Protein AF-0000000075275272 (afdb_homodimer)

Nearest PDB structures (foldseek):
  2ayl-assembly1_A  TM=9.936E-01  e=4.104E-91  Ovis aries
  6y3c-assembly1_A-2  TM=9.938E-01  e=7.888E-90  Homo sapiens
  3n8w-assembly1_B  TM=9.930E-01  e=7.343E-89  Ovis aries
  7jxt-assembly1_A  TM=9.938E-01  e=1.085E-88  Ovis aries
  1u67-assembly1_A-2  TM=9.928E-01  e=3.157E-85  Ovis aries

Sequence (1126 aa):
SLPAVNPCCYFPCQHQGVCMRVGLGGYECDCTRTGYFGANCTSPEFWMRLHDLLKPSPAFFHFILTHFRWFWDIINSTFIRDTLMRLVLTVRANLIPSPPTFNSDYGYISWEAYANVSYYTRVLPPVPDNCPTPMGTKGKQQLPDPQLLAERFLLRQKFEADPQGTNLMFAFFAQHFTHQFFKTSGKMGRGFTKALAHGVDLGHLYGDNLQRQHQLRLFRDGKLKFQVVDGEVYPPTVTDAPVHMVYPSAVPKEKQLAMGQEVFGLLPGLCMYATLWLREHNRVCDILKREHPTWSDEQLFQTARLILIGETIKIVIEDYVQHLSGYFLSLKFDPELLFGTQFQYRNRIAVEFNQLYHWHGLMPDSFVIQGEEYNYEQFLYNTSMLMDYGVEALVESFSKQAAGRIGGGHTINANVLKVAIGVIQESRQLRLQPFNEYRKRFGMKPYKSFQELTGEEEKAAELEELYGDIDALEFYLGLLLEKPQPNGIFGESMVEIGAPFSLKGLLGNPICSPEYWKPSTFGGATGFEIVKTASLKKLVCLNVKKCPYVAFHVPDAAENGSPSLPAVNPCCYFPCQHQGVCMRVGLGGYECDCTRTGYFGANCTSPEFWMRLHDLLKPSPAFFHFILTHFRWFWDIINSTFIRDTLMRLVLTVRANLIPSPPTFNSDYGYISWEAYANVSYYTRVLPPVPDNCPTPMGTKGKQQLPDPQLLAERFLLRQKFEADPQGTNLMFAFFAQHFTHQFFKTSGKMGRGFTKALAHGVDLGHLYGDNLQRQHQLRLFRDGKLKFQVVDGEVYPPTVTDAPVHMVYPSAVPKEKQLAMGQEVFGLLPGLCMYATLWLREHNRVCDILKREHPTWSDEQLFQTARLILIGETIKIVIEDYVQHLSGYFLSLKFDPELLFGTQFQYRNRIAVEFNQLYHWHGLMPDSFVIQGEEYNYEQFLYNTSMLMDYGVEALVESFSKQAAGRIGGGHTINANVLKVAIGVIQESRQLRLQPFNEYRKRFGMKPYKSFQELTGEEEKAAELEELYGDIDALEFYLGLLLEKPQPNGIFGESMVEIGAPFSLKGLLGNPICSPEYWKPSTFGGATGFEIVKTASLKKLVCLNVKKCPYVAFHVPDAAENGSP

pLDDT: mean 93.6, std 7.87, range [33.91, 98.94]

Structure (mmCIF, N/CA/C/O backbone):
data_AF-0000000075275272-model_v1
#
loop_
_entity.id
_entity.type
_entity.pdbx_description
1 polymer 'Prostaglandin G/H synthase 1'
#
loop_
_atom_site.group_PDB
_atom_site.id
_atom_site.type_symbol
_atom_site.label_atom_id
_atom_site.label_alt_id
_atom_site.label_comp_id
_atom_site.label_asym_id
_atom_site.label_entity_id
_atom_site.label_seq_id
_atom_site.pdbx_PDB_ins_code
_atom_site.Cartn_x
_atom_site.Cartn_y
_atom_site.Cartn_z
_atom_site.occupancy
_atom_site.B_iso_or_equiv
_atom_site.auth_seq_id
_atom_site.auth_comp_id
_atom_site.auth_asym_id
_atom_site.auth_atom_id
_atom_site.pdbx_PDB_model_num
ATOM 1 N N . SER A 1 1 ? -44.219 -13.094 12.461 1 35.78 1 SER A N 1
ATOM 2 C CA . SER A 1 1 ? -43.969 -12.922 11.031 1 35.78 1 SER A CA 1
ATOM 3 C C . SER A 1 1 ? -42.531 -13.281 10.672 1 35.78 1 SER A C 1
ATOM 5 O O . SER A 1 1 ? -41.594 -12.875 11.359 1 35.78 1 SER A O 1
ATOM 7 N N . LEU A 1 2 ? -42.25 -14.266 10.008 1 45.78 2 LEU A N 1
ATOM 8 C CA . LEU A 1 2 ? -40.906 -14.711 9.688 1 45.78 2 LEU A CA 1
ATOM 9 C C . LEU A 1 2 ? -40.031 -13.547 9.219 1 45.78 2 LEU A C 1
ATOM 11 O O . LEU A 1 2 ? -40.469 -12.758 8.367 1 45.78 2 LEU A O 1
ATOM 15 N N . PRO A 1 3 ? -39.125 -13.156 9.984 1 61.78 3 PRO A N 1
ATOM 16 C CA . PRO A 1 3 ? -38.344 -12 9.586 1 61.78 3 PRO A CA 1
ATOM 17 C C . PRO A 1 3 ? -38 -12 8.094 1 61.78 3 PRO A C 1
ATOM 19 O O . PRO A 1 3 ? -37.719 -13.062 7.523 1 61.78 3 PRO A O 1
ATOM 22 N N . ALA A 1 4 ? -38.5 -11.023 7.352 1 78.38 4 ALA A N 1
ATOM 23 C CA . ALA A 1 4 ? -38.281 -10.852 5.914 1 78.38 4 ALA A CA 1
ATOM 24 C C . ALA A 1 4 ? -36.844 -11.164 5.535 1 78.38 4 ALA A C 1
ATOM 26 O O . ALA A 1 4 ? -35.906 -10.789 6.246 1 78.38 4 ALA A O 1
ATOM 27 N N . VAL A 1 5 ? -36.656 -12.172 4.668 1 89.12 5 VAL A N 1
ATOM 28 C CA . VAL A 1 5 ? -35.344 -12.594 4.137 1 89.12 5 VAL A CA 1
ATOM 29 C C . VAL A 1 5 ? -34.562 -11.367 3.699 1 89.12 5 VAL A C 1
ATOM 31 O O . VAL A 1 5 ? -35.125 -10.43 3.115 1 89.12 5 VAL A O 1
ATOM 34 N N . ASN A 1 6 ? -33.312 -11.305 4.191 1 92.88 6 ASN A N 1
ATOM 35 C CA . ASN A 1 6 ? -32.375 -10.32 3.68 1 92.88 6 ASN A CA 1
ATOM 36 C C . ASN A 1 6 ? -32.344 -10.297 2.154 1 92.88 6 ASN A C 1
ATOM 38 O O . ASN A 1 6 ? -31.953 -11.273 1.52 1 92.88 6 ASN A O 1
ATOM 42 N N . PRO A 1 7 ? -32.875 -9.273 1.631 1 95.44 7 PRO A N 1
ATOM 43 C CA . PRO A 1 7 ? -32.969 -9.227 0.171 1 95.44 7 PRO A CA 1
ATOM 44 C C . PRO A 1 7 ? -31.625 -9.445 -0.525 1 95.44 7 PRO A C 1
ATOM 46 O O . PRO A 1 7 ? -31.594 -9.906 -1.668 1 95.44 7 PRO A O 1
ATOM 49 N N . CYS A 1 8 ? -30.562 -9.141 0.05 1 96.31 8 CYS A N 1
ATOM 50 C CA . CYS A 1 8 ? -29.234 -9.289 -0.559 1 96.31 8 CYS A CA 1
ATOM 51 C C . CYS A 1 8 ? -28.875 -10.766 -0.701 1 96.31 8 CYS A C 1
ATOM 53 O O . CYS A 1 8 ? -27.953 -11.109 -1.438 1 96.31 8 CYS A O 1
ATOM 55 N N . CYS A 1 9 ? -29.562 -11.648 -0.057 1 96.94 9 CYS A N 1
ATOM 56 C CA . CYS A 1 9 ? -29.344 -13.086 -0.182 1 96.94 9 CYS A CA 1
ATOM 57 C C . CYS A 1 9 ? -29.703 -13.57 -1.579 1 96.94 9 CYS A C 1
ATOM 59 O O . CYS A 1 9 ? -29.297 -14.656 -1.987 1 96.94 9 CYS A O 1
ATOM 61 N N . TYR A 1 10 ? -30.5 -12.781 -2.297 1 96.81 10 TYR A N 1
ATOM 62 C CA . TYR A 1 10 ? -30.906 -13.133 -3.648 1 96.81 10 TYR A CA 1
ATOM 63 C C . TYR A 1 10 ? -29.891 -12.672 -4.676 1 96.81 10 TYR A C 1
ATOM 65 O O . TYR A 1 10 ? -30.047 -12.914 -5.875 1 96.81 10 TYR A O 1
ATOM 73 N N . PHE A 1 11 ? -28.812 -11.984 -4.266 1 97.44 11 PHE A N 1
ATOM 74 C CA . PHE A 1 11 ? -27.812 -11.406 -5.152 1 97.44 11 PHE A CA 1
ATOM 75 C C . PHE A 1 11 ? -28.469 -10.586 -6.258 1 97.44 11 PHE A C 1
ATOM 77 O O . PHE A 1 11 ? -28.188 -10.797 -7.438 1 97.44 11 PHE A O 1
ATOM 84 N N . PRO A 1 12 ? -29.234 -9.625 -5.836 1 97.44 12 PRO A N 1
ATOM 85 C CA . PRO A 1 12 ? -30.078 -8.93 -6.812 1 97.44 12 PRO A CA 1
ATOM 86 C C . PRO A 1 12 ? -29.297 -7.953 -7.68 1 97.44 12 PRO A C 1
ATOM 88 O O . PRO A 1 12 ? -29.703 -7.637 -8.797 1 97.44 12 PRO A O 1
ATOM 91 N N . CYS A 1 13 ? -28.188 -7.371 -7.164 1 97.94 13 CYS A N 1
ATOM 92 C CA . CYS A 1 13 ? -27.422 -6.332 -7.852 1 97.94 13 CYS A CA 1
ATOM 93 C C . CYS A 1 13 ? -26.484 -6.941 -8.883 1 97.94 13 CYS A C 1
ATOM 95 O O . CYS A 1 13 ? -25.609 -7.734 -8.539 1 97.94 13 CYS A O 1
ATOM 97 N N . GLN A 1 14 ? -26.609 -6.496 -10.125 1 97.12 14 GLN A N 1
ATOM 98 C CA . GLN A 1 14 ? -25.844 -7.074 -11.227 1 97.12 14 GLN A CA 1
ATOM 99 C C . GLN A 1 14 ? -24.719 -6.145 -11.664 1 97.12 14 GLN A C 1
ATOM 101 O O . GLN A 1 14 ? -24.609 -5.016 -11.18 1 97.12 14 GLN A O 1
ATOM 106 N N . HIS A 1 15 ? -23.812 -6.652 -12.523 1 95.56 15 HIS A N 1
ATOM 107 C CA . HIS A 1 15 ? -22.75 -5.891 -13.164 1 95.56 15 HIS A CA 1
ATOM 108 C C . HIS A 1 15 ? -21.906 -5.16 -12.133 1 95.56 15 HIS A C 1
ATOM 110 O O . HIS A 1 15 ? -21.656 -3.959 -12.266 1 95.56 15 HIS A O 1
ATOM 116 N N . GLN A 1 16 ? -21.562 -5.82 -11.055 1 94.38 16 GLN A N 1
ATOM 117 C CA . GLN A 1 16 ? -20.656 -5.355 -10.023 1 94.38 16 GLN A CA 1
ATOM 118 C C . GLN A 1 16 ? -21.312 -4.309 -9.133 1 94.38 16 GLN A C 1
ATOM 120 O O . GLN A 1 16 ? -20.625 -3.568 -8.422 1 94.38 16 GLN A O 1
ATOM 125 N N . GLY A 1 17 ? -22.625 -4.223 -9.219 1 96.94 17 GLY A N 1
ATOM 126 C CA . GLY A 1 17 ? -23.344 -3.4 -8.266 1 96.94 17 GLY A CA 1
ATOM 127 C C . GLY A 1 17 ? -23.234 -3.902 -6.84 1 96.94 17 GLY A C 1
ATOM 128 O O . GLY A 1 17 ? -23.109 -5.105 -6.609 1 96.94 17 GLY A O 1
ATOM 129 N N . VAL A 1 18 ? -23.328 -3.002 -5.887 1 97 18 VAL A N 1
ATOM 130 C CA . VAL A 1 18 ? -23.188 -3.355 -4.477 1 97 18 VAL A CA 1
ATOM 131 C C . VAL A 1 18 ? -24.562 -3.342 -3.809 1 97 18 VAL A C 1
ATOM 133 O O . VAL A 1 18 ? -25.281 -2.338 -3.859 1 97 18 VAL A O 1
ATOM 136 N N . CYS A 1 19 ? -24.938 -4.438 -3.191 1 97.06 19 CYS A N 1
ATOM 137 C CA . CYS A 1 19 ? -26.203 -4.559 -2.5 1 97.06 19 CYS A CA 1
ATOM 138 C C . CYS A 1 19 ? -26.125 -4 -1.085 1 97.06 19 CYS A C 1
ATOM 140 O O . CYS A 1 19 ? -25.266 -4.422 -0.299 1 97.06 19 CYS A O 1
ATOM 142 N N . MET A 1 20 ? -26.938 -3.035 -0.774 1 96 20 MET A N 1
ATOM 143 C CA . MET A 1 20 ? -27 -2.453 0.563 1 96 20 MET A CA 1
ATOM 144 C C . MET A 1 20 ? -28.391 -2.602 1.153 1 96 20 MET A C 1
ATOM 146 O O . MET A 1 20 ? -29.391 -2.23 0.518 1 96 20 MET A O 1
ATOM 150 N N . ARG A 1 21 ? -28.422 -3.133 2.312 1 94.88 21 ARG A N 1
ATOM 151 C CA . ARG A 1 21 ? -29.688 -3.174 3.016 1 94.88 21 ARG A CA 1
ATOM 152 C C . ARG A 1 21 ? -30.125 -1.78 3.463 1 94.88 21 ARG A C 1
ATOM 154 O O . ARG A 1 21 ? -29.297 -1.01 3.971 1 94.88 21 ARG A O 1
ATOM 161 N N . VAL A 1 22 ? -31.359 -1.488 3.191 1 95.5 22 VAL A N 1
ATOM 162 C CA . VAL A 1 22 ? -31.906 -0.192 3.566 1 95.5 22 VAL A CA 1
ATOM 163 C C . VAL A 1 22 ? -33.25 -0.386 4.246 1 95.5 22 VAL A C 1
ATOM 165 O O . VAL A 1 22 ? -34.062 -1.234 3.834 1 95.5 22 VAL A O 1
ATOM 168 N N . GLY A 1 23 ? -33.531 0.42 5.281 1 93.56 23 GLY A N 1
ATOM 169 C CA . GLY A 1 23 ? -34.781 0.231 6.012 1 93.56 23 GLY A CA 1
ATOM 170 C C . GLY A 1 23 ? -34.875 -1.139 6.656 1 93.56 23 GLY A C 1
ATOM 171 O O . GLY A 1 23 ? -33.875 -1.808 6.883 1 93.56 23 GLY A O 1
ATOM 172 N N . LEU A 1 24 ? -36.031 -1.566 6.988 1 91.38 24 LEU A N 1
ATOM 173 C CA . LEU A 1 24 ? -36.219 -2.822 7.699 1 91.38 24 LEU A CA 1
ATOM 174 C C . LEU A 1 24 ? -36.25 -4 6.73 1 91.38 24 LEU A C 1
ATOM 176 O O . LEU A 1 24 ? -35.844 -5.109 7.086 1 91.38 24 LEU A O 1
ATOM 180 N N . GLY A 1 25 ? -36.688 -3.723 5.504 1 90.94 25 GLY A N 1
ATOM 181 C CA . GLY A 1 25 ? -36.812 -4.867 4.613 1 90.94 25 GLY A CA 1
ATOM 182 C C . GLY A 1 25 ? -36.375 -4.578 3.197 1 90.94 25 GLY A C 1
ATOM 183 O O . GLY A 1 25 ? -36.469 -5.434 2.316 1 90.94 25 GLY A O 1
ATOM 184 N N . GLY A 1 26 ? -35.812 -3.465 3.027 1 94 26 GLY A N 1
ATOM 185 C CA . GLY A 1 26 ? -35.469 -3.064 1.67 1 94 26 GLY A CA 1
ATOM 186 C C . GLY A 1 26 ? -34 -3.158 1.369 1 94 26 GLY A C 1
ATOM 187 O O . GLY A 1 26 ? -33.188 -3.602 2.211 1 94 26 GLY A O 1
ATOM 188 N N . TYR A 1 27 ? -33.688 -2.932 0.082 1 96.06 27 TYR A N 1
ATOM 189 C CA . TYR A 1 27 ? -32.281 -2.871 -0.353 1 96.06 27 TYR A CA 1
ATOM 190 C C . TYR A 1 27 ? -32.094 -1.859 -1.479 1 96.06 27 TYR A C 1
ATOM 192 O O . TYR A 1 27 ? -33.094 -1.41 -2.076 1 96.06 27 TYR A O 1
ATOM 200 N N . GLU A 1 28 ? -30.953 -1.396 -1.663 1 97.31 28 GLU A N 1
ATOM 201 C CA . GLU A 1 28 ? -30.516 -0.57 -2.791 1 97.31 28 GLU A CA 1
ATOM 202 C C . GLU A 1 28 ? -29.25 -1.119 -3.43 1 97.31 28 GLU A C 1
ATOM 204 O O . GLU A 1 28 ? -28.422 -1.73 -2.752 1 97.31 28 GLU A O 1
ATOM 209 N N . CYS A 1 29 ? -29.188 -1.025 -4.758 1 98.19 29 CYS A N 1
ATOM 210 C CA . CYS A 1 29 ? -27.969 -1.374 -5.48 1 98.19 29 CYS A CA 1
ATOM 211 C C . CYS A 1 29 ? -27.172 -0.125 -5.84 1 98.19 29 CYS A C 1
ATOM 213 O O . CYS A 1 29 ? -27.703 0.802 -6.449 1 98.19 29 CYS A O 1
ATOM 215 N N . ASP A 1 30 ? -26 -0.066 -5.363 1 98.19 30 ASP A N 1
ATOM 216 C CA . ASP A 1 30 ? -25.078 0.977 -5.816 1 98.19 30 ASP A CA 1
ATOM 217 C C . ASP A 1 30 ? -24.484 0.631 -7.184 1 98.19 30 ASP A C 1
ATOM 219 O O . ASP A 1 30 ? -23.672 -0.28 -7.297 1 98.19 30 ASP A O 1
ATOM 223 N N . CYS A 1 31 ? -24.844 1.374 -8.219 1 98.12 31 CYS A N 1
ATOM 224 C CA . CYS A 1 31 ? -24.438 1.086 -9.594 1 98.12 31 CYS A CA 1
ATOM 225 C C . CYS A 1 31 ? -23.328 2.033 -10.039 1 98.12 31 CYS A C 1
ATOM 227 O O . CYS A 1 31 ? -23.094 2.191 -11.242 1 98.12 31 CYS A O 1
ATOM 229 N N . THR A 1 32 ? -22.625 2.682 -9.078 1 97.12 32 THR A N 1
ATOM 230 C CA . THR A 1 32 ? -21.625 3.697 -9.391 1 97.12 32 THR A CA 1
ATOM 231 C C . THR A 1 32 ? -20.5 3.107 -10.234 1 97.12 32 THR A C 1
ATOM 233 O O . THR A 1 32 ? -19.891 2.1 -9.859 1 97.12 32 THR A O 1
ATOM 236 N N . ARG A 1 33 ? -20.281 3.695 -11.43 1 94.75 33 ARG A N 1
ATOM 237 C CA . ARG A 1 33 ? -19.188 3.402 -12.344 1 94.75 33 ARG A CA 1
ATOM 238 C C . ARG A 1 33 ? -19.234 1.955 -12.82 1 94.75 33 ARG A C 1
ATOM 240 O O . ARG A 1 33 ? -18.203 1.309 -12.984 1 94.75 33 ARG A O 1
ATOM 247 N N . THR A 1 34 ? -20.469 1.367 -12.914 1 95.38 34 THR A N 1
ATOM 248 C CA . THR A 1 34 ? -20.656 0.036 -13.484 1 95.38 34 THR A CA 1
ATOM 249 C C . THR A 1 34 ? -20.969 0.123 -14.969 1 95.38 34 THR A C 1
ATOM 251 O O . THR A 1 34 ? -20.891 -0.875 -15.688 1 95.38 34 THR A O 1
ATOM 254 N N . GLY A 1 35 ? -21.375 1.324 -15.398 1 96.06 35 GLY A N 1
ATOM 255 C CA . GLY A 1 35 ? -21.891 1.488 -16.75 1 96.06 35 GLY A CA 1
ATOM 256 C C . GLY A 1 35 ? -23.344 1.073 -16.875 1 96.06 35 GLY A C 1
ATOM 257 O O . GLY A 1 35 ? -23.891 1.062 -17.969 1 96.06 35 GLY A O 1
ATOM 258 N N . TYR A 1 36 ? -23.953 0.722 -15.734 1 97.56 36 TYR A N 1
ATOM 259 C CA . TYR A 1 36 ? -25.344 0.29 -15.68 1 97.56 36 TYR A CA 1
ATOM 260 C C . TYR A 1 36 ? -26.125 1.095 -14.641 1 97.56 36 TYR A C 1
ATOM 262 O O . TYR A 1 36 ? -25.531 1.764 -13.797 1 97.56 36 TYR A O 1
ATOM 270 N N . PHE A 1 37 ? -27.438 1.165 -14.836 1 97.56 37 PHE A N 1
ATOM 271 C CA . PHE A 1 37 ? -28.297 1.859 -13.883 1 97.56 37 PHE A CA 1
ATOM 272 C C . PHE A 1 37 ? -29.562 1.07 -13.633 1 97.56 37 PHE A C 1
ATOM 274 O O . PHE A 1 37 ? -29.719 -0.05 -14.125 1 97.56 37 PHE A O 1
ATOM 281 N N . GLY A 1 38 ? -30.422 1.591 -12.766 1 97 38 GLY A N 1
ATOM 282 C CA . GLY A 1 38 ? -31.672 0.928 -12.391 1 97 38 GLY A CA 1
ATOM 283 C C . GLY A 1 38 ? -31.609 0.3 -11.016 1 97 38 GLY A C 1
ATOM 284 O O . GLY A 1 38 ? -30.578 0.35 -10.336 1 97 38 GLY A O 1
ATOM 285 N N . ALA A 1 39 ? -32.688 -0.316 -10.633 1 97 39 ALA A N 1
ATOM 286 C CA . ALA A 1 39 ? -32.844 -0.861 -9.289 1 97 39 ALA A CA 1
ATOM 287 C C . ALA A 1 39 ? -31.812 -1.958 -9.023 1 97 39 ALA A C 1
ATOM 289 O O . ALA A 1 39 ? -31.328 -2.111 -7.895 1 97 39 ALA A O 1
ATOM 290 N N . ASN A 1 40 ? -31.469 -2.713 -10.055 1 98.25 40 ASN A N 1
ATOM 291 C CA . ASN A 1 40 ? -30.562 -3.85 -9.891 1 98.25 40 ASN A CA 1
ATOM 292 C C . ASN A 1 40 ? -29.344 -3.738 -10.789 1 98.25 40 ASN A C 1
ATOM 294 O O . ASN A 1 40 ? -28.656 -4.73 -11.031 1 98.25 40 ASN A O 1
ATOM 298 N N . CYS A 1 41 ? -29.094 -2.531 -11.352 1 98.12 41 CYS A N 1
ATOM 299 C CA . CYS A 1 41 ? -27.953 -2.264 -12.227 1 98.12 41 CYS A CA 1
ATOM 300 C C . CYS A 1 41 ? -27.984 -3.141 -13.469 1 98.12 41 CYS A C 1
ATOM 302 O O . CYS A 1 41 ? -26.984 -3.744 -13.844 1 98.12 41 CYS A O 1
ATOM 304 N N . THR A 1 42 ? -29.156 -3.324 -14.047 1 97.31 42 THR A N 1
ATOM 305 C CA . THR A 1 42 ? -29.312 -4.238 -15.172 1 97.31 42 THR A CA 1
ATOM 306 C C . THR A 1 42 ? -29.438 -3.469 -16.484 1 97.31 42 THR A C 1
ATOM 308 O O . THR A 1 42 ? -29.281 -4.039 -17.562 1 97.31 42 THR A O 1
ATOM 311 N N . SER A 1 43 ? -29.719 -2.152 -16.391 1 97.31 43 SER A N 1
ATOM 312 C CA . SER A 1 43 ? -29.906 -1.345 -17.594 1 97.31 43 SER A CA 1
ATOM 313 C C . SER A 1 43 ? -28.609 -0.673 -18.016 1 97.31 43 SER A C 1
ATOM 315 O O . SER A 1 43 ? -28.062 0.161 -17.281 1 97.31 43 SER A O 1
ATOM 317 N N . PRO A 1 44 ? -28.109 -1.007 -19.188 1 96.75 44 PRO A N 1
ATOM 318 C CA . PRO A 1 44 ? -26.844 -0.432 -19.609 1 96.75 44 PRO A CA 1
ATOM 319 C C . PRO A 1 44 ? -26.969 1.022 -20.062 1 96.75 44 PRO A C 1
ATOM 321 O O . PRO A 1 44 ? -27.969 1.394 -20.688 1 96.75 44 PRO A O 1
ATOM 324 N N . GLU A 1 45 ? -26.016 1.815 -19.703 1 96.88 45 GLU A N 1
ATOM 325 C CA . GLU A 1 45 ? -25.891 3.145 -20.281 1 96.88 45 GLU A CA 1
ATOM 326 C C . GLU A 1 45 ? -25.562 3.057 -21.781 1 96.88 45 GLU A C 1
ATOM 328 O O . GLU A 1 45 ? -25.266 1.978 -22.281 1 96.88 45 GLU A O 1
ATOM 333 N N . PHE A 1 46 ? -25.594 4.117 -22.469 1 95.06 46 PHE A N 1
ATOM 334 C CA . PHE A 1 46 ? -25.484 4.129 -23.922 1 95.06 46 PHE A CA 1
ATOM 335 C C . PHE A 1 46 ? -24.172 3.49 -24.359 1 95.06 46 PHE A C 1
ATOM 337 O O . PHE A 1 46 ? -24.172 2.559 -25.172 1 95.06 46 PHE A O 1
ATOM 344 N N . TRP A 1 47 ? -23.109 3.979 -23.812 1 92.75 47 TRP A N 1
ATOM 345 C CA . TRP A 1 47 ? -21.797 3.469 -24.234 1 92.75 47 TRP A CA 1
ATOM 346 C C . TRP A 1 47 ? -21.625 2.02 -23.797 1 92.75 47 TRP A C 1
ATOM 348 O O . TRP A 1 47 ? -20.938 1.24 -24.469 1 92.75 47 TRP A O 1
ATOM 358 N N . MET A 1 48 ? -22.172 1.67 -22.672 1 92.69 48 MET A N 1
ATOM 359 C CA . MET A 1 48 ? -22.078 0.296 -22.188 1 92.69 48 MET A CA 1
ATOM 360 C C . MET A 1 48 ? -22.891 -0.646 -23.062 1 92.69 48 MET A C 1
ATOM 362 O O . MET A 1 48 ? -22.5 -1.796 -23.281 1 92.69 48 MET A O 1
ATOM 366 N N . ARG A 1 49 ? -23.953 -0.16 -23.625 1 93 49 ARG A N 1
ATOM 367 C CA . ARG A 1 49 ? -24.766 -0.953 -24.547 1 93 49 ARG A CA 1
ATOM 368 C C . ARG A 1 49 ? -23.969 -1.307 -25.797 1 93 49 ARG A C 1
ATOM 370 O O . ARG A 1 49 ? -24.016 -2.447 -26.266 1 93 49 ARG A O 1
ATOM 377 N N . LEU A 1 50 ? -23.281 -0.354 -26.281 1 93.38 50 LEU A N 1
ATOM 378 C CA . LEU A 1 50 ? -22.453 -0.571 -27.469 1 93.38 50 LEU A CA 1
ATOM 379 C C . LEU A 1 50 ? -21.312 -1.531 -27.156 1 93.38 50 LEU A C 1
ATOM 381 O O . LEU A 1 50 ? -21 -2.414 -27.953 1 93.38 50 LEU A O 1
ATOM 385 N N . HIS A 1 51 ? -20.766 -1.3 -26.031 1 90.56 51 HIS A N 1
ATOM 386 C CA . HIS A 1 51 ? -19.688 -2.178 -25.594 1 90.56 51 HIS A CA 1
ATOM 387 C C . HIS A 1 51 ? -20.172 -3.623 -25.484 1 90.56 51 HIS A C 1
ATOM 389 O O . HIS A 1 51 ? -19.5 -4.539 -25.969 1 90.56 51 HIS A O 1
ATOM 395 N N . ASP A 1 52 ? -21.297 -3.787 -24.891 1 88.38 52 ASP A N 1
ATOM 396 C CA . ASP A 1 52 ? -21.828 -5.125 -24.672 1 88.38 52 ASP A CA 1
ATOM 397 C C . ASP A 1 52 ? -22.172 -5.801 -26 1 88.38 52 ASP A C 1
ATOM 399 O O . ASP A 1 52 ? -22.062 -7.02 -26.125 1 88.38 52 ASP A O 1
ATOM 403 N N . LEU A 1 53 ? -22.531 -5.004 -26.906 1 87.62 53 LEU A N 1
ATOM 404 C CA . LEU A 1 53 ? -22.906 -5.523 -28.203 1 87.62 53 LEU A CA 1
ATOM 405 C C . LEU A 1 53 ? -21.672 -5.969 -28.984 1 87.62 53 LEU A C 1
ATOM 407 O O . LEU A 1 53 ? -21.734 -6.953 -29.734 1 87.62 53 LEU A O 1
ATOM 411 N N . LEU A 1 54 ? -20.578 -5.309 -28.688 1 88.06 54 LEU A N 1
ATOM 412 C CA . LEU A 1 54 ? -19.406 -5.504 -29.547 1 88.06 54 LEU A CA 1
ATOM 413 C C . LEU A 1 54 ? -18.359 -6.363 -28.844 1 88.06 54 LEU A C 1
ATOM 415 O O . LEU A 1 54 ? -17.453 -6.898 -29.5 1 88.06 54 LEU A O 1
ATOM 419 N N . LYS A 1 55 ? -18.531 -6.473 -27.609 1 85 55 LYS A N 1
ATOM 420 C CA . LYS A 1 55 ? -17.484 -7.164 -26.859 1 85 55 LYS A CA 1
ATOM 421 C C . LYS A 1 55 ? -17.484 -8.656 -27.172 1 85 55 LYS A C 1
ATOM 423 O O . LYS A 1 55 ? -18.516 -9.336 -27 1 85 55 LYS A O 1
ATOM 428 N N . PRO A 1 56 ? -16.359 -9.156 -27.609 1 82.62 56 PRO A N 1
ATOM 429 C CA . PRO A 1 56 ? -16.266 -10.602 -27.812 1 82.62 56 PRO A CA 1
ATOM 430 C C . PRO A 1 56 ? -16.297 -11.383 -26.5 1 82.62 56 PRO A C 1
ATOM 432 O O . PRO A 1 56 ? -15.914 -10.852 -25.453 1 82.62 56 PRO A O 1
ATOM 435 N N . SER A 1 57 ? -16.75 -12.633 -26.547 1 82.38 57 SER A N 1
ATOM 436 C CA . SER A 1 57 ? -16.766 -13.484 -25.359 1 82.38 57 SER A CA 1
ATOM 437 C C . SER A 1 57 ? -15.359 -13.945 -25 1 82.38 57 SER A C 1
ATOM 439 O O . SER A 1 57 ? -14.477 -13.984 -25.844 1 82.38 57 SER A O 1
ATOM 441 N N . PRO A 1 58 ? -15.227 -14.273 -23.734 1 81.5 58 PRO A N 1
ATOM 442 C CA . PRO A 1 58 ? -13.938 -14.828 -23.344 1 81.5 58 PRO A CA 1
ATOM 443 C C . PRO A 1 58 ? -13.562 -16.078 -24.141 1 81.5 58 PRO A C 1
ATOM 445 O O . PRO A 1 58 ? -12.391 -16.266 -24.484 1 81.5 58 PRO A O 1
ATOM 448 N N . ALA A 1 59 ? -14.516 -16.844 -24.453 1 79.19 59 ALA A N 1
ATOM 449 C CA . ALA A 1 59 ? -14.266 -18.062 -25.219 1 79.19 59 ALA A CA 1
ATOM 450 C C . ALA A 1 59 ? -13.734 -17.719 -26.625 1 79.19 59 ALA A C 1
ATOM 452 O O . ALA A 1 59 ? -12.859 -18.406 -27.141 1 79.19 59 ALA A O 1
ATOM 453 N N . PHE A 1 60 ? -14.266 -16.656 -27.125 1 82.81 60 PHE A N 1
ATOM 454 C CA . PHE A 1 60 ? -13.812 -16.234 -28.453 1 82.81 60 PHE A CA 1
ATOM 455 C C . PHE A 1 60 ? -12.367 -15.766 -28.406 1 82.81 60 PHE A C 1
ATOM 457 O O . PHE A 1 60 ? -11.562 -16.125 -29.266 1 82.81 60 PHE A O 1
ATOM 464 N N . PHE A 1 61 ? -12.086 -14.992 -27.438 1 84.81 61 PHE A N 1
ATOM 465 C CA . PHE A 1 61 ? -10.719 -14.508 -27.281 1 84.81 61 PHE A CA 1
ATOM 466 C C . PHE A 1 61 ? -9.75 -15.672 -27.109 1 84.81 61 PHE A C 1
ATOM 468 O O . PHE A 1 61 ? -8.672 -15.695 -27.703 1 84.81 61 PHE A O 1
ATOM 475 N N . HIS A 1 62 ? -10.164 -16.578 -26.312 1 81.69 62 HIS A N 1
ATOM 476 C CA . HIS A 1 62 ? -9.328 -17.766 -26.094 1 81.69 62 HIS A CA 1
ATOM 477 C C . HIS A 1 62 ? -9.094 -18.516 -27.391 1 81.69 62 HIS A C 1
ATOM 479 O O . HIS A 1 62 ? -7.973 -18.953 -27.672 1 81.69 62 HIS A O 1
ATOM 485 N N . PHE A 1 63 ? -10.102 -18.641 -28.188 1 84.44 63 PHE A N 1
ATOM 486 C CA . PHE A 1 63 ? -10.008 -19.344 -29.453 1 84.44 63 PHE A CA 1
ATOM 487 C C . PHE A 1 63 ? -9.008 -18.641 -30.375 1 84.44 63 PHE A C 1
ATOM 489 O O . PHE A 1 63 ? -8.125 -19.297 -30.938 1 84.44 63 PHE A O 1
ATOM 496 N N . ILE A 1 64 ? -9.148 -17.406 -30.453 1 88.38 64 ILE A N 1
ATOM 497 C CA . ILE A 1 64 ? -8.289 -16.641 -31.359 1 88.38 64 ILE A CA 1
ATOM 498 C C . ILE A 1 64 ? -6.844 -16.719 -30.859 1 88.38 64 ILE A C 1
ATOM 500 O O . ILE A 1 64 ? -5.914 -16.812 -31.672 1 88.38 64 ILE A O 1
ATOM 504 N N . LEU A 1 65 ? -6.672 -16.734 -29.609 1 88.56 65 LEU A N 1
ATOM 505 C CA . LEU A 1 65 ? -5.344 -16.688 -29.016 1 88.56 65 LEU A CA 1
ATOM 506 C C . LEU A 1 65 ? -4.664 -18.047 -29.094 1 88.56 65 LEU A C 1
ATOM 508 O O . LEU A 1 65 ? -3.443 -18.141 -28.938 1 88.56 65 LEU A O 1
ATOM 512 N N . THR A 1 66 ? -5.441 -19.094 -29.312 1 88 66 THR A N 1
ATOM 513 C CA . THR A 1 66 ? -4.871 -20.438 -29.297 1 88 66 THR A CA 1
ATOM 514 C C . THR A 1 66 ? -4.945 -21.062 -30.688 1 88 66 THR A C 1
ATOM 516 O O . THR A 1 66 ? -4.602 -22.234 -30.859 1 88 66 THR A O 1
ATOM 519 N N . HIS A 1 67 ? -5.488 -20.312 -31.547 1 89.5 67 HIS A N 1
ATOM 520 C CA . HIS A 1 67 ? -5.555 -20.766 -32.938 1 89.5 67 HIS A CA 1
ATOM 521 C C . HIS A 1 67 ? -4.879 -19.781 -33.875 1 89.5 67 HIS A C 1
ATOM 523 O O . HIS A 1 67 ? -4.57 -18.656 -33.469 1 89.5 67 HIS A O 1
ATOM 529 N N . PHE A 1 68 ? -4.523 -20.219 -35.094 1 92.31 68 PHE A N 1
ATOM 530 C CA . PHE A 1 68 ? -3.961 -19.391 -36.156 1 92.31 68 PHE A CA 1
ATOM 531 C C . PHE A 1 68 ? -2.52 -19.016 -35.844 1 92.31 68 PHE A C 1
ATOM 533 O O . PHE A 1 68 ? -2.17 -17.828 -35.844 1 92.31 68 PHE A O 1
ATOM 540 N N . ARG A 1 69 ? -1.731 -19.953 -35.656 1 92 69 ARG A N 1
ATOM 541 C CA . ARG A 1 69 ? -0.339 -19.781 -35.25 1 92 69 ARG A CA 1
ATOM 542 C C . ARG A 1 69 ? 0.384 -18.812 -36.188 1 92 69 ARG A C 1
ATOM 544 O O . ARG A 1 69 ? 1.164 -17.969 -35.719 1 92 69 ARG A O 1
ATOM 551 N N . TRP A 1 70 ? 0.12 -18.922 -37.531 1 93 70 TRP A N 1
ATOM 552 C CA . TRP A 1 70 ? 0.793 -18.078 -38.5 1 93 70 TRP A CA 1
ATOM 553 C C . TRP A 1 70 ? 0.472 -16.609 -38.25 1 93 70 TRP A C 1
ATOM 555 O O . TRP A 1 70 ? 1.339 -15.734 -38.375 1 93 70 TRP A O 1
ATOM 565 N N . PHE A 1 71 ? -0.726 -16.312 -37.875 1 94 71 PHE A N 1
ATOM 566 C CA . PHE A 1 71 ? -1.166 -14.961 -37.594 1 94 71 PHE A CA 1
ATOM 567 C C . PHE A 1 71 ? -0.427 -14.398 -36.375 1 94 71 PHE A C 1
ATOM 569 O O . PHE A 1 71 ? 0.057 -13.266 -36.406 1 94 71 PHE A O 1
ATOM 576 N N . TRP A 1 72 ? -0.298 -15.188 -35.375 1 93.94 72 TRP A N 1
ATOM 577 C CA . TRP A 1 72 ? 0.324 -14.734 -34.125 1 93.94 72 TRP A CA 1
ATOM 578 C C . TRP A 1 72 ? 1.837 -14.625 -34.281 1 93.94 72 TRP A C 1
ATOM 580 O O . TRP A 1 72 ? 2.473 -13.766 -33.656 1 93.94 72 TRP A O 1
ATOM 590 N N . ASP A 1 73 ? 2.414 -15.461 -35.156 1 94.69 73 ASP A N 1
ATOM 591 C CA . ASP A 1 73 ? 3.838 -15.32 -35.469 1 94.69 73 ASP A CA 1
ATOM 592 C C . ASP A 1 73 ? 4.148 -13.945 -36.031 1 94.69 73 ASP A C 1
ATOM 594 O O . ASP A 1 73 ? 5.168 -13.344 -35.719 1 94.69 73 ASP A O 1
ATOM 598 N N . ILE A 1 74 ? 3.291 -13.461 -36.844 1 95 74 ILE A N 1
ATOM 599 C CA . ILE A 1 74 ? 3.439 -12.141 -37.438 1 95 74 ILE A CA 1
ATOM 600 C C . ILE A 1 74 ? 3.279 -11.062 -36.375 1 95 74 ILE A C 1
ATOM 602 O O . ILE A 1 74 ? 4.121 -10.172 -36.25 1 95 74 ILE A O 1
ATOM 606 N N . ILE A 1 75 ? 2.262 -11.156 -35.562 1 94.25 75 ILE A N 1
ATOM 607 C CA . ILE A 1 75 ? 1.96 -10.164 -34.531 1 94.25 75 ILE A CA 1
ATOM 608 C C . ILE A 1 75 ? 3.111 -10.086 -33.531 1 94.25 75 ILE A C 1
ATOM 610 O O . ILE A 1 75 ? 3.523 -9 -33.125 1 94.25 75 ILE A O 1
ATOM 614 N N . ASN A 1 76 ? 3.629 -11.227 -33.125 1 95.5 76 ASN A N 1
ATOM 615 C CA . ASN A 1 76 ? 4.68 -11.312 -32.125 1 95.5 76 ASN A CA 1
ATOM 616 C C . ASN A 1 76 ? 5.969 -10.648 -32.594 1 95.5 76 ASN A C 1
ATOM 618 O O . ASN A 1 76 ? 6.844 -10.336 -31.797 1 95.5 76 ASN A O 1
ATOM 622 N N . SER A 1 77 ? 6.039 -10.391 -33.906 1 94.31 77 SER A N 1
ATOM 623 C CA . SER A 1 77 ? 7.25 -9.805 -34.469 1 94.31 77 SER A CA 1
ATOM 624 C C . SER A 1 77 ? 7.062 -8.32 -34.75 1 94.31 77 SER A C 1
ATOM 626 O O . SER A 1 77 ? 7.93 -7.684 -35.344 1 94.31 77 SER A O 1
ATOM 628 N N . THR A 1 78 ? 5.973 -7.805 -34.375 1 93.44 78 THR A N 1
ATOM 629 C CA . THR A 1 78 ? 5.664 -6.41 -34.688 1 93.44 78 THR A CA 1
ATOM 630 C C . THR A 1 78 ? 5.363 -5.637 -33.406 1 93.44 78 THR A C 1
ATOM 632 O O . THR A 1 78 ? 5.301 -6.223 -32.312 1 93.44 78 THR A O 1
ATOM 635 N N . PHE A 1 79 ? 5.246 -4.305 -33.594 1 91.12 79 PHE A N 1
ATOM 636 C CA . PHE A 1 79 ? 4.941 -3.404 -32.5 1 91.12 79 PHE A CA 1
ATOM 637 C C . PHE A 1 79 ? 3.525 -3.635 -31.984 1 91.12 79 PHE A C 1
ATOM 639 O O . PHE A 1 79 ? 3.178 -3.197 -30.891 1 91.12 79 PHE A O 1
ATOM 646 N N . ILE A 1 80 ? 2.773 -4.305 -32.719 1 93.31 80 ILE A N 1
ATOM 647 C CA . ILE A 1 80 ? 1.393 -4.586 -32.344 1 93.31 80 ILE A CA 1
ATOM 648 C C . ILE A 1 80 ? 1.368 -5.465 -31.094 1 93.31 80 ILE A C 1
ATOM 650 O O . ILE A 1 80 ? 0.437 -5.383 -30.297 1 93.31 80 ILE A O 1
ATOM 654 N N . ARG A 1 81 ? 2.412 -6.254 -30.891 1 93.94 81 ARG A N 1
ATOM 655 C CA . ARG A 1 81 ? 2.5 -7.102 -29.703 1 93.94 81 ARG A CA 1
ATOM 656 C C . ARG A 1 81 ? 2.428 -6.27 -28.422 1 93.94 81 ARG A C 1
ATOM 658 O O . ARG A 1 81 ? 1.72 -6.625 -27.484 1 93.94 81 ARG A O 1
ATOM 665 N N . ASP A 1 82 ? 3.115 -5.141 -28.469 1 93.81 82 ASP A N 1
ATOM 666 C CA . ASP A 1 82 ? 3.154 -4.285 -27.281 1 93.81 82 ASP A CA 1
ATOM 667 C C . ASP A 1 82 ? 1.781 -3.686 -27 1 93.81 82 ASP A C 1
ATOM 669 O O . ASP A 1 82 ? 1.38 -3.568 -25.828 1 93.81 82 ASP A O 1
ATOM 673 N N . THR A 1 83 ? 1.148 -3.338 -28.047 1 93.31 83 THR A N 1
ATOM 674 C CA . THR A 1 83 ? -0.191 -2.779 -27.891 1 93.31 83 THR A CA 1
ATOM 675 C C . THR A 1 83 ? -1.147 -3.82 -27.312 1 93.31 83 THR A C 1
ATOM 677 O O . THR A 1 83 ? -1.935 -3.518 -26.422 1 93.31 83 THR A O 1
ATOM 680 N N . LEU A 1 84 ? -1.019 -4.992 -27.812 1 91.81 84 LEU A N 1
ATOM 681 C CA . LEU A 1 84 ? -1.879 -6.07 -27.344 1 91.81 84 LEU A CA 1
ATOM 682 C C . LEU A 1 84 ? -1.538 -6.438 -25.891 1 91.81 84 LEU A C 1
ATOM 684 O O . LEU A 1 84 ? -2.434 -6.707 -25.094 1 91.81 84 LEU A O 1
ATOM 688 N N . MET A 1 85 ? -0.254 -6.434 -25.609 1 92.44 85 MET A N 1
ATOM 689 C CA . MET A 1 85 ? 0.171 -6.73 -24.25 1 92.44 85 MET A CA 1
ATOM 690 C C . MET A 1 85 ? -0.365 -5.691 -23.266 1 92.44 85 MET A C 1
ATOM 692 O O . MET A 1 85 ? -0.831 -6.035 -22.188 1 92.44 85 MET A O 1
ATOM 696 N N . ARG A 1 86 ? -0.273 -4.477 -23.656 1 91.88 86 ARG A N 1
ATOM 697 C CA . ARG A 1 86 ? -0.805 -3.406 -22.812 1 91.88 86 ARG A CA 1
ATOM 698 C C . ARG A 1 86 ? -2.299 -3.592 -22.562 1 91.88 86 ARG A C 1
ATOM 700 O O . ARG A 1 86 ? -2.777 -3.41 -21.453 1 91.88 86 ARG A O 1
ATOM 707 N N . LEU A 1 87 ? -2.943 -3.926 -23.594 1 88.12 87 LEU A N 1
ATOM 708 C CA . LEU A 1 87 ? -4.383 -4.141 -23.484 1 88.12 87 LEU A CA 1
ATOM 709 C C . LEU A 1 87 ? -4.691 -5.309 -22.562 1 88.12 87 LEU A C 1
ATOM 711 O O . LEU A 1 87 ? -5.559 -5.203 -21.688 1 88.12 87 LEU A O 1
ATOM 715 N N . VAL A 1 88 ? -3.996 -6.371 -22.734 1 85.94 88 VAL A N 1
ATOM 716 C CA . VAL A 1 88 ? -4.207 -7.562 -21.922 1 85.94 88 VAL A CA 1
ATOM 717 C C . VAL A 1 88 ? -3.928 -7.238 -20.453 1 85.94 88 VAL A C 1
ATOM 719 O O . VAL A 1 88 ? -4.715 -7.586 -19.562 1 85.94 88 VAL A O 1
ATOM 722 N N . LEU A 1 89 ? -2.881 -6.543 -20.234 1 88.94 89 LEU A N 1
ATOM 723 C CA . LEU A 1 89 ? -2.475 -6.227 -18.875 1 88.94 89 LEU A CA 1
ATOM 724 C C . LEU A 1 89 ? -3.475 -5.285 -18.219 1 88.94 89 LEU A C 1
ATOM 726 O O . LEU A 1 89 ? -3.854 -5.488 -17.062 1 88.94 89 LEU A O 1
ATOM 730 N N . THR A 1 90 ? -3.934 -4.324 -18.875 1 86.38 90 THR A N 1
ATOM 731 C CA . THR A 1 90 ? -4.824 -3.324 -18.297 1 86.38 90 THR A CA 1
ATOM 732 C C . THR A 1 90 ? -6.223 -3.902 -18.094 1 86.38 90 THR A C 1
ATOM 734 O O . THR A 1 90 ? -6.832 -3.699 -17.047 1 86.38 90 THR A O 1
ATOM 737 N N . VAL A 1 91 ? -6.695 -4.629 -19.047 1 83.81 91 VAL A N 1
ATOM 738 C CA . VAL A 1 91 ? -8.055 -5.152 -18.969 1 83.81 91 VAL A CA 1
ATOM 739 C C . VAL A 1 91 ? -8.141 -6.23 -17.891 1 83.81 91 VAL A C 1
ATOM 741 O O . VAL A 1 91 ? -9.109 -6.281 -17.125 1 83.81 91 VAL A O 1
ATOM 744 N N . ARG A 1 92 ? -7.176 -7.004 -17.812 1 86.38 92 ARG A N 1
ATOM 745 C CA . ARG A 1 92 ? -7.23 -8.109 -16.875 1 86.38 92 ARG A CA 1
ATOM 746 C C . ARG A 1 92 ? -6.91 -7.641 -15.453 1 86.38 92 ARG A C 1
ATOM 748 O O . ARG A 1 92 ? -7.598 -8.008 -14.5 1 86.38 92 ARG A O 1
ATOM 755 N N . ALA A 1 93 ? -5.949 -6.84 -15.375 1 85.19 93 ALA A N 1
ATOM 756 C CA . ALA A 1 93 ? -5.527 -6.406 -14.039 1 85.19 93 ALA A CA 1
ATOM 757 C C . ALA A 1 93 ? -6.621 -5.586 -13.359 1 85.19 93 ALA A C 1
ATOM 759 O O . ALA A 1 93 ? -6.754 -5.617 -12.133 1 85.19 93 ALA A O 1
ATOM 760 N N . ASN A 1 94 ? -7.418 -4.949 -14.078 1 85.56 94 ASN A N 1
ATOM 761 C CA . ASN A 1 94 ? -8.414 -4.043 -13.523 1 85.56 94 ASN A CA 1
ATOM 762 C C . ASN A 1 94 ? -9.641 -4.797 -13.008 1 85.56 94 ASN A C 1
ATOM 764 O O . ASN A 1 94 ? -10.523 -4.203 -12.391 1 85.56 94 ASN A O 1
ATOM 768 N N . LEU A 1 95 ? -9.594 -6.09 -13.195 1 91.88 95 LEU A N 1
ATOM 769 C CA . LEU A 1 95 ? -10.719 -6.887 -12.719 1 91.88 95 LEU A CA 1
ATOM 770 C C . LEU A 1 95 ? -10.602 -7.156 -11.227 1 91.88 95 LEU A C 1
ATOM 772 O O . LEU A 1 95 ? -11.578 -7.57 -10.586 1 91.88 95 LEU A O 1
ATOM 776 N N . ILE A 1 96 ? -9.477 -6.961 -10.672 1 93.5 96 ILE A N 1
ATOM 777 C CA . ILE A 1 96 ? -9.258 -7.113 -9.234 1 93.5 96 ILE A CA 1
ATOM 778 C C . ILE A 1 96 ? -9.25 -5.742 -8.57 1 93.5 96 ILE A C 1
ATOM 780 O O . ILE A 1 96 ? -8.43 -4.883 -8.914 1 93.5 96 ILE A O 1
ATOM 784 N N . PRO A 1 97 ? -10.164 -5.609 -7.637 1 93.5 97 PRO A N 1
ATOM 785 C CA . PRO A 1 97 ? -10.18 -4.297 -6.984 1 93.5 97 PRO A CA 1
ATOM 786 C C . PRO A 1 97 ? -8.883 -3.99 -6.238 1 93.5 97 PRO A C 1
ATOM 788 O O . PRO A 1 97 ? -8.383 -4.836 -5.492 1 93.5 97 PRO A O 1
ATOM 791 N N . SER A 1 98 ? -8.336 -2.861 -6.473 1 92.38 98 SER A N 1
ATOM 792 C CA . SER A 1 98 ? -7.164 -2.309 -5.797 1 92.38 98 SER A CA 1
ATOM 793 C C . SER A 1 98 ? -7.312 -0.808 -5.57 1 92.38 98 SER A C 1
ATOM 795 O O . SER A 1 98 ? -7.371 -0.033 -6.527 1 92.38 98 SER A O 1
ATOM 797 N N . PRO A 1 99 ? -7.461 -0.343 -4.344 1 94 99 PRO A N 1
ATOM 798 C CA . PRO A 1 99 ? -7.367 -1.081 -3.082 1 94 99 PRO A CA 1
ATOM 799 C C . PRO A 1 99 ? -8.508 -2.078 -2.895 1 94 99 PRO A C 1
ATOM 801 O O . PRO A 1 99 ? -9.578 -1.911 -3.48 1 94 99 PRO A O 1
ATOM 804 N N . PRO A 1 100 ? -8.195 -3.141 -2.02 1 94.62 100 PRO A N 1
ATOM 805 C CA . PRO A 1 100 ? -9.219 -4.172 -1.846 1 94.62 100 PRO A CA 1
ATOM 806 C C . PRO A 1 100 ? -10.477 -3.645 -1.151 1 94.62 100 PRO A C 1
ATOM 808 O O . PRO A 1 100 ? -10.398 -2.703 -0.359 1 94.62 100 PRO A O 1
ATOM 811 N N . THR A 1 101 ? -11.602 -4.285 -1.364 1 94.81 101 THR A N 1
ATOM 812 C CA . THR A 1 101 ? -12.883 -3.781 -0.88 1 94.81 101 THR A CA 1
ATOM 813 C C . THR A 1 101 ? -13.406 -4.648 0.258 1 94.81 101 THR A C 1
ATOM 815 O O . THR A 1 101 ? -14.133 -4.164 1.131 1 94.81 101 THR A O 1
ATOM 818 N N . PHE A 1 102 ? -13.188 -5.98 0.237 1 96.06 102 PHE A N 1
ATOM 819 C CA . PHE A 1 102 ? -13.68 -6.902 1.253 1 96.06 102 PHE A CA 1
ATOM 820 C C . PHE A 1 102 ? -12.547 -7.773 1.787 1 96.06 102 PHE A C 1
ATOM 822 O O . PHE A 1 102 ? -11.445 -7.781 1.231 1 96.06 102 PHE A O 1
ATOM 829 N N . ASN A 1 103 ? -12.844 -8.336 2.9 1 93.94 103 ASN A N 1
ATOM 830 C CA . ASN A 1 103 ? -11.914 -9.328 3.426 1 93.94 103 ASN A CA 1
ATOM 831 C C . ASN A 1 103 ? -12.648 -10.469 4.129 1 93.94 103 ASN A C 1
ATOM 833 O O . ASN A 1 103 ? -13.859 -10.602 3.998 1 93.94 103 ASN A O 1
ATOM 837 N N . SER A 1 104 ? -11.984 -11.328 4.777 1 90.75 104 SER A N 1
ATOM 838 C CA . SER A 1 104 ? -12.555 -12.57 5.297 1 90.75 104 SER A CA 1
ATOM 839 C C . SER A 1 104 ? -13.43 -12.305 6.52 1 90.75 104 SER A C 1
ATOM 841 O O . SER A 1 104 ? -14.156 -13.195 6.973 1 90.75 104 SER A O 1
ATOM 843 N N . ASP A 1 105 ? -13.477 -11.086 7 1 88 105 ASP A N 1
ATOM 844 C CA . ASP A 1 105 ? -14.258 -10.812 8.203 1 88 105 ASP A CA 1
ATOM 845 C C . ASP A 1 105 ? -15.336 -9.766 7.934 1 88 105 ASP A C 1
ATOM 847 O O . ASP A 1 105 ? -16.297 -9.648 8.695 1 88 105 ASP A O 1
ATOM 851 N N . TYR A 1 106 ? -15.125 -8.992 6.965 1 88.56 106 TYR A N 1
ATOM 852 C CA . TYR A 1 106 ? -16.031 -7.895 6.676 1 88.56 106 TYR A CA 1
ATOM 853 C C . TYR A 1 106 ? -16.656 -8.047 5.289 1 88.56 106 TYR A C 1
ATOM 855 O O . TYR A 1 106 ? -15.938 -8.047 4.285 1 88.56 106 TYR A O 1
ATOM 863 N N . GLY A 1 107 ? -17.938 -8.18 5.27 1 91.5 107 GLY A N 1
ATOM 864 C CA . GLY A 1 107 ? -18.656 -8.289 4.008 1 91.5 107 GLY A CA 1
ATOM 865 C C . GLY A 1 107 ? -19.094 -6.945 3.449 1 91.5 107 GLY A C 1
ATOM 866 O O . GLY A 1 107 ? -19.922 -6.887 2.541 1 91.5 107 GLY A O 1
ATOM 867 N N . TYR A 1 108 ? -18.641 -5.848 4.055 1 93.56 108 TYR A N 1
ATOM 868 C CA . TYR A 1 108 ? -18.875 -4.477 3.609 1 93.56 108 TYR A CA 1
ATOM 869 C C . TYR A 1 108 ? -17.578 -3.684 3.584 1 93.56 108 TYR A C 1
ATOM 871 O O . TYR A 1 108 ? -16.594 -4.07 4.215 1 93.56 108 TYR A O 1
ATOM 879 N N . ILE A 1 109 ? -17.547 -2.666 2.76 1 94.75 109 ILE A N 1
ATOM 880 C CA . ILE A 1 109 ? -16.359 -1.831 2.668 1 94.75 109 ILE A CA 1
ATOM 881 C C . ILE A 1 109 ? -16.078 -1.181 4.02 1 94.75 109 ILE A C 1
ATOM 883 O O . ILE A 1 109 ? -17 -0.712 4.695 1 94.75 109 ILE A O 1
ATOM 887 N N . SER A 1 110 ? -14.906 -1.265 4.5 1 93.5 110 SER A N 1
ATOM 888 C CA . SER A 1 110 ? -14.508 -0.701 5.785 1 93.5 110 SER A CA 1
ATOM 889 C C . SER A 1 110 ? -13.016 -0.389 5.809 1 93.5 110 SER A C 1
ATOM 891 O O . SER A 1 110 ? -12.273 -0.799 4.914 1 93.5 110 SER A O 1
ATOM 893 N N . TRP A 1 111 ? -12.617 0.365 6.77 1 91.12 111 TRP A N 1
ATOM 894 C CA . TRP A 1 111 ? -11.203 0.664 6.98 1 91.12 111 TRP A CA 1
ATOM 895 C C . TRP A 1 111 ? -10.406 -0.615 7.211 1 91.12 111 TRP A C 1
ATOM 897 O O . TRP A 1 111 ? -9.273 -0.74 6.738 1 91.12 111 TRP A O 1
ATOM 907 N N . GLU A 1 112 ? -10.977 -1.588 7.793 1 87.88 112 GLU A N 1
ATOM 908 C CA . GLU A 1 112 ? -10.312 -2.85 8.109 1 87.88 112 GLU A CA 1
ATOM 909 C C . GLU A 1 112 ? -10.055 -3.664 6.844 1 87.88 112 GLU A C 1
ATOM 911 O O . GLU A 1 112 ? -9.031 -4.344 6.734 1 87.88 112 GLU A O 1
ATOM 916 N N . ALA A 1 113 ? -10.977 -3.525 5.945 1 88.12 113 ALA A N 1
ATOM 917 C CA . ALA A 1 113 ? -10.836 -4.297 4.715 1 88.12 113 ALA A CA 1
ATOM 918 C C . ALA A 1 113 ? -9.555 -3.924 3.973 1 88.12 113 ALA A C 1
ATOM 920 O O . ALA A 1 113 ? -8.891 -4.785 3.391 1 88.12 113 ALA A O 1
ATOM 921 N N . TYR A 1 114 ? -9.172 -2.73 4.031 1 85.38 114 TYR A N 1
ATOM 922 C CA . TYR A 1 114 ? -7.961 -2.285 3.344 1 85.38 114 TYR A CA 1
ATOM 923 C C . TYR A 1 114 ? -6.754 -2.328 4.273 1 85.38 114 TYR A C 1
ATOM 925 O O . TYR A 1 114 ? -5.699 -2.844 3.904 1 85.38 114 TYR A O 1
ATOM 933 N N . ALA A 1 115 ? -6.949 -1.879 5.461 1 86.12 115 ALA A N 1
ATOM 934 C CA . ALA A 1 115 ? -5.805 -1.573 6.316 1 86.12 115 ALA A CA 1
ATOM 935 C C . ALA A 1 115 ? -5.316 -2.822 7.047 1 86.12 115 ALA A C 1
ATOM 937 O O . ALA A 1 115 ? -4.141 -2.918 7.406 1 86.12 115 ALA A O 1
ATOM 938 N N . ASN A 1 116 ? -6.199 -3.725 7.348 1 87.88 116 ASN A N 1
ATOM 939 C CA . ASN A 1 116 ? -5.805 -4.922 8.086 1 87.88 116 ASN A CA 1
ATOM 940 C C . ASN A 1 116 ? -5.254 -5.996 7.152 1 87.88 116 ASN A C 1
ATOM 942 O O . ASN A 1 116 ? -6.02 -6.738 6.535 1 87.88 116 ASN A O 1
ATOM 946 N N . VAL A 1 117 ? -3.973 -6.188 7.152 1 88.12 117 VAL A N 1
ATOM 947 C CA . VAL A 1 117 ? -3.322 -7.047 6.172 1 88.12 117 VAL A CA 1
ATOM 948 C C . VAL A 1 117 ? -3.279 -8.484 6.688 1 88.12 117 VAL A C 1
ATOM 950 O O . VAL A 1 117 ? -2.781 -9.383 6.004 1 88.12 117 VAL A O 1
ATOM 953 N N . SER A 1 118 ? -3.855 -8.711 7.855 1 89.88 118 SER A N 1
ATOM 954 C CA . SER A 1 118 ? -3.836 -10.055 8.422 1 89.88 118 SER A CA 1
ATOM 955 C C . SER A 1 118 ? -4.965 -10.914 7.848 1 89.88 118 SER A C 1
ATOM 957 O O . SER A 1 118 ? -4.984 -12.133 8.047 1 89.88 118 SER A O 1
ATOM 959 N N . TYR A 1 119 ? -5.875 -10.258 7.113 1 92.06 119 TYR A N 1
ATOM 960 C CA . TYR A 1 119 ? -6.961 -10.992 6.484 1 92.06 119 TYR A CA 1
ATOM 961 C C . TYR A 1 119 ? -6.688 -11.211 5 1 92.06 119 TYR A C 1
ATOM 963 O O . TYR A 1 119 ? -6.121 -10.344 4.332 1 92.06 119 TYR A O 1
ATOM 971 N N . TYR A 1 120 ? -7.098 -12.398 4.512 1 93.44 120 TYR A N 1
ATOM 972 C CA . TYR A 1 120 ? -7.281 -12.492 3.068 1 93.44 120 TYR A CA 1
ATOM 973 C C . TYR A 1 120 ? -8.32 -11.492 2.586 1 93.44 120 TYR A C 1
ATOM 975 O O . TYR A 1 120 ? -9.336 -11.273 3.25 1 93.44 120 TYR A O 1
ATOM 983 N N . THR A 1 121 ? -8.008 -10.867 1.486 1 94.62 121 THR A N 1
ATOM 984 C CA . THR A 1 121 ? -9.039 -10.047 0.857 1 94.62 121 THR A CA 1
ATOM 985 C C . THR A 1 121 ? -9.984 -10.914 0.033 1 94.62 121 THR A C 1
ATOM 987 O O . THR A 1 121 ? -9.812 -12.133 -0.049 1 94.62 121 THR A O 1
ATOM 990 N N . ARG A 1 122 ? -11.055 -10.328 -0.504 1 95.25 122 ARG A N 1
ATOM 991 C CA . ARG A 1 122 ? -12.008 -11.023 -1.363 1 95.25 122 ARG A CA 1
ATOM 992 C C . ARG A 1 122 ? -12.555 -10.094 -2.436 1 95.25 122 ARG A C 1
ATOM 994 O O . ARG A 1 122 ? -12.562 -8.867 -2.26 1 95.25 122 ARG A O 1
ATOM 1001 N N . VAL A 1 123 ? -13.016 -10.703 -3.506 1 95.5 123 VAL A N 1
ATOM 1002 C CA . VAL A 1 123 ? -13.555 -9.922 -4.609 1 95.5 123 VAL A CA 1
ATOM 1003 C C . VAL A 1 123 ? -15.062 -9.734 -4.422 1 95.5 123 VAL A C 1
ATOM 1005 O O . VAL A 1 123 ? -15.617 -8.711 -4.82 1 95.5 123 VAL A O 1
ATOM 1008 N N . LEU A 1 124 ? -15.711 -10.703 -3.842 1 97.06 124 LEU A N 1
ATOM 1009 C CA . LEU A 1 124 ? -17.125 -10.633 -3.473 1 97.06 124 LEU A CA 1
ATOM 1010 C C . LEU A 1 124 ? -17.297 -10.773 -1.963 1 97.06 124 LEU A C 1
ATOM 1012 O O . LEU A 1 124 ? -16.516 -11.469 -1.306 1 97.06 124 LEU A O 1
ATOM 1016 N N . PRO A 1 125 ? -18.281 -10.07 -1.411 1 95.94 125 PRO A N 1
ATOM 1017 C CA . PRO A 1 125 ? -18.5 -10.258 0.025 1 95.94 125 PRO A CA 1
ATOM 1018 C C . PRO A 1 125 ? -19 -11.664 0.369 1 95.94 125 PRO A C 1
ATOM 1020 O O . PRO A 1 125 ? -19.484 -12.383 -0.507 1 95.94 125 PRO A O 1
ATOM 1023 N N . PRO A 1 126 ? -18.812 -12.125 1.63 1 96.06 126 PRO A N 1
ATOM 1024 C CA . PRO A 1 126 ? -19.344 -13.43 2.031 1 96.06 126 PRO A CA 1
ATOM 1025 C C . PRO A 1 126 ? -20.875 -13.492 1.944 1 96.06 126 PRO A C 1
ATOM 1027 O O . PRO A 1 126 ? -21.531 -12.461 2.006 1 96.06 126 PRO A O 1
ATOM 1030 N N . VAL A 1 127 ? -21.375 -14.711 1.749 1 96.88 127 VAL A N 1
ATOM 1031 C CA . VAL A 1 127 ? -22.812 -14.891 1.897 1 96.88 127 VAL A CA 1
ATOM 1032 C C . VAL A 1 127 ? -23.25 -14.406 3.277 1 96.88 127 VAL A C 1
ATOM 1034 O O . VAL A 1 127 ? -22.688 -14.805 4.293 1 96.88 127 VAL A O 1
ATOM 1037 N N . PRO A 1 128 ? -24.25 -13.508 3.25 1 94.12 128 PRO A N 1
ATOM 1038 C CA . PRO A 1 128 ? -24.688 -13 4.555 1 94.12 128 PRO A CA 1
ATOM 1039 C C . PRO A 1 128 ? -25.094 -14.125 5.516 1 94.12 128 PRO A C 1
ATOM 1041 O O . PRO A 1 128 ? -25.625 -15.148 5.086 1 94.12 128 PRO A O 1
ATOM 1044 N N . ASP A 1 129 ? -24.906 -13.93 6.785 1 90.81 129 ASP A N 1
ATOM 1045 C CA . ASP A 1 129 ? -25.109 -14.945 7.816 1 90.81 129 ASP A CA 1
ATOM 1046 C C . ASP A 1 129 ? -26.594 -15.312 7.93 1 90.81 129 ASP A C 1
ATOM 1048 O O . ASP A 1 129 ? -26.938 -16.422 8.336 1 90.81 129 ASP A O 1
ATOM 1052 N N . ASN A 1 130 ? -27.391 -14.422 7.617 1 91.25 130 ASN A N 1
ATOM 1053 C CA . ASN A 1 130 ? -28.812 -14.656 7.844 1 91.25 130 ASN A CA 1
ATOM 1054 C C . ASN A 1 130 ? -29.516 -15.094 6.559 1 91.25 130 ASN A C 1
ATOM 1056 O O . ASN A 1 130 ? -30.734 -14.891 6.414 1 91.25 130 ASN A O 1
ATOM 1060 N N . CYS A 1 131 ? -28.812 -15.625 5.637 1 95.81 131 CYS A N 1
ATOM 1061 C CA . CYS A 1 131 ? -29.438 -16.156 4.434 1 95.81 131 CYS A CA 1
ATOM 1062 C C . CYS A 1 131 ? -30.094 -17.516 4.711 1 95.81 131 CYS A C 1
ATOM 1064 O O . CYS A 1 131 ? -29.641 -18.25 5.594 1 95.81 131 CYS A O 1
ATOM 1066 N N . PRO A 1 132 ? -31.125 -17.828 3.973 1 96.06 132 PRO A N 1
ATOM 1067 C CA . PRO A 1 132 ? -31.859 -19.062 4.238 1 96.06 132 PRO A CA 1
ATOM 1068 C C . PRO A 1 132 ? -31.031 -20.312 3.928 1 96.06 132 PRO A C 1
ATOM 1070 O O . PRO A 1 132 ? -31.281 -21.375 4.504 1 96.06 132 PRO A O 1
ATOM 1073 N N . THR A 1 133 ? -30.203 -20.234 2.975 1 97 133 THR A N 1
ATOM 1074 C CA . THR A 1 133 ? -29.297 -21.328 2.637 1 97 133 THR A CA 1
ATOM 1075 C C . THR A 1 133 ? -27.844 -20.844 2.656 1 97 133 THR A C 1
ATOM 1077 O O . THR A 1 133 ? -27.578 -19.641 2.607 1 97 133 THR A O 1
ATOM 1080 N N . PRO A 1 134 ? -26.875 -21.75 2.764 1 97 134 PRO A N 1
ATOM 1081 C CA . PRO A 1 134 ? -25.469 -21.328 2.781 1 97 134 PRO A CA 1
ATOM 1082 C C . PRO A 1 134 ? -25.047 -20.656 1.48 1 97 134 PRO A C 1
ATOM 1084 O O . PRO A 1 134 ? -23.984 -20.031 1.433 1 97 134 PRO A O 1
ATOM 1087 N N . MET A 1 135 ? -25.828 -20.781 0.467 1 98 135 MET A N 1
ATOM 1088 C CA . MET A 1 135 ? -25.469 -20.219 -0.834 1 98 135 MET A CA 1
ATOM 1089 C C . MET A 1 135 ? -26.406 -19.094 -1.226 1 98 135 MET A C 1
ATOM 1091 O O . MET A 1 135 ? -26.531 -18.75 -2.406 1 98 135 MET A O 1
ATOM 1095 N N . GLY A 1 136 ? -27.078 -18.5 -0.222 1 96.94 136 GLY A N 1
ATOM 1096 C CA . GLY A 1 136 ? -28.062 -17.438 -0.452 1 96.94 136 GLY A CA 1
ATOM 1097 C C . GLY A 1 136 ? -29.5 -17.922 -0.331 1 96.94 136 GLY A C 1
ATOM 1098 O O . GLY A 1 136 ? -29.984 -18.156 0.775 1 96.94 136 GLY A O 1
ATOM 1099 N N . THR A 1 137 ? -30.141 -18.031 -1.465 1 97.12 137 THR A N 1
ATOM 1100 C CA . THR A 1 137 ? -31.531 -18.469 -1.419 1 97.12 137 THR A CA 1
ATOM 1101 C C . THR A 1 137 ? -31.734 -19.719 -2.277 1 97.12 137 THR A C 1
ATOM 1103 O O . THR A 1 137 ? -32.844 -20.219 -2.381 1 97.12 137 THR A O 1
ATOM 1106 N N . LYS A 1 138 ? -30.719 -20.156 -2.908 1 96.88 138 LYS A N 1
ATOM 1107 C CA . LYS A 1 138 ? -30.828 -21.297 -3.826 1 96.88 138 LYS A CA 1
ATOM 1108 C C . LYS A 1 138 ? -30.188 -22.547 -3.232 1 96.88 138 LYS A C 1
ATOM 1110 O O . LYS A 1 138 ? -29.266 -22.453 -2.426 1 96.88 138 LYS A O 1
ATOM 1115 N N . GLY A 1 139 ? -30.688 -23.688 -3.707 1 97.19 139 GLY A N 1
ATOM 1116 C CA . GLY A 1 139 ? -30.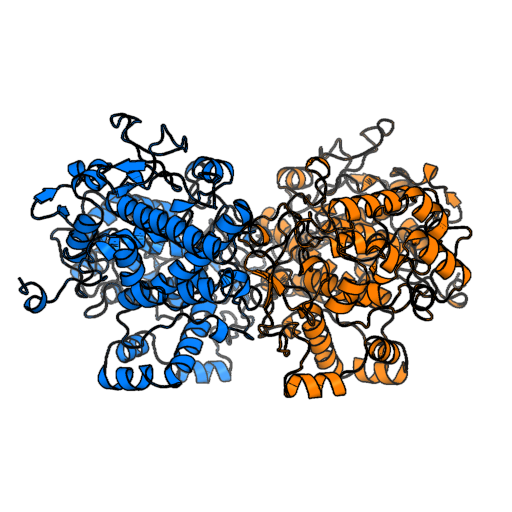109 -24.953 -3.291 1 97.19 139 GLY A CA 1
ATOM 1117 C C . GLY A 1 139 ? -30.641 -25.453 -1.962 1 97.19 139 GLY A C 1
ATOM 1118 O O . GLY A 1 139 ? -31.656 -24.969 -1.477 1 97.19 139 GLY A O 1
ATOM 1119 N N . LYS A 1 140 ? -29.984 -26.422 -1.406 1 96.88 140 LYS A N 1
ATOM 1120 C CA . LYS A 1 140 ? -30.438 -27.109 -0.199 1 96.88 140 LYS A CA 1
ATOM 1121 C C . LYS A 1 140 ? -29.906 -26.422 1.056 1 96.88 140 LYS A C 1
ATOM 1123 O O . LYS A 1 140 ? -28.891 -25.719 1.006 1 96.88 140 LYS A O 1
ATOM 1128 N N . GLN A 1 141 ? -30.547 -26.594 2.141 1 95.5 141 GLN A N 1
ATOM 1129 C CA . GLN A 1 141 ? -30.172 -26.016 3.426 1 95.5 141 GLN A CA 1
ATOM 1130 C C . GLN A 1 141 ? -28.859 -26.625 3.934 1 95.5 141 GLN A C 1
ATOM 1132 O O . GLN A 1 141 ? -28.109 -25.969 4.656 1 95.5 141 GLN A O 1
ATOM 1137 N N . GLN A 1 142 ? -28.719 -27.828 3.57 1 96.5 142 GLN A N 1
ATOM 1138 C CA . GLN A 1 142 ? -27.484 -28.5 3.936 1 96.5 142 GLN A CA 1
ATOM 1139 C C . GLN A 1 142 ? -26.656 -28.828 2.697 1 96.5 142 GLN A C 1
ATOM 1141 O O . GLN A 1 142 ? -27.156 -29.469 1.764 1 96.5 142 GLN A O 1
ATOM 1146 N N . LEU A 1 143 ? -25.438 -28.344 2.711 1 98 143 LEU A N 1
ATOM 1147 C CA . LEU A 1 143 ? -24.547 -28.672 1.611 1 98 143 LEU A CA 1
ATOM 1148 C C . LEU A 1 143 ? -24.047 -30.125 1.717 1 98 143 LEU A C 1
ATOM 1150 O O . LEU A 1 143 ? -24 -30.688 2.812 1 98 143 LEU A O 1
ATOM 1154 N N . PRO A 1 144 ? -23.781 -30.719 0.558 1 98.12 144 PRO A N 1
ATOM 1155 C CA . PRO A 1 144 ? -23.312 -32.094 0.588 1 98.12 144 PRO A CA 1
ATOM 1156 C C . PRO A 1 144 ? -22.016 -32.281 1.368 1 98.12 144 PRO A C 1
ATOM 1158 O O . PRO A 1 144 ? -21.234 -31.328 1.497 1 98.12 144 PRO A O 1
ATOM 1161 N N . ASP A 1 145 ? -21.797 -33.5 1.877 1 98.19 145 ASP A N 1
ATOM 1162 C CA . ASP A 1 145 ? -20.594 -33.844 2.623 1 98.19 145 ASP A CA 1
ATOM 1163 C C . ASP A 1 145 ? -19.344 -33.656 1.758 1 98.19 145 ASP A C 1
ATOM 1165 O O . ASP A 1 145 ? -19.266 -34.188 0.654 1 98.19 145 ASP A O 1
ATOM 1169 N N . PRO A 1 146 ? -18.422 -32.875 2.273 1 98.25 146 PRO A N 1
ATOM 1170 C CA . PRO A 1 146 ? -17.203 -32.625 1.495 1 98.25 146 PRO A CA 1
ATOM 1171 C C . PRO A 1 146 ? -16.469 -33.906 1.113 1 98.25 146 PRO A C 1
ATOM 1173 O O . PRO A 1 146 ? -15.922 -34 0.012 1 98.25 146 PRO A O 1
ATOM 1176 N N . GLN A 1 147 ? -16.422 -34.875 2.002 1 98.31 147 GLN A N 1
ATOM 1177 C CA . GLN A 1 147 ? -15.781 -36.156 1.713 1 98.31 147 GLN A CA 1
ATOM 1178 C C . GLN A 1 147 ? -16.469 -36.875 0.552 1 98.31 147 GLN A C 1
ATOM 1180 O O . GLN A 1 147 ? -15.797 -37.406 -0.34 1 98.31 147 GLN A O 1
ATOM 1185 N N . LEU A 1 148 ? -17.75 -36.875 0.615 1 98.25 148 LEU A N 1
ATOM 1186 C CA . LEU A 1 148 ? -18.516 -37.5 -0.458 1 98.25 148 LEU A CA 1
ATOM 1187 C C . LEU A 1 148 ? -18.234 -36.812 -1.791 1 98.25 148 LEU A C 1
ATOM 1189 O O . LEU A 1 148 ? -18.031 -37.469 -2.807 1 98.25 148 LEU A O 1
ATOM 1193 N N . LEU A 1 149 ? -18.219 -35.469 -1.771 1 98.38 149 LEU A N 1
ATOM 1194 C CA . LEU A 1 149 ? -17.969 -34.719 -2.986 1 98.38 149 LEU A CA 1
ATOM 1195 C C . LEU A 1 149 ? -16.594 -35.031 -3.557 1 98.38 149 LEU A C 1
ATOM 1197 O O . LEU A 1 149 ? -16.453 -35.25 -4.762 1 98.38 149 LEU A O 1
ATOM 1201 N N . ALA A 1 150 ? -15.578 -35.062 -2.707 1 98.06 150 ALA A N 1
ATOM 1202 C CA . ALA A 1 150 ? -14.211 -35.312 -3.139 1 98.06 150 ALA A CA 1
ATOM 1203 C C . ALA A 1 150 ? -14.078 -36.719 -3.711 1 98.06 150 ALA A C 1
ATOM 1205 O O . ALA A 1 150 ? -13.492 -36.906 -4.777 1 98.06 150 ALA A O 1
ATOM 1206 N N . GLU A 1 151 ? -14.633 -37.688 -3.07 1 97.81 151 GLU A N 1
ATOM 1207 C CA . GLU A 1 151 ? -14.516 -39.094 -3.486 1 97.81 151 GLU A CA 1
ATOM 1208 C C . GLU A 1 151 ? -15.289 -39.344 -4.773 1 97.81 151 GLU A C 1
ATOM 1210 O O . GLU A 1 151 ? -14.836 -40.125 -5.637 1 97.81 151 GLU A O 1
ATOM 1215 N N . ARG A 1 152 ? -16.375 -38.688 -4.871 1 97.06 152 ARG A N 1
ATOM 1216 C CA . ARG A 1 152 ? -17.266 -39 -5.988 1 97.06 152 ARG A CA 1
ATOM 1217 C C . ARG A 1 152 ? -16.844 -38.219 -7.234 1 97.06 152 ARG A C 1
ATOM 1219 O O . ARG A 1 152 ? -16.969 -38.719 -8.352 1 97.06 152 ARG A O 1
ATOM 1226 N N . PHE A 1 153 ? -16.359 -37 -7.035 1 97.69 153 PHE A N 1
ATOM 1227 C CA . PHE A 1 153 ? -16.25 -36.125 -8.211 1 97.69 153 PHE A CA 1
ATOM 1228 C C . PHE A 1 153 ? -14.797 -35.719 -8.461 1 97.69 153 PHE A C 1
ATOM 1230 O O . PHE A 1 153 ? -14.453 -35.281 -9.547 1 97.69 153 PHE A O 1
ATOM 1237 N N . LEU A 1 154 ? -13.891 -35.906 -7.5 1 97.75 154 LEU A N 1
ATOM 1238 C CA . LEU A 1 154 ? -12.555 -35.344 -7.668 1 97.75 154 LEU A CA 1
ATOM 1239 C C . LEU A 1 154 ? -11.5 -36.469 -7.668 1 97.75 154 LEU A C 1
ATOM 1241 O O . LEU A 1 154 ? -10.445 -36.312 -8.281 1 97.75 154 LEU A O 1
ATOM 1245 N N . LEU A 1 155 ? -11.742 -37.531 -7.02 1 97.94 155 LEU A N 1
ATOM 1246 C CA . LEU A 1 155 ? -10.781 -38.625 -6.883 1 97.94 155 LEU A CA 1
ATOM 1247 C C . LEU A 1 155 ? -10.469 -39.25 -8.242 1 97.94 155 LEU A C 1
ATOM 1249 O O . LEU A 1 155 ? -11.383 -39.625 -8.977 1 97.94 155 LEU A O 1
ATOM 1253 N N . ARG A 1 156 ? -9.195 -39.281 -8.5 1 96.62 156 ARG A N 1
ATOM 1254 C CA . ARG A 1 156 ? -8.719 -39.812 -9.766 1 96.62 156 ARG A CA 1
ATOM 1255 C C . ARG A 1 156 ? -8.852 -41.344 -9.781 1 96.62 156 ARG A C 1
ATOM 1257 O O . ARG A 1 156 ? -8.531 -42 -8.797 1 96.62 156 ARG A O 1
ATOM 1264 N N . GLN A 1 157 ? -9.32 -41.875 -10.914 1 93.69 157 GLN A N 1
ATOM 1265 C CA . GLN A 1 157 ? -9.344 -43.344 -11.125 1 93.69 157 GLN A CA 1
ATOM 1266 C C . GLN A 1 157 ? -8.156 -43.781 -11.969 1 93.69 157 GLN A C 1
ATOM 1268 O O . GLN A 1 157 ? -7.547 -44.812 -11.688 1 93.69 157 GLN A O 1
ATOM 1273 N N . LYS A 1 158 ? -7.898 -43 -12.93 1 94.38 158 LYS A N 1
ATOM 1274 C CA . LYS A 1 158 ? -6.773 -43.25 -13.828 1 94.38 158 LYS A CA 1
ATOM 1275 C C . LYS A 1 158 ? -6 -41.969 -14.109 1 94.38 158 LYS A C 1
ATOM 1277 O O . LYS A 1 158 ? -6.602 -40.906 -14.305 1 94.38 158 LYS A O 1
ATOM 1282 N N . PHE A 1 159 ? -4.676 -42.156 -14.047 1 95.31 159 PHE A N 1
ATOM 1283 C CA . PHE A 1 159 ? -3.854 -40.969 -14.344 1 95.31 159 PHE A CA 1
ATOM 1284 C C . PHE A 1 159 ? -3.996 -40.562 -15.797 1 95.31 159 PHE A C 1
ATOM 1286 O O . PHE A 1 159 ? -3.82 -41.375 -16.703 1 95.31 159 PHE A O 1
ATOM 1293 N N . GLU A 1 160 ? -4.363 -39.375 -16 1 93.5 160 GLU A N 1
ATOM 1294 C CA . GLU A 1 160 ? -4.395 -38.75 -17.328 1 93.5 160 GLU A CA 1
ATOM 1295 C C . GLU A 1 160 ? -3.424 -37.594 -17.438 1 93.5 160 GLU A C 1
ATOM 1297 O O . GLU A 1 160 ? -3.521 -36.625 -16.672 1 93.5 160 GLU A O 1
ATOM 1302 N N . ALA A 1 161 ? -2.506 -37.719 -18.375 1 93.88 161 ALA A N 1
ATOM 1303 C CA . ALA A 1 161 ? -1.53 -36.656 -18.594 1 93.88 161 ALA A CA 1
ATOM 1304 C C . ALA A 1 161 ? -2.207 -35.375 -19.094 1 93.88 161 ALA A C 1
ATOM 1306 O O . ALA A 1 161 ? -3.199 -35.438 -19.828 1 93.88 161 ALA A O 1
ATOM 1307 N N . ASP A 1 162 ? -1.688 -34.281 -18.672 1 91.94 162 ASP A N 1
ATOM 1308 C CA . ASP A 1 162 ? -2.166 -33 -19.172 1 91.94 162 ASP A CA 1
ATOM 1309 C C . ASP A 1 162 ? -2.076 -32.938 -20.688 1 91.94 162 ASP A C 1
ATOM 1311 O O . ASP A 1 162 ? -1.057 -33.312 -21.281 1 91.94 162 ASP A O 1
ATOM 1315 N N . PRO A 1 163 ? -3.094 -32.469 -21.297 1 88.62 163 PRO A N 1
ATOM 1316 C CA . PRO A 1 163 ? -3.107 -32.5 -22.766 1 88.62 163 PRO A CA 1
ATOM 1317 C C . PRO A 1 163 ? -2.111 -31.516 -23.391 1 88.62 163 PRO A C 1
ATOM 1319 O O . PRO A 1 163 ? -1.703 -31.703 -24.531 1 88.62 163 PRO A O 1
ATOM 1322 N N . GLN A 1 164 ? -1.713 -30.562 -22.688 1 89.88 164 GLN A N 1
ATOM 1323 C CA . GLN A 1 164 ? -0.767 -29.578 -23.188 1 89.88 164 GLN A CA 1
ATOM 1324 C C . GLN A 1 164 ? 0.669 -30.078 -23.078 1 89.88 164 GLN A C 1
ATOM 1326 O O . GLN A 1 164 ? 1.599 -29.438 -23.562 1 89.88 164 GLN A O 1
ATOM 1331 N N . GLY A 1 165 ? 0.897 -31.141 -22.438 1 93.75 165 GLY A N 1
ATOM 1332 C CA . GLY A 1 165 ? 2.23 -31.688 -22.234 1 93.75 165 GLY A CA 1
ATOM 1333 C C . GLY A 1 165 ? 2.963 -31.062 -21.062 1 93.75 165 GLY A C 1
ATOM 1334 O O . GLY A 1 165 ? 4.195 -31.016 -21.047 1 93.75 165 GLY A O 1
ATOM 1335 N N . THR A 1 166 ? 2.236 -30.547 -20.078 1 96.12 166 THR A N 1
ATOM 1336 C CA . THR A 1 166 ? 2.832 -29.969 -18.875 1 96.12 166 THR A CA 1
ATOM 1337 C C . THR A 1 166 ? 3.648 -31.016 -18.125 1 96.12 166 THR A C 1
ATOM 1339 O O . THR A 1 166 ? 3.27 -32.188 -18.078 1 96.12 166 THR A O 1
ATOM 1342 N N . ASN A 1 167 ? 4.789 -30.641 -17.641 1 97.56 167 ASN A N 1
ATOM 1343 C CA . ASN A 1 167 ? 5.645 -31.609 -16.953 1 97.56 167 ASN A CA 1
ATOM 1344 C C . ASN A 1 167 ? 5.781 -31.297 -15.469 1 97.56 167 ASN A C 1
ATOM 1346 O O . ASN A 1 167 ? 5.121 -30.391 -14.961 1 97.56 167 ASN A O 1
ATOM 1350 N N . LEU A 1 168 ? 6.594 -32.031 -14.789 1 97.81 168 LEU A N 1
ATOM 1351 C CA . LEU A 1 168 ? 6.723 -31.906 -13.344 1 97.81 168 LEU A CA 1
ATOM 1352 C C . LEU A 1 168 ? 7.543 -30.688 -12.961 1 97.81 168 LEU A C 1
ATOM 1354 O O . LEU A 1 168 ? 7.418 -30.172 -11.852 1 97.81 168 LEU A O 1
ATOM 1358 N N . MET A 1 169 ? 8.422 -30.172 -13.93 1 97.81 169 MET A N 1
ATOM 1359 C CA . MET A 1 169 ? 9.086 -28.891 -13.68 1 97.81 169 MET A CA 1
ATOM 1360 C C . MET A 1 169 ? 8.078 -27.781 -13.438 1 97.81 169 MET A C 1
ATOM 1362 O O . MET A 1 169 ? 8.266 -26.938 -12.562 1 97.81 169 MET A O 1
ATOM 1366 N N . PHE A 1 170 ? 7.035 -27.859 -14.195 1 97.5 170 PHE A N 1
ATOM 1367 C CA . PHE A 1 170 ? 5.957 -26.891 -14.07 1 97.5 170 PHE A CA 1
ATOM 1368 C C . PHE A 1 170 ? 5.227 -27.062 -12.742 1 97.5 170 PHE A C 1
ATOM 1370 O O . PHE A 1 170 ? 4.973 -26.078 -12.039 1 97.5 170 PHE A O 1
ATOM 1377 N N . ALA A 1 171 ? 4.879 -28.25 -12.422 1 97 171 ALA A N 1
ATOM 1378 C CA . ALA A 1 171 ? 4.105 -28.516 -11.219 1 97 171 ALA A CA 1
ATOM 1379 C C . ALA A 1 171 ? 4.84 -28.047 -9.969 1 97 171 ALA A C 1
ATOM 1381 O O . ALA A 1 171 ? 4.246 -27.406 -9.094 1 97 171 ALA A O 1
ATOM 1382 N N . PHE A 1 172 ? 6.105 -28.312 -9.883 1 97.38 172 PHE A N 1
ATOM 1383 C CA . PHE A 1 172 ? 6.883 -27.906 -8.727 1 97.38 172 PHE A CA 1
ATOM 1384 C C . PHE A 1 172 ? 7.129 -26.391 -8.742 1 97.38 172 PHE A C 1
ATOM 1386 O O . PHE A 1 172 ? 7.207 -25.75 -7.695 1 97.38 172 PHE A O 1
ATOM 1393 N N . PHE A 1 173 ? 7.285 -25.828 -9.945 1 97.5 173 PHE A N 1
ATOM 1394 C CA . PHE A 1 173 ? 7.418 -24.375 -10.047 1 97.5 173 PHE A CA 1
ATOM 1395 C C . PHE A 1 173 ? 6.18 -23.672 -9.484 1 97.5 173 PHE A C 1
ATOM 1397 O O . PHE A 1 173 ? 6.289 -22.672 -8.789 1 97.5 173 PHE A O 1
ATOM 1404 N N . ALA A 1 174 ? 5.043 -24.203 -9.844 1 95.44 174 ALA A N 1
ATOM 1405 C CA . ALA A 1 174 ? 3.789 -23.672 -9.336 1 95.44 174 ALA A CA 1
ATOM 1406 C C . ALA A 1 174 ? 3.777 -23.656 -7.809 1 95.44 174 ALA A C 1
ATOM 1408 O O . ALA A 1 174 ? 3.387 -22.656 -7.191 1 95.44 174 ALA A O 1
ATOM 1409 N N . GLN A 1 175 ? 4.207 -24.703 -7.254 1 93.88 175 GLN A N 1
ATOM 1410 C CA . GLN A 1 175 ? 4.238 -24.797 -5.797 1 93.88 175 GLN A CA 1
ATOM 1411 C C . GLN A 1 175 ? 5.273 -23.844 -5.207 1 93.88 175 GLN A C 1
ATOM 1413 O O . GLN A 1 175 ? 5.02 -23.188 -4.191 1 93.88 175 GLN A O 1
ATOM 1418 N N . HIS A 1 176 ? 6.406 -23.875 -5.863 1 93.62 176 HIS A N 1
ATOM 1419 C CA . HIS A 1 176 ? 7.457 -22.938 -5.48 1 93.62 176 HIS A CA 1
ATOM 1420 C C . HIS A 1 176 ? 6.945 -21.5 -5.492 1 93.62 176 HIS A C 1
ATOM 1422 O O . HIS A 1 176 ? 7.18 -20.75 -4.543 1 93.62 176 HIS A O 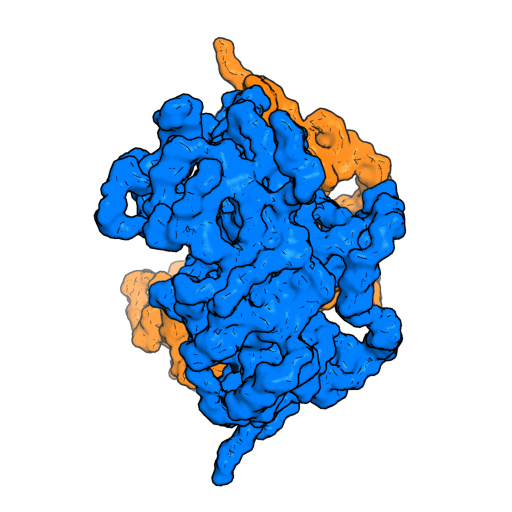1
ATOM 1428 N N . PHE A 1 177 ? 6.219 -21.141 -6.449 1 91.81 177 PHE A N 1
ATOM 1429 C CA . PHE A 1 177 ? 5.73 -19.781 -6.684 1 91.81 177 PHE A CA 1
ATOM 1430 C C . PHE A 1 177 ? 4.605 -19.438 -5.715 1 91.81 177 PHE A C 1
ATOM 1432 O O . PHE A 1 177 ? 4.578 -18.344 -5.148 1 91.81 177 PHE A O 1
ATOM 1439 N N . THR A 1 178 ? 3.75 -20.312 -5.457 1 88.62 178 THR A N 1
ATOM 1440 C CA . THR A 1 178 ? 2.561 -20.016 -4.66 1 88.62 178 THR A CA 1
ATOM 1441 C C . THR A 1 178 ? 2.934 -19.766 -3.205 1 88.62 178 THR A C 1
ATOM 1443 O O . THR A 1 178 ? 2.262 -18.984 -2.516 1 88.62 178 THR A O 1
ATOM 1446 N N . HIS A 1 179 ? 4.004 -20.359 -2.779 1 87.62 179 HIS A N 1
ATOM 1447 C CA . HIS A 1 179 ? 4.418 -20.172 -1.396 1 87.62 179 HIS A CA 1
ATOM 1448 C C . HIS A 1 179 ? 4.988 -18.766 -1.185 1 87.62 179 HIS A C 1
ATOM 1450 O O . HIS A 1 179 ? 5.238 -18.359 -0.048 1 87.62 179 HIS A O 1
ATOM 1456 N N . GLN A 1 180 ? 5.098 -18.094 -2.26 1 85.12 180 GLN A N 1
ATOM 1457 C CA . GLN A 1 180 ? 5.484 -16.688 -2.127 1 85.12 180 GLN A CA 1
ATOM 1458 C C . GLN A 1 180 ? 4.273 -15.812 -1.824 1 85.12 180 GLN A C 1
ATOM 1460 O O . GLN A 1 180 ? 4.406 -14.742 -1.223 1 85.12 180 GLN A O 1
ATOM 1465 N N . PHE A 1 181 ? 3.051 -16.312 -2.184 1 81.81 181 PHE A N 1
ATOM 1466 C CA . PHE A 1 181 ? 1.829 -15.523 -2.064 1 81.81 181 PHE A CA 1
ATOM 1467 C C . PHE A 1 181 ? 1.004 -15.984 -0.868 1 81.81 181 PHE A C 1
ATOM 1469 O O . PHE A 1 181 ? 0.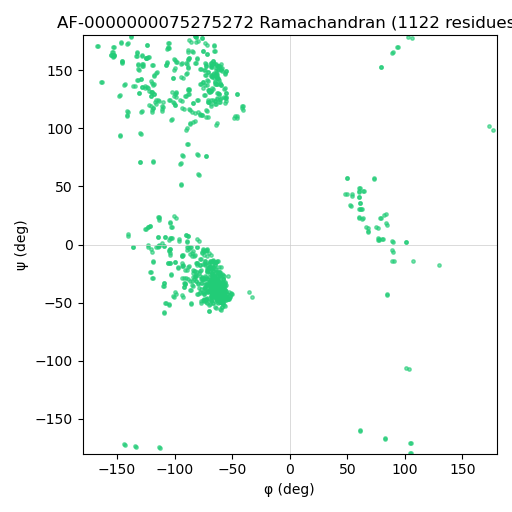545 -15.156 -0.072 1 81.81 181 PHE A O 1
ATOM 1476 N N . PHE A 1 182 ? 0.828 -17.266 -0.899 1 82.81 182 PHE A N 1
ATOM 1477 C CA . PHE A 1 182 ? -0.179 -17.812 0.009 1 82.81 182 PHE A CA 1
ATOM 1478 C C . PHE A 1 182 ? 0.444 -18.172 1.351 1 82.81 182 PHE A C 1
ATOM 1480 O O . PHE A 1 182 ? 1.065 -19.234 1.482 1 82.81 182 PHE A O 1
ATOM 1487 N N . LYS A 1 183 ? 0.268 -17.266 2.275 1 84 183 LYS A N 1
ATOM 1488 C CA . LYS A 1 183 ? 0.787 -17.484 3.623 1 84 183 LYS A CA 1
ATOM 1489 C C . LYS A 1 183 ? -0.342 -17.5 4.648 1 84 183 LYS A C 1
ATOM 1491 O O . LYS A 1 183 ? -0.449 -16.609 5.484 1 84 183 LYS A O 1
ATOM 1496 N N . THR A 1 184 ? -1.082 -18.562 4.594 1 82 184 THR A N 1
ATOM 1497 C CA . THR A 1 184 ? -2.209 -18.703 5.512 1 82 184 THR A CA 1
ATOM 1498 C C . THR A 1 184 ? -1.722 -18.891 6.945 1 82 184 THR A C 1
ATOM 1500 O O . THR A 1 184 ? -0.777 -19.641 7.191 1 82 184 THR A O 1
ATOM 1503 N N . SER A 1 185 ? -2.275 -18.172 7.836 1 84.62 185 SER A N 1
ATOM 1504 C CA . SER A 1 185 ? -2 -18.344 9.258 1 84.62 185 SER A CA 1
ATOM 1505 C C . SER A 1 185 ? -2.939 -19.375 9.875 1 84.62 185 SER A C 1
ATOM 1507 O O . SER A 1 185 ? -3.979 -19.016 10.438 1 84.62 185 SER A O 1
ATOM 1509 N N . GLY A 1 186 ? -2.586 -20.625 9.805 1 78.5 186 GLY A N 1
ATOM 1510 C CA . GLY A 1 186 ? -3.434 -21.703 10.297 1 78.5 186 GLY A CA 1
ATOM 1511 C C . GLY A 1 186 ? -3.795 -21.531 11.766 1 78.5 186 GLY A C 1
ATOM 1512 O O . GLY A 1 186 ? -4.922 -21.844 12.172 1 78.5 186 GLY A O 1
ATOM 1513 N N . LYS A 1 187 ? -2.914 -21.016 12.5 1 79.88 187 LYS A N 1
ATOM 1514 C CA . LYS A 1 187 ? -3.119 -20.844 13.938 1 79.88 187 LYS A CA 1
ATOM 1515 C C . LYS A 1 187 ? -4.223 -19.828 14.219 1 79.88 187 LYS A C 1
ATOM 1517 O O . LYS A 1 187 ? -4.984 -19.969 15.18 1 79.88 187 LYS A O 1
ATOM 1522 N N . MET A 1 188 ? -4.316 -18.828 13.344 1 80.69 188 MET A N 1
ATOM 1523 C CA . MET A 1 188 ? -5.312 -17.781 13.531 1 80.69 188 MET A CA 1
ATOM 1524 C C . MET A 1 188 ? -6.648 -18.172 12.914 1 80.69 188 MET A C 1
ATOM 1526 O O . MET A 1 188 ? -7.676 -17.562 13.203 1 80.69 188 MET A O 1
ATOM 1530 N N . GLY A 1 189 ? -6.699 -19.234 12.203 1 80.31 189 GLY A N 1
ATOM 1531 C CA . GLY A 1 189 ? -7.926 -19.672 11.562 1 80.31 189 GLY A CA 1
ATOM 1532 C C . GLY A 1 189 ? -7.934 -19.438 10.062 1 80.31 189 GLY A C 1
ATOM 1533 O O . GLY A 1 189 ? -6.977 -18.891 9.516 1 80.31 189 GLY A O 1
ATOM 1534 N N . ARG A 1 190 ? -9.172 -19.953 9.555 1 75.81 190 ARG A N 1
ATOM 1535 C CA . ARG A 1 190 ? -9.312 -19.875 8.102 1 75.81 190 ARG A CA 1
ATOM 1536 C C . ARG A 1 190 ? -9.703 -18.469 7.66 1 75.81 190 ARG A C 1
ATOM 1538 O O . ARG A 1 190 ? -10.406 -17.766 8.383 1 75.81 190 ARG A O 1
ATOM 1545 N N . GLY A 1 191 ? -8.758 -17.797 6.91 1 86.75 191 GLY A N 1
ATOM 1546 C CA . GLY A 1 191 ? -9 -16.453 6.406 1 86.75 191 GLY A CA 1
ATOM 1547 C C . GLY A 1 191 ? -7.875 -15.484 6.715 1 86.75 191 GLY A C 1
ATOM 1548 O O . GLY A 1 191 ? -7.84 -14.375 6.18 1 86.75 191 GLY A O 1
ATOM 1549 N N . PHE A 1 192 ? -7.125 -15.938 7.641 1 89.5 192 PHE A N 1
ATOM 1550 C CA . PHE A 1 192 ? -6.02 -15.062 8.039 1 89.5 192 PHE A CA 1
ATOM 1551 C C . PHE A 1 192 ? -4.762 -15.398 7.25 1 89.5 192 PHE A C 1
ATOM 1553 O O . PHE A 1 192 ? -4.535 -16.547 6.883 1 89.5 192 PHE A O 1
ATOM 1560 N N . THR A 1 193 ? -4.051 -14.406 6.945 1 89.62 193 THR A N 1
ATOM 1561 C CA . THR A 1 193 ? -2.701 -14.547 6.41 1 89.62 193 THR A CA 1
ATOM 1562 C C . THR A 1 193 ? -1.659 -14.211 7.473 1 89.62 193 THR A C 1
ATOM 1564 O O . THR A 1 193 ? -1.996 -13.688 8.531 1 89.62 193 THR A O 1
ATOM 1567 N N . LYS A 1 194 ? -0.392 -14.508 7.219 1 85.94 194 LYS A N 1
ATOM 1568 C CA . LYS A 1 194 ? 0.693 -14.141 8.125 1 85.94 194 LYS A CA 1
ATOM 1569 C C . LYS A 1 194 ? 1.026 -12.656 8 1 85.94 194 LYS A C 1
ATOM 1571 O O . LYS A 1 194 ? 1.783 -12.117 8.812 1 85.94 194 LYS A O 1
ATOM 1576 N N . ALA A 1 195 ? 0.473 -11.969 7.098 1 80.75 195 ALA A N 1
ATOM 1577 C CA . ALA A 1 195 ? 0.619 -10.523 6.895 1 80.75 195 ALA A CA 1
ATOM 1578 C C . ALA A 1 195 ? 2.062 -10.164 6.555 1 80.75 195 ALA A C 1
ATOM 1580 O O . ALA A 1 195 ? 2.514 -9.055 6.844 1 80.75 195 ALA A O 1
ATOM 1581 N N . LEU A 1 196 ? 3 -11.008 6.027 1 76.62 196 LEU A N 1
ATOM 1582 C CA . LEU A 1 196 ? 4.426 -10.758 5.848 1 76.62 196 LEU A CA 1
ATOM 1583 C C . LEU A 1 196 ? 4.785 -10.719 4.367 1 76.62 196 LEU A C 1
ATOM 1585 O O . LEU A 1 196 ? 5.883 -10.289 4 1 76.62 196 LEU A O 1
ATOM 1589 N N . ALA A 1 197 ? 3.932 -10.914 3.459 1 78 197 ALA A N 1
ATOM 1590 C CA . ALA A 1 197 ? 4.375 -10.977 2.068 1 78 197 ALA A CA 1
ATOM 1591 C C . ALA A 1 197 ? 3.211 -11.297 1.135 1 78 197 ALA A C 1
ATOM 1593 O O . ALA A 1 197 ? 2.885 -12.461 0.909 1 78 197 ALA A O 1
ATOM 1594 N N . HIS A 1 198 ? 2.688 -10.305 0.549 1 81.62 198 HIS A N 1
ATOM 1595 C CA . HIS A 1 198 ? 1.558 -10.531 -0.347 1 81.62 198 HIS A CA 1
ATOM 1596 C C . HIS A 1 198 ? 1.995 -10.477 -1.808 1 81.62 198 HIS A C 1
ATOM 1598 O O . HIS A 1 198 ? 1.164 -10.594 -2.713 1 81.62 198 HIS A O 1
ATOM 1604 N N . GLY A 1 199 ? 3.271 -10.367 -2.041 1 87.06 199 GLY A N 1
ATOM 1605 C CA . GLY A 1 199 ? 3.787 -10.312 -3.4 1 87.06 199 GLY A CA 1
ATOM 1606 C C . GLY A 1 199 ? 4.992 -11.203 -3.619 1 87.06 199 GLY A C 1
ATOM 1607 O O . GLY A 1 199 ? 5.281 -12.078 -2.801 1 87.06 199 GLY A O 1
ATOM 1608 N N . VAL A 1 200 ? 5.59 -11.078 -4.805 1 92.81 200 VAL A N 1
ATOM 1609 C CA . VAL A 1 200 ? 6.785 -11.836 -5.152 1 92.81 200 VAL A CA 1
ATOM 1610 C C . VAL A 1 200 ? 7.984 -11.289 -4.383 1 92.81 200 VAL A C 1
ATOM 1612 O O . VAL A 1 200 ? 8.422 -10.164 -4.617 1 92.81 200 VAL A O 1
ATOM 1615 N N . ASP A 1 201 ? 8.453 -12.047 -3.455 1 91.44 201 ASP A N 1
ATOM 1616 C CA . ASP A 1 201 ? 9.539 -11.555 -2.615 1 91.44 201 ASP A CA 1
ATOM 1617 C C . ASP A 1 201 ? 10.609 -12.625 -2.412 1 91.44 201 ASP A C 1
ATOM 1619 O O . ASP A 1 201 ? 11.57 -12.422 -1.668 1 91.44 201 ASP A O 1
ATOM 1623 N N . LEU A 1 202 ? 10.375 -13.797 -2.961 1 96 202 LEU A N 1
ATOM 1624 C CA . LEU A 1 202 ? 11.281 -14.93 -2.832 1 96 202 LEU A CA 1
ATOM 1625 C C . LEU A 1 202 ? 11.469 -15.312 -1.367 1 96 202 LEU A C 1
ATOM 1627 O O . LEU A 1 202 ? 12.586 -15.617 -0.939 1 96 202 LEU A O 1
ATOM 1631 N N . GLY A 1 203 ? 10.43 -15.391 -0.648 1 93.56 203 GLY A N 1
ATOM 1632 C CA . GLY A 1 203 ? 10.477 -15.75 0.759 1 93.56 203 GLY A CA 1
ATOM 1633 C C . GLY A 1 203 ? 11.039 -17.141 1 1 93.56 203 GLY A C 1
ATOM 1634 O O . GLY A 1 203 ? 11.578 -17.422 2.072 1 93.56 203 GLY A O 1
ATOM 1635 N N . HIS A 1 204 ? 10.961 -18.016 -0.002 1 94.88 204 HIS A N 1
ATOM 1636 C CA . HIS A 1 204 ? 11.492 -19.359 0.152 1 94.88 204 HIS A CA 1
ATOM 1637 C C . HIS A 1 204 ? 13.016 -19.344 0.24 1 94.88 204 HIS A C 1
ATOM 1639 O O . HIS A 1 204 ? 13.617 -20.328 0.684 1 94.88 204 HIS A O 1
ATOM 1645 N N . LEU A 1 205 ? 13.547 -18.266 -0.226 1 96.56 205 LEU A N 1
ATOM 1646 C CA . LEU A 1 205 ? 14.992 -18.094 -0.175 1 96.56 205 LEU A CA 1
ATOM 1647 C C . LEU A 1 205 ? 15.391 -17.188 0.988 1 96.56 205 LEU A C 1
ATOM 1649 O O . LEU A 1 205 ? 16.281 -17.547 1.772 1 96.56 205 LEU A O 1
ATOM 1653 N N . TYR A 1 206 ? 14.703 -16.109 1.165 1 96.44 206 TYR A N 1
ATOM 1654 C CA . TYR A 1 206 ? 15.172 -15.039 2.027 1 96.44 206 TYR A CA 1
ATOM 1655 C C . TYR A 1 206 ? 14.5 -15.102 3.393 1 96.44 206 TYR A C 1
ATOM 1657 O O . TYR A 1 206 ? 14.945 -14.453 4.344 1 96.44 206 TYR A O 1
ATOM 1665 N N . GLY A 1 207 ? 13.477 -15.836 3.471 1 93.5 207 GLY A N 1
ATOM 1666 C CA . GLY A 1 207 ? 12.711 -15.875 4.711 1 93.5 207 GLY A CA 1
ATOM 1667 C C . GLY A 1 207 ? 11.555 -14.898 4.73 1 93.5 207 GLY A C 1
ATOM 1668 O O . GLY A 1 207 ? 11.414 -14.078 3.822 1 93.5 207 GLY A O 1
ATOM 1669 N N . ASP A 1 208 ? 10.711 -15.07 5.77 1 88.38 208 ASP A N 1
ATOM 1670 C CA . ASP A 1 208 ? 9.523 -14.234 5.867 1 88.38 208 ASP A CA 1
ATOM 1671 C C . ASP A 1 208 ? 9.688 -13.172 6.949 1 88.38 208 ASP A C 1
ATOM 1673 O O . ASP A 1 208 ? 8.797 -12.344 7.152 1 88.38 208 ASP A O 1
ATOM 1677 N N . ASN A 1 209 ? 10.805 -13.281 7.641 1 87.88 209 ASN A N 1
ATOM 1678 C CA . ASN A 1 209 ? 11.117 -12.273 8.641 1 87.88 209 ASN A CA 1
ATOM 1679 C C . ASN A 1 209 ? 12.625 -12.039 8.75 1 87.88 209 ASN A C 1
ATOM 1681 O O . ASN A 1 209 ? 13.414 -12.805 8.188 1 87.88 209 ASN A O 1
ATOM 1685 N N . LEU A 1 210 ? 12.984 -11.078 9.516 1 89.88 210 LEU A N 1
ATOM 1686 C CA . LEU A 1 210 ? 14.375 -10.648 9.562 1 89.88 210 LEU A CA 1
ATOM 1687 C C . LEU A 1 210 ? 15.242 -11.688 10.266 1 89.88 210 LEU A C 1
ATOM 1689 O O . LEU A 1 210 ? 16.391 -11.906 9.883 1 89.88 210 LEU A O 1
ATOM 1693 N N . GLN A 1 211 ? 14.734 -12.242 11.297 1 93.81 211 GLN A N 1
ATOM 1694 C CA . GLN A 1 211 ? 15.5 -13.25 12.039 1 93.81 211 GLN A CA 1
ATOM 1695 C C . GLN A 1 211 ? 15.875 -14.422 11.141 1 93.81 211 GLN A C 1
ATOM 1697 O O . GLN A 1 211 ? 17.031 -14.828 11.094 1 93.81 211 GLN A O 1
ATOM 1702 N N . ARG A 1 212 ? 14.883 -14.922 10.477 1 95.31 212 ARG A N 1
ATOM 1703 C CA . ARG A 1 212 ? 15.148 -16.031 9.555 1 95.31 212 ARG A CA 1
ATOM 1704 C C . ARG A 1 212 ? 16.109 -15.602 8.445 1 95.31 212 ARG A C 1
ATOM 1706 O O . ARG A 1 212 ? 17.016 -16.344 8.094 1 95.31 212 ARG A O 1
ATOM 1713 N N . GLN A 1 213 ? 15.898 -14.484 7.934 1 96.06 213 GLN A N 1
ATOM 1714 C CA . GLN A 1 213 ? 16.766 -13.969 6.887 1 96.06 213 GLN A CA 1
ATOM 1715 C C . GLN A 1 213 ? 18.219 -13.938 7.348 1 96.06 213 GLN A C 1
ATOM 1717 O O . GLN A 1 213 ? 19.125 -14.375 6.625 1 96.06 213 GLN A O 1
ATOM 1722 N N . HIS A 1 214 ? 18.469 -13.43 8.516 1 97.31 214 HIS A N 1
ATOM 1723 C CA . HIS A 1 214 ? 19.828 -13.289 9.047 1 97.31 214 HIS A CA 1
ATOM 1724 C C . HIS A 1 214 ? 20.469 -14.648 9.289 1 97.31 214 HIS A C 1
ATOM 1726 O O . HIS A 1 214 ? 21.672 -14.805 9.094 1 97.31 214 HIS A O 1
ATOM 1732 N N . GLN A 1 215 ? 19.641 -15.555 9.711 1 98.12 215 GLN A N 1
ATOM 1733 C CA . GLN A 1 215 ? 20.156 -16.891 9.961 1 98.12 215 GLN A CA 1
ATOM 1734 C C . GLN A 1 215 ? 20.594 -17.562 8.664 1 98.12 215 GLN A C 1
ATOM 1736 O O . GLN A 1 215 ? 21.453 -18.469 8.68 1 98.12 215 GLN A O 1
ATOM 1741 N N . LEU A 1 216 ? 20.047 -17.109 7.574 1 98.56 216 LEU A N 1
ATOM 1742 C CA . LEU A 1 216 ? 20.344 -17.734 6.285 1 98.56 216 LEU A CA 1
ATOM 1743 C C . LEU A 1 216 ? 21.484 -17.016 5.582 1 98.56 216 LEU A C 1
ATOM 1745 O O . LEU A 1 216 ? 22.031 -17.5 4.59 1 98.56 216 LEU A O 1
ATOM 1749 N N . ARG A 1 217 ? 21.891 -15.914 6.066 1 98.56 217 ARG A N 1
ATOM 1750 C CA . ARG A 1 217 ? 22.906 -15.094 5.406 1 98.56 217 ARG A CA 1
ATOM 1751 C C . ARG A 1 217 ? 24.312 -15.469 5.871 1 98.56 217 ARG A C 1
ATOM 1753 O O . ARG A 1 217 ? 24.516 -15.812 7.035 1 98.56 217 ARG A O 1
ATOM 1760 N N . LEU A 1 218 ? 25.203 -15.328 4.941 1 98.31 218 LEU A N 1
ATOM 1761 C CA . LEU A 1 218 ? 26.625 -15.531 5.238 1 98.31 218 LEU A CA 1
ATOM 1762 C C . LEU A 1 218 ? 27.234 -14.281 5.859 1 98.31 218 LEU A C 1
ATOM 1764 O O . LEU A 1 218 ? 28.234 -14.375 6.578 1 98.31 218 LEU A O 1
ATOM 1768 N N . PHE A 1 219 ? 26.703 -13.094 5.57 1 98.25 219 PHE A N 1
ATOM 1769 C CA . PHE A 1 219 ? 27.188 -11.773 5.953 1 98.25 219 PHE A CA 1
ATOM 1770 C C . PHE A 1 219 ? 28.578 -11.516 5.395 1 98.25 219 PHE A C 1
ATOM 1772 O O . PHE A 1 219 ? 29.438 -10.953 6.078 1 98.25 219 PHE A O 1
ATOM 1779 N N . ARG A 1 220 ? 28.766 -12.016 4.25 1 98.38 220 ARG A N 1
ATOM 1780 C CA . ARG A 1 220 ? 29.969 -11.781 3.455 1 98.38 220 ARG A CA 1
ATOM 1781 C C . ARG A 1 220 ? 29.625 -11.641 1.976 1 98.38 220 ARG A C 1
ATOM 1783 O O . ARG A 1 220 ? 29.156 -12.594 1.345 1 98.38 220 ARG A O 1
ATOM 1790 N N . ASP A 1 221 ? 29.844 -10.484 1.451 1 98.38 221 ASP A N 1
ATOM 1791 C CA . ASP A 1 221 ? 29.672 -10.18 0.035 1 98.38 221 ASP A CA 1
ATOM 1792 C C . ASP A 1 221 ? 28.219 -10.398 -0.392 1 98.38 221 ASP A C 1
ATOM 1794 O O . ASP A 1 221 ? 27.953 -10.852 -1.509 1 98.38 221 ASP A O 1
ATOM 1798 N N . GLY A 1 222 ? 27.344 -10.188 0.538 1 98.69 222 GLY A N 1
ATOM 1799 C CA . GLY A 1 222 ? 25.922 -10.242 0.264 1 98.69 222 GLY A CA 1
ATOM 1800 C C . GLY A 1 222 ? 25.391 -11.656 0.13 1 98.69 222 GLY A C 1
ATOM 1801 O O . GLY A 1 222 ? 24.188 -11.852 -0.107 1 98.69 222 GLY A O 1
ATOM 1802 N N . LYS A 1 223 ? 26.172 -12.695 0.362 1 98.88 223 LYS A N 1
ATOM 1803 C CA . LYS A 1 223 ? 25.859 -14.062 -0.023 1 98.88 223 LYS A CA 1
ATOM 1804 C C . LYS A 1 223 ? 25.047 -14.766 1.066 1 98.88 223 LYS A C 1
ATOM 1806 O O . LYS A 1 223 ? 25.031 -14.328 2.217 1 98.88 223 LYS A O 1
ATOM 1811 N N . LEU A 1 224 ? 24.391 -15.82 0.635 1 98.88 224 LEU A N 1
ATOM 1812 C CA . LEU A 1 224 ? 23.656 -16.703 1.53 1 98.88 224 LEU A CA 1
ATOM 1813 C C . LEU A 1 224 ? 24.531 -17.891 1.952 1 98.88 224 LEU A C 1
ATOM 1815 O O . LEU A 1 224 ? 25.469 -18.25 1.24 1 98.88 224 LEU A O 1
ATOM 1819 N N . LYS A 1 225 ? 24.156 -18.406 3.1 1 98.69 225 LYS A N 1
ATOM 1820 C CA . LYS A 1 225 ? 24.828 -19.609 3.588 1 98.69 225 LYS A CA 1
ATOM 1821 C C . LYS A 1 225 ? 24.594 -20.797 2.66 1 98.69 225 LYS A C 1
ATOM 1823 O O . LYS A 1 225 ? 23.516 -20.906 2.057 1 98.69 225 LYS A O 1
ATOM 1828 N N . PHE A 1 226 ? 25.578 -21.641 2.566 1 98.31 226 PHE A N 1
ATOM 1829 C CA . PHE A 1 226 ? 25.5 -22.844 1.741 1 98.31 226 PHE A CA 1
ATOM 1830 C C . PHE A 1 226 ? 26.422 -23.938 2.262 1 98.31 226 PHE A C 1
ATOM 1832 O O . PHE A 1 226 ? 27.266 -23.672 3.135 1 98.31 226 PHE A O 1
ATOM 1839 N N . GLN A 1 227 ? 26.219 -25.109 1.864 1 97.31 227 GLN A N 1
ATOM 1840 C CA . GLN A 1 227 ? 27.172 -26.203 2.041 1 97.31 227 GLN A CA 1
ATOM 1841 C C . GLN A 1 227 ? 27.609 -26.766 0.694 1 97.31 227 GLN A C 1
ATOM 1843 O O . GLN A 1 227 ? 26.922 -26.609 -0.313 1 97.31 227 GLN A O 1
ATOM 1848 N N . VAL A 1 228 ? 28.797 -27.344 0.703 1 96.56 228 VAL A N 1
ATOM 1849 C CA . VAL A 1 228 ? 29.312 -27.969 -0.51 1 96.56 228 VAL A CA 1
ATOM 1850 C C . VAL A 1 228 ? 29.359 -29.484 -0.334 1 96.56 228 VAL A C 1
ATOM 1852 O O . VAL A 1 228 ? 29.984 -29.984 0.6 1 96.56 228 VAL A O 1
ATOM 1855 N N . VAL A 1 229 ? 28.641 -30.125 -1.146 1 94.19 229 VAL A N 1
ATOM 1856 C CA . VAL A 1 229 ? 28.625 -31.578 -1.179 1 94.19 229 VAL A CA 1
ATOM 1857 C C . VAL A 1 229 ? 29.047 -32.062 -2.561 1 94.19 229 VAL A C 1
ATOM 1859 O O . VAL A 1 229 ? 28.422 -31.734 -3.566 1 94.19 229 VAL A O 1
ATOM 1862 N N . ASP A 1 230 ? 30.172 -32.844 -2.594 1 92.38 230 ASP A N 1
ATOM 1863 C CA . ASP A 1 230 ? 30.703 -33.375 -3.846 1 92.38 230 ASP A CA 1
ATOM 1864 C C . ASP A 1 230 ? 30.922 -32.25 -4.867 1 92.38 230 ASP A C 1
ATOM 1866 O O . ASP A 1 230 ? 30.516 -32.406 -6.027 1 92.38 230 ASP A O 1
ATOM 1870 N N . GLY A 1 231 ? 31.266 -31.125 -4.422 1 93 231 GLY A N 1
ATOM 1871 C CA . GLY A 1 231 ? 31.656 -30.016 -5.285 1 93 231 GLY A CA 1
ATOM 1872 C C . GLY A 1 231 ? 30.484 -29.156 -5.711 1 93 231 GLY A C 1
ATOM 1873 O O . GLY A 1 231 ? 30.656 -28.188 -6.457 1 93 231 GLY A O 1
ATOM 1874 N N . GLU A 1 232 ? 29.344 -29.469 -5.215 1 95.38 232 GLU A N 1
ATOM 1875 C CA . GLU A 1 232 ? 28.156 -28.703 -5.594 1 95.38 232 GLU A CA 1
ATOM 1876 C C . GLU A 1 232 ? 27.562 -27.969 -4.395 1 95.38 232 GLU A C 1
ATOM 1878 O O . GLU A 1 232 ? 27.578 -28.484 -3.275 1 95.38 232 GLU A O 1
ATOM 1883 N N . VAL A 1 233 ? 27 -26.828 -4.664 1 97.31 233 VAL A N 1
ATOM 1884 C CA . VAL A 1 233 ? 26.453 -25.969 -3.619 1 97.31 233 VAL A CA 1
ATOM 1885 C C . VAL A 1 233 ? 25 -26.344 -3.328 1 97.31 233 VAL A C 1
ATOM 1887 O O . VAL A 1 233 ? 24.188 -26.469 -4.246 1 97.31 233 VAL A O 1
ATOM 1890 N N . TYR A 1 234 ? 24.719 -26.531 -2.084 1 97.75 234 TYR A N 1
ATOM 1891 C CA . TYR A 1 234 ? 23.375 -26.828 -1.607 1 97.75 234 TYR A CA 1
ATOM 1892 C C . TYR A 1 234 ? 23.016 -25.953 -0.413 1 97.75 234 TYR A C 1
ATOM 1894 O O . TYR A 1 234 ? 23.875 -25.312 0.183 1 97.75 234 TYR A O 1
ATOM 1902 N N . PRO A 1 235 ? 21.688 -25.844 -0.084 1 97.88 235 PRO A N 1
ATOM 1903 C CA . PRO A 1 235 ? 21.328 -25.156 1.154 1 97.88 235 PRO A CA 1
ATOM 1904 C C . PRO A 1 235 ? 22 -25.75 2.387 1 97.88 235 PRO A C 1
ATOM 1906 O O . PRO A 1 235 ? 22.281 -26.953 2.424 1 97.88 235 PRO A O 1
ATOM 1909 N N . PRO A 1 236 ? 22.297 -24.906 3.332 1 98.06 236 PRO A N 1
ATOM 1910 C CA . PRO A 1 236 ? 22.828 -25.453 4.578 1 98.06 236 PRO A CA 1
ATOM 1911 C C . PRO A 1 236 ? 21.828 -26.328 5.328 1 98.06 236 PRO A C 1
ATOM 1913 O O . PRO A 1 236 ? 20.656 -26.359 4.961 1 98.06 236 PRO A O 1
ATOM 1916 N N . THR A 1 237 ? 22.328 -27.078 6.316 1 96.94 237 THR A N 1
ATOM 1917 C CA . THR A 1 237 ? 21.438 -27.812 7.199 1 96.94 237 THR A CA 1
ATOM 1918 C C . THR A 1 237 ? 20.938 -26.922 8.336 1 96.94 237 THR A C 1
ATOM 1920 O O . THR A 1 237 ? 21.469 -25.828 8.547 1 96.94 237 THR A O 1
ATOM 1923 N N . VAL A 1 238 ? 19.938 -27.375 9 1 97.06 238 VAL A N 1
ATOM 1924 C CA . VAL A 1 238 ? 19.359 -26.594 10.094 1 97.06 238 VAL A CA 1
ATOM 1925 C C . VAL A 1 238 ? 20.375 -26.484 11.227 1 97.06 238 VAL A C 1
ATOM 1927 O O . VAL A 1 238 ? 20.25 -25.609 12.094 1 97.06 238 VAL A O 1
ATOM 1930 N N . THR A 1 239 ? 21.422 -27.266 11.242 1 96.69 239 THR A N 1
ATOM 1931 C CA . THR A 1 239 ? 22.484 -27.188 12.234 1 96.69 239 THR A CA 1
ATOM 1932 C C . THR A 1 239 ? 23.359 -25.969 11.977 1 96.69 239 THR A C 1
ATOM 1934 O O . THR A 1 239 ? 23.812 -25.297 12.914 1 96.69 239 THR A O 1
ATOM 1937 N N . ASP A 1 240 ? 23.578 -25.688 10.734 1 96.56 240 ASP A N 1
ATOM 1938 C CA . ASP A 1 240 ? 24.453 -24.578 10.336 1 96.56 240 ASP A CA 1
ATOM 1939 C C . ASP A 1 240 ? 23.656 -23.281 10.195 1 96.56 240 ASP A C 1
ATOM 1941 O O . ASP A 1 240 ? 24.203 -22.188 10.297 1 96.56 240 ASP A O 1
ATOM 1945 N N . ALA A 1 241 ? 22.453 -23.375 9.875 1 97.81 241 ALA A N 1
ATOM 1946 C CA . ALA A 1 241 ? 21.484 -22.281 9.812 1 97.81 241 ALA A CA 1
ATOM 1947 C C . ALA A 1 241 ? 20.203 -22.641 10.57 1 97.81 241 ALA A C 1
ATOM 1949 O O . ALA A 1 241 ? 19.281 -23.25 10.008 1 97.81 241 ALA A O 1
ATOM 1950 N N . PRO A 1 242 ? 20.156 -22.203 11.789 1 96.75 242 PRO A N 1
ATOM 1951 C CA . PRO A 1 242 ? 19.109 -22.703 12.68 1 96.75 242 PRO A CA 1
ATOM 1952 C C . PRO A 1 242 ? 17.766 -22.016 12.445 1 96.75 242 PRO A C 1
ATOM 1954 O O . PRO A 1 242 ? 17.188 -21.453 13.383 1 96.75 242 PRO A O 1
ATOM 1957 N N . VAL A 1 243 ? 17.219 -22.125 11.281 1 97.56 243 VAL A N 1
ATOM 1958 C CA . VAL A 1 243 ? 15.883 -21.641 10.961 1 97.56 243 VAL A CA 1
ATOM 1959 C C . VAL A 1 243 ? 14.852 -22.734 11.258 1 97.56 243 VAL A C 1
ATOM 1961 O O . VAL A 1 243 ? 15.188 -23.922 11.273 1 97.56 243 VAL A O 1
ATOM 1964 N N . HIS A 1 244 ? 13.656 -22.312 11.555 1 95.31 244 HIS A N 1
ATOM 1965 C CA . HIS A 1 244 ? 12.578 -23.266 11.773 1 95.31 244 HIS A CA 1
ATOM 1966 C C . HIS A 1 244 ? 12.164 -23.938 10.469 1 95.31 244 HIS A C 1
ATOM 1968 O O . HIS A 1 244 ? 11.805 -23.25 9.508 1 95.31 244 HIS A O 1
ATOM 1974 N N . MET A 1 245 ? 12.227 -25.25 10.43 1 96.25 245 MET A N 1
ATOM 1975 C CA . MET A 1 245 ? 11.773 -26.062 9.305 1 96.25 245 MET A CA 1
ATOM 1976 C C . MET A 1 245 ? 10.82 -27.156 9.773 1 96.25 245 MET A C 1
ATOM 1978 O O . MET A 1 245 ? 10.906 -27.609 10.914 1 96.25 245 MET A O 1
ATOM 1982 N N . VAL A 1 246 ? 9.961 -27.562 8.867 1 95 246 VAL A N 1
ATOM 1983 C CA . VAL A 1 246 ? 9.039 -28.641 9.18 1 95 246 VAL A CA 1
ATOM 1984 C C . VAL A 1 246 ? 9.516 -29.938 8.531 1 95 246 VAL A C 1
ATOM 1986 O O . VAL A 1 246 ? 9.453 -30.078 7.312 1 95 246 VAL A O 1
ATOM 1989 N N . TYR A 1 247 ? 10.016 -30.844 9.336 1 95.31 247 TYR A N 1
ATOM 1990 C CA . TYR A 1 247 ? 10.422 -32.188 8.969 1 95.31 247 TYR A CA 1
ATOM 1991 C C . TYR A 1 247 ? 9.836 -33.219 9.938 1 95.31 247 TYR A C 1
ATOM 1993 O O . TYR A 1 247 ? 9.562 -32.906 11.094 1 95.31 247 TYR A O 1
ATOM 2001 N N . PRO A 1 248 ? 9.625 -34.406 9.367 1 93.81 248 PRO A N 1
ATOM 2002 C CA . PRO A 1 248 ? 9.297 -35.469 10.32 1 93.81 248 PRO A CA 1
ATOM 2003 C C . PRO A 1 248 ? 10.391 -35.688 11.359 1 93.81 248 PRO A C 1
ATOM 2005 O O . PRO A 1 248 ? 11.578 -35.5 11.062 1 93.81 248 PRO A O 1
ATOM 2008 N N . SER A 1 249 ? 9.945 -36.156 12.531 1 91.88 249 SER A N 1
ATOM 2009 C CA . SER A 1 249 ? 10.883 -36.344 13.641 1 91.88 249 SER A CA 1
ATOM 2010 C C . SER A 1 249 ? 11.969 -37.344 13.281 1 91.88 249 SER A C 1
ATOM 2012 O O . SER A 1 249 ? 13.078 -37.312 13.82 1 91.88 249 SER A O 1
ATOM 2014 N N . ALA A 1 250 ? 11.703 -38.188 12.406 1 90.56 250 ALA A N 1
ATOM 2015 C CA . ALA A 1 250 ? 12.617 -39.281 12.055 1 90.56 250 ALA A CA 1
ATOM 2016 C C . ALA A 1 250 ? 13.773 -38.75 11.211 1 90.56 250 ALA A C 1
ATOM 2018 O O . ALA A 1 250 ? 14.805 -39.438 11.07 1 90.56 250 ALA A O 1
ATOM 2019 N N . VAL A 1 251 ? 13.648 -37.562 10.633 1 92.12 251 VAL A N 1
ATOM 2020 C CA . VAL A 1 251 ? 14.719 -37 9.828 1 92.12 251 VAL A CA 1
ATOM 2021 C C . VAL A 1 251 ? 15.734 -36.281 10.734 1 92.12 251 VAL A C 1
ATOM 2023 O O . VAL A 1 251 ? 15.414 -35.281 11.367 1 92.12 251 VAL A O 1
ATOM 2026 N N . PRO A 1 252 ? 16.906 -36.781 10.805 1 92.38 252 PRO A N 1
ATOM 2027 C CA . PRO A 1 252 ? 17.906 -36.156 11.672 1 92.38 252 PRO A CA 1
ATOM 2028 C C . PRO A 1 252 ? 18.234 -34.75 11.25 1 92.38 252 PRO A C 1
ATOM 2030 O O . PRO A 1 252 ? 18.172 -34.406 10.062 1 92.38 252 PRO A O 1
ATOM 2033 N N . LYS A 1 253 ? 18.594 -33.906 12.148 1 93.62 253 LYS A N 1
ATOM 2034 C CA . LYS A 1 253 ? 18.875 -32.469 11.93 1 93.62 253 LYS A CA 1
ATOM 2035 C C . LYS A 1 253 ? 19.969 -32.281 10.883 1 93.62 253 LYS A C 1
ATOM 2037 O O . LYS A 1 253 ? 19.922 -31.328 10.109 1 93.62 253 LYS A O 1
ATOM 2042 N N . GLU A 1 254 ? 20.906 -33.188 10.875 1 91.19 254 GLU A N 1
ATOM 2043 C CA . GLU A 1 254 ? 22.031 -33.094 9.953 1 91.19 254 GLU A CA 1
ATOM 2044 C C . GLU A 1 254 ? 21.594 -33.344 8.508 1 91.19 254 GLU A C 1
ATOM 2046 O O . GLU A 1 254 ? 22.328 -33.031 7.57 1 91.19 254 GLU A O 1
ATOM 2051 N N . LYS A 1 255 ? 20.328 -33.75 8.375 1 91.75 255 LYS A N 1
ATOM 2052 C CA . LYS A 1 255 ? 19.812 -34.031 7.035 1 91.75 255 LYS A CA 1
ATOM 2053 C C . LYS A 1 255 ? 18.688 -33.062 6.672 1 91.75 255 LYS A C 1
ATOM 2055 O O . LYS A 1 255 ? 18.141 -33.125 5.566 1 91.75 255 LYS A O 1
ATOM 2060 N N . GLN A 1 256 ? 18.359 -32.25 7.543 1 95.94 256 GLN A N 1
ATOM 2061 C CA . GLN A 1 256 ? 17.328 -31.234 7.289 1 95.94 256 GLN A CA 1
ATOM 2062 C C . GLN A 1 256 ? 17.922 -29.984 6.66 1 95.94 256 GLN A C 1
ATOM 2064 O O . GLN A 1 256 ? 18.75 -29.312 7.273 1 95.94 256 GLN A O 1
ATOM 2069 N N . LEU A 1 257 ? 17.516 -29.734 5.484 1 97.31 257 LEU A N 1
ATOM 2070 C CA . LEU A 1 257 ? 18 -28.547 4.801 1 97.31 257 LEU A CA 1
ATOM 2071 C C . LEU A 1 257 ? 17.297 -27.297 5.324 1 97.31 257 LEU A C 1
ATOM 2073 O O . LEU A 1 257 ? 16.094 -27.328 5.609 1 97.31 257 LEU A O 1
ATOM 2077 N N . ALA A 1 258 ? 18.062 -26.234 5.512 1 98 258 ALA A N 1
ATOM 2078 C CA . ALA A 1 258 ? 17.531 -24.953 5.973 1 98 258 ALA A CA 1
ATOM 2079 C C . ALA A 1 258 ? 17.234 -24.031 4.797 1 98 258 ALA A C 1
ATOM 2081 O O . ALA A 1 258 ? 18.109 -23.766 3.961 1 98 258 ALA A O 1
ATOM 2082 N N . MET A 1 259 ? 16.047 -23.562 4.703 1 97.06 259 MET A N 1
ATOM 2083 C CA . MET A 1 259 ? 15.594 -22.688 3.631 1 97.06 259 MET A CA 1
ATOM 2084 C C . MET A 1 259 ? 14.656 -21.609 4.168 1 97.06 259 MET A C 1
ATOM 2086 O O . MET A 1 259 ? 14.359 -21.578 5.363 1 97.06 259 MET A O 1
ATOM 2090 N N . GLY A 1 260 ? 14.289 -20.656 3.301 1 95.75 260 GLY A N 1
ATOM 2091 C CA . GLY A 1 260 ? 13.508 -19.516 3.73 1 95.75 260 GLY A CA 1
ATOM 2092 C C . GLY A 1 260 ? 12.062 -19.844 4.023 1 95.75 260 GLY A C 1
ATOM 2093 O O . GLY A 1 260 ? 11.359 -19.078 4.688 1 95.75 260 GLY A O 1
ATOM 2094 N N . GLN A 1 261 ? 11.609 -20.953 3.58 1 94.5 261 GLN A N 1
ATOM 2095 C CA . GLN A 1 261 ? 10.234 -21.375 3.801 1 94.5 261 GLN A CA 1
ATOM 2096 C C . GLN A 1 261 ? 10.188 -22.719 4.531 1 94.5 261 GLN A C 1
ATOM 2098 O O . GLN A 1 261 ? 10.773 -23.703 4.074 1 94.5 261 GLN A O 1
ATOM 2103 N N . GLU A 1 262 ? 9.406 -22.812 5.527 1 93.12 262 GLU A N 1
ATOM 2104 C CA . GLU A 1 262 ? 9.484 -23.891 6.512 1 93.12 262 GLU A CA 1
ATOM 2105 C C . GLU A 1 262 ? 9.078 -25.234 5.902 1 93.12 262 GLU A C 1
ATOM 2107 O O . GLU A 1 262 ? 9.508 -26.281 6.371 1 93.12 262 GLU A O 1
ATOM 2112 N N . VAL A 1 263 ? 8.336 -25.266 4.797 1 93.19 263 VAL A N 1
ATOM 2113 C CA . VAL A 1 263 ? 7.816 -26.547 4.316 1 93.19 263 VAL A CA 1
ATOM 2114 C C . VAL A 1 263 ? 8.562 -26.969 3.051 1 93.19 263 VAL A C 1
ATOM 2116 O O . VAL A 1 263 ? 8.188 -27.938 2.396 1 93.19 263 VAL A O 1
ATOM 2119 N N . PHE A 1 264 ? 9.555 -26.281 2.66 1 95.56 264 PHE A N 1
ATOM 2120 C CA . PHE A 1 264 ? 10.211 -26.531 1.383 1 95.56 264 PHE A CA 1
ATOM 2121 C C . PHE A 1 264 ? 10.977 -27.844 1.418 1 95.56 264 PHE A C 1
ATOM 2123 O O . PHE A 1 264 ? 11.367 -28.375 0.373 1 95.56 264 PHE A O 1
ATOM 2130 N N . GLY A 1 265 ? 11.25 -28.422 2.615 1 93.94 265 GLY A N 1
ATOM 2131 C CA . GLY A 1 265 ? 11.828 -29.75 2.711 1 93.94 265 GLY A CA 1
ATOM 2132 C C . GLY A 1 265 ? 10.852 -30.859 2.354 1 93.94 265 GLY A C 1
ATOM 2133 O O . GLY A 1 265 ? 11.25 -32.031 2.193 1 93.94 265 GLY A O 1
ATOM 2134 N N . LEU A 1 266 ? 9.68 -30.531 2.111 1 93.44 266 LEU A N 1
ATOM 2135 C CA . LEU A 1 266 ? 8.594 -31.484 1.888 1 93.44 266 LEU A CA 1
ATOM 2136 C C . LEU A 1 266 ? 8.797 -32.25 0.582 1 93.44 266 LEU A C 1
ATOM 2138 O O . LEU A 1 266 ? 8.539 -33.438 0.512 1 93.44 266 LEU A O 1
ATOM 2142 N N . LEU A 1 267 ? 9.219 -31.531 -0.47 1 95.19 267 LEU A N 1
ATOM 2143 C CA . LEU A 1 267 ? 9.336 -32.125 -1.795 1 95.19 267 LEU A CA 1
ATOM 2144 C C . LEU A 1 267 ? 10.711 -31.859 -2.391 1 95.19 267 LEU A C 1
ATOM 2146 O O . LEU A 1 267 ? 11.195 -30.734 -2.375 1 95.19 267 LEU A O 1
ATOM 2150 N N . PRO A 1 268 ? 11.297 -32.906 -2.979 1 96.5 268 PRO A N 1
ATOM 2151 C CA . PRO A 1 268 ? 12.578 -32.719 -3.656 1 96.5 268 PRO A CA 1
ATOM 2152 C C . PRO A 1 268 ? 12.531 -31.641 -4.723 1 96.5 268 PRO A C 1
ATOM 2154 O O . PRO A 1 268 ? 13.523 -30.938 -4.941 1 96.5 268 PRO A O 1
ATOM 2157 N N . GLY A 1 269 ? 11.352 -31.516 -5.375 1 97.12 269 GLY A N 1
ATOM 2158 C CA . GLY A 1 269 ? 11.188 -30.469 -6.379 1 97.12 269 GLY A CA 1
ATOM 2159 C C . GLY A 1 269 ? 11.32 -29.078 -5.816 1 97.12 269 GLY A C 1
ATOM 2160 O O . GLY A 1 269 ? 11.883 -28.188 -6.465 1 97.12 269 GLY A O 1
ATOM 2161 N N . LEU A 1 270 ? 10.812 -28.828 -4.629 1 97.25 270 LEU A N 1
ATOM 2162 C CA . LEU A 1 270 ? 10.93 -27.547 -3.963 1 97.25 270 LEU A CA 1
ATOM 2163 C C . LEU A 1 270 ? 12.375 -27.281 -3.545 1 97.25 270 LEU A C 1
ATOM 2165 O O . LEU A 1 270 ? 12.875 -26.156 -3.699 1 97.25 270 LEU A O 1
ATOM 2169 N N . CYS A 1 271 ? 13.031 -28.312 -3.061 1 97 271 CYS A N 1
ATOM 2170 C CA . CYS A 1 271 ? 14.438 -28.203 -2.699 1 97 271 CYS A CA 1
ATOM 2171 C C . CYS A 1 271 ? 15.289 -27.859 -3.918 1 97 271 CYS A C 1
ATOM 2173 O O . CYS A 1 271 ? 16.25 -27.094 -3.82 1 97 271 CYS A O 1
ATOM 2175 N N . MET A 1 272 ? 14.922 -28.5 -4.969 1 97.94 272 MET A N 1
ATOM 2176 C CA . MET A 1 272 ? 15.633 -28.25 -6.215 1 97.94 272 MET A CA 1
ATOM 2177 C C . MET A 1 272 ? 15.555 -26.781 -6.609 1 97.94 272 MET A C 1
ATOM 2179 O O . MET A 1 272 ? 16.578 -26.156 -6.883 1 97.94 272 MET A O 1
ATOM 2183 N N . TYR A 1 273 ? 14.352 -26.203 -6.59 1 98.12 273 TYR A N 1
ATOM 2184 C CA . TYR A 1 273 ? 14.18 -24.797 -6.949 1 98.12 273 TYR A CA 1
ATOM 2185 C C . TYR A 1 273 ? 14.867 -23.891 -5.938 1 98.12 273 TYR A C 1
ATOM 2187 O O . TYR A 1 273 ? 15.469 -22.875 -6.309 1 98.12 273 TYR A O 1
ATOM 2195 N N . ALA A 1 274 ? 14.773 -24.203 -4.656 1 97.88 274 ALA A N 1
ATOM 2196 C CA . ALA A 1 274 ? 15.469 -23.438 -3.631 1 97.88 274 ALA A CA 1
ATOM 2197 C C . ALA A 1 274 ? 16.969 -23.406 -3.887 1 97.88 274 ALA A C 1
ATOM 2199 O O . ALA A 1 274 ? 17.609 -22.375 -3.715 1 97.88 274 ALA A O 1
ATOM 2200 N N . THR A 1 275 ? 17.484 -24.531 -4.258 1 98.44 275 THR A N 1
ATOM 2201 C CA . THR A 1 275 ? 18.922 -24.641 -4.527 1 98.44 275 THR A CA 1
ATOM 2202 C C . THR A 1 275 ? 19.297 -23.797 -5.734 1 98.44 275 THR A C 1
ATOM 2204 O O . THR A 1 275 ? 20.312 -23.094 -5.711 1 98.44 275 THR A O 1
ATOM 2207 N N . LEU A 1 276 ? 18.516 -23.859 -6.785 1 98.62 276 LEU A N 1
ATOM 2208 C CA . LEU A 1 276 ? 18.766 -23.062 -7.977 1 98.62 276 LEU A CA 1
ATOM 2209 C C . LEU A 1 276 ? 18.828 -21.578 -7.629 1 98.62 276 LEU A C 1
ATOM 2211 O O . LEU A 1 276 ? 19.75 -20.875 -8.039 1 98.62 276 LEU A O 1
ATOM 2215 N N . TRP A 1 277 ? 17.938 -21.125 -6.859 1 98.75 277 TRP A N 1
ATOM 2216 C CA . TRP A 1 277 ? 17.859 -19.703 -6.527 1 98.75 277 TRP A CA 1
ATOM 2217 C C . TRP A 1 277 ? 18.969 -19.312 -5.555 1 98.75 277 TRP A C 1
ATOM 2219 O O . TRP A 1 277 ? 19.484 -18.188 -5.609 1 98.75 277 TRP A O 1
ATOM 2229 N N . LEU A 1 278 ? 19.281 -20.219 -4.648 1 98.81 278 LEU A N 1
ATOM 2230 C CA . LEU A 1 278 ? 20.422 -19.969 -3.768 1 98.81 278 LEU A CA 1
ATOM 2231 C C . LEU A 1 278 ? 21.688 -19.75 -4.574 1 98.81 278 LEU A C 1
ATOM 2233 O O . LEU A 1 278 ? 22.422 -18.781 -4.348 1 98.81 278 LEU A O 1
ATOM 2237 N N . ARG A 1 279 ? 21.953 -20.656 -5.484 1 98.88 279 ARG A N 1
ATOM 2238 C CA . ARG A 1 279 ? 23.125 -20.547 -6.352 1 98.88 279 ARG A CA 1
ATOM 2239 C C . ARG A 1 279 ? 23.078 -19.25 -7.16 1 98.88 279 ARG A C 1
ATOM 2241 O O . ARG A 1 279 ? 24.094 -18.562 -7.301 1 98.88 279 ARG A O 1
ATOM 2248 N N . GLU A 1 280 ? 21.891 -18.938 -7.676 1 98.94 280 GLU A N 1
ATOM 2249 C CA . GLU A 1 280 ? 21.719 -17.734 -8.484 1 98.94 280 GLU A CA 1
ATOM 2250 C C . GLU A 1 280 ? 21.984 -16.484 -7.656 1 98.94 280 GLU A C 1
ATOM 2252 O O . GLU A 1 280 ? 22.656 -15.555 -8.125 1 98.94 280 GLU A O 1
ATOM 2257 N N . HIS A 1 281 ? 21.469 -16.438 -6.469 1 98.88 281 HIS A N 1
ATOM 2258 C CA . HIS A 1 281 ? 21.719 -15.281 -5.602 1 98.88 281 HIS A CA 1
ATOM 2259 C C . HIS A 1 281 ? 23.203 -15.062 -5.391 1 98.88 281 HIS A C 1
ATOM 2261 O O . HIS A 1 281 ? 23.703 -13.945 -5.527 1 98.88 281 HIS A O 1
ATOM 2267 N N . ASN A 1 282 ? 23.859 -16.109 -4.992 1 98.88 282 ASN A N 1
ATOM 2268 C CA . ASN A 1 282 ? 25.281 -16 -4.723 1 98.88 282 ASN A CA 1
ATOM 2269 C C . ASN A 1 282 ? 26.062 -15.633 -5.98 1 98.88 282 ASN A C 1
ATOM 2271 O O . ASN A 1 282 ? 27.031 -14.867 -5.922 1 98.88 282 ASN A O 1
ATOM 2275 N N . ARG A 1 283 ? 25.641 -16.203 -7.094 1 98.81 283 ARG A N 1
ATOM 2276 C CA . ARG A 1 283 ? 26.25 -15.852 -8.375 1 98.81 283 ARG A CA 1
ATOM 2277 C C . ARG A 1 283 ? 26.078 -14.367 -8.672 1 98.81 283 ARG A C 1
ATOM 2279 O O . ARG A 1 283 ? 27.031 -13.688 -9.062 1 98.81 283 ARG A O 1
ATOM 2286 N N . VAL A 1 284 ? 24.906 -13.852 -8.523 1 98.88 284 VAL A N 1
ATOM 2287 C CA . VAL A 1 284 ? 24.609 -12.453 -8.789 1 98.88 284 VAL A CA 1
ATOM 2288 C C . VAL A 1 284 ? 25.406 -11.555 -7.848 1 98.88 284 VAL A C 1
ATOM 2290 O O . VAL A 1 284 ? 25.891 -10.5 -8.25 1 98.88 284 VAL A O 1
ATOM 2293 N N . CYS A 1 285 ? 25.531 -11.953 -6.602 1 98.88 285 CYS A N 1
ATOM 2294 C CA . CYS A 1 285 ? 26.344 -11.203 -5.652 1 98.88 285 CYS A CA 1
ATOM 2295 C C . CYS A 1 285 ? 27.781 -11.07 -6.152 1 98.88 285 CYS A C 1
ATOM 2297 O O . CYS A 1 285 ? 28.391 -10.008 -6.02 1 98.88 285 CYS A O 1
ATOM 2299 N N . ASP A 1 286 ? 28.312 -12.164 -6.715 1 98.75 286 ASP A N 1
ATOM 2300 C CA . ASP A 1 286 ? 29.672 -12.125 -7.25 1 98.75 286 ASP A CA 1
ATOM 2301 C C . ASP A 1 286 ? 29.766 -11.125 -8.398 1 98.75 286 ASP A C 1
ATOM 2303 O O . ASP A 1 286 ? 30.75 -10.383 -8.5 1 98.75 286 ASP A O 1
ATOM 2307 N N . ILE A 1 287 ? 28.797 -11.125 -9.219 1 98.75 287 ILE A N 1
ATOM 2308 C CA . ILE A 1 287 ? 28.781 -10.211 -10.352 1 98.75 287 ILE A CA 1
ATOM 2309 C C . ILE A 1 287 ? 28.734 -8.766 -9.859 1 98.75 287 ILE A C 1
ATOM 2311 O O . ILE A 1 287 ? 29.5 -7.918 -10.32 1 98.75 287 ILE A O 1
ATOM 2315 N N . LEU A 1 288 ? 27.859 -8.445 -8.914 1 98.62 288 LEU A N 1
ATOM 2316 C CA . LEU A 1 288 ? 27.703 -7.098 -8.367 1 98.62 288 LEU A CA 1
ATOM 2317 C C . LEU A 1 288 ? 28.984 -6.656 -7.652 1 98.62 288 LEU A C 1
ATOM 2319 O O . LEU A 1 288 ? 29.375 -5.492 -7.758 1 98.62 288 LEU A O 1
ATOM 2323 N N . LYS A 1 289 ? 29.562 -7.617 -6.945 1 98.44 289 LYS A N 1
ATOM 2324 C CA . LYS A 1 289 ? 30.781 -7.301 -6.203 1 98.44 289 LYS A CA 1
ATOM 2325 C C . LYS A 1 289 ? 31.906 -6.898 -7.145 1 98.44 289 LYS A C 1
ATOM 2327 O O . LYS A 1 289 ? 32.719 -6.023 -6.82 1 98.44 289 LYS A O 1
ATOM 2332 N N . ARG A 1 290 ? 31.969 -7.535 -8.227 1 97.88 290 ARG A N 1
ATOM 2333 C CA . ARG A 1 290 ? 32.969 -7.195 -9.219 1 97.88 290 ARG A CA 1
ATOM 2334 C C . ARG A 1 290 ? 32.75 -5.789 -9.766 1 97.88 290 ARG A C 1
ATOM 2336 O O . ARG A 1 290 ? 33.719 -5.031 -9.945 1 97.88 290 ARG A O 1
ATOM 2343 N N . GLU A 1 291 ? 31.531 -5.418 -10.008 1 96.56 291 GLU A N 1
ATOM 2344 C CA . GLU A 1 291 ? 31.188 -4.109 -10.555 1 96.56 291 GLU A CA 1
ATOM 2345 C C . GLU A 1 291 ? 31.281 -3.023 -9.484 1 96.56 291 GLU A C 1
ATOM 2347 O O . GLU A 1 291 ? 31.625 -1.877 -9.781 1 96.56 291 GLU A O 1
ATOM 2352 N N . HIS A 1 292 ? 30.969 -3.377 -8.281 1 96.94 292 HIS A N 1
ATOM 2353 C CA . HIS A 1 292 ? 30.875 -2.436 -7.172 1 96.94 292 HIS A CA 1
ATOM 2354 C C . HIS A 1 292 ? 31.656 -2.932 -5.965 1 96.94 292 HIS A C 1
ATOM 2356 O O . HIS A 1 292 ? 31.078 -3.221 -4.914 1 96.94 292 HIS A O 1
ATOM 2362 N N . PRO A 1 293 ? 32.938 -2.906 -6.059 1 96.5 293 PRO A N 1
ATOM 2363 C CA . PRO A 1 293 ? 33.75 -3.484 -5 1 96.5 293 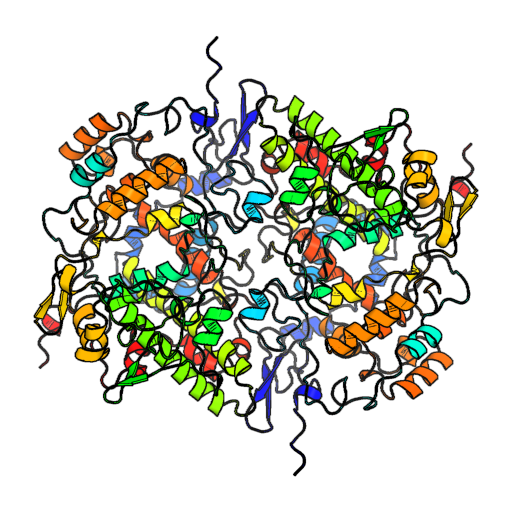PRO A CA 1
ATOM 2364 C C . PRO A 1 293 ? 33.656 -2.729 -3.68 1 96.5 293 PRO A C 1
ATOM 2366 O O . PRO A 1 293 ? 34 -3.266 -2.623 1 96.5 293 PRO A O 1
ATOM 2369 N N . THR A 1 294 ? 33.094 -1.507 -3.695 1 94.31 294 THR A N 1
ATOM 2370 C CA . THR A 1 294 ? 33.031 -0.687 -2.49 1 94.31 294 THR A CA 1
ATOM 2371 C C . THR A 1 294 ? 31.703 -0.898 -1.76 1 94.31 294 THR A C 1
ATOM 2373 O O . THR A 1 294 ? 31.516 -0.399 -0.648 1 94.31 294 THR A O 1
ATOM 2376 N N . TRP A 1 295 ? 30.766 -1.606 -2.402 1 96.31 295 TRP A N 1
ATOM 2377 C CA . TRP A 1 295 ? 29.469 -1.801 -1.775 1 96.31 295 TRP A CA 1
ATOM 2378 C C . TRP A 1 295 ? 29.578 -2.682 -0.536 1 96.31 295 TRP A C 1
ATOM 2380 O O . TRP A 1 295 ? 30.406 -3.604 -0.498 1 96.31 295 TRP A O 1
ATOM 2390 N N . SER A 1 296 ? 28.766 -2.359 0.451 1 95.94 296 SER A N 1
ATOM 2391 C CA . SER A 1 296 ? 28.719 -3.152 1.675 1 95.94 296 SER A CA 1
ATOM 2392 C C . SER A 1 296 ? 28.047 -4.5 1.438 1 95.94 296 SER A C 1
ATOM 2394 O O . SER A 1 296 ? 27.391 -4.699 0.416 1 95.94 296 SER A O 1
ATOM 2396 N N . ASP A 1 297 ? 28.25 -5.422 2.385 1 98.06 297 ASP A N 1
ATOM 2397 C CA . ASP A 1 297 ? 27.578 -6.715 2.387 1 98.06 297 ASP A CA 1
ATOM 2398 C C . ASP A 1 297 ? 26.062 -6.543 2.248 1 98.06 297 ASP A C 1
ATOM 2400 O O . ASP A 1 297 ? 25.422 -7.227 1.441 1 98.06 297 ASP A O 1
ATOM 2404 N N . GLU A 1 298 ? 25.5 -5.598 3 1 97 298 GLU A N 1
ATOM 2405 C CA . GLU A 1 298 ? 24.047 -5.379 3.023 1 97 298 GLU A CA 1
ATOM 2406 C C . GLU A 1 298 ? 23.547 -4.863 1.678 1 97 298 GLU A C 1
ATOM 2408 O O . GLU A 1 298 ? 22.516 -5.301 1.188 1 97 298 GLU A O 1
ATOM 2413 N N . GLN A 1 299 ? 24.297 -3.957 1.141 1 97.06 299 GLN A N 1
ATOM 2414 C CA . GLN A 1 299 ? 23.859 -3.396 -0.134 1 97.06 299 GLN A CA 1
ATOM 2415 C C . GLN A 1 299 ? 23.891 -4.449 -1.239 1 97.06 299 GLN A C 1
ATOM 2417 O O . GLN A 1 299 ? 22.984 -4.516 -2.07 1 97.06 299 GLN A O 1
ATOM 2422 N N . LEU A 1 300 ? 24.969 -5.254 -1.266 1 98.69 300 LEU A N 1
ATOM 2423 C CA . LEU A 1 300 ? 25.047 -6.348 -2.229 1 98.69 300 LEU A CA 1
ATOM 2424 C C . LEU A 1 300 ? 23.875 -7.301 -2.074 1 98.69 300 LEU A C 1
ATOM 2426 O O . LEU A 1 300 ? 23.234 -7.676 -3.064 1 98.69 300 LEU A O 1
ATOM 2430 N N . PHE A 1 301 ? 23.578 -7.652 -0.876 1 98.5 301 PHE A N 1
ATOM 2431 C CA . PHE A 1 301 ? 22.484 -8.57 -0.571 1 98.5 301 PHE A CA 1
ATOM 2432 C C . PHE A 1 301 ? 21.156 -8.016 -1.061 1 98.5 301 PHE A C 1
ATOM 2434 O O . PHE A 1 301 ? 20.391 -8.711 -1.739 1 98.5 301 PHE A O 1
ATOM 2441 N N . GLN A 1 302 ? 20.875 -6.758 -0.722 1 97.5 302 GLN A N 1
ATOM 2442 C CA . GLN A 1 302 ? 19.594 -6.152 -1.039 1 97.5 302 GLN A CA 1
ATOM 2443 C C . GLN A 1 302 ? 19.422 -5.98 -2.545 1 97.5 302 GLN A C 1
ATOM 2445 O O . GLN A 1 302 ? 18.344 -6.227 -3.082 1 97.5 302 GLN A O 1
ATOM 2450 N N . THR A 1 303 ? 20.438 -5.523 -3.207 1 98.56 303 THR A N 1
ATOM 2451 C CA . THR A 1 303 ? 20.359 -5.332 -4.648 1 98.56 303 THR A CA 1
ATOM 2452 C C . THR A 1 303 ? 20.203 -6.668 -5.367 1 98.56 303 THR A C 1
ATOM 2454 O O . THR A 1 303 ? 19.406 -6.781 -6.309 1 98.56 303 THR A O 1
ATOM 2457 N N . ALA A 1 304 ? 20.938 -7.672 -4.914 1 98.88 304 ALA A N 1
ATOM 2458 C CA . ALA A 1 304 ? 20.781 -9.008 -5.484 1 98.88 304 ALA A CA 1
ATOM 2459 C C . ALA A 1 304 ? 19.344 -9.5 -5.328 1 98.88 304 ALA A C 1
ATOM 2461 O O . ALA A 1 304 ? 18.781 -10.102 -6.246 1 98.88 304 ALA A O 1
ATOM 2462 N N . ARG A 1 305 ? 18.797 -9.281 -4.219 1 98.25 305 ARG A N 1
ATOM 2463 C CA . ARG A 1 305 ? 17.422 -9.672 -3.971 1 98.25 305 ARG A CA 1
ATOM 2464 C C . ARG A 1 305 ? 16.484 -9.031 -4.984 1 98.25 305 ARG A C 1
ATOM 2466 O O . ARG A 1 305 ? 15.578 -9.688 -5.516 1 98.25 305 ARG A O 1
ATOM 2473 N N . LEU A 1 306 ? 16.672 -7.723 -5.273 1 98.44 306 LEU A N 1
ATOM 2474 C CA . LEU A 1 306 ? 15.828 -7.035 -6.25 1 98.44 306 LEU A CA 1
ATOM 2475 C C . LEU A 1 306 ? 15.992 -7.648 -7.637 1 98.44 306 LEU A C 1
ATOM 2477 O O . LEU A 1 306 ? 15.016 -7.805 -8.375 1 98.44 306 LEU A O 1
ATOM 2481 N N . ILE A 1 307 ? 17.219 -7.98 -7.965 1 98.88 307 ILE A N 1
ATOM 2482 C CA . ILE A 1 307 ? 17.5 -8.602 -9.258 1 98.88 307 ILE A CA 1
ATOM 2483 C C . ILE A 1 307 ? 16.766 -9.93 -9.359 1 98.88 307 ILE A C 1
ATOM 2485 O O . ILE A 1 307 ? 16.109 -10.211 -10.359 1 98.88 307 ILE A O 1
ATOM 2489 N N . LEU A 1 308 ? 16.828 -10.719 -8.32 1 98.75 308 LEU A N 1
ATOM 2490 C CA . LEU A 1 308 ? 16.188 -12.031 -8.352 1 98.75 308 LEU A CA 1
ATOM 2491 C C . LEU A 1 308 ? 14.672 -11.891 -8.391 1 98.75 308 LEU A C 1
ATOM 2493 O O . LEU A 1 308 ? 13.992 -12.711 -9.008 1 98.75 308 LEU A O 1
ATOM 2497 N N . ILE A 1 309 ? 14.133 -10.922 -7.723 1 97.75 309 ILE A N 1
ATOM 2498 C CA . ILE A 1 309 ? 12.703 -10.672 -7.828 1 97.75 309 ILE A CA 1
ATOM 2499 C C . ILE A 1 309 ? 12.336 -10.367 -9.281 1 97.75 309 ILE A C 1
ATOM 2501 O O . ILE A 1 309 ? 11.367 -10.914 -9.805 1 97.75 309 ILE A O 1
ATOM 2505 N N . GLY A 1 310 ? 13.133 -9.523 -9.891 1 98.5 310 GLY A N 1
ATOM 2506 C CA . GLY A 1 310 ? 12.914 -9.227 -11.297 1 98.5 310 GLY A CA 1
ATOM 2507 C C . GLY A 1 310 ? 13.016 -10.453 -12.195 1 98.5 310 GLY A C 1
ATOM 2508 O O . GLY A 1 310 ? 12.172 -10.656 -13.07 1 98.5 310 GLY A O 1
ATOM 2509 N N . GLU A 1 311 ? 14.039 -11.281 -11.953 1 98.69 311 GLU A N 1
ATOM 2510 C CA . GLU A 1 311 ? 14.188 -12.523 -12.703 1 98.69 311 GLU A CA 1
ATOM 2511 C C . GLU A 1 311 ? 12.953 -13.414 -12.547 1 98.69 311 GLU A C 1
ATOM 2513 O O . GLU A 1 311 ? 12.453 -13.961 -13.531 1 98.69 311 GLU A O 1
ATOM 2518 N N . THR A 1 312 ? 12.547 -13.5 -11.344 1 98.25 312 THR A N 1
ATOM 2519 C CA . THR A 1 312 ? 11.414 -14.367 -11.047 1 98.25 312 THR A CA 1
ATOM 2520 C C . THR A 1 312 ? 10.164 -13.898 -11.781 1 98.25 312 THR A C 1
ATOM 2522 O O . THR A 1 312 ? 9.461 -14.695 -12.406 1 98.25 312 THR A O 1
ATOM 2525 N N . ILE A 1 313 ? 9.867 -12.625 -11.727 1 97.88 313 ILE A N 1
ATOM 2526 C CA . ILE A 1 313 ? 8.664 -12.094 -12.367 1 97.88 313 ILE A CA 1
ATOM 2527 C C . ILE A 1 313 ? 8.75 -12.312 -13.875 1 97.88 313 ILE A C 1
ATOM 2529 O O . ILE A 1 313 ? 7.766 -12.719 -14.508 1 97.88 313 ILE A O 1
ATOM 2533 N N . LYS A 1 314 ? 9.883 -12.102 -14.438 1 98.5 314 LYS A N 1
ATOM 2534 C CA . LYS A 1 314 ? 10.047 -12.305 -15.875 1 98.5 314 LYS A CA 1
ATOM 2535 C C . LYS A 1 314 ? 9.82 -13.766 -16.25 1 98.5 314 LYS A C 1
ATOM 2537 O O . LYS A 1 314 ? 9.078 -14.055 -17.188 1 98.5 314 LYS A O 1
ATOM 2542 N N . ILE A 1 315 ? 10.422 -14.656 -15.523 1 98.31 315 ILE A N 1
ATOM 2543 C CA . ILE A 1 315 ? 10.289 -16.078 -15.781 1 98.31 315 ILE A CA 1
ATOM 2544 C C . ILE A 1 315 ? 8.828 -16.5 -15.641 1 98.31 315 ILE A C 1
ATOM 2546 O O . ILE A 1 315 ? 8.305 -17.266 -16.453 1 98.31 315 ILE A O 1
ATOM 2550 N N . VAL A 1 316 ? 8.164 -16.016 -14.648 1 97.38 316 VAL A N 1
ATOM 2551 C CA . VAL A 1 316 ? 6.773 -16.375 -14.406 1 97.38 316 VAL A CA 1
ATOM 2552 C C . VAL A 1 316 ? 5.91 -15.898 -15.578 1 97.38 316 VAL A C 1
ATOM 2554 O O . VAL A 1 316 ? 5.082 -16.656 -16.094 1 97.38 316 VAL A O 1
ATOM 2557 N N . ILE A 1 317 ? 6.145 -14.688 -16.031 1 96.31 317 ILE A N 1
ATOM 2558 C CA . ILE A 1 317 ? 5.297 -14.133 -17.078 1 96.31 317 ILE A CA 1
ATOM 2559 C C . ILE A 1 317 ? 5.633 -14.789 -18.406 1 96.31 317 ILE A C 1
ATOM 2561 O O . ILE A 1 317 ? 4.75 -15.32 -19.094 1 96.31 317 ILE A O 1
ATOM 2565 N N . GLU A 1 318 ? 6.875 -14.883 -18.766 1 97.12 318 GLU A N 1
ATOM 2566 C CA . GLU A 1 318 ? 7.254 -15.227 -20.125 1 97.12 318 GLU A CA 1
ATOM 2567 C C . GLU A 1 318 ? 7.387 -16.734 -20.297 1 97.12 318 GLU A C 1
ATOM 2569 O O . GLU A 1 318 ? 7.355 -17.25 -21.422 1 97.12 318 GLU A O 1
ATOM 2574 N N . ASP A 1 319 ? 7.594 -17.469 -19.203 1 97.44 319 ASP A N 1
ATOM 2575 C CA . ASP A 1 319 ? 7.707 -18.922 -19.297 1 97.44 319 ASP A CA 1
ATOM 2576 C C . ASP A 1 319 ? 6.488 -19.609 -18.688 1 97.44 319 ASP A C 1
ATOM 2578 O O . ASP A 1 319 ? 5.762 -20.328 -19.375 1 97.44 319 ASP A O 1
ATOM 2582 N N . TYR A 1 320 ? 6.238 -19.359 -17.453 1 95.94 320 TYR A N 1
ATOM 2583 C CA . TYR A 1 320 ? 5.238 -20.078 -16.672 1 95.94 320 TYR A CA 1
ATOM 2584 C C . TYR A 1 320 ? 3.83 -19.734 -17.141 1 95.94 320 TYR A C 1
ATOM 2586 O O . TYR A 1 320 ? 3.068 -20.625 -17.531 1 95.94 320 TYR A O 1
ATOM 2594 N N . VAL A 1 321 ? 3.488 -18.406 -17.109 1 93.69 321 VAL A N 1
ATOM 2595 C CA . VAL A 1 321 ? 2.156 -17.984 -17.531 1 93.69 321 VAL A CA 1
ATOM 2596 C C . VAL A 1 321 ? 1.976 -18.25 -19.016 1 93.69 321 VAL A C 1
ATOM 2598 O O . VAL A 1 321 ? 0.882 -18.609 -19.469 1 93.69 321 VAL A O 1
ATOM 2601 N N . GLN A 1 322 ? 3.008 -18.031 -19.781 1 92.94 322 GLN A N 1
ATOM 2602 C CA . GLN A 1 322 ? 2.965 -18.359 -21.203 1 92.94 322 GLN A CA 1
ATOM 2603 C C . GLN A 1 322 ? 2.549 -19.812 -21.422 1 92.94 322 GLN A C 1
ATOM 2605 O O . GLN A 1 322 ? 1.674 -20.094 -22.25 1 92.94 322 GLN A O 1
ATOM 2610 N N . HIS A 1 323 ? 3.15 -20.703 -20.688 1 93.25 323 HIS A N 1
ATOM 2611 C CA . HIS A 1 323 ? 2.814 -22.125 -20.812 1 93.25 323 HIS A CA 1
ATOM 2612 C C . HIS A 1 323 ? 1.377 -22.391 -20.375 1 93.25 323 HIS A C 1
ATOM 2614 O O . HIS A 1 323 ? 0.625 -23.062 -21.062 1 93.25 323 HIS A O 1
ATOM 2620 N N . LEU A 1 324 ? 1.037 -21.828 -19.297 1 90.06 324 LEU A N 1
ATOM 2621 C CA . LEU A 1 324 ? -0.271 -22.047 -18.688 1 90.06 324 LEU A CA 1
ATOM 2622 C C . LEU A 1 324 ? -1.388 -21.594 -19.625 1 90.06 324 LEU A C 1
ATOM 2624 O O . LEU A 1 324 ? -2.441 -22.234 -19.688 1 90.06 324 LEU A O 1
ATOM 2628 N N . SER A 1 325 ? -1.214 -20.531 -20.281 1 87.19 325 SER A N 1
ATOM 2629 C CA . SER A 1 325 ? -2.266 -19.938 -21.094 1 87.19 325 SER A CA 1
ATOM 2630 C C . SER A 1 325 ? -2.436 -20.688 -22.406 1 87.19 325 SER A C 1
ATOM 2632 O O . SER A 1 325 ? -3.525 -20.703 -22.984 1 87.19 325 SER A O 1
ATOM 2634 N N . GLY A 1 326 ? -1.359 -21.266 -22.875 1 86.81 326 GLY A N 1
ATOM 2635 C CA . GLY A 1 326 ? -1.386 -21.906 -24.188 1 86.81 326 GLY A CA 1
ATOM 2636 C C . GLY A 1 326 ? -1.54 -20.922 -25.328 1 86.81 326 GLY A C 1
ATOM 2637 O O . GLY A 1 326 ? -1.869 -21.297 -26.453 1 86.81 326 GLY A O 1
ATOM 2638 N N . TYR A 1 327 ? -1.386 -19.641 -25.016 1 88.81 327 TYR A N 1
ATOM 2639 C CA . TYR A 1 327 ? -1.582 -18.594 -26.016 1 88.81 327 TYR A CA 1
ATOM 2640 C C . TYR A 1 327 ? -0.453 -18.609 -27.031 1 88.81 327 TYR A C 1
ATOM 2642 O O . TYR A 1 327 ? 0.696 -18.906 -26.703 1 88.81 327 TYR A O 1
ATOM 2650 N N . PHE A 1 328 ? -0.843 -18.219 -28.25 1 92.88 328 PHE A N 1
ATOM 2651 C CA . PHE A 1 328 ? 0.164 -18.047 -29.281 1 92.88 328 PHE A CA 1
ATOM 2652 C C . PHE A 1 328 ? 0.737 -16.641 -29.25 1 92.88 328 PHE A C 1
ATOM 2654 O O . PHE A 1 328 ? 1.784 -16.375 -29.859 1 92.88 328 PHE A O 1
ATOM 2661 N N . LEU A 1 329 ? -0.014 -15.773 -28.609 1 92.69 329 LEU A N 1
ATOM 2662 C CA . LEU A 1 329 ? 0.575 -14.477 -28.312 1 92.69 329 LEU A CA 1
ATOM 2663 C C . LEU A 1 329 ? 1.741 -14.617 -27.344 1 92.69 329 LEU A C 1
ATOM 2665 O O . LEU A 1 329 ? 1.585 -15.188 -26.266 1 92.69 329 LEU A O 1
ATOM 2669 N N . SER A 1 330 ? 2.902 -14.148 -27.719 1 93.81 330 SER A N 1
ATOM 2670 C CA . SER A 1 330 ? 4.062 -14.211 -26.844 1 93.81 330 SER A CA 1
ATOM 2671 C C . SER A 1 330 ? 3.98 -13.148 -25.75 1 93.81 330 SER A C 1
ATOM 2673 O O . SER A 1 330 ? 4.125 -11.953 -26.016 1 93.81 330 SER A O 1
ATOM 2675 N N . LEU A 1 331 ? 3.793 -13.602 -24.547 1 93.69 331 LEU A N 1
ATOM 2676 C CA . LEU A 1 331 ? 3.73 -12.664 -23.422 1 93.69 331 LEU A CA 1
ATOM 2677 C C . LEU A 1 331 ? 5.094 -12.023 -23.188 1 93.69 331 LEU A C 1
ATOM 2679 O O . LEU A 1 331 ? 6.129 -12.656 -23.391 1 93.69 331 LEU A O 1
ATOM 2683 N N . LYS A 1 332 ? 5.062 -10.805 -22.797 1 94.06 332 LYS A N 1
ATOM 2684 C CA . LYS A 1 332 ? 6.273 -10.008 -22.578 1 94.06 332 LYS A CA 1
ATOM 2685 C C . LYS A 1 332 ? 6.234 -9.312 -21.219 1 94.06 332 LYS A C 1
ATOM 2687 O O . LYS A 1 332 ? 5.215 -8.727 -20.844 1 94.06 332 LYS A O 1
ATOM 2692 N N . PHE A 1 333 ? 7.371 -9.508 -20.531 1 96.44 333 PHE A N 1
ATOM 2693 C CA . PHE A 1 333 ? 7.535 -8.727 -19.312 1 96.44 333 PHE A CA 1
ATOM 2694 C C . PHE A 1 333 ? 8.156 -7.367 -19.609 1 96.44 333 PHE A C 1
ATOM 2696 O O . PHE A 1 333 ? 9.359 -7.27 -19.859 1 96.44 333 PHE A O 1
ATOM 2703 N N . ASP A 1 334 ? 7.34 -6.355 -19.578 1 96.44 334 ASP A N 1
ATOM 2704 C CA . ASP A 1 334 ? 7.746 -4.969 -19.797 1 96.44 334 ASP A CA 1
ATOM 2705 C C . ASP A 1 334 ? 6.887 -4.016 -18.969 1 96.44 334 ASP A C 1
ATOM 2707 O O . ASP A 1 334 ? 5.855 -3.533 -19.438 1 96.44 334 ASP A O 1
ATOM 2711 N N . PRO A 1 335 ? 7.387 -3.66 -17.734 1 96.62 335 PRO A N 1
ATOM 2712 C CA . PRO A 1 335 ? 6.609 -2.795 -16.844 1 96.62 335 PRO A CA 1
ATOM 2713 C C . PRO A 1 335 ? 6.27 -1.448 -17.484 1 96.62 335 PRO A C 1
ATOM 2715 O O . PRO A 1 335 ? 5.266 -0.829 -17.125 1 96.62 335 PRO A O 1
ATOM 2718 N N . GLU A 1 336 ? 7.039 -0.965 -18.422 1 96.69 336 GLU A N 1
ATOM 2719 C CA . GLU A 1 336 ? 6.871 0.362 -19.016 1 96.69 336 GLU A CA 1
ATOM 2720 C C . GLU A 1 336 ? 5.535 0.479 -19.734 1 96.69 336 GLU A C 1
ATOM 2722 O O . GLU A 1 336 ? 5.016 1.582 -19.922 1 96.69 336 GLU A O 1
ATOM 2727 N N . LEU A 1 337 ? 5.023 -0.657 -20.109 1 95.56 337 LEU A N 1
ATOM 2728 C CA . LEU A 1 337 ? 3.756 -0.682 -20.844 1 95.56 337 LEU A CA 1
ATOM 2729 C C . LEU A 1 337 ? 2.621 -0.162 -19.969 1 95.56 337 LEU A C 1
ATOM 2731 O O . LEU A 1 337 ? 1.578 0.255 -20.469 1 95.56 337 LEU A O 1
ATOM 2735 N N . LEU A 1 338 ? 2.775 -0.169 -18.672 1 94.69 338 LEU A N 1
ATOM 2736 C CA . LEU A 1 338 ? 1.713 0.24 -17.75 1 94.69 338 LEU A CA 1
ATOM 2737 C C . LEU A 1 338 ? 1.99 1.627 -17.188 1 94.69 338 LEU A C 1
ATOM 2739 O O . LEU A 1 338 ? 1.181 2.164 -16.422 1 94.69 338 LEU A O 1
ATOM 2743 N N . PHE A 1 339 ? 3.156 2.217 -17.547 1 95.19 339 PHE A N 1
ATOM 2744 C CA . PHE A 1 339 ? 3.479 3.539 -17.016 1 95.19 339 PHE A CA 1
ATOM 2745 C C . PHE A 1 339 ? 2.492 4.578 -17.531 1 95.19 339 PHE A C 1
ATOM 2747 O O . PHE A 1 339 ? 2.082 4.535 -18.703 1 95.19 339 PHE A O 1
ATOM 2754 N N . GLY A 1 340 ? 2.061 5.48 -16.672 1 91.88 340 GLY A N 1
ATOM 2755 C CA . GLY A 1 340 ? 1.15 6.551 -17.047 1 91.88 340 GLY A CA 1
ATOM 2756 C C . GLY A 1 340 ? -0.311 6.168 -16.891 1 91.88 340 GLY A C 1
ATOM 2757 O O . GLY A 1 340 ? -1.197 7.012 -17.047 1 91.88 340 GLY A O 1
ATOM 2758 N N . THR A 1 341 ? -0.522 4.883 -16.562 1 91.56 341 THR A N 1
ATOM 2759 C CA . THR A 1 341 ? -1.896 4.434 -16.359 1 91.56 341 THR A CA 1
ATOM 2760 C C . THR A 1 341 ? -2.195 4.223 -14.883 1 91.56 341 THR A C 1
ATOM 2762 O O . THR A 1 341 ? -1.277 4.105 -14.07 1 91.56 341 THR A O 1
ATOM 2765 N N . GLN A 1 342 ? -3.477 4.309 -14.633 1 91.31 342 GLN A N 1
ATOM 2766 C CA . GLN A 1 342 ? -3.896 4.023 -13.266 1 91.31 342 GLN A CA 1
ATOM 2767 C C . GLN A 1 342 ? -3.588 2.576 -12.891 1 91.31 342 GLN A C 1
ATOM 2769 O O . GLN A 1 342 ? -4.195 1.646 -13.422 1 91.31 342 GLN A O 1
ATOM 2774 N N . PHE A 1 343 ? -2.607 2.381 -12.141 1 93.81 343 PHE A N 1
ATOM 2775 C CA . PHE A 1 343 ? -2.168 1.061 -11.703 1 93.81 343 PHE A CA 1
ATOM 2776 C C . PHE A 1 343 ? -1.56 1.128 -10.312 1 93.81 343 PHE A C 1
ATOM 2778 O O . PHE A 1 343 ? -0.698 1.97 -10.039 1 93.81 343 PHE A O 1
ATOM 2785 N N . GLN A 1 344 ? -2.029 0.304 -9.422 1 94.44 344 GLN A N 1
ATOM 2786 C CA . GLN A 1 344 ? -1.537 0.289 -8.047 1 94.44 344 GLN A CA 1
ATOM 2787 C C . GLN A 1 344 ? -0.36 -0.67 -7.898 1 94.44 344 GLN A C 1
ATOM 2789 O O . GLN A 1 344 ? -0.434 -1.824 -8.328 1 94.44 344 GLN A O 1
ATOM 2794 N N . TYR A 1 345 ? 0.742 -0.208 -7.352 1 93.88 345 TYR A N 1
ATOM 2795 C CA . TYR A 1 345 ? 1.906 -1.051 -7.102 1 93.88 345 TYR A CA 1
ATOM 2796 C C . TYR A 1 345 ? 1.897 -1.586 -5.676 1 93.88 345 TYR A C 1
ATOM 2798 O O . TYR A 1 345 ? 2.75 -1.221 -4.863 1 93.88 345 TYR A O 1
ATOM 2806 N N . ARG A 1 346 ? 1.006 -2.438 -5.426 1 90.44 346 ARG A N 1
ATOM 2807 C CA . ARG A 1 346 ? 0.772 -3.162 -4.18 1 90.44 346 ARG A CA 1
ATOM 2808 C C . ARG A 1 346 ? -0.111 -4.383 -4.418 1 90.44 346 ARG A C 1
ATOM 2810 O O . ARG A 1 346 ? -1.06 -4.328 -5.203 1 90.44 346 ARG A O 1
ATOM 2817 N N . ASN A 1 347 ? 0.251 -5.445 -3.752 1 91.31 347 ASN A N 1
ATOM 2818 C CA . ASN A 1 347 ? -0.552 -6.652 -3.91 1 91.31 347 ASN A CA 1
ATOM 2819 C C . ASN A 1 347 ? -1.179 -7.086 -2.588 1 91.31 347 ASN A C 1
ATOM 2821 O O . ASN A 1 347 ? -0.565 -6.941 -1.528 1 91.31 347 ASN A O 1
ATOM 2825 N N . ARG A 1 348 ? -2.395 -7.48 -2.629 1 92 348 ARG A N 1
ATOM 2826 C CA . ARG A 1 348 ? -3.107 -8.164 -1.557 1 92 348 ARG A CA 1
ATOM 2827 C C . ARG A 1 348 ? -3.668 -9.5 -2.037 1 92 348 ARG A C 1
ATOM 2829 O O . ARG A 1 348 ? -4.156 -9.602 -3.166 1 92 348 ARG A O 1
ATOM 2836 N N . ILE A 1 349 ? -3.514 -10.539 -1.238 1 92.88 349 ILE A N 1
ATOM 2837 C CA . ILE A 1 349 ? -3.906 -11.875 -1.673 1 92.88 349 ILE A CA 1
ATOM 2838 C C . ILE A 1 349 ? -5.379 -12.109 -1.348 1 92.88 349 ILE A C 1
ATOM 2840 O O . ILE A 1 349 ? -5.82 -11.867 -0.223 1 92.88 349 ILE A O 1
ATOM 2844 N N . ALA A 1 350 ? -6.055 -12.594 -2.289 1 94.44 350 ALA A N 1
ATOM 2845 C CA . ALA A 1 350 ? -7.488 -12.836 -2.141 1 94.44 350 ALA A CA 1
ATOM 2846 C C . ALA A 1 350 ? -7.762 -14.312 -1.845 1 94.44 350 ALA A C 1
ATOM 2848 O O . ALA A 1 350 ? -7.023 -15.188 -2.295 1 94.44 350 ALA A O 1
ATOM 2849 N N . VAL A 1 351 ? -8.797 -14.578 -1.145 1 94.88 351 VAL A N 1
ATOM 2850 C CA . VAL A 1 351 ? -9.18 -15.938 -0.781 1 94.88 351 VAL A CA 1
ATOM 2851 C C . VAL A 1 351 ? -9.516 -16.734 -2.039 1 94.88 351 VAL A C 1
ATOM 2853 O O . VAL A 1 351 ? -9.227 -17.938 -2.119 1 94.88 351 VAL A O 1
ATOM 2856 N N . GLU A 1 352 ? -10.117 -16.078 -3.041 1 96.69 352 GLU A N 1
ATOM 2857 C CA . GLU A 1 352 ? -10.469 -16.75 -4.289 1 96.69 352 GLU A CA 1
ATOM 2858 C C . GLU A 1 352 ? -9.227 -17.266 -5.004 1 96.69 352 GLU A C 1
ATOM 2860 O O . GLU A 1 352 ? -9.227 -18.375 -5.539 1 96.69 352 GLU A O 1
ATOM 2865 N N . PHE A 1 353 ? -8.219 -16.438 -4.949 1 95.25 353 PHE A N 1
ATOM 2866 C CA . PHE A 1 353 ? -6.965 -16.859 -5.574 1 95.25 353 PHE A CA 1
ATOM 2867 C C . PHE A 1 353 ? -6.348 -18.031 -4.82 1 95.25 353 PHE A C 1
ATOM 2869 O O . PHE A 1 353 ? -5.836 -18.969 -5.434 1 95.25 353 PHE A O 1
ATOM 2876 N N . ASN A 1 354 ? -6.359 -17.906 -3.535 1 93.5 354 ASN A N 1
ATOM 2877 C CA . ASN A 1 354 ? -5.84 -18.984 -2.691 1 93.5 354 ASN A CA 1
ATOM 2878 C C . ASN A 1 354 ? -6.531 -20.312 -2.98 1 93.5 354 ASN A C 1
ATOM 2880 O O . ASN A 1 354 ? -5.879 -21.359 -3.043 1 93.5 354 ASN A O 1
ATOM 2884 N N . GLN A 1 355 ? -7.805 -20.281 -3.193 1 94.06 355 GLN A N 1
ATOM 2885 C CA . GLN A 1 355 ? -8.57 -21.516 -3.418 1 94.06 355 GLN A CA 1
ATOM 2886 C C . GLN A 1 355 ? -8.383 -22.016 -4.844 1 94.06 355 GLN A C 1
ATOM 2888 O O . GLN A 1 355 ? -8.281 -23.234 -5.066 1 94.06 355 GLN A O 1
ATOM 2893 N N . LEU A 1 356 ? -8.32 -21.109 -5.684 1 94.81 356 LEU A N 1
ATOM 2894 C CA . LEU A 1 356 ? -8.227 -21.453 -7.098 1 94.81 356 LEU A CA 1
ATOM 2895 C C . LEU A 1 356 ? -6.891 -22.125 -7.406 1 94.81 356 LEU A C 1
ATOM 2897 O O . LEU A 1 356 ? -6.801 -22.938 -8.32 1 94.81 356 LEU A O 1
ATOM 2901 N N . TYR A 1 357 ? -5.895 -21.906 -6.652 1 91.56 357 TYR A N 1
ATOM 2902 C CA . TYR A 1 357 ? -4.539 -22.312 -7.004 1 91.56 357 TYR A CA 1
ATOM 2903 C C . TYR A 1 357 ? -4.258 -23.734 -6.523 1 91.56 357 TYR A C 1
ATOM 2905 O O . TYR A 1 357 ? -3.145 -24.25 -6.688 1 91.56 357 TYR A O 1
ATOM 2913 N N . HIS A 1 358 ? -5.184 -24.484 -6.023 1 93.25 358 HIS A N 1
ATOM 2914 C CA . HIS A 1 358 ? -4.984 -25.859 -5.586 1 93.25 358 HIS A CA 1
ATOM 2915 C C . HIS A 1 358 ? -5 -26.828 -6.766 1 93.25 358 HIS A C 1
ATOM 2917 O O . HIS A 1 358 ? -5.945 -27.609 -6.93 1 93.25 358 HIS A O 1
ATOM 2923 N N . TRP A 1 359 ? -3.865 -26.828 -7.461 1 94.94 359 TRP A N 1
ATOM 2924 C CA . TRP A 1 359 ? -3.725 -27.625 -8.68 1 94.94 359 TRP A CA 1
ATOM 2925 C C . TRP A 1 359 ? -3.094 -28.969 -8.383 1 94.94 359 TRP A C 1
ATOM 2927 O O . TRP A 1 359 ? -2.164 -29.391 -9.078 1 94.94 359 TRP A O 1
ATOM 2937 N N . HIS A 1 360 ? -3.619 -29.672 -7.449 1 93.06 360 HIS A N 1
ATOM 2938 C CA . HIS A 1 360 ? -3.023 -30.922 -6.992 1 93.06 360 HIS A CA 1
ATOM 2939 C C . HIS A 1 360 ? -3.236 -32.031 -8.008 1 93.06 360 HIS A C 1
ATOM 2941 O O . HIS A 1 360 ? -2.574 -33.094 -7.945 1 93.06 360 HIS A O 1
ATOM 2947 N N . GLY A 1 361 ? -4.109 -31.812 -8.93 1 94.12 361 GLY A N 1
ATOM 2948 C CA . GLY A 1 361 ? -4.27 -32.75 -10.023 1 94.12 361 GLY A CA 1
ATOM 2949 C C . GLY A 1 361 ? -3.01 -32.938 -10.852 1 94.12 361 GLY A C 1
ATOM 2950 O O . GLY A 1 361 ? -2.828 -33.969 -11.508 1 94.12 361 GLY A O 1
ATOM 2951 N N . LEU A 1 362 ? -2.094 -32.031 -10.781 1 95.69 362 LEU A N 1
ATOM 2952 C CA . LEU A 1 362 ? -0.853 -32.062 -11.547 1 95.69 362 LEU A CA 1
ATOM 2953 C C . LEU A 1 362 ? 0.057 -33.188 -11.062 1 95.69 362 LEU A C 1
ATOM 2955 O O . LEU A 1 362 ? 0.911 -33.656 -11.812 1 95.69 362 LEU A O 1
ATOM 2959 N N . MET A 1 363 ? -0.087 -33.594 -9.828 1 95.19 363 MET A N 1
ATOM 2960 C CA . MET A 1 363 ? 0.818 -34.594 -9.25 1 95.19 363 MET A CA 1
ATOM 2961 C C . MET A 1 363 ? 0.603 -35.969 -9.883 1 95.19 363 MET A C 1
ATOM 2963 O O . MET A 1 363 ? -0.533 -36.406 -10 1 95.19 363 MET A O 1
ATOM 2967 N N . PRO A 1 364 ? 1.645 -36.594 -10.281 1 96.38 364 PRO A N 1
ATOM 2968 C CA . PRO A 1 364 ? 1.538 -37.906 -10.891 1 96.38 364 PRO A CA 1
ATOM 2969 C C . PRO A 1 364 ? 1.293 -39 -9.867 1 96.38 364 PRO A C 1
ATOM 2971 O O . PRO A 1 364 ? 1.161 -38.75 -8.672 1 96.38 364 PRO A O 1
ATOM 2974 N N . ASP A 1 365 ? 1.138 -40.25 -10.391 1 96.25 365 ASP A N 1
ATOM 2975 C CA . ASP A 1 365 ? 0.918 -41.375 -9.5 1 96.25 365 ASP A CA 1
ATOM 2976 C C . ASP A 1 365 ? 2.225 -41.812 -8.852 1 96.25 365 ASP A C 1
ATOM 2978 O O . ASP A 1 365 ? 2.211 -42.438 -7.781 1 96.25 365 ASP A O 1
ATOM 2982 N N . SER A 1 366 ? 3.307 -41.562 -9.516 1 96.69 366 SER A N 1
ATOM 2983 C CA . SER A 1 366 ? 4.652 -41.812 -9.016 1 96.69 366 SER A CA 1
ATOM 2984 C C . SER A 1 366 ? 5.676 -40.906 -9.648 1 96.69 366 SER A C 1
ATOM 2986 O O . SER A 1 366 ? 5.355 -40.156 -10.586 1 96.69 366 SER A O 1
ATOM 2988 N N . PHE A 1 367 ? 6.871 -40.906 -9.141 1 97.62 367 PHE A N 1
ATOM 2989 C CA . PHE A 1 367 ? 7.938 -40.031 -9.602 1 97.62 367 PHE A CA 1
ATOM 2990 C C . PHE A 1 367 ? 9.102 -40.844 -10.164 1 97.62 367 PHE A C 1
ATOM 2992 O O . PHE A 1 367 ? 9.602 -41.75 -9.5 1 97.62 367 PHE A O 1
ATOM 2999 N N . VAL A 1 368 ? 9.492 -40.469 -11.336 1 97.44 368 VAL A N 1
ATOM 3000 C CA . VAL A 1 368 ? 10.547 -41.219 -12 1 97.44 368 VAL A CA 1
ATOM 3001 C C . VAL A 1 368 ? 11.82 -40.375 -12.078 1 97.44 368 VAL A C 1
ATOM 3003 O O . VAL A 1 368 ? 11.836 -39.344 -12.727 1 97.44 368 VAL A O 1
ATOM 3006 N N . ILE A 1 369 ? 12.859 -40.812 -11.445 1 97.06 369 ILE A N 1
ATOM 3007 C CA . ILE A 1 369 ? 14.148 -40.156 -11.477 1 97.06 369 ILE A CA 1
ATOM 3008 C C . ILE A 1 369 ? 15.203 -41.094 -12.062 1 97.06 369 ILE A C 1
ATOM 3010 O O . ILE A 1 369 ? 15.539 -42.125 -11.453 1 97.06 369 ILE A O 1
ATOM 3014 N N . GLN A 1 370 ? 15.703 -40.719 -13.188 1 95.19 370 GLN A N 1
ATOM 3015 C CA . GLN A 1 370 ? 16.703 -41.531 -13.891 1 95.19 370 GLN A CA 1
ATOM 3016 C C . GLN A 1 370 ? 16.25 -42.969 -14 1 95.19 370 GLN A C 1
ATOM 3018 O O . GLN A 1 370 ? 17.016 -43.906 -13.664 1 95.19 370 GLN A O 1
ATOM 3023 N N . GLY A 1 371 ? 15.062 -43.125 -14.312 1 92.88 371 GLY A N 1
ATOM 3024 C CA . GLY A 1 371 ? 14.523 -44.438 -14.594 1 92.88 371 GLY A CA 1
ATOM 3025 C C . GLY A 1 371 ? 13.992 -45.125 -13.359 1 92.88 371 GLY A C 1
ATOM 3026 O O . GLY A 1 371 ? 13.273 -46.125 -13.469 1 92.88 371 GLY A O 1
ATOM 3027 N N . GLU A 1 372 ? 14.305 -44.656 -12.18 1 96.38 372 GLU A N 1
ATOM 3028 C CA . GLU A 1 372 ? 13.805 -45.25 -10.938 1 96.38 372 GLU A CA 1
ATOM 3029 C C . GLU A 1 372 ? 12.469 -44.625 -10.539 1 96.38 372 GLU A C 1
ATOM 3031 O O . GLU A 1 372 ? 12.32 -43.406 -10.555 1 96.38 372 GLU A O 1
ATOM 3036 N N . GLU A 1 373 ? 11.516 -45.5 -10.172 1 97.19 373 GLU A N 1
ATOM 3037 C CA . GLU A 1 373 ? 10.18 -45.031 -9.805 1 97.19 373 GLU A CA 1
ATOM 3038 C C . GLU A 1 373 ? 10.031 -44.938 -8.289 1 97.19 373 GLU A C 1
ATOM 3040 O O . GLU A 1 373 ? 10.375 -45.875 -7.57 1 97.19 373 GLU A O 1
ATOM 3045 N N . TYR A 1 374 ? 9.555 -43.844 -7.789 1 97.38 374 TYR A N 1
ATOM 3046 C CA . TYR A 1 374 ? 9.336 -43.594 -6.371 1 97.38 374 TYR A CA 1
ATOM 3047 C C . TYR A 1 374 ? 7.867 -43.312 -6.086 1 97.38 374 TYR A C 1
ATOM 3049 O O . TYR A 1 374 ? 7.23 -42.531 -6.797 1 97.38 374 TYR A O 1
ATOM 3057 N N . ASN A 1 375 ? 7.332 -44 -5.082 1 96.12 375 ASN A N 1
ATOM 3058 C CA . ASN A 1 375 ? 5.98 -43.656 -4.641 1 96.12 375 ASN A CA 1
ATOM 3059 C C . ASN A 1 375 ? 5.98 -42.469 -3.711 1 96.12 375 ASN A C 1
ATOM 3061 O O . ASN A 1 375 ? 7.031 -41.844 -3.461 1 96.12 375 ASN A O 1
ATOM 3065 N N . TYR A 1 376 ? 4.863 -42.062 -3.291 1 95.38 376 TYR A N 1
ATOM 3066 C CA . TYR A 1 376 ? 4.715 -40.844 -2.49 1 95.38 376 TYR A CA 1
ATOM 3067 C C . TYR A 1 376 ? 5.461 -40.969 -1.167 1 95.38 376 TYR A C 1
ATOM 3069 O O . TYR A 1 376 ? 6.141 -40.031 -0.737 1 95.38 376 TYR A O 1
ATOM 3077 N N . GLU A 1 377 ? 5.379 -42.062 -0.517 1 93.88 377 GLU A N 1
ATOM 3078 C CA . GLU A 1 377 ? 6.043 -42.312 0.764 1 93.88 377 GLU A CA 1
ATOM 3079 C C . GLU A 1 377 ? 7.559 -42.156 0.634 1 93.88 377 GLU A C 1
ATOM 3081 O O . GLU A 1 377 ? 8.219 -41.625 1.542 1 93.88 377 GLU A O 1
ATOM 3086 N N . GLN A 1 378 ? 8.031 -42.594 -0.517 1 95.06 378 GLN A N 1
ATOM 3087 C CA . GLN A 1 378 ? 9.469 -42.531 -0.769 1 95.06 378 GLN A CA 1
ATOM 3088 C C . GLN A 1 378 ? 9.906 -41.156 -1.19 1 95.06 378 GLN A C 1
ATOM 3090 O O . GLN A 1 378 ? 11.086 -40.781 -1.076 1 95.06 378 GLN A O 1
ATOM 3095 N N . PHE A 1 379 ? 9.008 -40.438 -1.703 1 95.75 379 PHE A N 1
ATOM 3096 C CA . PHE A 1 379 ? 9.32 -39.156 -2.328 1 95.75 379 PHE A CA 1
ATOM 3097 C C . PHE A 1 379 ? 9.211 -38 -1.319 1 95.75 379 PHE A C 1
ATOM 3099 O O . PHE A 1 379 ? 10.047 -37.094 -1.302 1 95.75 379 PHE A O 1
ATOM 3106 N N . LEU A 1 380 ? 8.281 -38.062 -0.428 1 94 380 LEU A N 1
ATOM 3107 C CA . LEU A 1 380 ? 8.008 -37 0.529 1 94 380 LEU A CA 1
ATOM 3108 C C . LEU A 1 380 ? 9.117 -36.906 1.573 1 94 380 LEU A C 1
ATOM 3110 O O . LEU A 1 380 ? 9.539 -37.906 2.125 1 94 380 LEU A O 1
ATOM 3114 N N . TYR A 1 381 ? 9.602 -35.688 1.857 1 93.12 381 TYR A N 1
ATOM 3115 C CA . TYR A 1 381 ? 10.617 -35.375 2.852 1 93.12 381 TYR A CA 1
ATOM 3116 C C . TYR A 1 381 ? 11.93 -36.094 2.553 1 93.12 381 TYR A C 1
ATOM 3118 O O . TYR A 1 381 ? 12.734 -36.312 3.459 1 93.12 381 TYR A O 1
ATOM 3126 N N . ASN A 1 382 ? 12.078 -36.438 1.285 1 92.69 382 ASN A N 1
ATOM 3127 C CA . ASN A 1 382 ? 13.312 -37.125 0.891 1 92.69 382 ASN A CA 1
ATOM 3128 C C . ASN A 1 382 ? 14.352 -36.125 0.38 1 92.69 382 ASN A C 1
ATOM 3130 O O . ASN A 1 382 ? 14.688 -36.125 -0.806 1 92.69 382 ASN A O 1
ATOM 3134 N N . THR A 1 383 ? 14.977 -35.438 1.188 1 90.12 383 THR A N 1
ATOM 3135 C CA . THR A 1 383 ? 15.938 -34.406 0.827 1 90.12 383 THR A CA 1
ATOM 3136 C C . THR A 1 383 ? 17.219 -35.031 0.275 1 90.12 383 THR A C 1
ATOM 3138 O O . THR A 1 383 ? 17.984 -34.375 -0.436 1 90.12 383 THR A O 1
ATOM 3141 N N . SER A 1 384 ? 17.422 -36.281 0.648 1 89.81 384 SER A N 1
ATOM 3142 C CA . SER A 1 384 ? 18.625 -36.969 0.169 1 89.81 384 SER A CA 1
ATOM 3143 C C . SER A 1 384 ? 18.609 -37.094 -1.35 1 89.81 384 SER A C 1
ATOM 3145 O O . SER A 1 384 ? 19.656 -37.219 -1.979 1 89.81 384 SER A O 1
ATOM 3147 N N . MET A 1 385 ? 17.406 -37.125 -1.89 1 93.38 385 MET A N 1
ATOM 3148 C CA . MET A 1 385 ? 17.281 -37.219 -3.34 1 93.38 385 MET A CA 1
ATOM 3149 C C . MET A 1 385 ? 18.016 -36.094 -4.043 1 93.38 385 MET A C 1
ATOM 3151 O O . MET A 1 385 ? 18.609 -36.312 -5.098 1 93.38 385 MET A O 1
ATOM 3155 N N . LEU A 1 386 ? 17.938 -34.938 -3.484 1 94.75 386 LEU A N 1
ATOM 3156 C CA . LEU A 1 386 ? 18.594 -33.781 -4.055 1 94.75 386 LEU A CA 1
ATOM 3157 C C . LEU A 1 386 ? 20.109 -33.969 -4.09 1 94.75 386 LEU A C 1
ATOM 3159 O O . LEU A 1 386 ? 20.75 -33.688 -5.105 1 94.75 386 LEU A O 1
ATOM 3163 N N . MET A 1 387 ? 20.656 -34.438 -3.023 1 90.88 387 MET A N 1
ATOM 3164 C CA . MET A 1 387 ? 22.109 -34.562 -2.916 1 90.88 387 MET A CA 1
ATOM 3165 C C . MET A 1 387 ? 22.594 -35.812 -3.65 1 90.88 387 MET A C 1
ATOM 3167 O O . MET A 1 387 ? 23.703 -35.844 -4.18 1 90.88 387 MET A O 1
ATOM 3171 N N . ASP A 1 388 ? 21.734 -36.844 -3.619 1 92.88 388 ASP A N 1
ATOM 3172 C CA . ASP A 1 388 ? 22.125 -38.094 -4.25 1 92.88 388 ASP A CA 1
ATOM 3173 C C . ASP A 1 388 ? 22.125 -37.969 -5.77 1 92.88 388 ASP A C 1
ATOM 3175 O O . ASP A 1 388 ? 23.078 -38.406 -6.438 1 92.88 388 ASP A O 1
ATOM 3179 N N . TYR A 1 389 ? 21.078 -37.406 -6.316 1 95.12 389 TYR A N 1
ATOM 3180 C CA . TYR A 1 389 ? 20.938 -37.344 -7.77 1 95.12 389 TYR A CA 1
ATOM 3181 C C . TYR A 1 389 ? 21.547 -36.031 -8.305 1 95.12 389 TYR A C 1
ATOM 3183 O O . TYR A 1 389 ? 22.109 -36 -9.398 1 95.12 389 TYR A O 1
ATOM 3191 N N . GLY A 1 390 ? 21.438 -34.969 -7.5 1 95.5 390 GLY A N 1
ATOM 3192 C CA . GLY A 1 390 ? 21.891 -33.656 -7.949 1 95.5 390 GLY A CA 1
ATOM 3193 C C . GLY A 1 390 ? 20.812 -32.875 -8.656 1 95.5 390 GLY A C 1
ATOM 3194 O O . GLY A 1 390 ? 19.812 -33.438 -9.109 1 95.5 390 GLY A O 1
ATOM 3195 N N . VAL A 1 391 ? 21.031 -31.594 -8.828 1 97.38 391 VAL A N 1
ATOM 3196 C CA . VAL A 1 391 ? 20.062 -30.656 -9.391 1 97.38 391 VAL A CA 1
ATOM 3197 C C . VAL A 1 391 ? 19.859 -30.969 -10.867 1 97.38 391 VAL A C 1
ATOM 3199 O O . VAL A 1 391 ? 18.719 -30.984 -11.344 1 97.38 391 VAL A O 1
ATOM 3202 N N . GLU A 1 392 ? 20.906 -31.297 -11.586 1 96.88 392 GLU A N 1
ATOM 3203 C CA . GLU A 1 392 ? 20.844 -31.578 -13.016 1 96.88 392 GLU A CA 1
ATOM 3204 C C . GLU A 1 392 ? 19.922 -32.75 -13.305 1 96.88 392 GLU A C 1
ATOM 3206 O O . GLU A 1 392 ? 19.047 -32.656 -14.172 1 96.88 392 GLU A O 1
ATOM 3211 N N . ALA A 1 393 ? 20.125 -33.781 -12.594 1 96.62 393 ALA A N 1
ATOM 3212 C CA . ALA A 1 393 ? 19.344 -35 -12.805 1 96.62 393 ALA A CA 1
ATOM 3213 C C . ALA A 1 393 ? 17.875 -34.781 -12.461 1 96.62 393 ALA A C 1
ATOM 3215 O O . ALA A 1 393 ? 16.984 -35.312 -13.133 1 96.62 393 ALA A O 1
ATOM 3216 N N . LEU A 1 394 ? 17.625 -34.094 -11.391 1 98 394 LEU A N 1
ATOM 3217 C CA . LEU A 1 394 ? 16.25 -33.812 -11 1 98 394 LEU A CA 1
ATOM 3218 C C . LEU A 1 394 ? 15.562 -32.969 -12.047 1 98 394 LEU A C 1
ATOM 3220 O O . LEU A 1 394 ? 14.43 -33.25 -12.453 1 98 394 LEU A O 1
ATOM 3224 N N . VAL A 1 395 ? 16.266 -31.859 -12.516 1 98.19 395 VAL A N 1
ATOM 3225 C CA . VAL A 1 395 ? 15.695 -30.984 -13.539 1 98.19 395 VAL A CA 1
ATOM 3226 C C . VAL A 1 395 ? 15.359 -31.797 -14.789 1 98.19 395 VAL A C 1
ATOM 3228 O O . VAL A 1 395 ? 14.258 -31.688 -15.328 1 98.19 395 VAL A O 1
ATOM 3231 N N . GLU A 1 396 ? 16.281 -32.625 -15.195 1 97.19 396 GLU A N 1
ATOM 3232 C CA . GLU A 1 396 ? 16.078 -33.438 -16.391 1 97.19 396 GLU A CA 1
ATOM 3233 C C . GLU A 1 396 ? 14.891 -34.375 -16.219 1 97.19 396 GLU A C 1
ATOM 3235 O O . GLU A 1 396 ? 14.047 -34.5 -17.094 1 97.19 396 GLU A O 1
ATOM 3240 N N . SER A 1 397 ? 14.844 -35.062 -15.086 1 97.62 397 SER A N 1
ATOM 3241 C CA . SER A 1 397 ? 13.789 -36.031 -14.82 1 97.62 397 SER A CA 1
ATOM 3242 C C . SER A 1 397 ? 12.422 -35.375 -14.734 1 97.62 397 SER A C 1
ATOM 3244 O O . SER A 1 397 ? 11.445 -35.875 -15.297 1 97.62 397 SER A O 1
ATOM 3246 N N . PHE A 1 398 ? 12.359 -34.25 -14.031 1 98.12 398 PHE A N 1
ATOM 3247 C CA . PHE A 1 398 ? 11.094 -33.562 -13.844 1 98.12 398 PHE A CA 1
ATOM 3248 C C . PHE A 1 398 ? 10.633 -32.906 -15.148 1 98.12 398 PHE A C 1
ATOM 3250 O O . PHE A 1 398 ? 9.438 -32.75 -15.383 1 98.12 398 PHE A O 1
ATOM 3257 N N . SER A 1 399 ? 11.57 -32.5 -16.031 1 97.56 399 SER A N 1
ATOM 3258 C CA . SER A 1 399 ? 11.234 -31.922 -17.328 1 97.56 399 SER A CA 1
ATOM 3259 C C . SER A 1 399 ? 10.672 -32.969 -18.281 1 97.56 399 SER A C 1
ATOM 3261 O O . SER A 1 399 ? 9.922 -32.625 -19.203 1 97.56 399 SER A O 1
ATOM 3263 N N . LYS A 1 400 ? 10.977 -34.219 -18.031 1 97.19 400 LYS A N 1
ATOM 3264 C CA . LYS A 1 400 ? 10.625 -35.281 -18.984 1 97.19 400 LYS A CA 1
ATOM 3265 C C . LYS A 1 400 ? 9.414 -36.094 -18.5 1 97.19 400 LYS A C 1
ATOM 3267 O O . LYS A 1 400 ? 8.891 -36.906 -19.25 1 97.19 400 LYS A O 1
ATOM 3272 N N . GLN A 1 401 ? 9.016 -35.812 -17.312 1 97.62 401 GLN A N 1
ATOM 3273 C CA . GLN A 1 401 ? 7.852 -36.562 -16.812 1 97.62 401 GLN A CA 1
ATOM 3274 C C . GLN A 1 401 ? 6.59 -35.688 -16.891 1 97.62 401 GLN A C 1
ATOM 3276 O O . GLN A 1 401 ? 6.57 -34.562 -16.406 1 97.62 401 GLN A O 1
ATOM 3281 N N . ALA A 1 402 ? 5.539 -36.281 -17.453 1 96.75 402 ALA A N 1
ATOM 3282 C CA . ALA A 1 402 ? 4.281 -35.562 -17.641 1 96.75 402 ALA A CA 1
ATOM 3283 C C . ALA A 1 402 ? 3.572 -35.344 -16.312 1 96.75 402 ALA A C 1
ATOM 3285 O O . ALA A 1 402 ? 3.574 -36.219 -15.438 1 96.75 402 ALA A O 1
ATOM 3286 N N . ALA A 1 403 ? 2.969 -34.188 -16.172 1 97 403 ALA A N 1
ATOM 3287 C CA . ALA A 1 403 ? 2.057 -33.875 -15.062 1 97 403 ALA A CA 1
ATOM 3288 C C . ALA A 1 403 ? 0.625 -34.281 -15.414 1 97 403 ALA A C 1
ATOM 3290 O O . ALA A 1 403 ? 0.333 -34.625 -16.562 1 97 403 ALA A O 1
ATOM 3291 N N . GLY A 1 404 ? -0.185 -34.312 -14.414 1 95.44 404 GLY A N 1
ATOM 3292 C CA . GLY A 1 404 ? -1.569 -34.688 -14.617 1 95.44 404 GLY A CA 1
ATOM 3293 C C . GLY A 1 404 ? -2.461 -33.531 -15.031 1 95.44 404 GLY A C 1
ATOM 3294 O O . GLY A 1 404 ? -2.006 -32.406 -15.109 1 95.44 404 GLY A O 1
ATOM 3295 N N . ARG A 1 405 ? -3.674 -33.938 -15.312 1 93.38 405 ARG A N 1
ATOM 3296 C CA . ARG A 1 405 ? -4.688 -32.938 -15.656 1 93.38 405 ARG A CA 1
ATOM 3297 C C . ARG A 1 405 ? -5.285 -32.312 -14.406 1 93.38 405 ARG A C 1
ATOM 3299 O O . ARG A 1 405 ? -5.254 -32.906 -13.328 1 93.38 405 ARG A O 1
ATOM 3306 N N . ILE A 1 406 ? -5.848 -31.078 -14.531 1 92.88 406 ILE A N 1
ATOM 3307 C CA . ILE A 1 406 ? -6.441 -30.391 -13.383 1 92.88 406 ILE A CA 1
ATOM 3308 C C . ILE A 1 406 ? -7.961 -30.375 -13.523 1 92.88 406 ILE A C 1
ATOM 3310 O O . ILE A 1 406 ? -8.68 -30.797 -12.602 1 92.88 406 ILE A O 1
ATOM 3314 N N . GLY A 1 407 ? -8.5 -29.969 -14.648 1 88 407 GLY A N 1
ATOM 3315 C CA . GLY A 1 407 ? -9.922 -29.734 -14.82 1 88 407 GLY A CA 1
ATOM 3316 C C . GLY A 1 407 ? -10.688 -30.984 -15.25 1 88 407 GLY A C 1
ATOM 3317 O O . GLY A 1 407 ? -10.078 -31.953 -15.695 1 88 407 GLY A O 1
ATOM 3318 N N . GLY A 1 408 ? -11.992 -30.984 -15.008 1 90.94 408 GLY A N 1
ATOM 3319 C CA . GLY A 1 408 ? -12.883 -31.984 -15.547 1 90.94 408 GLY A CA 1
ATOM 3320 C C . GLY A 1 408 ? -13.258 -33.062 -14.531 1 90.94 408 GLY A C 1
ATOM 3321 O O . GLY A 1 408 ? -13.977 -34 -14.859 1 90.94 408 GLY A O 1
ATOM 3322 N N . GLY A 1 409 ? -12.781 -32.906 -13.352 1 93.62 409 GLY A N 1
ATOM 3323 C CA . GLY A 1 409 ? -13.125 -33.875 -12.32 1 93.62 409 GLY A CA 1
ATOM 3324 C C . GLY A 1 409 ? -12.32 -35.156 -12.406 1 93.62 409 GLY A C 1
ATOM 3325 O O . GLY A 1 409 ? -11.789 -35.5 -13.469 1 93.62 409 GLY A O 1
ATOM 3326 N N . HIS A 1 410 ? -12.164 -35.781 -11.312 1 95.81 410 HIS A N 1
ATOM 3327 C CA . HIS A 1 410 ? -11.484 -37.062 -11.188 1 95.81 410 HIS A CA 1
ATOM 3328 C C . HIS A 1 410 ? -10.016 -36.969 -11.57 1 95.81 410 HIS A C 1
ATOM 3330 O O . HIS A 1 410 ? -9.508 -37.781 -12.352 1 95.81 410 HIS A O 1
ATOM 3336 N N . THR A 1 411 ? -9.43 -35.969 -11.062 1 95.88 411 THR A N 1
ATOM 3337 C CA . THR A 1 411 ? -8.055 -35.719 -11.461 1 95.88 411 THR A CA 1
ATOM 3338 C C . THR A 1 411 ? -7.121 -35.75 -10.258 1 95.88 411 THR A C 1
ATOM 3340 O O . THR A 1 411 ? -5.898 -35.781 -10.414 1 95.88 411 THR A O 1
ATOM 3343 N N . ILE A 1 412 ? -7.641 -35.906 -9.07 1 97 412 ILE A N 1
ATOM 3344 C CA . ILE A 1 412 ? -6.828 -35.719 -7.867 1 97 412 ILE A CA 1
ATOM 3345 C C . ILE A 1 412 ? -6.414 -37.094 -7.336 1 97 412 ILE A C 1
ATOM 3347 O O . ILE A 1 412 ? -7.258 -37.969 -7.133 1 97 412 ILE A O 1
ATOM 3351 N N . ASN A 1 413 ? -5.113 -37.219 -7.137 1 96 413 ASN A N 1
ATOM 3352 C CA . ASN A 1 413 ? -4.586 -38.469 -6.559 1 96 413 ASN A CA 1
ATOM 3353 C C . ASN A 1 413 ? -5.098 -38.688 -5.137 1 96 413 ASN A C 1
ATOM 3355 O O . ASN A 1 413 ? -5.242 -37.719 -4.375 1 96 413 ASN A O 1
ATOM 3359 N N . ALA A 1 414 ? -5.324 -39.938 -4.758 1 95.69 414 ALA A N 1
ATOM 3360 C CA . ALA A 1 414 ? -5.863 -40.312 -3.447 1 95.69 414 ALA A CA 1
ATOM 3361 C C . ALA A 1 414 ? -4.984 -39.75 -2.324 1 95.69 414 ALA A C 1
ATOM 3363 O O . ALA A 1 414 ? -5.488 -39.375 -1.261 1 95.69 414 ALA A O 1
ATOM 3364 N N . ASN A 1 415 ? -3.734 -39.656 -2.557 1 93.88 415 ASN A N 1
ATOM 3365 C CA . ASN A 1 415 ? -2.775 -39.25 -1.534 1 93.88 415 ASN A CA 1
ATOM 3366 C C . ASN A 1 415 ? -2.943 -37.781 -1.157 1 93.88 415 ASN A C 1
ATOM 3368 O O . ASN A 1 415 ? -2.477 -37.344 -0.102 1 93.88 415 ASN A O 1
ATOM 3372 N N . VAL A 1 416 ? -3.578 -37 -1.999 1 93.62 416 VAL A N 1
ATOM 3373 C CA . VAL A 1 416 ? -3.684 -35.594 -1.715 1 93.62 416 VAL A CA 1
ATOM 3374 C C . VAL A 1 416 ? -5.152 -35.156 -1.732 1 93.62 416 VAL A C 1
ATOM 3376 O O . VAL A 1 416 ? -5.461 -33.969 -1.778 1 93.62 416 VAL A O 1
ATOM 3379 N N . LEU A 1 417 ? -6.047 -36.094 -1.713 1 96.44 417 LEU A N 1
ATOM 3380 C CA . LEU A 1 417 ? -7.477 -35.844 -1.768 1 96.44 417 LEU A CA 1
ATOM 3381 C C . LEU A 1 417 ? -7.926 -35.031 -0.554 1 96.44 417 LEU A C 1
ATOM 3383 O O . LEU A 1 417 ? -8.844 -34.219 -0.649 1 96.44 417 LEU A O 1
ATOM 3387 N N . LYS A 1 418 ? -7.23 -35.188 0.579 1 95.94 418 LYS A N 1
ATOM 3388 C CA . LYS A 1 418 ? -7.582 -34.531 1.825 1 95.94 418 LYS A CA 1
ATOM 3389 C C . LYS A 1 418 ? -7.461 -33 1.682 1 95.94 418 LYS A C 1
ATOM 3391 O O . LYS A 1 418 ? -8.18 -32.25 2.346 1 95.94 418 LYS A O 1
ATOM 3396 N N . VAL A 1 419 ? -6.539 -32.562 0.872 1 94.5 419 VAL A N 1
ATOM 3397 C CA . VAL A 1 419 ? -6.359 -31.141 0.649 1 94.5 419 VAL A CA 1
ATOM 3398 C C . VAL A 1 419 ? -7.621 -30.547 0.02 1 94.5 419 VAL A C 1
ATOM 3400 O O . VAL A 1 419 ? -8.094 -29.484 0.436 1 94.5 419 VAL A O 1
ATOM 3403 N N . ALA A 1 420 ? -8.156 -31.234 -0.931 1 96.75 420 ALA A N 1
ATOM 3404 C CA . ALA A 1 420 ? -9.383 -30.766 -1.582 1 96.75 420 ALA A CA 1
ATOM 3405 C C . ALA A 1 420 ? -10.539 -30.703 -0.589 1 96.75 420 ALA A C 1
ATOM 3407 O O . ALA A 1 420 ? -11.328 -29.75 -0.612 1 96.75 420 ALA A O 1
ATOM 3408 N N . ILE A 1 421 ? -10.641 -31.75 0.202 1 97.94 421 ILE A N 1
ATOM 3409 C CA . ILE A 1 421 ? -11.672 -31.781 1.233 1 97.94 421 ILE A CA 1
ATOM 3410 C C . ILE A 1 421 ? -11.523 -30.547 2.139 1 97.94 421 ILE A C 1
ATOM 3412 O O . ILE A 1 421 ? -12.508 -29.875 2.432 1 97.94 421 ILE A O 1
ATOM 3416 N N . GLY A 1 422 ? -10.273 -30.266 2.535 1 95.44 422 GLY A N 1
ATOM 3417 C CA . GLY A 1 422 ? -10 -29.109 3.371 1 95.44 422 GLY A CA 1
ATOM 3418 C C . GLY A 1 422 ? -10.375 -27.797 2.713 1 95.44 422 GLY A C 1
ATOM 3419 O O . GLY A 1 422 ? -10.891 -26.891 3.373 1 95.44 422 GLY A O 1
ATOM 3420 N N . VAL A 1 423 ? -10.148 -27.656 1.426 1 95.81 423 VAL A N 1
ATOM 3421 C CA . VAL A 1 423 ? -10.453 -26.422 0.702 1 95.81 423 VAL A CA 1
ATOM 3422 C C . VAL A 1 423 ? -11.961 -26.203 0.665 1 95.81 423 VAL A C 1
ATOM 3424 O O . VAL A 1 423 ? -12.438 -25.078 0.828 1 95.81 423 VAL A O 1
ATOM 3427 N N . ILE A 1 424 ? -12.727 -27.281 0.407 1 97.5 424 ILE A N 1
ATOM 3428 C CA . ILE A 1 424 ? -14.18 -27.188 0.411 1 97.5 424 ILE A CA 1
ATOM 3429 C C . ILE A 1 424 ? -14.664 -26.719 1.778 1 97.5 424 ILE A C 1
ATOM 3431 O O . ILE A 1 424 ? -15.492 -25.797 1.867 1 97.5 424 ILE A O 1
ATOM 3435 N N . GLN A 1 425 ? -14.117 -27.297 2.811 1 96.62 425 GLN A N 1
ATOM 3436 C CA . GLN A 1 425 ? -14.492 -26.922 4.172 1 96.62 425 GLN A CA 1
ATOM 3437 C C . GLN A 1 425 ? -14.148 -25.453 4.457 1 96.62 425 GLN A C 1
ATOM 3439 O O . GLN A 1 425 ? -14.945 -24.734 5.059 1 96.62 425 GLN A O 1
ATOM 3444 N N . GLU A 1 426 ? -12.992 -25.094 4.031 1 94.38 426 GLU A N 1
ATOM 3445 C CA . GLU A 1 426 ? -12.57 -23.719 4.23 1 94.38 426 GLU A CA 1
ATOM 3446 C C . GLU A 1 426 ? -13.469 -22.75 3.477 1 94.38 426 GLU A C 1
ATOM 3448 O O . GLU A 1 426 ? -13.82 -21.688 4 1 94.38 426 GLU A O 1
ATOM 3453 N N . SER A 1 427 ? -13.773 -23.094 2.291 1 96.12 427 SER A N 1
ATOM 3454 C CA . SER A 1 427 ? -14.664 -22.25 1.488 1 96.12 427 SER A CA 1
ATOM 3455 C C . SER A 1 427 ? -15.992 -22.031 2.197 1 96.12 427 SER A C 1
ATOM 3457 O O . SER A 1 427 ? -16.547 -20.922 2.162 1 96.12 427 SER A O 1
ATOM 3459 N N . ARG A 1 428 ? -16.516 -23.094 2.809 1 96.75 428 ARG A N 1
ATOM 3460 C CA . ARG A 1 428 ? -17.781 -23.031 3.523 1 96.75 428 ARG A CA 1
ATOM 3461 C C . ARG A 1 428 ? -17.672 -22.172 4.773 1 96.75 428 ARG A C 1
ATOM 3463 O O . ARG A 1 428 ? -18.547 -21.344 5.059 1 96.75 428 ARG A O 1
ATOM 3470 N N . GLN A 1 429 ? -16.562 -22.359 5.43 1 94.06 429 GLN A N 1
ATOM 3471 C CA . GLN A 1 429 ? -16.312 -21.562 6.637 1 94.06 429 GLN A CA 1
ATOM 3472 C C . GLN A 1 429 ? -16.234 -20.078 6.312 1 94.06 429 GLN A C 1
ATOM 3474 O O . GLN A 1 429 ? -16.719 -19.234 7.082 1 94.06 429 GLN A O 1
ATOM 3479 N N . LEU A 1 430 ? -15.672 -19.734 5.219 1 95.5 430 LEU A N 1
ATOM 3480 C CA . LEU A 1 430 ? -15.469 -18.359 4.82 1 95.5 430 LEU A CA 1
ATOM 3481 C C . LEU A 1 430 ? -16.672 -17.828 4.039 1 95.5 430 LEU A C 1
ATOM 3483 O O . LEU A 1 430 ? -16.688 -16.672 3.617 1 95.5 430 LEU A O 1
ATOM 3487 N N . ARG A 1 431 ? -17.609 -18.656 3.777 1 96.5 431 ARG A N 1
ATOM 3488 C CA . ARG A 1 431 ? -18.891 -18.297 3.176 1 96.5 431 ARG A CA 1
ATOM 3489 C C . ARG A 1 431 ? -18.688 -17.688 1.796 1 96.5 431 ARG A C 1
ATOM 3491 O O . ARG A 1 431 ? -19.219 -16.609 1.513 1 96.5 431 ARG A O 1
ATOM 3498 N N . LEU A 1 432 ? -17.906 -18.297 0.955 1 97.69 432 LEU A N 1
ATOM 3499 C CA . LEU A 1 432 ? -17.766 -17.859 -0.432 1 97.69 432 LEU A CA 1
ATOM 3500 C C . LEU A 1 432 ? -19.109 -17.906 -1.152 1 97.69 432 LEU A C 1
ATOM 3502 O O . LEU A 1 432 ? -19.953 -18.734 -0.828 1 97.69 432 LEU A O 1
ATOM 3506 N N . GLN A 1 433 ? -19.281 -17.047 -2.094 1 97.94 433 GLN A N 1
ATOM 3507 C CA . GLN A 1 433 ? -20.516 -17.031 -2.877 1 97.94 433 GLN A CA 1
ATOM 3508 C C . GLN A 1 433 ? -20.531 -18.188 -3.887 1 97.94 433 GLN A C 1
ATOM 3510 O O . GLN A 1 433 ? -19.516 -18.844 -4.094 1 97.94 433 GLN A O 1
ATOM 3515 N N . PRO A 1 434 ? -21.734 -18.469 -4.488 1 98.56 434 PRO A N 1
ATOM 3516 C CA . PRO A 1 434 ? -21.828 -19.547 -5.484 1 98.56 434 PRO A CA 1
ATOM 3517 C C . PRO A 1 434 ? -20.953 -19.281 -6.711 1 98.56 434 PRO A C 1
ATOM 3519 O O . PRO A 1 434 ? -20.734 -18.125 -7.078 1 98.56 434 PRO A O 1
ATOM 3522 N N . PHE A 1 435 ? -20.594 -20.391 -7.305 1 98.62 435 PHE A N 1
ATOM 3523 C CA . PHE A 1 435 ? -19.719 -20.406 -8.461 1 98.62 435 PHE A CA 1
ATOM 3524 C C . PHE A 1 435 ? -20.203 -19.438 -9.531 1 98.62 435 PHE A C 1
ATOM 3526 O O . PHE A 1 435 ? -19.422 -18.656 -10.078 1 98.62 435 PHE A O 1
ATOM 3533 N N . ASN A 1 436 ? -21.438 -19.359 -9.812 1 98.69 436 ASN A N 1
ATOM 3534 C CA . ASN A 1 436 ? -22 -18.531 -10.859 1 98.69 436 ASN A CA 1
ATOM 3535 C C . ASN A 1 436 ? -21.859 -17.047 -10.531 1 98.69 436 ASN A C 1
ATOM 3537 O O . ASN A 1 436 ? -21.75 -16.203 -11.43 1 98.69 436 ASN A O 1
ATOM 3541 N N . GLU A 1 437 ? -21.875 -16.656 -9.25 1 98.38 437 GLU A N 1
ATOM 3542 C CA . GLU A 1 437 ? -21.672 -15.266 -8.883 1 98.38 437 GLU A CA 1
ATOM 3543 C C . GLU A 1 437 ? -20.281 -14.789 -9.258 1 98.38 437 GLU A C 1
ATOM 3545 O O . GLU A 1 437 ? -20.094 -13.641 -9.648 1 98.38 437 GLU A O 1
ATOM 3550 N N . TYR A 1 438 ? -19.359 -15.68 -9.117 1 98.25 438 TYR A N 1
ATOM 3551 C CA . TYR A 1 438 ? -18 -15.344 -9.516 1 98.25 438 TYR A CA 1
ATOM 3552 C C . TYR A 1 438 ? -17.875 -15.258 -11.031 1 98.25 438 TYR A C 1
ATOM 3554 O O . TYR A 1 438 ? -17.156 -14.406 -11.555 1 98.25 438 TYR A O 1
ATOM 3562 N N . ARG A 1 439 ? -18.516 -16.188 -11.734 1 97.5 439 ARG A N 1
ATOM 3563 C CA . ARG A 1 439 ? -18.516 -16.078 -13.188 1 97.5 439 ARG A CA 1
ATOM 3564 C C . ARG A 1 439 ? -19.062 -14.719 -13.625 1 97.5 439 ARG A C 1
ATOM 3566 O O . ARG A 1 439 ? -18.438 -14.031 -14.445 1 97.5 439 ARG A O 1
ATOM 3573 N N . LYS A 1 440 ? -20.141 -14.305 -13.023 1 96.5 440 LYS A N 1
ATOM 3574 C CA . LYS A 1 440 ? -20.719 -12.992 -13.328 1 96.5 440 LYS A CA 1
ATOM 3575 C C . LYS A 1 440 ? -19.734 -11.875 -13.023 1 96.5 440 LYS A C 1
ATOM 3577 O O . LYS A 1 440 ? -19.531 -10.969 -13.836 1 96.5 440 LYS A O 1
ATOM 3582 N N . ARG A 1 441 ? -19.141 -11.93 -11.883 1 96.44 441 ARG A N 1
ATOM 3583 C CA . ARG A 1 441 ? -18.219 -10.891 -11.422 1 96.44 441 ARG A CA 1
ATOM 3584 C C . ARG A 1 441 ? -17.062 -10.703 -12.406 1 96.44 441 ARG A C 1
ATOM 3586 O O . ARG A 1 441 ? -16.578 -9.586 -12.602 1 96.44 441 ARG A O 1
ATOM 3593 N N . PHE A 1 442 ? -16.656 -11.781 -13.055 1 94.62 442 PHE A N 1
ATOM 3594 C CA . PHE A 1 442 ? -15.5 -11.727 -13.938 1 94.62 442 PHE A CA 1
ATOM 3595 C C . PHE A 1 442 ? -15.93 -11.703 -15.398 1 94.62 442 PHE A C 1
ATOM 3597 O O . PHE A 1 442 ? -15.148 -12.039 -16.297 1 94.62 442 PHE A O 1
ATOM 3604 N N . GLY A 1 443 ? -17.172 -11.422 -15.602 1 89.81 443 GLY A N 1
ATOM 3605 C CA . GLY A 1 443 ? -17.672 -11.086 -16.922 1 89.81 443 GLY A CA 1
ATOM 3606 C C . GLY A 1 443 ? -18 -12.305 -17.766 1 89.81 443 GLY A C 1
ATOM 3607 O O . GLY A 1 443 ? -18.094 -12.219 -18.984 1 89.81 443 GLY A O 1
ATOM 3608 N N . MET A 1 444 ? -18.172 -13.492 -17.156 1 93.94 444 MET A N 1
ATOM 3609 C CA . MET A 1 444 ? -18.578 -14.703 -17.859 1 93.94 444 MET A CA 1
ATOM 3610 C C . MET A 1 444 ? -20.078 -14.953 -17.719 1 93.94 444 MET A C 1
ATOM 3612 O O . MET A 1 444 ? -20.719 -14.414 -16.812 1 93.94 444 MET A O 1
ATOM 3616 N N . LYS A 1 445 ? -20.562 -15.711 -18.672 1 93.88 445 LYS A N 1
ATOM 3617 C CA . LYS A 1 445 ? -21.969 -16.109 -18.578 1 93.88 445 LYS A CA 1
ATOM 3618 C C . LYS A 1 445 ? -22.156 -17.188 -17.5 1 93.88 445 LYS A C 1
ATOM 3620 O O . LYS A 1 445 ? -21.406 -18.172 -17.469 1 93.88 445 LYS A O 1
ATOM 3625 N N . PRO A 1 446 ? -23.109 -16.953 -16.594 1 97.06 446 PRO A N 1
ATOM 3626 C CA . PRO A 1 446 ? -23.391 -18.031 -15.641 1 97.06 446 PRO A CA 1
ATOM 3627 C C . PRO A 1 446 ? -23.938 -19.281 -16.312 1 97.06 446 PRO A C 1
ATOM 3629 O O . PRO A 1 446 ? -24.625 -19.203 -17.328 1 97.06 446 PRO A O 1
ATOM 3632 N N . TYR A 1 447 ? -23.609 -20.453 -15.734 1 98.25 447 TYR A N 1
ATOM 3633 C CA . TYR A 1 447 ? -24.156 -21.703 -16.234 1 98.25 447 TYR A CA 1
ATOM 3634 C C . TYR A 1 447 ? -25.625 -21.859 -15.859 1 98.25 447 TYR A C 1
ATOM 3636 O O . TYR A 1 447 ? -26.031 -21.5 -14.75 1 98.25 447 TYR A O 1
ATOM 3644 N N . LYS A 1 448 ? -26.391 -22.484 -16.734 1 98 448 LYS A N 1
ATOM 3645 C CA . LYS A 1 448 ? -27.812 -22.656 -16.5 1 98 448 LYS A CA 1
ATOM 3646 C C . LYS A 1 448 ? -28.125 -24.016 -15.906 1 98 448 LYS A C 1
ATOM 3648 O O . LYS A 1 448 ? -29.219 -24.234 -15.367 1 98 448 LYS A O 1
ATOM 3653 N N . SER A 1 449 ? -27.188 -24.906 -16.094 1 98.06 449 SER A N 1
ATOM 3654 C CA . SER A 1 449 ? -27.375 -26.266 -15.578 1 98.06 449 SER A CA 1
ATOM 3655 C C . SER A 1 449 ? -26.031 -26.938 -15.281 1 98.06 449 SER A C 1
ATOM 3657 O O . SER A 1 449 ? -24.984 -26.469 -15.742 1 98.06 449 SER A O 1
ATOM 3659 N N . PHE A 1 450 ? -26.141 -28.016 -14.461 1 98.25 450 PHE A N 1
ATOM 3660 C CA . PHE A 1 450 ? -24.953 -28.797 -14.172 1 98.25 450 PHE A CA 1
ATOM 3661 C C . PHE A 1 450 ? -24.438 -29.469 -15.438 1 98.25 450 PHE A C 1
ATOM 3663 O O . PHE A 1 450 ? -23.234 -29.672 -15.594 1 98.25 450 PHE A O 1
ATOM 3670 N N . GLN A 1 451 ? -25.328 -29.797 -16.344 1 97.62 451 GLN A N 1
ATOM 3671 C CA . GLN A 1 451 ? -24.938 -30.406 -17.609 1 97.62 451 GLN A CA 1
ATOM 3672 C C . GLN A 1 451 ? -24.109 -29.438 -18.453 1 97.62 451 GLN A C 1
ATOM 3674 O O . GLN A 1 451 ? -23.125 -29.844 -19.078 1 97.62 451 GLN A O 1
ATOM 3679 N N . GLU A 1 452 ? -24.531 -28.219 -18.469 1 96.94 452 GLU A N 1
ATOM 3680 C CA . GLU A 1 452 ? -23.75 -27.219 -19.188 1 96.94 452 GLU A CA 1
ATOM 3681 C C . GLU A 1 452 ? -22.344 -27.078 -18.594 1 96.94 452 GLU A C 1
ATOM 3683 O O . GLU A 1 452 ? -21.375 -26.828 -19.328 1 96.94 452 GLU A O 1
ATOM 3688 N N . LEU A 1 453 ? -22.219 -27.203 -17.328 1 97.62 453 LEU A N 1
ATOM 3689 C CA . LEU A 1 453 ? -20.953 -27.047 -16.609 1 97.62 453 LEU A CA 1
ATOM 3690 C C . LEU A 1 453 ? -20.016 -28.219 -16.922 1 97.62 453 LEU A C 1
ATOM 3692 O O . LEU A 1 453 ? -18.875 -28.016 -17.312 1 97.62 453 LEU A O 1
ATOM 3696 N N . THR A 1 454 ? -20.484 -29.453 -16.766 1 96.62 454 THR A N 1
ATOM 3697 C CA . THR A 1 454 ? -19.625 -30.641 -16.781 1 96.62 454 THR A CA 1
ATOM 3698 C C . THR A 1 454 ? -19.516 -31.219 -18.188 1 96.62 454 THR A C 1
ATOM 3700 O O . THR A 1 454 ? -18.547 -31.922 -18.5 1 96.62 454 THR A O 1
ATOM 3703 N N . GLY A 1 455 ? -20.562 -31.031 -19 1 94.62 455 GLY A N 1
ATOM 3704 C CA . GLY A 1 455 ? -20.625 -31.672 -20.297 1 94.62 455 GLY A CA 1
ATOM 3705 C C . GLY A 1 455 ? -21.016 -33.156 -20.219 1 94.62 455 GLY A C 1
ATOM 3706 O O . GLY A 1 455 ? -21.047 -33.844 -21.25 1 94.62 455 GLY A O 1
ATOM 3707 N N . GLU A 1 456 ? -21.328 -33.656 -19 1 95 456 GLU A N 1
ATOM 3708 C CA . GLU A 1 456 ? -21.641 -35.062 -18.797 1 95 456 GLU A CA 1
ATOM 3709 C C . GLU A 1 456 ? -23 -35.219 -18.109 1 95 456 GLU A C 1
ATOM 3711 O O . GLU A 1 456 ? -23.219 -34.656 -17.031 1 95 456 GLU A O 1
ATOM 3716 N N . GLU A 1 457 ? -23.781 -36.094 -18.578 1 96.19 457 GLU A N 1
ATOM 3717 C CA . GLU A 1 457 ? -25.156 -36.219 -18.125 1 96.19 457 GLU A CA 1
ATOM 3718 C C . GLU A 1 457 ? -25.203 -36.875 -16.734 1 96.19 457 GLU A C 1
ATOM 3720 O O . GLU A 1 457 ? -25.922 -36.406 -15.852 1 96.19 457 GLU A O 1
ATOM 3725 N N . GLU A 1 458 ? -24.531 -37.906 -16.578 1 95.44 458 GLU A N 1
ATOM 3726 C CA . GLU A 1 458 ? -24.578 -38.656 -15.32 1 95.44 458 GLU A CA 1
ATOM 3727 C C . GLU A 1 458 ? -24.062 -37.781 -14.164 1 95.44 458 GLU A C 1
ATOM 3729 O O . GLU A 1 458 ? -24.688 -37.719 -13.109 1 95.44 458 GLU A O 1
ATOM 3734 N N . LYS A 1 459 ? -22.938 -37.219 -14.375 1 95.31 459 LYS A N 1
ATOM 3735 C CA . LYS A 1 459 ? -22.344 -36.344 -13.375 1 95.31 459 LYS A CA 1
ATOM 3736 C C . LYS A 1 459 ? -23.297 -35.188 -13.047 1 95.31 459 LYS A C 1
ATOM 3738 O O . LYS A 1 459 ? -23.438 -34.812 -11.883 1 95.31 459 LYS A O 1
ATOM 3743 N N . ALA A 1 460 ? -23.844 -34.656 -14.07 1 97.56 460 ALA A N 1
ATOM 3744 C CA . ALA A 1 460 ? -24.766 -33.531 -13.914 1 97.56 460 ALA A CA 1
ATOM 3745 C C . ALA A 1 460 ? -25.969 -33.938 -13.062 1 97.56 460 ALA A C 1
ATOM 3747 O O . ALA A 1 460 ? -26.406 -33.156 -12.203 1 97.56 460 ALA A O 1
ATOM 3748 N N . ALA A 1 461 ? -26.484 -35.094 -13.344 1 97.81 461 ALA A N 1
ATOM 3749 C CA . ALA A 1 461 ? -27.656 -35.562 -12.609 1 97.81 461 ALA A CA 1
ATOM 3750 C C . ALA A 1 461 ? -27.328 -35.75 -11.133 1 97.81 461 ALA A C 1
ATOM 3752 O O . ALA A 1 461 ? -28.141 -35.406 -10.258 1 97.81 461 ALA A O 1
ATOM 3753 N N . GLU A 1 462 ? -26.234 -36.281 -10.852 1 97.62 462 GLU A N 1
ATOM 3754 C CA . GLU A 1 462 ? -25.828 -36.469 -9.461 1 97.62 462 GLU A CA 1
ATOM 3755 C C . GLU A 1 462 ? -25.641 -35.156 -8.734 1 97.62 462 GLU A C 1
ATOM 3757 O O . GLU A 1 462 ? -26.031 -35 -7.578 1 97.62 462 GLU A O 1
ATOM 3762 N N . LEU A 1 463 ? -25 -34.219 -9.398 1 98.19 463 LEU A N 1
ATOM 3763 C CA . LEU A 1 463 ? -24.797 -32.906 -8.812 1 98.19 463 LEU A CA 1
ATOM 3764 C C . LEU A 1 463 ? -26.141 -32.219 -8.547 1 98.19 463 LEU A C 1
ATOM 3766 O O . LEU A 1 463 ? -26.297 -31.531 -7.535 1 98.19 463 LEU A O 1
ATOM 3770 N N . GLU A 1 464 ? -27.016 -32.375 -9.477 1 97.94 464 GLU A N 1
ATOM 3771 C CA . GLU A 1 464 ? -28.344 -31.797 -9.289 1 97.94 464 GLU A CA 1
ATOM 3772 C C . GLU A 1 464 ? -29.047 -32.406 -8.062 1 97.94 464 GLU A C 1
ATOM 3774 O O . GLU A 1 464 ? -29.719 -31.672 -7.316 1 97.94 464 GLU A O 1
ATOM 3779 N N . GLU A 1 465 ? -28.875 -33.656 -7.918 1 97.69 465 GLU A N 1
ATOM 3780 C CA . GLU A 1 465 ? -29.438 -34.312 -6.742 1 97.69 465 GLU A CA 1
ATOM 3781 C C . GLU A 1 465 ? -28.812 -33.781 -5.457 1 97.69 465 GLU A C 1
ATOM 3783 O O . GLU A 1 465 ? -29.516 -33.594 -4.457 1 97.69 465 GLU A O 1
ATOM 3788 N N . LEU A 1 466 ? -27.578 -33.562 -5.465 1 98.12 466 LEU A N 1
ATOM 3789 C CA . LEU A 1 466 ? -26.844 -33.156 -4.266 1 98.12 466 LEU A CA 1
ATOM 3790 C C . LEU A 1 466 ? -27.047 -31.688 -3.955 1 98.12 466 LEU A C 1
ATOM 3792 O O . LEU A 1 466 ? -27.219 -31.312 -2.793 1 98.12 466 LEU A O 1
ATOM 3796 N N . TYR A 1 467 ? -27.047 -30.812 -4.961 1 98 467 TYR A N 1
ATOM 3797 C CA . TYR A 1 467 ? -27.062 -29.359 -4.738 1 98 467 TYR A CA 1
ATOM 3798 C C . TYR A 1 467 ? -28.453 -28.781 -4.992 1 98 467 TYR A C 1
ATOM 3800 O O . TYR A 1 467 ? -28.781 -27.719 -4.488 1 98 467 TYR A O 1
ATOM 3808 N N . GLY A 1 468 ? -29.219 -29.438 -5.816 1 97.44 468 GLY A N 1
ATOM 3809 C CA . GLY A 1 468 ? -30.562 -28.984 -6.145 1 97.44 468 GLY A CA 1
ATOM 3810 C C . GLY A 1 468 ? -30.578 -27.969 -7.258 1 97.44 468 GLY A C 1
ATOM 3811 O O . GLY A 1 468 ? -31.406 -28.047 -8.172 1 97.44 468 GLY A O 1
ATOM 3812 N N . ASP A 1 469 ? -29.688 -27 -7.254 1 97.81 469 ASP A N 1
ATOM 3813 C CA . ASP A 1 469 ? -29.672 -25.875 -8.18 1 97.81 469 ASP A CA 1
ATOM 3814 C C . ASP A 1 469 ? -28.25 -25.484 -8.555 1 97.81 469 ASP A C 1
ATOM 3816 O O . ASP A 1 469 ? -27.375 -25.438 -7.691 1 97.81 469 ASP A O 1
ATOM 3820 N N . ILE A 1 470 ? -28.031 -25.188 -9.883 1 98.5 470 ILE A N 1
ATOM 3821 C CA . ILE A 1 470 ? -26.703 -24.828 -10.375 1 98.5 470 ILE A CA 1
ATOM 3822 C C . ILE A 1 470 ? -26.219 -23.562 -9.68 1 98.5 470 ILE A C 1
ATOM 3824 O O . ILE A 1 470 ? -25.016 -23.375 -9.469 1 98.5 470 ILE A O 1
ATOM 3828 N N . ASP A 1 471 ? -27.141 -22.703 -9.219 1 98.31 471 ASP A N 1
ATOM 3829 C CA . ASP A 1 471 ? -26.781 -21.438 -8.555 1 98.31 471 ASP A CA 1
ATOM 3830 C C . ASP A 1 471 ? -26.406 -21.688 -7.094 1 98.31 471 ASP A C 1
ATOM 3832 O O . ASP A 1 471 ? -26.078 -20.75 -6.371 1 98.31 471 ASP A O 1
ATOM 3836 N N . ALA A 1 472 ? -26.359 -22.906 -6.676 1 98.44 472 ALA A N 1
ATOM 3837 C CA . ALA A 1 472 ? -25.938 -23.266 -5.324 1 98.44 472 ALA A CA 1
ATOM 3838 C C . ALA A 1 472 ? -24.562 -23.953 -5.344 1 98.44 472 ALA A C 1
ATOM 3840 O O . ALA A 1 472 ? -24.016 -24.281 -4.289 1 98.44 472 ALA A O 1
ATOM 3841 N N . LEU A 1 473 ? -24.062 -24.109 -6.523 1 98.69 473 LEU A N 1
ATOM 3842 C CA . LEU A 1 473 ? -22.766 -24.781 -6.633 1 98.69 473 LEU A CA 1
ATOM 3843 C C . LEU A 1 473 ? -21.656 -23.953 -6.004 1 98.69 473 LEU A C 1
ATOM 3845 O O . LEU A 1 473 ? -21.562 -22.75 -6.254 1 98.69 473 LEU A O 1
ATOM 3849 N N . GLU A 1 474 ? -20.828 -24.609 -5.223 1 98.38 474 GLU A N 1
ATOM 3850 C CA . GLU A 1 474 ? -19.734 -23.953 -4.52 1 98.38 474 GLU A CA 1
ATOM 3851 C C . GLU A 1 474 ? -18.609 -23.562 -5.488 1 98.38 474 GLU A C 1
ATOM 3853 O O . GLU A 1 474 ? -18.406 -24.234 -6.5 1 98.38 474 GLU A O 1
ATOM 3858 N N . PHE A 1 475 ? -17.875 -22.547 -5.133 1 98.25 475 PHE A N 1
ATOM 3859 C CA . PHE A 1 475 ? -16.859 -21.922 -5.973 1 98.25 475 PHE A CA 1
ATOM 3860 C C . PHE A 1 475 ? -15.781 -22.922 -6.363 1 98.25 475 PHE A C 1
ATOM 3862 O O . PHE A 1 475 ? -15.531 -23.141 -7.551 1 98.25 475 PHE A O 1
ATOM 3869 N N . TYR A 1 476 ? -15.133 -23.562 -5.398 1 97.75 476 TYR A N 1
ATOM 3870 C CA . TYR A 1 476 ? -13.992 -24.438 -5.637 1 97.75 476 TYR A CA 1
ATOM 3871 C C . TYR A 1 476 ? -14.391 -25.641 -6.492 1 97.75 476 TYR A C 1
ATOM 3873 O O . TYR A 1 476 ? -13.695 -25.984 -7.445 1 97.75 476 TYR A O 1
ATOM 3881 N N . LEU A 1 477 ? -15.539 -26.234 -6.188 1 97.56 477 LEU A N 1
ATOM 3882 C CA . LEU A 1 477 ? -16 -27.391 -6.941 1 97.56 477 LEU A CA 1
ATOM 3883 C C . LEU A 1 477 ? -16.344 -27 -8.375 1 97.56 477 LEU A C 1
ATOM 3885 O O . LEU A 1 477 ? -16.078 -27.766 -9.305 1 97.56 477 LEU A O 1
ATOM 3889 N N . GLY A 1 478 ? -16.953 -25.812 -8.453 1 98 478 GLY A N 1
ATOM 3890 C CA . GLY A 1 478 ? -17.25 -25.328 -9.797 1 98 478 GLY A CA 1
ATOM 3891 C C . GLY A 1 478 ? -16 -25.203 -10.664 1 98 478 GLY A C 1
ATOM 3892 O O . GLY A 1 478 ? -16.016 -25.609 -11.828 1 98 478 GLY A O 1
ATOM 3893 N N . LEU A 1 479 ? -14.945 -24.75 -10.125 1 97.56 479 LEU A N 1
ATOM 3894 C CA . LEU A 1 479 ? -13.688 -24.562 -10.852 1 97.56 479 LEU A CA 1
ATOM 3895 C C . LEU A 1 479 ? -13.133 -25.922 -11.312 1 97.56 479 LEU A C 1
ATOM 3897 O O . LEU A 1 479 ? -12.68 -26.047 -12.445 1 97.56 479 LEU A O 1
ATOM 3901 N N . LEU A 1 480 ? -13.195 -26.922 -10.461 1 96.88 480 LEU A N 1
ATOM 3902 C CA . LEU A 1 480 ? -12.547 -28.203 -10.734 1 96.88 480 LEU A CA 1
ATOM 3903 C C . LEU A 1 480 ? -13.406 -29.078 -11.648 1 96.88 480 LEU A C 1
ATOM 3905 O O . LEU A 1 480 ? -12.891 -29.906 -12.391 1 96.88 480 LEU A O 1
ATOM 3909 N N . LEU A 1 481 ? -14.742 -28.859 -11.609 1 97.12 481 LEU A N 1
ATOM 3910 C CA . LEU A 1 481 ? -15.648 -29.75 -12.344 1 97.12 481 LEU A CA 1
ATOM 3911 C C . LEU A 1 481 ? -15.945 -29.188 -13.727 1 97.12 481 LEU A C 1
ATOM 3913 O O . LEU A 1 481 ? -16.453 -29.891 -14.594 1 97.12 481 LEU A O 1
ATOM 3917 N N . GLU A 1 482 ? -15.68 -27.875 -13.883 1 96.69 482 GLU A N 1
ATOM 3918 C CA . GLU A 1 482 ? -15.914 -27.266 -15.188 1 96.69 482 GLU A CA 1
ATOM 3919 C C . GLU A 1 482 ? -15.164 -28 -16.297 1 96.69 482 GLU A C 1
ATOM 3921 O O . GLU A 1 482 ? -13.984 -28.312 -16.141 1 96.69 482 GLU A O 1
ATOM 3926 N N . LYS A 1 483 ? -15.922 -28.312 -17.359 1 93.81 483 LYS A N 1
ATOM 3927 C CA . LYS A 1 483 ? -15.297 -28.984 -18.484 1 93.81 483 LYS A CA 1
ATOM 3928 C C . LYS A 1 483 ? -14.125 -28.172 -19.031 1 93.81 483 LYS A C 1
ATOM 3930 O O . LYS A 1 483 ? -14.25 -26.969 -19.281 1 93.81 483 LYS A O 1
ATOM 3935 N N . PRO A 1 484 ? -12.961 -28.828 -19.141 1 90.88 484 PRO A N 1
ATOM 3936 C CA . PRO A 1 484 ? -11.805 -28.109 -19.672 1 90.88 484 PRO A CA 1
ATOM 3937 C C . PRO A 1 484 ? -11.977 -27.672 -21.125 1 90.88 484 PRO A C 1
ATOM 3939 O O . PRO A 1 484 ? -12.742 -28.297 -21.859 1 90.88 484 PRO A O 1
ATOM 3942 N N . GLN A 1 485 ? -11.273 -26.656 -21.484 1 86.44 485 GLN A N 1
ATOM 3943 C CA . GLN A 1 485 ? -11.195 -26.266 -22.891 1 86.44 485 GLN A CA 1
ATOM 3944 C C . GLN A 1 485 ? -10.43 -27.312 -23.703 1 86.44 485 GLN A C 1
ATOM 3946 O O . GLN A 1 485 ? -9.602 -28.047 -23.156 1 86.44 485 GLN A O 1
ATOM 3951 N N . PRO A 1 486 ? -10.789 -27.344 -25 1 82.62 486 PRO A N 1
ATOM 3952 C CA . PRO A 1 486 ? -10.031 -28.281 -25.812 1 82.62 486 PRO A CA 1
ATOM 3953 C C . PRO A 1 486 ? -8.523 -28.062 -25.75 1 82.62 486 PRO A C 1
ATOM 3955 O O . PRO A 1 486 ? -8.055 -26.953 -26.016 1 82.62 486 PRO A O 1
ATOM 3958 N N . ASN A 1 487 ? -7.77 -29.094 -25.359 1 80.88 487 ASN A N 1
ATOM 3959 C CA . ASN A 1 487 ? -6.316 -29.078 -25.234 1 80.88 487 ASN A CA 1
ATOM 3960 C C . ASN A 1 487 ? -5.852 -28.141 -24.125 1 80.88 487 ASN A C 1
ATOM 3962 O O . ASN A 1 487 ? -4.703 -27.688 -24.141 1 80.88 487 ASN A O 1
ATOM 3966 N N . GLY A 1 488 ? -6.805 -27.797 -23.344 1 83.81 488 GLY A N 1
ATOM 3967 C CA . GLY A 1 488 ? -6.457 -26.906 -22.25 1 83.81 488 GLY A CA 1
ATOM 3968 C C . GLY A 1 488 ? -6.305 -27.641 -20.922 1 83.81 488 GLY A C 1
ATOM 3969 O O . GLY A 1 488 ? -6.812 -28.75 -20.766 1 83.81 488 GLY A O 1
ATOM 3970 N N . ILE A 1 489 ? -5.578 -26.938 -20.047 1 85.19 489 ILE A N 1
ATOM 3971 C CA . ILE A 1 489 ? -5.34 -27.484 -18.703 1 85.19 489 ILE A CA 1
ATOM 3972 C C . ILE A 1 489 ? -6.547 -27.203 -17.812 1 85.19 489 ILE A C 1
ATOM 3974 O O . ILE A 1 489 ? -6.895 -28.016 -16.953 1 85.19 489 ILE A O 1
ATOM 3978 N N . PHE A 1 490 ? -7.207 -26.062 -18.109 1 89.44 490 PHE A N 1
ATOM 3979 C CA . PHE A 1 490 ? -8.25 -25.547 -17.219 1 89.44 490 PHE A CA 1
ATOM 3980 C C . PHE A 1 490 ? -9.555 -25.344 -18 1 89.44 490 PHE A C 1
ATOM 3982 O O . PHE A 1 490 ? -9.555 -25.328 -19.219 1 89.44 490 PHE A O 1
ATOM 3989 N N . GLY A 1 491 ? -10.617 -25.281 -17.203 1 90.62 491 GLY A N 1
ATOM 3990 C CA . GLY A 1 491 ? -11.836 -24.703 -17.75 1 90.62 491 GLY A CA 1
ATOM 3991 C C . GLY A 1 491 ? -11.758 -23.188 -17.906 1 90.62 491 GLY A C 1
ATOM 3992 O O . GLY A 1 491 ? -10.781 -22.578 -17.469 1 90.62 491 GLY A O 1
ATOM 3993 N N . GLU A 1 492 ? -12.727 -22.609 -18.5 1 92 492 GLU A N 1
ATOM 3994 C CA . GLU A 1 492 ? -12.781 -21.172 -18.797 1 92 492 GLU A CA 1
ATOM 3995 C C . GLU A 1 492 ? -12.664 -20.359 -17.516 1 92 492 GLU A C 1
ATOM 3997 O O . GLU A 1 492 ? -11.93 -19.359 -17.469 1 92 492 GLU A O 1
ATOM 4002 N N . SER A 1 493 ? -13.352 -20.703 -16.453 1 95.88 493 SER A N 1
ATOM 4003 C CA . SER A 1 493 ? -13.453 -19.906 -15.242 1 95.88 493 SER A CA 1
ATOM 4004 C C . SER A 1 493 ? -12.109 -19.828 -14.523 1 95.88 493 SER A C 1
ATOM 4006 O O . SER A 1 493 ? -11.742 -18.781 -14 1 95.88 493 SER A O 1
ATOM 4008 N N . MET A 1 494 ? -11.398 -20.984 -14.5 1 94.38 494 MET A N 1
ATOM 4009 C CA . MET A 1 494 ? -10.094 -21 -13.844 1 94.38 494 MET A CA 1
ATOM 4010 C C . MET A 1 494 ? -9.148 -19.984 -14.492 1 94.38 494 MET A C 1
ATOM 4012 O O . MET A 1 494 ? -8.43 -19.266 -13.797 1 94.38 494 MET A O 1
ATOM 4016 N N . VAL A 1 495 ? -9.172 -19.922 -15.727 1 90.81 495 VAL A N 1
ATOM 4017 C CA . VAL A 1 495 ? -8.281 -19.031 -16.469 1 90.81 495 VAL A CA 1
ATOM 4018 C C . VAL A 1 495 ? -8.719 -17.578 -16.297 1 90.81 495 VAL A C 1
ATOM 4020 O O . VAL A 1 495 ? -7.898 -16.719 -15.992 1 90.81 495 VAL A O 1
ATOM 4023 N N . GLU A 1 496 ? -10.008 -17.312 -16.453 1 92.56 496 GLU A N 1
ATOM 4024 C CA . GLU A 1 496 ? -10.531 -15.953 -16.438 1 92.56 496 GLU A CA 1
ATOM 4025 C C . GLU A 1 496 ? -10.461 -15.344 -15.039 1 92.56 496 GLU A C 1
ATOM 4027 O O . GLU A 1 496 ? -10.273 -14.133 -14.898 1 92.56 496 GLU A O 1
ATOM 4032 N N . ILE A 1 497 ? -10.594 -16.156 -14.062 1 95.62 497 ILE A N 1
ATOM 4033 C CA . ILE A 1 497 ? -10.555 -15.648 -12.695 1 95.62 497 ILE A CA 1
ATOM 4034 C C . ILE A 1 497 ? -9.102 -15.594 -12.211 1 95.62 497 ILE A C 1
ATOM 4036 O O . ILE A 1 497 ? -8.711 -14.648 -11.516 1 95.62 497 ILE A O 1
ATOM 4040 N N . GLY A 1 498 ? -8.32 -16.578 -12.562 1 94.44 498 GLY A N 1
ATOM 4041 C CA . GLY A 1 498 ? -6.957 -16.672 -12.078 1 94.44 498 GLY A CA 1
ATOM 4042 C C . GLY A 1 498 ? -6.031 -15.633 -12.688 1 94.44 498 GLY A C 1
ATOM 4043 O O . GLY A 1 498 ? -5.145 -15.109 -12.016 1 94.44 498 GLY A O 1
ATOM 4044 N N . ALA A 1 499 ? -6.242 -15.289 -13.922 1 91.75 499 ALA A N 1
ATOM 4045 C CA . ALA A 1 499 ? -5.32 -14.445 -14.672 1 91.75 499 ALA A CA 1
ATOM 4046 C C . ALA A 1 499 ? -5.219 -13.055 -14.047 1 91.75 499 ALA A C 1
ATOM 4048 O O . ALA A 1 499 ? -4.117 -12.547 -13.82 1 91.75 499 ALA A O 1
ATOM 4049 N N . PRO A 1 500 ? -6.328 -12.445 -13.727 1 93.75 500 PRO A N 1
ATOM 4050 C CA . PRO A 1 500 ? -6.227 -11.117 -13.133 1 93.75 500 PRO A CA 1
ATOM 4051 C C . PRO A 1 500 ? -5.457 -11.117 -11.812 1 93.75 500 PRO A C 1
ATOM 4053 O O . PRO A 1 500 ? -4.656 -10.211 -11.562 1 93.75 500 PRO A O 1
ATOM 4056 N N . PHE A 1 501 ? -5.66 -12.109 -10.984 1 93.62 501 PHE A N 1
ATOM 4057 C CA . PHE A 1 501 ? -4.953 -12.195 -9.711 1 93.62 501 PHE A CA 1
ATOM 4058 C C . PHE A 1 501 ? -3.453 -12.352 -9.938 1 93.62 501 PHE A C 1
ATOM 4060 O O . PHE A 1 501 ? -2.648 -11.719 -9.242 1 93.62 501 PHE A O 1
ATOM 4067 N N . SER A 1 502 ? -3.131 -13.156 -10.875 1 91.25 502 SER A N 1
ATOM 4068 C CA . SER A 1 502 ? -1.726 -13.43 -11.164 1 91.25 502 SER A CA 1
ATOM 4069 C C . SER A 1 502 ? -1.028 -12.188 -11.711 1 91.25 502 SER A C 1
ATOM 4071 O O . SER A 1 502 ? 0.045 -11.812 -11.234 1 91.25 502 SER A O 1
ATOM 4073 N N . LEU A 1 503 ? -1.646 -11.594 -12.719 1 90.56 503 LEU A N 1
ATOM 4074 C CA . LEU A 1 503 ? -1.022 -10.453 -13.383 1 90.56 503 LEU A CA 1
ATOM 4075 C C . LEU A 1 503 ? -0.903 -9.273 -12.43 1 90.56 503 LEU A C 1
ATOM 4077 O O . LEU A 1 503 ? 0.136 -8.609 -12.383 1 90.56 503 LEU A O 1
ATOM 4081 N N . LYS A 1 504 ? -1.915 -9.039 -11.695 1 92.44 504 LYS A N 1
ATOM 4082 C CA . LYS A 1 504 ? -1.852 -7.984 -10.688 1 92.44 504 LYS A CA 1
ATOM 4083 C C . LYS A 1 504 ? -0.806 -8.297 -9.625 1 92.44 504 LYS A C 1
ATOM 4085 O O . LYS A 1 504 ? -0.079 -7.41 -9.18 1 92.44 504 LYS A O 1
ATOM 4090 N N . GLY A 1 505 ? -0.772 -9.523 -9.219 1 92.5 505 GLY A N 1
ATOM 4091 C CA . GLY A 1 505 ? 0.199 -9.945 -8.227 1 92.5 505 GLY A CA 1
ATOM 4092 C C . GLY A 1 505 ? 1.636 -9.797 -8.688 1 92.5 505 GLY A C 1
ATOM 4093 O O . GLY A 1 505 ? 2.527 -9.5 -7.891 1 92.5 505 GLY A O 1
ATOM 4094 N N . LEU A 1 506 ? 1.849 -9.938 -9.969 1 95.25 506 LEU A N 1
ATOM 4095 C CA . LEU A 1 506 ? 3.197 -9.859 -10.523 1 95.25 506 LEU A CA 1
ATOM 4096 C C . LEU A 1 506 ? 3.578 -8.414 -10.82 1 95.25 506 LEU A C 1
ATOM 4098 O O . LEU A 1 506 ? 4.566 -7.902 -10.281 1 95.25 506 LEU A O 1
ATOM 4102 N N . LEU A 1 507 ? 2.705 -7.715 -11.531 1 95.81 507 LEU A N 1
ATOM 4103 C CA . LEU A 1 507 ? 3.043 -6.375 -11.992 1 95.81 507 LEU A CA 1
ATOM 4104 C C . LEU A 1 507 ? 2.824 -5.348 -10.883 1 95.81 507 LEU A C 1
ATOM 4106 O O . LEU A 1 507 ? 3.311 -4.219 -10.977 1 95.81 507 LEU A O 1
ATOM 4110 N N . GLY A 1 508 ? 2.105 -5.75 -9.875 1 94.62 508 GLY A N 1
ATOM 4111 C CA . GLY A 1 508 ? 1.901 -4.867 -8.734 1 94.62 508 GLY A CA 1
ATOM 4112 C C . GLY A 1 508 ? 3.117 -4.762 -7.836 1 94.62 508 GLY A C 1
ATOM 4113 O O . GLY A 1 508 ? 3.129 -3.979 -6.887 1 94.62 508 GLY A O 1
ATOM 4114 N N . ASN A 1 509 ? 4.156 -5.555 -8.164 1 96.12 509 ASN A N 1
ATOM 4115 C CA . ASN A 1 509 ? 5.406 -5.453 -7.418 1 96.12 509 ASN A CA 1
ATOM 4116 C C . ASN A 1 509 ? 6.062 -4.086 -7.605 1 96.12 509 ASN A C 1
ATOM 4118 O O . ASN A 1 509 ? 6.074 -3.547 -8.711 1 96.12 509 ASN A O 1
ATOM 4122 N N . PRO A 1 510 ? 6.609 -3.537 -6.562 1 95.69 510 PRO A N 1
ATOM 4123 C CA . PRO A 1 510 ? 7.195 -2.197 -6.648 1 95.69 510 PRO A CA 1
ATOM 4124 C C . PRO A 1 510 ? 8.297 -2.1 -7.703 1 95.69 510 PRO A C 1
ATOM 4126 O O . PRO A 1 510 ? 8.492 -1.037 -8.297 1 95.69 510 PRO A O 1
ATOM 4129 N N . ILE A 1 511 ? 9.016 -3.143 -7.996 1 97.25 511 ILE A N 1
ATOM 4130 C CA . ILE A 1 511 ? 10.117 -3.07 -8.945 1 97.25 511 ILE A CA 1
ATOM 4131 C C . ILE A 1 511 ? 9.578 -2.746 -10.336 1 97.25 511 ILE A C 1
ATOM 4133 O O . ILE A 1 511 ? 10.336 -2.324 -11.219 1 97.25 511 ILE A O 1
ATOM 4137 N N . CYS A 1 512 ? 8.219 -2.965 -10.5 1 97.5 512 CYS A N 1
ATOM 4138 C CA . CYS A 1 512 ? 7.598 -2.725 -11.797 1 97.5 512 CYS A CA 1
ATOM 4139 C C . CYS A 1 512 ? 7.129 -1.28 -11.922 1 97.5 512 CYS A C 1
ATOM 4141 O O . CYS A 1 512 ? 6.609 -0.877 -12.961 1 97.5 512 CYS A O 1
ATOM 4143 N N . SER A 1 513 ? 7.27 -0.438 -10.914 1 96.81 513 SER A N 1
ATOM 4144 C CA . SER A 1 513 ? 6.844 0.958 -10.93 1 96.81 513 SER A CA 1
ATOM 4145 C C . SER A 1 513 ? 7.867 1.84 -11.641 1 96.81 513 SER A C 1
ATOM 4147 O O . SER A 1 513 ? 9.031 1.465 -11.773 1 96.81 513 SER A O 1
ATOM 4149 N N . PRO A 1 514 ? 7.445 2.955 -12.055 1 96 514 PRO A N 1
ATOM 4150 C CA . PRO A 1 514 ? 8.383 3.889 -12.68 1 96 514 PRO A CA 1
ATOM 4151 C C . PRO A 1 514 ? 9.516 4.309 -11.734 1 96 514 PRO A C 1
ATOM 4153 O O . PRO A 1 514 ? 10.617 4.617 -12.188 1 96 514 PRO A O 1
ATOM 4156 N N . GLU A 1 515 ? 9.305 4.301 -10.461 1 95.12 515 GLU A N 1
ATOM 4157 C CA . GLU A 1 515 ? 10.289 4.727 -9.469 1 95.12 515 GLU A CA 1
ATOM 4158 C C . GLU A 1 515 ? 11.406 3.699 -9.328 1 95.12 515 GLU A C 1
ATOM 4160 O O . GLU A 1 515 ? 12.547 4.055 -9.023 1 95.12 515 GLU A O 1
ATOM 4165 N N . TYR A 1 516 ? 11.102 2.451 -9.602 1 97.25 516 TYR A N 1
ATOM 4166 C CA . TYR A 1 516 ? 12.055 1.383 -9.312 1 97.25 516 TYR A CA 1
ATOM 4167 C C . TYR A 1 516 ? 12.633 0.807 -10.602 1 97.25 516 TYR A C 1
ATOM 4169 O O . TYR A 1 516 ? 13.789 0.377 -10.633 1 97.25 516 TYR A O 1
ATOM 4177 N N . TRP A 1 517 ? 11.836 0.773 -11.664 1 98.12 517 TRP A N 1
ATOM 4178 C CA . TRP A 1 517 ? 12.25 0.121 -12.898 1 98.12 517 TRP A CA 1
ATOM 4179 C C . TRP A 1 517 ? 13.305 0.946 -13.625 1 98.12 517 TRP A C 1
ATOM 4181 O O . TRP A 1 517 ? 13.023 1.583 -14.641 1 98.12 517 TRP A O 1
ATOM 4191 N N . LYS A 1 518 ? 14.547 0.918 -13.141 1 97.31 518 LYS A N 1
ATOM 4192 C CA . LYS A 1 518 ? 15.695 1.631 -13.703 1 97.31 518 LYS A CA 1
ATOM 4193 C C . LYS A 1 518 ? 17 0.94 -13.328 1 97.31 518 LYS A C 1
ATOM 4195 O O . LYS A 1 518 ? 17.047 0.157 -12.375 1 97.31 518 LYS A O 1
ATOM 4200 N N . PRO A 1 519 ? 18.094 1.252 -14.023 1 98.12 519 PRO A N 1
ATOM 4201 C CA . PRO A 1 519 ? 19.359 0.557 -13.797 1 98.12 519 PRO A CA 1
ATOM 4202 C C . PRO A 1 519 ? 19.844 0.689 -12.359 1 98.12 519 PRO A C 1
ATOM 4204 O O . PRO A 1 519 ? 20.375 -0.271 -11.789 1 98.12 519 PRO A O 1
ATOM 4207 N N . SER A 1 520 ? 19.641 1.783 -11.727 1 97.5 520 SER A N 1
ATOM 4208 C CA . SER A 1 520 ? 20.172 2.021 -10.383 1 97.5 520 SER A CA 1
ATOM 4209 C C . SER A 1 520 ? 19.516 1.107 -9.359 1 97.5 520 SER A C 1
ATOM 4211 O O . SER A 1 520 ? 20.094 0.822 -8.312 1 97.5 520 SER A O 1
ATOM 4213 N N . THR A 1 521 ? 18.266 0.648 -9.664 1 97.94 521 THR A N 1
ATOM 4214 C CA . THR A 1 521 ? 17.547 -0.281 -8.797 1 97.94 521 THR A CA 1
ATOM 4215 C C . THR A 1 521 ? 18.266 -1.632 -8.75 1 97.94 521 THR A C 1
ATOM 4217 O O . THR A 1 521 ? 18.25 -2.314 -7.727 1 97.94 521 THR A O 1
ATOM 4220 N N . PHE A 1 522 ? 18.922 -1.954 -9.859 1 98.56 522 PHE A N 1
ATOM 4221 C CA . PHE A 1 522 ? 19.453 -3.303 -10.047 1 98.56 522 PHE A CA 1
ATOM 4222 C C . PHE A 1 522 ? 20.969 -3.295 -10.086 1 98.56 522 PHE A C 1
ATOM 4224 O O . PHE A 1 522 ? 21.594 -4.168 -10.695 1 98.56 522 PHE A O 1
ATOM 4231 N N . GLY A 1 523 ? 21.547 -2.316 -9.516 1 97.38 523 GLY A N 1
ATOM 4232 C CA . GLY A 1 523 ? 23 -2.254 -9.406 1 97.38 523 GLY A CA 1
ATOM 4233 C C . GLY A 1 523 ? 23.672 -1.803 -10.688 1 97.38 523 GLY A C 1
ATOM 4234 O O . GLY A 1 523 ? 24.859 -2.07 -10.898 1 97.38 523 GLY A O 1
ATOM 4235 N N . GLY A 1 524 ? 22.953 -1.1 -11.555 1 97.62 524 GLY A N 1
ATOM 4236 C CA . GLY A 1 524 ? 23.484 -0.624 -12.812 1 97.62 524 GLY A CA 1
ATOM 4237 C C . GLY A 1 524 ? 23 -1.412 -14.016 1 97.62 524 GLY A C 1
ATOM 4238 O O . GLY A 1 524 ? 22.078 -2.223 -13.891 1 97.62 524 GLY A O 1
ATOM 4239 N N . ALA A 1 525 ? 23.594 -1.145 -15.148 1 97.56 525 ALA A N 1
ATOM 4240 C CA . ALA A 1 525 ? 23.172 -1.756 -16.406 1 97.56 525 ALA A CA 1
ATOM 4241 C C . ALA A 1 525 ? 23.359 -3.27 -16.375 1 97.56 525 ALA A C 1
ATOM 4243 O O . ALA A 1 525 ? 22.547 -4.012 -16.938 1 97.56 525 ALA A O 1
ATOM 4244 N N . THR A 1 526 ? 24.375 -3.672 -15.727 1 98 526 THR A N 1
ATOM 4245 C CA . THR A 1 526 ? 24.688 -5.098 -15.68 1 98 526 THR A CA 1
ATOM 4246 C C . THR A 1 526 ? 23.594 -5.867 -14.953 1 98 526 THR A C 1
ATOM 4248 O O . THR A 1 526 ? 23.078 -6.855 -15.477 1 98 526 THR A O 1
ATOM 4251 N N . GLY A 1 527 ? 23.266 -5.438 -13.719 1 98.38 527 GLY A N 1
ATOM 4252 C CA . GLY A 1 527 ? 22.172 -6.09 -13 1 98.38 527 GLY A CA 1
ATOM 4253 C C . GLY A 1 527 ? 20.844 -6.004 -13.711 1 98.38 527 GLY A C 1
ATOM 4254 O O . GLY A 1 527 ? 20.062 -6.957 -13.703 1 98.38 527 GLY A O 1
ATOM 4255 N N . PHE A 1 528 ? 20.641 -4.895 -14.352 1 98.62 528 PHE A N 1
ATOM 4256 C CA . PHE A 1 528 ? 19.391 -4.688 -15.086 1 98.62 528 PHE A CA 1
ATOM 4257 C C . PHE A 1 528 ? 19.297 -5.645 -16.266 1 98.62 528 PHE A C 1
ATOM 4259 O O . PHE A 1 528 ? 18.219 -6.164 -16.562 1 98.62 528 PHE A O 1
ATOM 4266 N N . GLU A 1 529 ? 20.375 -5.895 -16.891 1 98.56 529 GLU A N 1
ATOM 4267 C CA . GLU A 1 529 ? 20.422 -6.82 -18.031 1 98.56 529 GLU A CA 1
ATOM 4268 C C . GLU A 1 529 ? 20.125 -8.25 -17.578 1 98.56 529 GLU A C 1
ATOM 4270 O O . GLU A 1 529 ? 19.516 -9.031 -18.312 1 98.56 529 GLU A O 1
ATOM 4275 N N . ILE A 1 530 ? 20.609 -8.586 -16.391 1 98.81 530 ILE A N 1
ATOM 4276 C CA . ILE A 1 530 ? 20.297 -9.906 -15.844 1 98.81 530 ILE A CA 1
ATOM 4277 C C . ILE A 1 530 ? 18.781 -10.094 -15.758 1 98.81 530 ILE A C 1
ATOM 4279 O O . ILE A 1 530 ? 18.266 -11.141 -16.156 1 98.81 530 ILE A O 1
ATOM 4283 N N . VAL A 1 531 ? 18.062 -9.078 -15.32 1 98.75 531 VAL A N 1
ATOM 4284 C CA . VAL A 1 531 ? 16.609 -9.125 -15.195 1 98.75 531 VAL A CA 1
ATOM 4285 C C . VAL A 1 531 ? 15.984 -9.219 -16.578 1 98.75 531 VAL A C 1
ATOM 4287 O O . VAL A 1 531 ? 15.133 -10.07 -16.828 1 98.75 531 VAL A O 1
ATOM 4290 N N . LYS A 1 532 ? 16.453 -8.438 -17.531 1 98.25 532 LYS A N 1
ATOM 4291 C CA . LYS A 1 532 ? 15.828 -8.289 -18.844 1 98.25 532 LYS A CA 1
ATOM 4292 C C . LYS A 1 532 ? 16.016 -9.547 -19.688 1 98.25 532 LYS A C 1
ATOM 4294 O O . LYS A 1 532 ? 15.234 -9.805 -20.609 1 98.25 532 LYS A O 1
ATOM 4299 N N . THR A 1 533 ? 17 -10.367 -19.328 1 98.5 533 THR A N 1
ATOM 4300 C CA . THR A 1 533 ? 17.297 -11.523 -20.156 1 98.5 533 THR A CA 1
ATOM 4301 C C . THR A 1 533 ? 17 -12.82 -19.422 1 98.5 533 THR A C 1
ATOM 4303 O O . THR A 1 533 ? 17.328 -13.906 -19.891 1 98.5 533 THR A O 1
ATOM 4306 N N . ALA A 1 534 ? 16.438 -12.719 -18.297 1 98.69 534 ALA A N 1
ATOM 4307 C CA . ALA A 1 534 ? 16.172 -13.883 -17.469 1 98.69 534 ALA A CA 1
ATOM 4308 C C . ALA A 1 534 ? 15.195 -14.844 -18.156 1 98.69 534 ALA A C 1
ATOM 4310 O O . ALA A 1 534 ? 14.273 -14.406 -18.844 1 98.69 534 ALA A O 1
ATOM 4311 N N . SER A 1 535 ? 15.344 -16.094 -18.031 1 98.62 535 SER A N 1
ATOM 4312 C CA . SER A 1 535 ? 14.469 -17.188 -18.438 1 98.62 535 SER A CA 1
ATOM 4313 C C . SER A 1 535 ? 14.656 -18.422 -17.562 1 98.62 535 SER A C 1
ATOM 4315 O O . SER A 1 535 ? 15.648 -18.531 -16.844 1 98.62 535 SER A O 1
ATOM 4317 N N . LEU A 1 536 ? 13.695 -19.297 -17.641 1 98.56 536 LEU A N 1
ATOM 4318 C CA . LEU A 1 536 ? 13.828 -20.531 -16.875 1 98.56 536 LEU A CA 1
ATOM 4319 C C . LEU A 1 536 ? 15.086 -21.297 -17.281 1 98.56 536 LEU A C 1
ATOM 4321 O O . LEU A 1 536 ? 15.828 -21.781 -16.422 1 98.56 536 LEU A O 1
ATOM 4325 N N . LYS A 1 537 ? 15.305 -21.406 -18.547 1 98.44 537 LYS A N 1
ATOM 4326 C CA . LYS A 1 537 ? 16.469 -22.109 -19.078 1 98.44 537 LYS A CA 1
ATOM 4327 C C . LYS A 1 537 ? 17.766 -21.453 -18.578 1 98.44 537 LYS A C 1
ATOM 4329 O O . LYS A 1 537 ? 18.688 -22.156 -18.156 1 98.44 537 LYS A O 1
ATOM 4334 N N . LYS A 1 538 ? 17.844 -20.156 -18.688 1 98.5 538 LYS A N 1
ATOM 4335 C CA . LYS A 1 538 ? 19.047 -19.438 -18.25 1 98.5 538 LYS A CA 1
ATOM 4336 C C . LYS A 1 538 ? 19.281 -19.656 -16.75 1 98.5 538 LYS A C 1
ATOM 4338 O O . LYS A 1 538 ? 20.422 -19.844 -16.328 1 98.5 538 LYS A O 1
ATOM 4343 N N . LEU A 1 539 ? 18.234 -19.531 -15.922 1 98.75 539 LEU A N 1
ATOM 4344 C CA . LEU A 1 539 ? 18.359 -19.766 -14.484 1 98.75 539 LEU A CA 1
ATOM 4345 C C . LEU A 1 539 ? 18.984 -21.125 -14.203 1 98.75 539 LEU A C 1
ATOM 4347 O O . LEU A 1 539 ? 19.922 -21.219 -13.406 1 98.75 539 LEU A O 1
ATOM 4351 N N . VAL A 1 540 ? 18.5 -22.156 -14.898 1 98.75 540 VAL A N 1
ATOM 4352 C CA . VAL A 1 540 ? 18.984 -23.516 -14.648 1 98.75 540 VAL A CA 1
ATOM 4353 C C . VAL A 1 540 ? 20.391 -23.672 -15.188 1 98.75 540 VAL A C 1
ATOM 4355 O O . VAL A 1 540 ? 21.297 -24.078 -14.461 1 98.75 540 VAL A O 1
ATOM 4358 N N . CYS A 1 541 ? 20.625 -23.281 -16.391 1 98.56 541 CYS A N 1
ATOM 4359 C CA . CYS A 1 541 ? 21.875 -23.562 -17.094 1 98.56 541 CYS A CA 1
ATOM 4360 C C . CYS A 1 541 ? 23.031 -22.812 -16.469 1 98.56 541 CYS A C 1
ATOM 4362 O O . CYS A 1 541 ? 24.172 -23.281 -16.469 1 98.56 541 CYS A O 1
ATOM 4364 N N . LEU A 1 542 ? 22.781 -21.656 -15.906 1 98.38 542 LEU A N 1
ATOM 4365 C CA . LEU A 1 542 ? 23.844 -20.891 -15.258 1 98.38 542 LEU A CA 1
ATOM 4366 C C . LEU A 1 542 ? 24.188 -21.484 -13.891 1 98.38 542 LEU A C 1
ATOM 4368 O O . LEU A 1 542 ? 25.203 -21.141 -13.297 1 98.38 542 LEU A O 1
ATOM 4372 N N . ASN A 1 543 ? 23.359 -22.375 -13.391 1 98.31 543 ASN A N 1
ATOM 4373 C CA . ASN A 1 543 ? 23.531 -22.828 -12.016 1 98.31 543 ASN A CA 1
ATOM 4374 C C . ASN A 1 543 ? 23.734 -24.344 -11.953 1 98.31 543 ASN A C 1
ATOM 4376 O O . ASN A 1 543 ? 23.5 -24.953 -10.906 1 98.31 543 ASN A O 1
ATOM 4380 N N . VAL A 1 544 ? 24.047 -24.938 -13.125 1 97.44 544 VAL A N 1
ATOM 4381 C CA . VAL A 1 544 ? 24.453 -26.328 -13.203 1 97.44 544 VAL A CA 1
ATOM 4382 C C . VAL A 1 544 ? 25.703 -26.469 -14.07 1 97.44 544 VAL A C 1
ATOM 4384 O O . VAL A 1 544 ? 26.109 -25.516 -14.727 1 97.44 544 VAL A O 1
ATOM 4387 N N . LYS A 1 545 ? 26.344 -27.641 -13.977 1 95.62 545 LYS A N 1
ATOM 4388 C CA . LYS A 1 545 ? 27.562 -27.859 -14.75 1 95.62 545 LYS A CA 1
ATOM 4389 C C . LYS A 1 545 ? 27.219 -28.141 -16.219 1 95.62 545 LYS A C 1
ATOM 4391 O O . LYS A 1 545 ? 27.812 -27.547 -17.125 1 95.62 545 LYS A O 1
ATOM 4396 N N . LYS A 1 546 ? 26.312 -29.062 -16.438 1 95.94 546 LYS A N 1
ATOM 4397 C CA . LYS A 1 546 ? 25.797 -29.391 -17.766 1 95.94 546 LYS A CA 1
ATOM 4398 C C . LYS A 1 546 ? 24.312 -29.047 -17.891 1 95.94 546 LYS A C 1
ATOM 4400 O O . LYS A 1 546 ? 23.5 -29.578 -17.141 1 95.94 546 LYS A O 1
ATOM 4405 N N . CYS A 1 547 ? 24 -28.25 -18.875 1 97.25 547 CYS A N 1
ATOM 4406 C CA . CYS A 1 547 ? 22.625 -27.797 -19.031 1 97.25 547 CYS A CA 1
ATOM 4407 C C . CYS A 1 547 ? 21.719 -28.922 -19.531 1 97.25 547 CYS A C 1
ATOM 4409 O O . CYS A 1 547 ? 21.891 -29.406 -20.656 1 97.25 547 CYS A O 1
ATOM 4411 N N . PRO A 1 548 ? 20.812 -29.297 -18.75 1 96.38 548 PRO A N 1
ATOM 4412 C CA . PRO A 1 548 ? 19.859 -30.312 -19.203 1 96.38 548 PRO A CA 1
ATOM 4413 C C . PRO A 1 548 ? 18.719 -29.75 -20.047 1 96.38 548 PRO A C 1
ATOM 4415 O O . PRO A 1 548 ? 18.734 -28.562 -20.391 1 96.38 548 PRO A O 1
ATOM 4418 N N . TYR A 1 549 ? 17.812 -30.672 -20.5 1 96.06 549 TYR A N 1
ATOM 4419 C CA . TYR A 1 549 ? 16.562 -30.188 -21.078 1 96.06 549 TYR A CA 1
ATOM 4420 C C . TYR A 1 549 ? 15.734 -29.453 -20.031 1 96.06 549 TYR A C 1
ATOM 4422 O O . TYR A 1 549 ? 15.422 -30 -18.984 1 96.06 549 TYR A O 1
ATOM 4430 N N . VAL A 1 550 ? 15.469 -28.203 -20.344 1 96.94 550 VAL A N 1
ATOM 4431 C CA . VAL A 1 550 ? 14.727 -27.375 -19.391 1 96.94 550 VAL A CA 1
ATOM 4432 C C . VAL A 1 550 ? 13.547 -26.719 -20.109 1 96.94 550 VAL A C 1
ATOM 4434 O O . VAL A 1 550 ? 13.742 -25.875 -20.984 1 96.94 550 VAL A O 1
ATOM 4437 N N . ALA A 1 551 ? 12.375 -27.078 -19.719 1 96 551 ALA A N 1
ATOM 4438 C CA . ALA A 1 551 ? 11.133 -26.484 -20.203 1 96 551 ALA A CA 1
ATOM 4439 C C . ALA A 1 551 ? 9.945 -26.906 -19.344 1 96 551 ALA A C 1
ATOM 4441 O O . ALA A 1 551 ? 10.086 -27.766 -18.469 1 96 551 ALA A O 1
ATOM 4442 N N . PHE A 1 552 ? 8.805 -26.266 -19.594 1 97.19 552 PHE A N 1
ATOM 4443 C CA . PHE A 1 552 ? 7.59 -26.641 -18.875 1 97.19 552 PHE A CA 1
ATOM 4444 C C . PHE A 1 552 ? 6.758 -27.609 -19.703 1 97.19 552 PHE A C 1
ATOM 4446 O O . PHE A 1 552 ? 5.648 -27.984 -19.297 1 97.19 552 PHE A O 1
ATOM 4453 N N . HIS A 1 553 ? 7.246 -28.016 -20.812 1 95.38 553 HIS A N 1
ATOM 4454 C CA . HIS A 1 553 ? 6.586 -29 -21.656 1 95.38 553 HIS A CA 1
ATOM 4455 C C . HIS A 1 553 ? 7.465 -30.234 -21.859 1 95.38 553 HIS A C 1
ATOM 4457 O O . HIS A 1 553 ? 8.688 -30.109 -22 1 95.38 553 HIS A O 1
ATOM 4463 N N . VAL A 1 554 ? 6.891 -31.453 -21.859 1 96.19 554 VAL A N 1
ATOM 4464 C CA . VAL A 1 554 ? 7.637 -32.688 -22.109 1 96.19 554 VAL A CA 1
ATOM 4465 C C . VAL A 1 554 ? 8.148 -32.688 -23.547 1 96.19 554 VAL A C 1
ATOM 4467 O O . VAL A 1 554 ? 7.469 -32.219 -24.453 1 96.19 554 VAL A O 1
ATOM 4470 N N . PRO A 1 555 ? 9.352 -33.219 -23.734 1 92.62 555 PRO A N 1
ATOM 4471 C CA . PRO A 1 555 ? 9.883 -33.281 -25.094 1 92.62 555 PRO A CA 1
ATOM 4472 C C . PRO A 1 555 ? 9.039 -34.125 -26.031 1 92.62 555 PRO A C 1
ATOM 4474 O O . PRO A 1 555 ? 8.445 -35.125 -25.609 1 92.62 555 PRO A O 1
ATOM 4477 N N . ASP A 1 556 ? 8.898 -33.656 -27.312 1 81.62 556 ASP A N 1
ATOM 4478 C CA . ASP A 1 556 ? 8.211 -34.469 -28.328 1 81.62 556 ASP A CA 1
ATOM 4479 C C . ASP A 1 556 ? 8.953 -35.781 -28.594 1 81.62 556 ASP A C 1
ATOM 4481 O O . ASP A 1 556 ? 10.164 -35.844 -28.406 1 81.62 556 ASP A O 1
ATOM 4485 N N . ALA A 1 557 ? 8.172 -37 -28.75 1 63.12 557 ALA A N 1
ATOM 4486 C CA . ALA A 1 557 ? 8.766 -38.281 -29.078 1 63.12 557 ALA A CA 1
ATOM 4487 C C . ALA A 1 557 ? 9.953 -38.125 -30.031 1 63.12 557 ALA A C 1
ATOM 4489 O O . ALA A 1 557 ? 10.953 -38.844 -29.906 1 63.12 557 ALA A O 1
ATOM 4490 N N . ALA A 1 558 ? 9.984 -37.312 -31.047 1 53.19 558 ALA A N 1
ATOM 4491 C CA . ALA A 1 558 ? 11.094 -37.125 -31.984 1 53.19 558 ALA A CA 1
ATOM 4492 C C . ALA A 1 558 ? 12.305 -36.5 -31.281 1 53.19 558 ALA A C 1
ATOM 4494 O O . ALA A 1 558 ? 13.445 -36.719 -31.688 1 53.19 558 ALA A O 1
ATOM 4495 N N . GLU A 1 559 ? 12.211 -35.719 -30.25 1 50.31 559 GLU A N 1
ATOM 4496 C CA . GLU A 1 559 ? 13.266 -35 -29.547 1 50.31 559 GLU A CA 1
ATOM 4497 C C . GLU A 1 559 ? 13.945 -35.906 -28.516 1 50.31 559 GLU A C 1
ATOM 4499 O O . GLU A 1 559 ? 14.977 -35.562 -27.953 1 50.31 559 GLU A O 1
ATOM 4504 N N . ASN A 1 560 ? 13.43 -36.938 -27.953 1 44.34 560 ASN A N 1
ATOM 4505 C CA . ASN A 1 560 ? 14.016 -37.844 -27 1 44.34 560 ASN A CA 1
ATOM 4506 C C . ASN A 1 560 ? 15.242 -38.562 -27.578 1 44.34 560 ASN A C 1
ATOM 4508 O O . ASN A 1 560 ? 15.914 -39.312 -26.891 1 44.34 560 ASN A O 1
ATOM 4512 N N . GLY A 1 561 ? 15.266 -38.938 -28.875 1 34.5 561 GLY A N 1
ATOM 4513 C CA . GLY A 1 561 ? 16.25 -39.844 -29.469 1 34.5 561 GLY A CA 1
ATOM 4514 C C . GLY A 1 561 ? 17.609 -39.188 -29.672 1 34.5 561 GLY A C 1
ATOM 4515 O O . GLY A 1 561 ? 18.453 -39.719 -30.406 1 34.5 561 GLY A O 1
ATOM 4516 N N . SER A 1 562 ? 17.797 -37.906 -29.5 1 33.91 562 SER A N 1
ATOM 4517 C CA . SER A 1 562 ? 19.203 -37.656 -29.781 1 33.91 562 SER A CA 1
ATOM 4518 C C . SER A 1 562 ? 20.094 -38.281 -28.703 1 33.91 562 SER A C 1
ATOM 4520 O O . SER A 1 562 ? 19.844 -38.125 -27.516 1 33.91 562 SER A O 1
ATOM 4522 N N . PRO A 1 563 ? 21.016 -39.25 -29.094 1 35.16 563 PRO A N 1
ATOM 4523 C CA . PRO A 1 563 ? 22.016 -39.812 -28.172 1 35.16 563 PRO A CA 1
ATOM 4524 C C . PRO A 1 563 ? 22.734 -38.719 -27.375 1 35.16 563 PRO A C 1
ATOM 4526 O O . PRO A 1 563 ? 22.859 -37.594 -27.828 1 35.16 563 PRO A O 1
ATOM 4529 N N . SER B 1 1 ? 47.656 6.336 0.961 1 36.06 1 SER B N 1
ATOM 4530 C CA . SER B 1 1 ? 46.906 7.199 0.064 1 36.06 1 SER B CA 1
ATOM 4531 C C . SER B 1 1 ? 45.5 7.469 0.609 1 36.06 1 SER B C 1
ATOM 4533 O O . SER B 1 1 ? 44.812 6.547 1.043 1 36.06 1 SER B O 1
ATOM 4535 N N . LEU B 1 2 ? 45.156 8.562 1.04 1 46.25 2 LEU B N 1
ATOM 4536 C CA . LEU B 1 2 ? 43.875 8.875 1.639 1 46.25 2 LEU B CA 1
ATOM 4537 C C . LEU B 1 2 ? 42.719 8.305 0.805 1 46.25 2 LEU B C 1
ATOM 4539 O O . LEU B 1 2 ? 42.719 8.453 -0.418 1 46.25 2 LEU B O 1
ATOM 4543 N N . PRO B 1 3 ? 42.062 7.344 1.3 1 62.03 3 PRO B N 1
ATOM 4544 C CA . PRO B 1 3 ? 41.031 6.727 0.5 1 62.03 3 PRO B CA 1
ATOM 4545 C C . PRO B 1 3 ? 40.188 7.746 -0.27 1 62.03 3 PRO B C 1
ATOM 4547 O O . PRO B 1 3 ? 39.906 8.828 0.246 1 62.03 3 PRO B O 1
ATOM 4550 N N . ALA B 1 4 ? 40.219 7.691 -1.585 1 78.94 4 ALA B N 1
ATOM 4551 C CA . ALA B 1 4 ? 39.5 8.578 -2.49 1 78.94 4 ALA B CA 1
ATOM 4552 C C . ALA B 1 4 ? 38.094 8.844 -1.986 1 78.94 4 ALA B C 1
ATOM 4554 O O . ALA B 1 4 ? 37.406 7.934 -1.505 1 78.94 4 ALA B O 1
ATOM 4555 N N . VAL B 1 5 ? 37.812 10.125 -1.725 1 89.19 5 VAL B N 1
ATOM 4556 C CA . VAL B 1 5 ? 36.5 10.586 -1.286 1 89.19 5 VAL B CA 1
ATOM 4557 C C . VAL B 1 5 ? 35.406 9.953 -2.152 1 89.19 5 VAL B C 1
ATOM 4559 O O . VAL B 1 5 ? 35.562 9.836 -3.371 1 89.19 5 VAL B O 1
ATOM 4562 N N . ASN B 1 6 ? 34.406 9.375 -1.478 1 92.88 6 ASN B N 1
ATOM 4563 C CA . ASN B 1 6 ? 33.188 8.938 -2.162 1 92.88 6 ASN B CA 1
ATOM 4564 C C . ASN B 1 6 ? 32.656 10.031 -3.074 1 92.88 6 ASN B C 1
ATOM 4566 O O . ASN B 1 6 ? 32.219 11.086 -2.6 1 92.88 6 ASN B O 1
ATOM 4570 N N . PRO B 1 7 ? 32.75 9.797 -4.309 1 95.44 7 PRO B N 1
ATOM 4571 C CA . PRO B 1 7 ? 32.344 10.844 -5.242 1 95.44 7 PRO B CA 1
ATOM 4572 C C . PRO B 1 7 ? 30.891 11.281 -5.023 1 95.44 7 PRO B C 1
ATOM 4574 O O . PRO B 1 7 ? 30.531 12.422 -5.348 1 95.44 7 PRO B O 1
ATOM 4577 N N . CYS B 1 8 ? 30.062 10.484 -4.527 1 96.31 8 CYS B N 1
ATOM 4578 C CA . CYS B 1 8 ? 28.656 10.812 -4.312 1 96.31 8 CYS B CA 1
ATOM 4579 C C . CYS B 1 8 ? 28.5 11.844 -3.199 1 96.31 8 CYS B C 1
ATOM 4581 O O . CYS B 1 8 ? 27.438 12.461 -3.059 1 96.31 8 CYS B O 1
ATOM 4583 N N . CYS B 1 9 ? 29.516 12.086 -2.42 1 96.94 9 CYS B N 1
ATOM 4584 C CA . CYS B 1 9 ? 29.484 13.102 -1.374 1 96.94 9 CYS B CA 1
ATOM 4585 C C . CYS B 1 9 ? 29.406 14.5 -1.974 1 96.94 9 CYS B C 1
ATOM 4587 O O . CYS B 1 9 ? 29.062 15.461 -1.283 1 96.94 9 CYS B O 1
ATOM 4589 N N . TYR B 1 10 ? 29.766 14.617 -3.246 1 96.88 10 TYR B N 1
ATOM 4590 C CA . TYR B 1 10 ? 29.734 15.898 -3.932 1 96.88 10 TYR B CA 1
ATOM 4591 C C . TYR B 1 10 ? 28.359 16.172 -4.508 1 96.88 10 TYR B C 1
ATOM 4593 O O . TYR B 1 10 ? 28.109 17.234 -5.09 1 96.88 10 TYR B O 1
ATOM 4601 N N . PHE B 1 11 ? 27.391 15.25 -4.379 1 97.38 11 PHE B N 1
ATOM 4602 C CA . PHE B 1 11 ? 26.047 15.344 -4.965 1 97.38 11 PHE B CA 1
ATOM 4603 C C . PHE B 1 11 ? 26.125 15.703 -6.441 1 97.38 11 PHE B C 1
ATOM 4605 O O . PHE B 1 11 ? 25.484 16.656 -6.887 1 97.38 11 PHE B O 1
ATOM 4612 N N . PRO B 1 12 ? 26.828 14.883 -7.164 1 97.44 12 PRO B N 1
ATOM 4613 C CA . PRO B 1 12 ? 27.141 15.258 -8.547 1 97.44 12 PRO B CA 1
ATOM 4614 C C . PRO B 1 12 ? 25.953 15.102 -9.484 1 97.44 12 PRO B C 1
ATOM 4616 O O . PRO B 1 12 ? 25.875 15.773 -10.516 1 97.44 12 PRO B O 1
ATOM 4619 N N . CYS B 1 13 ? 25.031 14.148 -9.211 1 98 13 CYS B N 1
ATOM 4620 C CA . CYS B 1 13 ? 23.906 13.828 -10.094 1 98 13 CYS B CA 1
ATOM 4621 C C . CYS B 1 13 ? 22.781 14.828 -9.922 1 98 13 CYS B C 1
ATOM 4623 O O . CYS B 1 13 ? 22.219 14.953 -8.836 1 98 13 CYS B O 1
ATOM 4625 N N . GLN B 1 14 ? 22.375 15.453 -11.016 1 97.12 14 GLN B N 1
ATOM 4626 C CA . GLN B 1 14 ? 21.375 16.516 -10.977 1 97.12 14 GLN B CA 1
ATOM 4627 C C . GLN B 1 14 ? 20.031 16.031 -11.508 1 97.12 14 GLN B C 1
ATOM 4629 O O . GLN B 1 14 ? 19.922 14.914 -12 1 97.12 14 GLN B O 1
ATOM 4634 N N . HIS B 1 15 ? 18.984 16.844 -11.32 1 95.56 15 HIS B N 1
ATOM 4635 C CA . HIS B 1 15 ? 17.656 16.625 -11.867 1 95.56 15 HIS B CA 1
ATOM 4636 C C . HIS B 1 15 ? 17.109 15.25 -11.492 1 95.56 15 HIS B C 1
ATOM 4638 O O . HIS B 1 15 ? 16.641 14.508 -12.352 1 95.56 15 HIS B O 1
ATOM 4644 N N . GLN B 1 16 ? 17.312 14.852 -10.266 1 94.31 16 GLN B N 1
ATOM 4645 C CA . GLN B 1 16 ? 16.75 13.641 -9.672 1 94.31 16 GLN B CA 1
ATOM 4646 C C . GLN B 1 16 ? 17.5 12.406 -10.141 1 94.31 16 GLN B C 1
ATOM 4648 O O . GLN B 1 16 ? 17 11.281 -10.016 1 94.31 16 GLN B O 1
ATOM 4653 N N . GLY B 1 17 ? 18.672 12.641 -10.734 1 96.94 17 GLY B N 1
ATOM 4654 C CA . GLY B 1 17 ? 19.547 11.516 -11.031 1 96.94 17 GLY B CA 1
ATOM 4655 C C . GLY B 1 17 ? 20.031 10.797 -9.781 1 96.94 17 GLY B C 1
ATOM 4656 O O . GLY B 1 17 ? 20.188 11.414 -8.727 1 96.94 17 GLY B O 1
ATOM 4657 N N . VAL B 1 18 ? 20.281 9.516 -9.906 1 97 18 VAL B N 1
ATOM 4658 C CA . VAL B 1 18 ? 20.719 8.703 -8.773 1 97 18 VAL B CA 1
ATOM 4659 C C . VAL B 1 18 ? 22.219 8.43 -8.875 1 97 18 VAL B C 1
ATOM 4661 O O . VAL B 1 18 ? 22.688 7.914 -9.891 1 97 18 VAL B O 1
ATOM 4664 N N . CYS B 1 19 ? 22.953 8.773 -7.848 1 97.06 19 CYS B N 1
ATOM 4665 C CA . CYS B 1 19 ? 24.391 8.562 -7.809 1 97.06 19 CYS B CA 1
ATOM 4666 C C . CYS B 1 19 ? 24.734 7.145 -7.352 1 97.06 19 CYS B C 1
ATOM 4668 O O . CYS B 1 19 ? 24.297 6.719 -6.277 1 97.06 19 CYS B O 1
ATOM 4670 N N . MET B 1 20 ? 25.438 6.402 -8.164 1 96.06 20 MET B N 1
ATOM 4671 C CA . MET B 1 20 ? 25.875 5.055 -7.82 1 96.06 20 MET B CA 1
ATOM 4672 C C . MET B 1 20 ? 27.391 4.957 -7.859 1 96.06 20 MET B C 1
ATOM 4674 O O . MET B 1 20 ? 28.016 5.332 -8.852 1 96.06 20 MET B O 1
ATOM 4678 N N . ARG B 1 21 ? 27.906 4.48 -6.793 1 94.94 21 ARG B N 1
ATOM 4679 C CA . ARG B 1 21 ? 29.344 4.211 -6.801 1 94.94 21 ARG B CA 1
ATOM 4680 C C . ARG B 1 21 ? 29.672 3.023 -7.695 1 94.94 21 ARG B C 1
ATOM 4682 O O . ARG B 1 21 ? 28.984 2.004 -7.664 1 94.94 21 ARG B O 1
ATOM 4689 N N . VAL B 1 22 ? 30.672 3.225 -8.516 1 95.5 22 VAL B N 1
ATOM 4690 C CA . VAL B 1 22 ? 31.109 2.176 -9.438 1 95.5 22 VAL B CA 1
ATOM 4691 C C . VAL B 1 22 ? 32.625 2.029 -9.367 1 95.5 22 VAL B C 1
ATOM 4693 O O . VAL B 1 22 ? 33.344 3.023 -9.273 1 95.5 22 VAL B O 1
ATOM 4696 N N . GLY B 1 23 ? 33.094 0.785 -9.445 1 93.56 23 GLY B N 1
ATOM 4697 C CA . GLY B 1 23 ? 34.531 0.578 -9.32 1 93.56 23 GLY B CA 1
ATOM 4698 C C . GLY B 1 23 ? 35.094 1.043 -7.984 1 93.56 23 GLY B C 1
ATOM 4699 O O . GLY B 1 23 ? 34.344 1.151 -7.004 1 93.56 23 GLY B O 1
ATOM 4700 N N . LEU B 1 24 ? 36.344 1.287 -7.891 1 91.31 24 LEU B N 1
ATOM 4701 C CA . LEU B 1 24 ? 37 1.641 -6.637 1 91.31 24 LEU B CA 1
ATOM 4702 C C . LEU B 1 24 ? 36.844 3.131 -6.352 1 91.31 24 LEU B C 1
ATOM 4704 O O . LEU B 1 24 ? 36.812 3.543 -5.188 1 91.31 24 LEU B O 1
ATOM 4708 N N . GLY B 1 25 ? 36.75 3.908 -7.41 1 90.81 25 GLY B N 1
ATOM 4709 C CA . GLY B 1 25 ? 36.75 5.34 -7.152 1 90.81 25 GLY B CA 1
ATOM 4710 C C . GLY B 1 25 ? 35.781 6.102 -8.039 1 90.81 25 GLY B C 1
ATOM 4711 O O . GLY B 1 25 ? 35.719 7.332 -7.973 1 90.81 25 GLY B O 1
ATOM 4712 N N . GLY B 1 26 ? 35.031 5.383 -8.75 1 94.06 26 GLY B N 1
ATOM 4713 C CA . GLY B 1 26 ? 34.156 6.047 -9.727 1 94.06 26 GLY B CA 1
ATOM 4714 C C . GLY B 1 26 ? 32.719 6.09 -9.305 1 94.06 26 GLY B C 1
ATOM 4715 O O . GLY B 1 26 ? 32.375 5.648 -8.211 1 94.06 26 GLY B O 1
ATOM 4716 N N . TYR B 1 27 ? 31.938 6.816 -10.117 1 96.12 27 TYR B N 1
ATOM 4717 C CA . TYR B 1 27 ? 30.484 6.867 -9.922 1 96.12 27 TYR B CA 1
ATOM 4718 C C . TYR B 1 27 ? 29.766 6.98 -11.258 1 96.12 27 TYR B C 1
ATOM 4720 O O . TYR B 1 27 ? 30.391 7.27 -12.289 1 96.12 27 TYR B O 1
ATOM 4728 N N . GLU B 1 28 ? 28.547 6.613 -11.289 1 97.31 28 GLU B N 1
ATOM 4729 C CA . GLU B 1 28 ? 27.625 6.816 -12.398 1 97.31 28 GLU B CA 1
ATOM 4730 C C . GLU B 1 28 ? 26.328 7.441 -11.922 1 97.31 28 GLU B C 1
ATOM 4732 O O . GLU B 1 28 ? 25.891 7.219 -10.789 1 97.31 28 GLU B O 1
ATOM 4737 N N . CYS B 1 29 ? 25.781 8.336 -12.75 1 98.25 29 CYS B N 1
ATOM 4738 C CA . CYS B 1 29 ? 24.453 8.898 -12.492 1 98.25 29 CYS B CA 1
ATOM 4739 C C . CYS B 1 29 ? 23.391 8.195 -13.328 1 98.25 29 CYS B C 1
ATOM 4741 O O . CYS B 1 29 ? 23.516 8.117 -14.555 1 98.25 29 CYS B O 1
ATOM 4743 N N . ASP B 1 30 ? 22.469 7.621 -12.672 1 98.19 30 ASP B N 1
ATOM 4744 C CA . ASP B 1 30 ? 21.297 7.105 -13.375 1 98.19 30 ASP B CA 1
ATOM 4745 C C . ASP B 1 30 ? 20.328 8.234 -13.719 1 98.19 30 ASP B C 1
ATOM 4747 O O . ASP B 1 30 ? 19.672 8.797 -12.836 1 98.19 30 ASP B O 1
ATOM 4751 N N . CYS B 1 31 ? 20.172 8.539 -15 1 98.12 31 CYS B N 1
ATOM 4752 C CA . CYS B 1 31 ? 19.359 9.664 -15.453 1 98.12 31 CYS B CA 1
ATOM 4753 C C . CYS B 1 31 ? 18.016 9.18 -16.016 1 98.12 31 CYS B C 1
ATOM 4755 O O . CYS B 1 31 ? 17.344 9.914 -16.734 1 98.12 31 CYS B O 1
ATOM 4757 N N . THR B 1 32 ? 17.594 7.93 -15.664 1 97.19 32 THR B N 1
ATOM 4758 C CA . THR B 1 32 ? 16.406 7.32 -16.234 1 97.19 32 THR B CA 1
ATOM 4759 C C . THR B 1 32 ? 15.164 8.148 -15.906 1 97.19 32 THR B C 1
ATOM 4761 O O . THR B 1 32 ? 14.906 8.445 -14.734 1 97.19 32 THR B O 1
ATOM 4764 N N . ARG B 1 33 ? 14.453 8.586 -16.953 1 94.75 33 ARG B N 1
ATOM 4765 C CA . ARG B 1 33 ? 13.156 9.266 -16.891 1 94.75 33 ARG B CA 1
ATOM 4766 C C . ARG B 1 33 ? 13.273 10.586 -16.141 1 94.75 33 ARG B C 1
ATOM 4768 O O . ARG B 1 33 ? 12.367 10.961 -15.391 1 94.75 33 ARG B O 1
ATOM 4775 N N . THR B 1 34 ? 14.469 11.25 -16.203 1 95.38 34 THR B N 1
ATOM 4776 C CA . THR B 1 34 ? 14.648 12.578 -15.625 1 95.38 34 THR B CA 1
ATOM 4777 C C . THR B 1 34 ? 14.398 13.656 -16.672 1 95.38 34 THR B C 1
ATOM 4779 O O . THR B 1 34 ? 14.227 14.836 -16.328 1 95.38 34 THR B O 1
ATOM 4782 N N . GLY B 1 35 ? 14.406 13.234 -17.938 1 96.06 35 GLY B N 1
ATOM 4783 C CA . GLY B 1 35 ? 14.383 14.195 -19.031 1 96.06 35 GLY B CA 1
ATOM 4784 C C . GLY B 1 35 ? 15.75 14.797 -19.328 1 96.06 35 GLY B C 1
ATOM 4785 O O . GLY B 1 35 ? 15.867 15.703 -20.156 1 96.06 35 GLY B O 1
ATOM 4786 N N . TYR B 1 36 ? 16.781 14.305 -18.625 1 97.56 36 TYR B N 1
ATOM 4787 C CA . TYR B 1 36 ? 18.141 14.781 -18.766 1 97.56 36 TYR B CA 1
ATOM 4788 C C . TYR B 1 36 ? 19.094 13.617 -19.016 1 97.56 36 TYR B C 1
ATOM 4790 O O . TYR B 1 36 ? 18.75 12.453 -18.797 1 97.56 36 TYR B O 1
ATOM 4798 N N . PHE B 1 37 ? 20.219 13.922 -19.656 1 97.56 37 PHE B N 1
ATOM 4799 C CA . PHE B 1 37 ? 21.234 12.906 -19.906 1 97.56 37 PHE B CA 1
ATOM 4800 C C . PHE B 1 37 ? 22.641 13.461 -19.641 1 97.56 37 PHE B C 1
ATOM 4802 O O . PHE B 1 37 ? 22.781 14.594 -19.172 1 97.56 37 PHE B O 1
ATOM 4809 N N . GLY B 1 38 ? 23.656 12.625 -19.797 1 97.12 38 GLY B N 1
ATOM 4810 C CA . GLY B 1 38 ? 25.031 13 -19.547 1 97.12 38 GLY B CA 1
ATOM 4811 C C . GLY B 1 38 ? 25.578 12.406 -18.25 1 97.12 38 GLY B C 1
ATOM 4812 O O . GLY B 1 38 ? 24.859 11.719 -17.531 1 97.12 38 GLY B O 1
ATOM 4813 N N . ALA B 1 39 ? 26.797 12.719 -17.969 1 97.12 39 ALA B N 1
ATOM 4814 C CA . ALA B 1 39 ? 27.5 12.133 -16.828 1 97.12 39 ALA B CA 1
ATOM 4815 C C . ALA B 1 39 ? 26.828 12.5 -15.508 1 97.12 39 ALA B C 1
ATOM 4817 O O . ALA B 1 39 ? 26.812 11.703 -14.57 1 97.12 39 ALA B O 1
ATOM 4818 N N . ASN B 1 40 ? 26.266 13.703 -15.445 1 98.31 40 ASN B N 1
ATOM 4819 C CA . ASN B 1 40 ? 25.688 14.188 -14.203 1 98.31 40 ASN B CA 1
ATOM 4820 C C . ASN B 1 40 ? 24.219 14.57 -14.383 1 98.31 40 ASN B C 1
ATOM 4822 O O . ASN B 1 40 ? 23.656 15.289 -13.555 1 98.31 40 ASN B O 1
ATOM 4826 N N . CYS B 1 41 ? 23.594 14.125 -15.5 1 98.19 41 CYS B N 1
ATOM 4827 C CA . CYS B 1 41 ? 22.188 14.383 -15.805 1 98.19 41 CYS B CA 1
ATOM 4828 C C . CYS B 1 41 ? 21.922 15.883 -15.906 1 98.19 41 CYS B C 1
ATOM 4830 O O . CYS B 1 41 ? 20.953 16.391 -15.344 1 98.19 41 CYS B O 1
ATOM 4832 N N . THR B 1 42 ? 22.828 16.609 -16.516 1 97.31 42 THR B N 1
ATOM 4833 C CA . THR B 1 42 ? 22.703 18.062 -16.562 1 97.31 42 THR B CA 1
ATOM 4834 C C . THR B 1 42 ? 22.234 18.531 -17.938 1 97.31 42 THR B C 1
ATOM 4836 O O . THR B 1 42 ? 21.797 19.672 -18.109 1 97.31 42 THR B O 1
ATOM 4839 N N . SER B 1 43 ? 22.328 17.641 -18.953 1 97.31 43 SER B N 1
ATOM 4840 C CA . SER B 1 43 ? 21.938 18 -20.312 1 97.31 43 SER B CA 1
ATOM 4841 C C . SER B 1 43 ? 20.484 17.656 -20.594 1 97.31 43 SER B C 1
ATOM 4843 O O . SER B 1 43 ? 20.109 16.469 -20.578 1 97.31 43 SER B O 1
ATOM 4845 N N . PRO B 1 44 ? 19.656 18.641 -20.859 1 96.75 44 PRO B N 1
ATOM 4846 C CA . PRO B 1 44 ? 18.234 18.375 -21.078 1 96.75 44 PRO B CA 1
ATOM 4847 C C . PRO B 1 44 ? 17.969 17.75 -22.453 1 96.75 44 PRO B C 1
ATOM 4849 O O . PRO B 1 44 ? 18.594 18.109 -23.438 1 96.75 44 PRO B O 1
ATOM 4852 N N . GLU B 1 45 ? 17.078 16.797 -22.469 1 96.88 45 GLU B N 1
ATOM 4853 C CA . GLU B 1 45 ? 16.547 16.328 -23.734 1 96.88 45 GLU B CA 1
ATOM 4854 C C . GLU B 1 45 ? 15.734 17.406 -24.438 1 96.88 45 GLU B C 1
ATOM 4856 O O . GLU B 1 45 ? 15.445 18.453 -23.844 1 96.88 45 GLU B O 1
ATOM 4861 N N . PHE B 1 46 ? 15.336 17.188 -25.625 1 95.12 46 PHE B N 1
ATOM 4862 C CA . PHE B 1 46 ? 14.711 18.219 -26.438 1 95.12 46 PHE B CA 1
ATOM 4863 C C . PHE B 1 46 ? 13.453 18.766 -25.766 1 95.12 46 PHE B C 1
ATOM 4865 O O . PHE B 1 46 ? 13.32 19.969 -25.578 1 95.12 46 PHE B O 1
ATOM 4872 N N . TRP B 1 47 ? 12.586 17.875 -25.422 1 92.75 47 TRP B N 1
ATOM 4873 C CA . TRP B 1 47 ? 11.32 18.297 -24.828 1 92.75 47 TRP B CA 1
ATOM 4874 C C . TRP B 1 47 ? 11.547 18.922 -23.469 1 92.75 47 TRP B C 1
ATOM 4876 O O . TRP B 1 47 ? 10.812 19.828 -23.062 1 92.75 47 TRP B O 1
ATOM 4886 N N . MET B 1 48 ? 12.516 18.438 -22.75 1 92.81 48 MET B N 1
ATOM 4887 C CA . MET B 1 48 ? 12.836 18.984 -21.438 1 92.81 48 MET B CA 1
ATOM 4888 C C . MET B 1 48 ? 13.43 20.375 -21.562 1 92.81 48 MET B C 1
ATOM 4890 O O . MET B 1 48 ? 13.188 21.234 -20.703 1 92.81 48 MET B O 1
ATOM 4894 N N . ARG B 1 49 ? 14.125 20.625 -22.625 1 93.06 49 ARG B N 1
ATOM 4895 C CA . ARG B 1 49 ? 14.672 21.969 -22.875 1 93.06 49 ARG B CA 1
ATOM 4896 C C . ARG B 1 49 ? 13.555 22.984 -23.078 1 93.06 49 ARG B C 1
ATOM 4898 O O . ARG B 1 49 ? 13.609 24.094 -22.547 1 93.06 49 ARG B O 1
ATOM 4905 N N . LEU B 1 50 ? 12.602 22.578 -23.812 1 93.44 50 LEU B N 1
ATOM 4906 C CA . LEU B 1 50 ? 11.453 23.438 -24.062 1 93.44 50 LEU B CA 1
ATOM 4907 C C . LEU B 1 50 ? 10.664 23.672 -22.766 1 93.44 50 LEU B C 1
ATOM 4909 O O . LEU B 1 50 ? 10.234 24.797 -22.5 1 93.44 50 LEU B O 1
ATOM 4913 N N . HIS B 1 51 ? 10.523 22.609 -22.078 1 90.56 51 HIS B N 1
ATOM 4914 C CA . HIS B 1 51 ? 9.828 22.719 -20.797 1 90.56 51 HIS B CA 1
ATOM 4915 C C . HIS B 1 51 ? 10.539 23.672 -19.859 1 90.56 51 HIS B C 1
ATOM 4917 O O . HIS B 1 51 ? 9.898 24.531 -19.234 1 90.56 51 HIS B O 1
ATOM 4923 N N . ASP B 1 52 ? 11.812 23.531 -19.781 1 88.5 52 ASP B N 1
ATOM 4924 C CA . ASP B 1 52 ? 12.609 24.359 -18.875 1 88.5 52 ASP B CA 1
ATOM 4925 C C . ASP B 1 52 ? 12.555 25.828 -19.281 1 88.5 52 ASP B C 1
ATOM 4927 O O . ASP B 1 52 ? 12.602 26.719 -18.438 1 88.5 52 ASP B O 1
ATOM 4931 N N . LEU B 1 53 ? 12.445 26.016 -20.516 1 87.5 53 LEU B N 1
ATOM 4932 C CA . LEU B 1 53 ? 12.406 27.375 -21.047 1 87.5 53 LEU B CA 1
ATOM 4933 C C . LEU B 1 53 ? 11.07 28.047 -20.75 1 87.5 53 LEU B C 1
ATOM 4935 O O . LEU B 1 53 ? 11.016 29.25 -20.484 1 87.5 53 LEU B O 1
ATOM 4939 N N . LEU B 1 54 ? 10.047 27.203 -20.672 1 87.69 54 LEU B N 1
ATOM 4940 C CA . LEU B 1 54 ? 8.703 27.766 -20.625 1 87.69 54 LEU B CA 1
ATOM 4941 C C . LEU B 1 54 ? 8.125 27.656 -19.219 1 87.69 54 LEU B C 1
ATOM 4943 O O . LEU B 1 54 ? 7.148 28.344 -18.891 1 87.69 54 LEU B O 1
ATOM 4947 N N . LYS B 1 55 ? 8.734 26.859 -18.469 1 84.94 55 LYS B N 1
ATOM 4948 C CA . LYS B 1 55 ? 8.148 26.594 -17.156 1 84.94 55 LYS B CA 1
ATOM 4949 C C . LYS B 1 55 ? 8.289 27.812 -16.25 1 84.94 55 LYS B C 1
ATOM 4951 O O . LYS B 1 55 ? 9.391 28.297 -16.016 1 84.94 55 LYS B O 1
ATOM 4956 N N . PRO B 1 56 ? 7.172 28.312 -15.75 1 82.62 56 PRO B N 1
ATOM 4957 C CA . PRO B 1 56 ? 7.262 29.406 -14.789 1 82.62 56 PRO B CA 1
ATOM 4958 C C . PRO B 1 56 ? 7.867 28.969 -13.453 1 82.62 56 PRO B C 1
ATOM 4960 O O . PRO B 1 56 ? 7.801 27.797 -13.102 1 82.62 56 PRO B O 1
ATOM 4963 N N . SER B 1 57 ? 8.469 29.922 -12.734 1 82.25 57 SER B N 1
ATOM 4964 C CA . SER B 1 57 ? 9.023 29.625 -11.414 1 82.25 57 SER B CA 1
ATOM 4965 C C . SER B 1 57 ? 7.93 29.438 -10.375 1 82.25 57 SER B C 1
ATOM 4967 O O . SER B 1 57 ? 6.816 29.938 -10.547 1 82.25 57 SER B O 1
ATOM 4969 N N . PRO B 1 58 ? 8.289 28.703 -9.352 1 81.5 58 PRO B N 1
ATOM 4970 C CA . PRO B 1 58 ? 7.324 28.578 -8.258 1 81.5 58 PRO B CA 1
ATOM 4971 C C . PRO B 1 58 ? 6.898 29.922 -7.691 1 81.5 58 PRO B C 1
ATOM 4973 O O . PRO B 1 58 ? 5.727 30.109 -7.344 1 81.5 58 PRO B O 1
ATOM 4976 N N . ALA B 1 59 ? 7.801 30.828 -7.645 1 79.25 59 ALA B N 1
ATOM 4977 C CA . ALA B 1 59 ? 7.492 32.156 -7.133 1 79.25 59 ALA B CA 1
ATOM 4978 C C . ALA B 1 59 ? 6.465 32.844 -8.016 1 79.25 59 ALA B C 1
ATOM 4980 O O . ALA B 1 59 ? 5.586 33.562 -7.516 1 79.25 59 ALA B O 1
ATOM 4981 N N . PHE B 1 60 ? 6.586 32.594 -9.281 1 82.81 60 PHE B N 1
ATOM 4982 C CA . PHE B 1 60 ? 5.641 33.219 -10.211 1 82.81 60 PHE B CA 1
ATOM 4983 C C . PHE B 1 60 ? 4.242 32.625 -10.008 1 82.81 60 PHE B C 1
ATOM 4985 O O . PHE B 1 60 ? 3.262 33.375 -9.961 1 82.81 60 PHE B O 1
ATOM 4992 N N . PHE B 1 61 ? 4.207 31.359 -9.898 1 84.81 61 PHE B N 1
ATOM 4993 C CA . PHE B 1 61 ? 2.92 30.703 -9.672 1 84.81 61 PHE B CA 1
ATOM 4994 C C . PHE B 1 61 ? 2.283 31.203 -8.375 1 84.81 61 PHE B C 1
ATOM 4996 O O . PHE B 1 61 ? 1.084 31.484 -8.336 1 84.81 61 PHE B O 1
ATOM 5003 N N . HIS B 1 62 ? 3.088 31.312 -7.398 1 81.5 62 HIS B N 1
ATOM 5004 C CA . HIS B 1 62 ? 2.594 31.797 -6.117 1 81.5 62 HIS B CA 1
ATOM 5005 C C . HIS B 1 62 ? 2.037 33.219 -6.25 1 81.5 62 HIS B C 1
ATOM 5007 O O . HIS B 1 62 ? 0.98 33.531 -5.695 1 81.5 62 HIS B O 1
ATOM 5013 N N . PHE B 1 63 ? 2.719 34.031 -6.969 1 84.5 63 PHE B N 1
ATOM 5014 C CA . PHE B 1 63 ? 2.293 35.406 -7.176 1 84.5 63 PHE B CA 1
ATOM 5015 C C . PHE B 1 63 ? 0.934 35.469 -7.863 1 84.5 63 PHE B C 1
ATOM 5017 O O . PHE B 1 63 ? 0.028 36.156 -7.41 1 84.5 63 PHE B O 1
ATOM 5024 N N . ILE B 1 64 ? 0.821 34.719 -8.875 1 88.62 64 ILE B N 1
ATOM 5025 C CA . ILE B 1 64 ? -0.416 34.719 -9.648 1 88.62 64 ILE B CA 1
ATOM 5026 C C . ILE B 1 64 ? -1.562 34.188 -8.805 1 88.62 64 ILE B C 1
ATOM 5028 O O . ILE B 1 64 ? -2.686 34.688 -8.867 1 88.62 64 ILE B O 1
ATOM 5032 N N . LEU B 1 65 ? -1.27 33.25 -7.996 1 88.75 65 LEU B N 1
ATOM 5033 C CA . LEU B 1 65 ? -2.287 32.562 -7.207 1 88.75 65 LEU B CA 1
ATOM 5034 C C . LEU B 1 65 ? -2.721 33.406 -6.02 1 88.75 65 LEU B C 1
ATOM 5036 O O . LEU B 1 65 ? -3.775 33.188 -5.43 1 88.75 65 LEU B O 1
ATOM 5040 N N . THR B 1 66 ? -1.906 34.406 -5.668 1 88.12 66 THR B N 1
ATOM 5041 C CA . THR B 1 66 ? -2.211 35.219 -4.484 1 88.12 66 THR B CA 1
ATOM 5042 C C . THR B 1 66 ? -2.539 36.656 -4.875 1 88.12 66 THR B C 1
ATOM 5044 O O . THR B 1 66 ? -2.732 37.5 -4.008 1 88.12 66 THR B O 1
ATOM 5047 N N . HIS B 1 67 ? -2.473 36.875 -6.113 1 89.56 67 HIS B N 1
ATOM 5048 C CA . HIS B 1 67 ? -2.834 38.188 -6.625 1 89.56 67 HIS B CA 1
ATOM 5049 C C . HIS B 1 67 ? -3.951 38.094 -7.66 1 89.56 67 HIS B C 1
ATOM 5051 O O . HIS B 1 67 ? -4.281 37 -8.117 1 89.56 67 HIS B O 1
ATOM 5057 N N . PHE B 1 68 ? -4.637 39.188 -7.938 1 92.38 68 PHE B N 1
ATOM 5058 C CA . PHE B 1 68 ? -5.668 39.312 -8.961 1 92.38 68 PHE B CA 1
ATOM 5059 C C . PHE B 1 68 ? -6.945 38.594 -8.539 1 92.38 68 PHE B C 1
ATOM 5061 O O . PHE B 1 68 ? -7.461 37.75 -9.273 1 92.38 68 PHE B O 1
ATOM 5068 N N . ARG B 1 69 ? -7.438 38.938 -7.457 1 92.06 69 ARG B N 1
ATOM 5069 C CA . ARG B 1 69 ? -8.602 38.312 -6.848 1 92.06 69 ARG B CA 1
ATOM 5070 C C . ARG B 1 69 ? -9.758 38.219 -7.84 1 92.06 69 ARG B C 1
ATOM 5072 O O . ARG B 1 69 ? -10.453 37.219 -7.898 1 92.06 69 ARG B O 1
ATOM 5079 N N . TRP B 1 70 ? -9.984 39.312 -8.648 1 93.06 70 TRP B N 1
ATOM 5080 C CA . TRP B 1 70 ? -11.086 39.344 -9.594 1 93.06 70 TRP B CA 1
ATOM 5081 C C . TRP B 1 70 ? -10.945 38.25 -10.633 1 93.06 70 TRP B C 1
ATOM 5083 O O . TRP B 1 70 ? -11.938 37.625 -11.039 1 93.06 70 TRP B O 1
ATOM 5093 N N . PHE B 1 71 ? -9.758 37.969 -11.047 1 94.06 71 PHE B N 1
ATOM 5094 C CA . PHE B 1 71 ? -9.477 36.938 -12.023 1 94.06 71 PHE B CA 1
ATOM 5095 C C . PHE B 1 71 ? -9.812 35.562 -11.453 1 94.06 71 PHE B C 1
ATOM 5097 O O . PHE B 1 71 ? -10.453 34.75 -12.125 1 94.06 71 PHE B O 1
ATOM 5104 N N . TRP B 1 72 ? -9.445 35.312 -10.242 1 94 72 TRP B N 1
ATOM 5105 C CA . TRP B 1 72 ? -9.648 34.031 -9.625 1 94 72 TRP B CA 1
ATOM 5106 C C . TRP B 1 72 ? -11.109 33.812 -9.25 1 94 72 TRP B C 1
ATOM 5108 O O . TRP B 1 72 ? -11.617 32.688 -9.289 1 94 72 TRP B O 1
ATOM 5118 N N . ASP B 1 73 ? -11.812 34.906 -8.953 1 94.75 73 ASP B N 1
ATOM 5119 C CA . ASP B 1 73 ? -13.25 34.812 -8.719 1 94.75 73 ASP B CA 1
ATOM 5120 C C . ASP B 1 73 ? -13.969 34.25 -9.953 1 94.75 73 ASP B C 1
ATOM 5122 O O . ASP B 1 73 ? -14.891 33.469 -9.836 1 94.75 73 ASP B O 1
ATOM 5126 N N . ILE B 1 74 ? -13.547 34.656 -11.078 1 95 74 ILE B N 1
ATOM 5127 C CA . ILE B 1 74 ? -14.109 34.188 -12.336 1 95 74 ILE B CA 1
ATOM 5128 C C . ILE B 1 74 ? -13.758 32.719 -12.547 1 95 74 ILE B C 1
ATOM 5130 O O . ILE B 1 74 ? -14.633 31.891 -12.828 1 95 74 ILE B O 1
ATOM 5134 N N . ILE B 1 75 ? -12.516 32.344 -12.367 1 94.25 75 ILE B N 1
ATOM 5135 C CA . ILE B 1 75 ? -12.031 31 -12.586 1 94.25 75 ILE B CA 1
ATOM 5136 C C . ILE B 1 75 ? -12.75 30.031 -11.641 1 94.25 75 ILE B C 1
ATOM 5138 O O . ILE B 1 75 ? -13.156 28.938 -12.047 1 94.25 75 ILE B O 1
ATOM 5142 N N . ASN B 1 76 ? -12.898 30.422 -10.398 1 95.44 76 ASN B N 1
ATOM 5143 C CA . ASN B 1 76 ? -13.5 29.578 -9.367 1 95.44 76 ASN B CA 1
ATOM 5144 C C . ASN B 1 76 ? -14.961 29.266 -9.672 1 95.44 76 ASN B C 1
ATOM 5146 O O . ASN B 1 76 ? -15.531 28.328 -9.109 1 95.44 76 ASN B O 1
ATOM 5150 N N . SER B 1 77 ? -15.531 30.031 -10.609 1 94.38 77 SER B N 1
ATOM 5151 C CA . SER B 1 77 ? -16.938 29.844 -10.93 1 94.38 77 SER B CA 1
ATOM 5152 C C . SER B 1 77 ? -17.109 29.094 -12.25 1 9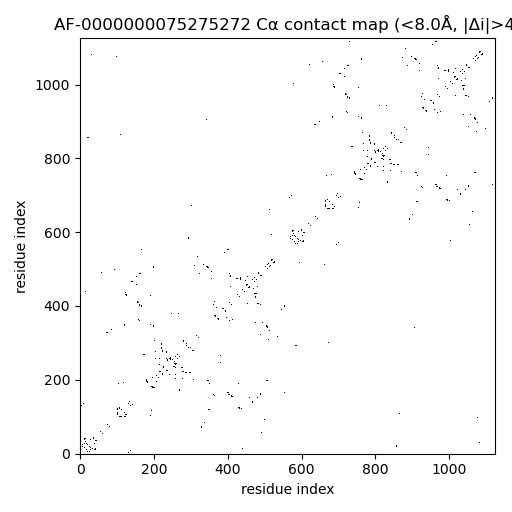4.38 77 SER B C 1
ATOM 5154 O O . SER B 1 77 ? -18.219 28.953 -12.758 1 94.38 77 SER B O 1
ATOM 5156 N N . THR B 1 78 ? -16.062 28.656 -12.797 1 93.56 78 THR B N 1
ATOM 5157 C CA . THR B 1 78 ? -16.109 28 -14.094 1 93.56 78 THR B CA 1
ATOM 5158 C C . THR B 1 78 ? -15.492 26.594 -14.008 1 93.56 78 THR B C 1
ATOM 5160 O O . THR B 1 78 ? -14.945 26.219 -12.969 1 93.56 78 THR B O 1
ATOM 5163 N N . PHE B 1 79 ? -15.664 25.875 -15.125 1 91.25 79 PHE B N 1
ATOM 5164 C CA . PHE B 1 79 ? -15.133 24.516 -15.234 1 91.25 79 PHE B CA 1
ATOM 5165 C C . PHE B 1 79 ? -13.609 24.547 -15.273 1 91.25 79 PHE B C 1
ATOM 5167 O O . PHE B 1 79 ? -12.969 23.516 -15.062 1 91.25 79 PHE B O 1
ATOM 5174 N N . ILE B 1 80 ? -13.086 25.656 -15.484 1 93.31 80 ILE B N 1
ATOM 5175 C CA . ILE B 1 80 ? -11.633 25.797 -15.555 1 93.31 80 ILE B CA 1
ATOM 5176 C C . ILE B 1 80 ? -11.023 25.469 -14.188 1 93.31 80 ILE B C 1
ATOM 5178 O O . ILE B 1 80 ? -9.891 24.984 -14.102 1 93.31 80 ILE B O 1
ATOM 5182 N N . ARG B 1 81 ? -11.781 25.672 -13.125 1 94.06 81 ARG B N 1
ATOM 5183 C CA . ARG B 1 81 ? -11.305 25.375 -11.781 1 94.06 81 ARG B CA 1
ATOM 5184 C C . ARG B 1 81 ? -10.922 23.906 -11.656 1 94.06 81 ARG B C 1
ATOM 5186 O O . ARG B 1 81 ? -9.875 23.578 -11.094 1 94.06 81 ARG B O 1
ATOM 5193 N N . ASP B 1 82 ? -11.75 23.062 -12.258 1 93.88 82 ASP B N 1
ATOM 5194 C CA . ASP B 1 82 ? -11.5 21.625 -12.172 1 93.88 82 ASP B CA 1
ATOM 5195 C C . ASP B 1 82 ? -10.234 21.234 -12.93 1 93.88 82 ASP B C 1
ATOM 5197 O O . ASP B 1 82 ? -9.469 20.375 -12.477 1 93.88 82 ASP B O 1
ATOM 5201 N N . THR B 1 83 ? -10.078 21.875 -14.023 1 93.44 83 THR B N 1
ATOM 5202 C CA . THR B 1 83 ? -8.883 21.609 -14.82 1 93.44 83 THR B CA 1
ATOM 5203 C C . THR B 1 83 ? -7.629 22.031 -14.062 1 93.44 83 THR B C 1
ATOM 5205 O O . THR B 1 83 ? -6.633 21.312 -14.039 1 93.44 83 THR B O 1
ATOM 5208 N N . LEU B 1 84 ? -7.738 23.156 -13.461 1 91.88 84 LEU B N 1
ATOM 5209 C CA . LEU B 1 84 ? -6.602 23.672 -12.703 1 91.88 84 LEU B CA 1
ATOM 5210 C C . LEU B 1 84 ? -6.34 22.812 -11.469 1 91.88 84 LEU B C 1
ATOM 5212 O O . LEU B 1 84 ? -5.188 22.547 -11.117 1 91.88 84 LEU B O 1
ATOM 5216 N N . MET B 1 85 ? -7.418 22.391 -10.836 1 92.5 85 MET B N 1
ATOM 5217 C CA . MET B 1 85 ? -7.27 21.516 -9.672 1 92.5 85 MET B CA 1
ATOM 5218 C C . MET B 1 85 ? -6.602 20.203 -10.047 1 92.5 85 MET B C 1
ATOM 5220 O O . MET B 1 85 ? -5.734 19.719 -9.32 1 92.5 85 MET B O 1
ATOM 5224 N N . ARG B 1 86 ? -7.02 19.656 -11.133 1 92 86 ARG B N 1
ATOM 5225 C CA . ARG B 1 86 ? -6.402 18.422 -11.609 1 92 86 ARG B CA 1
ATOM 5226 C C . ARG B 1 86 ? -4.91 18.625 -11.859 1 92 86 ARG B C 1
ATOM 5228 O O . ARG B 1 86 ? -4.102 17.766 -11.508 1 92 86 ARG B O 1
ATOM 5235 N N . LEU B 1 87 ? -4.625 19.688 -12.453 1 88.25 87 LEU B N 1
ATOM 5236 C CA . LEU B 1 87 ? -3.23 20 -12.742 1 88.25 87 LEU B CA 1
ATOM 5237 C C . LEU B 1 87 ? -2.424 20.141 -11.453 1 88.25 87 LEU B C 1
ATOM 5239 O O . LEU B 1 87 ? -1.335 19.578 -11.328 1 88.25 87 LEU B O 1
ATOM 5243 N N . VAL B 1 88 ? -2.953 20.859 -10.539 1 86.12 88 VAL B N 1
ATOM 5244 C CA . VAL B 1 88 ? -2.273 21.109 -9.266 1 86.12 88 VAL B CA 1
ATOM 5245 C C . VAL B 1 88 ? -2.061 19.781 -8.547 1 86.12 88 VAL B C 1
ATOM 5247 O O . VAL B 1 88 ? -0.964 19.5 -8.055 1 86.12 88 VAL B O 1
ATOM 5250 N N . LEU B 1 89 ? -3.072 19 -8.547 1 89.12 89 LEU B N 1
ATOM 5251 C CA . LEU B 1 89 ? -3.01 17.734 -7.828 1 89.12 89 LEU B CA 1
ATOM 5252 C C . LEU B 1 89 ? -2.004 16.781 -8.477 1 89.12 89 LEU B C 1
ATOM 5254 O O . LEU B 1 89 ? -1.209 16.141 -7.781 1 89.12 89 LEU B O 1
ATOM 5258 N N . THR B 1 90 ? -1.966 16.703 -9.727 1 86.44 90 THR B N 1
ATOM 5259 C CA . THR B 1 90 ? -1.101 15.758 -10.43 1 86.44 90 THR B CA 1
ATOM 5260 C C . THR B 1 90 ? 0.352 16.219 -10.383 1 86.44 90 THR B C 1
ATOM 5262 O O . THR B 1 90 ? 1.257 15.422 -10.133 1 86.44 90 THR B O 1
ATOM 5265 N N . VAL B 1 91 ? 0.564 17.469 -10.578 1 83.81 91 VAL B N 1
ATOM 5266 C CA . VAL B 1 91 ? 1.924 18 -10.641 1 83.81 91 VAL B CA 1
ATOM 5267 C C . VAL B 1 91 ? 2.561 17.953 -9.258 1 83.81 91 VAL B C 1
ATOM 5269 O O . VAL B 1 91 ? 3.736 17.609 -9.117 1 83.81 91 VAL B O 1
ATOM 5272 N N . ARG B 1 92 ? 1.816 18.234 -8.305 1 86.44 92 ARG B N 1
ATOM 5273 C CA . ARG B 1 92 ? 2.381 18.297 -6.961 1 86.44 92 ARG B CA 1
ATOM 5274 C C . ARG B 1 92 ? 2.516 16.906 -6.355 1 86.44 92 ARG B C 1
ATOM 5276 O O . ARG B 1 92 ? 3.549 16.578 -5.77 1 86.44 92 ARG B O 1
ATOM 5283 N N . ALA B 1 93 ? 1.533 16.156 -6.551 1 85.31 93 ALA B N 1
ATOM 5284 C CA . ALA B 1 93 ? 1.551 14.836 -5.93 1 85.31 93 ALA B CA 1
ATOM 5285 C C . ALA B 1 93 ? 2.664 13.977 -6.516 1 85.31 93 ALA B C 1
ATOM 5287 O O . ALA B 1 93 ? 3.227 13.125 -5.82 1 85.31 93 ALA B O 1
ATOM 5288 N N . ASN B 1 94 ? 3.049 14.211 -7.688 1 85.44 94 ASN B N 1
ATOM 5289 C CA . ASN B 1 94 ? 4.02 13.367 -8.375 1 85.44 94 ASN B CA 1
ATOM 5290 C C . ASN B 1 94 ? 5.449 13.695 -7.957 1 85.44 94 ASN B C 1
ATOM 5292 O O . ASN B 1 94 ? 6.391 12.992 -8.336 1 85.44 94 ASN B O 1
ATOM 5296 N N . LEU B 1 95 ? 5.551 14.688 -7.105 1 91.81 95 LEU B N 1
ATOM 5297 C CA . LEU B 1 95 ? 6.883 15.07 -6.652 1 91.81 95 LEU B CA 1
ATOM 5298 C C . LEU B 1 95 ? 7.367 14.141 -5.543 1 91.81 95 LEU B C 1
ATOM 5300 O O . LEU B 1 95 ? 8.555 14.117 -5.219 1 91.81 95 LEU B O 1
ATOM 5304 N N . ILE B 1 96 ? 6.496 13.438 -4.949 1 93.44 96 ILE B N 1
ATOM 5305 C CA . ILE B 1 96 ? 6.848 12.461 -3.92 1 93.44 96 ILE B CA 1
ATOM 5306 C C . ILE B 1 96 ? 6.832 11.055 -4.512 1 93.44 96 ILE B C 1
ATOM 5308 O O . ILE B 1 96 ? 5.812 10.609 -5.047 1 93.44 96 ILE B O 1
ATOM 5312 N N . PRO B 1 97 ? 7.98 10.43 -4.379 1 93.44 97 PRO B N 1
ATOM 5313 C CA . PRO B 1 97 ? 8 9.078 -4.949 1 93.44 97 PRO B CA 1
ATOM 5314 C C . PRO B 1 97 ? 7.016 8.133 -4.27 1 93.44 97 PRO B C 1
ATOM 5316 O O . PRO B 1 97 ? 6.945 8.086 -3.041 1 93.44 97 PRO B O 1
ATOM 5319 N N . SER B 1 98 ? 6.242 7.461 -5.027 1 92.38 98 SER B N 1
ATOM 5320 C CA . SER B 1 98 ? 5.312 6.41 -4.617 1 92.38 98 SER B CA 1
ATOM 5321 C C . SER B 1 98 ? 5.289 5.266 -5.625 1 92.38 98 SER B C 1
ATOM 5323 O O . SER B 1 98 ? 4.879 5.449 -6.773 1 92.38 98 SER B O 1
ATOM 5325 N N . PRO B 1 99 ? 5.793 4.094 -5.293 1 94.12 99 PRO B N 1
ATOM 5326 C CA . PRO B 1 99 ? 6.273 3.65 -3.982 1 94.12 99 PRO B CA 1
ATOM 5327 C C . PRO B 1 99 ? 7.555 4.363 -3.551 1 94.12 99 PRO B C 1
ATOM 5329 O O . PRO B 1 99 ? 8.305 4.859 -4.395 1 94.12 99 PRO B O 1
ATOM 5332 N N . PRO B 1 100 ? 7.754 4.379 -2.154 1 94.62 100 PRO B N 1
ATOM 5333 C CA . PRO B 1 100 ? 8.93 5.102 -1.665 1 94.62 100 PRO B CA 1
ATOM 5334 C C . PRO B 1 100 ? 10.242 4.445 -2.09 1 94.62 100 PRO B C 1
ATOM 5336 O O . PRO B 1 100 ? 10.297 3.227 -2.283 1 94.62 100 PRO B O 1
ATOM 5339 N N . THR B 1 101 ? 11.312 5.199 -2.154 1 94.88 101 THR B N 1
ATOM 5340 C CA . THR B 1 101 ? 12.578 4.711 -2.695 1 94.88 101 THR B CA 1
ATOM 5341 C C . THR B 1 101 ? 13.609 4.547 -1.585 1 94.88 101 THR B C 1
ATOM 5343 O O . THR B 1 101 ? 14.5 3.693 -1.679 1 94.88 101 THR B O 1
ATOM 5346 N N . PHE B 1 102 ? 13.617 5.422 -0.554 1 96.12 102 PHE B N 1
ATOM 5347 C CA . PHE B 1 102 ? 14.586 5.383 0.538 1 96.12 102 PHE B CA 1
ATOM 5348 C C . PHE B 1 102 ? 13.875 5.391 1.888 1 96.12 102 PHE B C 1
ATOM 5350 O O . PHE B 1 102 ? 12.672 5.625 1.96 1 96.12 102 PHE B O 1
ATOM 5357 N N . ASN B 1 103 ? 14.633 5 2.842 1 93.88 103 ASN B N 1
ATOM 5358 C CA . ASN B 1 103 ? 14.141 5.141 4.207 1 93.88 103 ASN B CA 1
ATOM 5359 C C . ASN B 1 103 ? 15.258 5.516 5.176 1 93.88 103 ASN B C 1
ATOM 5361 O O . ASN B 1 103 ? 16.359 5.887 4.75 1 93.88 103 ASN B O 1
ATOM 5365 N N . SER B 1 104 ? 15.031 5.535 6.414 1 90.94 104 SER B N 1
ATOM 5366 C CA . SER B 1 104 ? 15.945 6.09 7.406 1 90.94 104 SER B CA 1
ATOM 5367 C C . SER B 1 104 ? 17.141 5.176 7.629 1 90.94 104 SER B C 1
ATOM 5369 O O . SER B 1 104 ? 18.109 5.566 8.273 1 90.94 104 SER B O 1
ATOM 5371 N N . ASP B 1 105 ? 17.141 4.008 7.023 1 88 105 ASP B N 1
ATOM 5372 C CA . ASP B 1 105 ? 18.25 3.084 7.254 1 88 105 ASP B CA 1
ATOM 5373 C C . ASP B 1 105 ? 18.969 2.75 5.949 1 88 105 ASP B C 1
ATOM 5375 O O . ASP B 1 105 ? 20.109 2.277 5.961 1 88 105 ASP B O 1
ATOM 5379 N N . TYR B 1 106 ? 18.297 2.893 4.906 1 88.75 106 TYR B N 1
ATOM 5380 C CA . TYR B 1 106 ? 18.859 2.506 3.613 1 88.75 106 TYR B CA 1
ATOM 5381 C C . TYR B 1 106 ? 18.953 3.707 2.68 1 88.75 106 TYR B C 1
ATOM 5383 O O . TYR B 1 106 ? 17.938 4.309 2.324 1 88.75 106 TYR B O 1
ATOM 5391 N N . GLY B 1 107 ? 20.156 4.023 2.32 1 91.69 107 GLY B N 1
ATOM 5392 C CA . GLY B 1 107 ? 20.391 5.125 1.4 1 91.69 107 GLY B CA 1
ATOM 5393 C C . GLY B 1 107 ? 20.359 4.699 -0.056 1 91.69 107 GLY B C 1
ATOM 5394 O O . GLY B 1 107 ? 20.812 5.449 -0.932 1 91.69 107 GLY B O 1
ATOM 5395 N N . TYR B 1 108 ? 19.984 3.461 -0.339 1 93.75 108 TYR B N 1
ATOM 5396 C CA . TYR B 1 108 ? 19.828 2.902 -1.676 1 93.75 108 TYR B CA 1
ATOM 5397 C C . TYR B 1 108 ? 18.484 2.178 -1.8 1 93.75 108 TYR B C 1
ATOM 5399 O O . TYR B 1 108 ? 17.875 1.811 -0.793 1 93.75 108 TYR B O 1
ATOM 5407 N N . ILE B 1 109 ? 17.984 2.094 -3.008 1 94.88 109 ILE B N 1
ATOM 5408 C CA . ILE B 1 109 ? 16.719 1.411 -3.238 1 94.88 109 ILE B CA 1
ATOM 5409 C C . ILE B 1 109 ? 16.844 -0.053 -2.818 1 94.88 109 ILE B C 1
ATOM 5411 O O . ILE B 1 109 ? 17.844 -0.706 -3.102 1 94.88 109 ILE B O 1
ATOM 5415 N N . SER B 1 110 ? 15.961 -0.538 -2.049 1 93.81 110 SER B N 1
ATOM 5416 C CA . SER B 1 110 ? 15.961 -1.913 -1.561 1 93.81 110 SER B CA 1
ATOM 5417 C C . SER B 1 110 ? 14.555 -2.385 -1.224 1 93.81 110 SER B C 1
ATOM 5419 O O . SER B 1 110 ? 13.617 -1.584 -1.182 1 93.81 110 SER B O 1
ATOM 5421 N N . TRP B 1 111 ? 14.414 -3.662 -1.062 1 91.62 111 TRP B N 1
ATOM 5422 C CA . TRP B 1 111 ? 13.148 -4.25 -0.651 1 91.62 111 TRP B CA 1
ATOM 5423 C C . TRP B 1 111 ? 12.695 -3.691 0.696 1 91.62 111 TRP B C 1
ATOM 5425 O O . TRP B 1 111 ? 11.508 -3.445 0.909 1 91.62 111 TRP B O 1
ATOM 5435 N N . GLU B 1 112 ? 13.602 -3.373 1.544 1 88.12 112 GLU B N 1
ATOM 5436 C CA . GLU B 1 112 ? 13.305 -2.867 2.881 1 88.12 112 GLU B CA 1
ATOM 5437 C C . GLU B 1 112 ? 12.75 -1.445 2.822 1 88.12 112 GLU B C 1
ATOM 5439 O O . GLU B 1 112 ? 11.867 -1.084 3.604 1 88.12 112 GLU B O 1
ATOM 5444 N N . ALA B 1 113 ? 13.289 -0.727 1.89 1 88.12 113 ALA B N 1
ATOM 5445 C CA . ALA B 1 113 ? 12.844 0.659 1.764 1 88.12 113 ALA B CA 1
ATOM 5446 C C . ALA B 1 113 ? 11.352 0.733 1.481 1 88.12 113 ALA B C 1
ATOM 5448 O O . ALA B 1 113 ? 10.656 1.627 1.979 1 88.12 113 ALA B O 1
ATOM 5449 N N . TYR B 1 114 ? 10.844 -0.187 0.79 1 85.75 114 TYR B N 1
ATOM 5450 C CA . TYR B 1 114 ? 9.422 -0.201 0.451 1 85.75 114 TYR B CA 1
ATOM 5451 C C . TYR B 1 114 ? 8.633 -1.009 1.47 1 85.75 114 TYR B C 1
ATOM 5453 O O . TYR B 1 114 ? 7.609 -0.542 1.981 1 85.75 114 TYR B O 1
ATOM 5461 N N . ALA B 1 115 ? 9.141 -2.133 1.808 1 86.06 115 ALA B N 1
ATOM 5462 C CA . ALA B 1 115 ? 8.312 -3.125 2.498 1 86.06 115 ALA B CA 1
ATOM 5463 C C . ALA B 1 115 ? 8.32 -2.887 4.004 1 86.06 115 ALA B C 1
ATOM 5465 O O . ALA B 1 115 ? 7.375 -3.258 4.703 1 86.06 115 ALA B O 1
ATOM 5466 N N . ASN B 1 116 ? 9.398 -2.375 4.535 1 87.88 116 ASN B N 1
ATOM 5467 C CA . ASN B 1 116 ? 9.484 -2.168 5.977 1 87.88 116 ASN B CA 1
ATOM 5468 C C . ASN B 1 116 ? 8.812 -0.866 6.398 1 87.88 116 ASN B C 1
ATOM 5470 O O . ASN B 1 116 ? 9.406 0.208 6.289 1 87.88 116 ASN B O 1
ATOM 5474 N N . VAL B 1 117 ? 7.664 -0.958 7.008 1 88.12 117 VAL B N 1
ATOM 5475 C CA . VAL B 1 117 ? 6.848 0.22 7.281 1 88.12 117 VAL B CA 1
ATOM 5476 C C . VAL B 1 117 ? 7.227 0.807 8.641 1 88.12 117 VAL B C 1
ATOM 5478 O O . VAL B 1 117 ? 6.66 1.818 9.062 1 88.12 117 VAL B O 1
ATOM 5481 N N . SER B 1 118 ? 8.219 0.232 9.281 1 89.94 118 SER B N 1
ATOM 5482 C CA . SER B 1 118 ? 8.617 0.728 10.602 1 89.94 118 SER B CA 1
ATOM 5483 C C . SER B 1 118 ? 9.586 1.898 10.477 1 89.94 118 SER B C 1
ATOM 5485 O O . SER B 1 118 ? 9.867 2.58 11.461 1 89.94 118 SER B O 1
ATOM 5487 N N . TYR B 1 119 ? 10.055 2.129 9.25 1 92.19 119 TYR B N 1
ATOM 5488 C CA . TYR B 1 119 ? 10.953 3.258 9.023 1 92.19 119 TYR B CA 1
ATOM 5489 C C . TYR B 1 119 ? 10.203 4.43 8.398 1 92.19 119 TYR B C 1
ATOM 5491 O O . TYR B 1 119 ? 9.305 4.234 7.574 1 92.19 119 TYR B O 1
ATOM 5499 N N . TYR B 1 120 ? 10.602 5.645 8.82 1 93.44 120 TYR B N 1
ATOM 5500 C CA . TYR B 1 120 ? 10.273 6.777 7.965 1 93.44 120 TYR B CA 1
ATOM 5501 C C . TYR B 1 120 ? 10.891 6.625 6.586 1 93.44 120 TYR B C 1
ATOM 5503 O O . TYR B 1 120 ? 12.031 6.172 6.457 1 93.44 120 TYR B O 1
ATOM 5511 N N . THR B 1 121 ? 10.109 6.941 5.586 1 94.69 121 THR B N 1
ATOM 5512 C CA . THR B 1 121 ? 10.695 7.016 4.254 1 94.69 121 THR B CA 1
ATOM 5513 C C . THR B 1 121 ? 11.422 8.344 4.055 1 94.69 121 THR B C 1
ATOM 5515 O O . THR B 1 121 ? 11.453 9.18 4.961 1 94.69 121 THR B O 1
ATOM 5518 N N . ARG B 1 122 ? 12.094 8.508 2.922 1 95.25 122 ARG B N 1
ATOM 5519 C CA . ARG B 1 122 ? 12.789 9.75 2.576 1 95.25 122 ARG B CA 1
ATOM 5520 C C . ARG B 1 122 ? 12.734 10 1.073 1 95.25 122 ARG B C 1
ATOM 5522 O O . ARG B 1 122 ? 12.602 9.062 0.285 1 95.25 122 ARG B O 1
ATOM 5529 N N . VAL B 1 123 ? 12.875 11.258 0.729 1 95.56 123 VAL B N 1
ATOM 5530 C CA . VAL B 1 123 ? 12.859 11.633 -0.682 1 95.56 123 VAL B CA 1
ATOM 5531 C C . VAL B 1 123 ? 14.273 11.609 -1.244 1 95.56 123 VAL B C 1
ATOM 5533 O O . VAL B 1 123 ? 14.477 11.312 -2.422 1 95.56 123 VAL B O 1
ATOM 5536 N N . LEU B 1 124 ? 15.242 11.953 -0.428 1 97.12 124 LEU B N 1
ATOM 5537 C CA . LEU B 1 124 ? 16.656 11.867 -0.763 1 97.12 124 LEU B CA 1
ATOM 5538 C C . LEU B 1 124 ? 17.375 10.891 0.164 1 97.12 124 LEU B C 1
ATOM 5540 O O . LEU B 1 124 ? 17.016 10.758 1.333 1 97.12 124 LEU B O 1
ATOM 5544 N N . PRO B 1 125 ? 18.375 10.188 -0.355 1 96 125 PRO B N 1
ATOM 5545 C CA . PRO B 1 125 ? 19.125 9.305 0.543 1 96 125 PRO B CA 1
ATOM 5546 C C . PRO B 1 125 ? 19.922 10.078 1.592 1 96 125 PRO B C 1
ATOM 5548 O O . PRO B 1 125 ? 20.172 11.273 1.428 1 96 125 PRO B O 1
ATOM 5551 N N . PRO B 1 126 ? 20.281 9.445 2.732 1 96.06 126 PRO B N 1
ATOM 5552 C CA . PRO B 1 126 ? 21.125 10.109 3.723 1 96.06 126 PRO B CA 1
ATOM 5553 C C . PRO B 1 126 ? 22.5 10.461 3.176 1 96.06 126 PRO B C 1
ATOM 5555 O O . PRO B 1 126 ? 22.969 9.836 2.221 1 96.06 126 PRO B O 1
ATOM 5558 N N . VAL B 1 127 ? 23.109 11.508 3.77 1 96.88 127 VAL B N 1
ATOM 5559 C CA . VAL B 1 127 ? 24.516 11.758 3.473 1 96.88 127 VAL B CA 1
ATOM 5560 C C . VAL B 1 127 ? 25.328 10.5 3.775 1 96.88 127 VAL B C 1
ATOM 5562 O O . VAL B 1 127 ? 25.234 9.938 4.867 1 96.88 127 VAL B O 1
ATOM 5565 N N . PRO B 1 128 ? 26.094 10.07 2.754 1 94.06 128 PRO B N 1
ATOM 5566 C CA . PRO B 1 128 ? 26.875 8.859 3.002 1 94.06 128 PRO B CA 1
ATOM 5567 C C . PRO B 1 128 ? 27.766 8.977 4.238 1 94.06 128 PRO B C 1
ATOM 5569 O O . PRO B 1 128 ? 28.266 10.055 4.543 1 94.06 128 PRO B O 1
ATOM 5572 N N . ASP B 1 129 ? 28.016 7.895 4.906 1 90.56 129 ASP B N 1
ATOM 5573 C CA . ASP B 1 129 ? 28.734 7.855 6.176 1 90.56 129 ASP B CA 1
ATOM 5574 C C . ASP B 1 129 ? 30.203 8.258 5.984 1 90.56 129 ASP B C 1
ATOM 5576 O O . ASP B 1 129 ? 30.844 8.75 6.914 1 90.56 129 ASP B O 1
ATOM 5580 N N . ASN B 1 130 ? 30.688 8.031 4.863 1 91.06 130 ASN B N 1
ATOM 5581 C CA . ASN B 1 130 ? 32.125 8.25 4.66 1 91.06 130 ASN B CA 1
ATOM 5582 C C . ASN B 1 130 ? 32.375 9.586 3.963 1 91.06 130 ASN B C 1
ATOM 5584 O O . ASN B 1 130 ? 33.406 9.75 3.297 1 91.06 130 ASN B O 1
ATOM 5588 N N . CYS B 1 131 ? 31.5 10.492 4.074 1 95.69 131 CYS B N 1
ATOM 5589 C CA . CYS B 1 131 ? 31.734 11.828 3.537 1 95.69 131 CYS B CA 1
ATOM 5590 C C . CYS B 1 131 ? 32.656 12.633 4.449 1 95.69 131 CYS B C 1
ATOM 5592 O O . CYS B 1 131 ? 32.656 12.414 5.664 1 95.69 131 CYS B O 1
ATOM 5594 N N . PRO B 1 132 ? 33.406 13.547 3.869 1 96 132 PRO B N 1
ATOM 5595 C CA . PRO B 1 132 ? 34.375 14.312 4.668 1 96 132 PRO B CA 1
ATOM 5596 C C . PRO B 1 132 ? 33.688 15.234 5.68 1 96 132 PRO B C 1
ATOM 5598 O O . PRO B 1 132 ? 34.281 15.57 6.707 1 96 132 PRO B O 1
ATOM 5601 N N . THR B 1 133 ? 32.562 15.734 5.355 1 96.94 133 THR B N 1
ATOM 5602 C CA . THR B 1 133 ? 31.781 16.562 6.27 1 96.94 133 THR B CA 1
ATOM 5603 C C . THR B 1 133 ? 30.375 15.992 6.445 1 96.94 133 THR B C 1
ATOM 5605 O O . THR B 1 133 ? 29.938 15.18 5.637 1 96.94 133 THR B O 1
ATOM 5608 N N . PRO B 1 134 ? 29.688 16.359 7.504 1 96.94 134 PRO B N 1
ATOM 5609 C CA . PRO B 1 134 ? 28.328 15.852 7.715 1 96.94 134 PRO B CA 1
ATOM 5610 C C . PRO B 1 134 ? 27.359 16.281 6.609 1 96.94 134 PRO B C 1
ATOM 5612 O O . PRO B 1 134 ? 26.266 15.703 6.484 1 96.94 134 PRO B O 1
ATOM 5615 N N . MET B 1 135 ? 27.75 17.219 5.832 1 98 135 MET B N 1
ATOM 5616 C CA . MET B 1 135 ? 26.859 17.734 4.781 1 98 135 MET B CA 1
ATOM 5617 C C . MET B 1 135 ? 27.422 17.406 3.4 1 98 135 MET B C 1
ATOM 5619 O O . MET B 1 135 ? 27.094 18.078 2.42 1 98 135 MET B O 1
ATOM 5623 N N . GLY B 1 136 ? 28.266 16.375 3.328 1 96.94 136 GLY B N 1
ATOM 5624 C CA . GLY B 1 136 ? 28.922 15.992 2.086 1 96.94 136 GLY B CA 1
ATOM 5625 C C . GLY B 1 136 ? 30.359 16.469 1.996 1 96.94 136 GLY B C 1
ATOM 5626 O O . GLY B 1 136 ? 31.25 15.898 2.646 1 96.94 136 GLY B O 1
ATOM 5627 N N . THR B 1 137 ? 30.562 17.469 1.175 1 97.12 137 THR B N 1
ATOM 5628 C CA . THR B 1 137 ? 31.938 17.969 1.023 1 97.12 137 THR B CA 1
ATOM 5629 C C . THR B 1 137 ? 32 19.453 1.341 1 97.12 137 THR B C 1
ATOM 5631 O O . THR B 1 137 ? 33.062 20.062 1.236 1 97.12 137 THR B O 1
ATOM 5634 N N . LYS B 1 138 ? 30.922 20.031 1.668 1 96.81 138 LYS B N 1
ATOM 5635 C CA . LYS B 1 138 ? 30.859 21.469 1.899 1 96.81 138 LYS B CA 1
ATOM 5636 C C . LYS B 1 138 ? 30.703 21.781 3.385 1 96.81 138 LYS B C 1
ATOM 5638 O O . LYS B 1 138 ? 30.141 20.984 4.133 1 96.81 138 LYS B O 1
ATOM 5643 N N . GLY B 1 139 ? 31.172 22.984 3.744 1 97.19 139 GLY B N 1
ATOM 5644 C CA . GLY B 1 139 ? 30.984 23.438 5.113 1 97.19 139 GLY B CA 1
ATOM 5645 C C . GLY B 1 139 ? 32.031 22.906 6.066 1 97.19 139 GLY B C 1
ATOM 5646 O O . GLY B 1 139 ? 33.062 22.406 5.633 1 97.19 139 GLY B O 1
ATOM 5647 N N . LYS B 1 140 ? 31.797 23.047 7.324 1 96.75 140 LYS B N 1
ATOM 5648 C CA . LYS B 1 140 ? 32.75 22.703 8.375 1 96.75 140 LYS B CA 1
ATOM 5649 C C . LYS B 1 140 ? 32.594 21.25 8.812 1 96.75 140 LYS B C 1
ATOM 5651 O O . LYS B 1 140 ? 31.516 20.672 8.648 1 96.75 140 LYS B O 1
ATOM 5656 N N . GLN B 1 141 ? 33.594 20.672 9.328 1 95.31 141 GLN B N 1
ATOM 5657 C CA . GLN B 1 141 ? 33.594 19.297 9.812 1 95.31 141 GLN B CA 1
ATOM 5658 C C . GLN B 1 141 ? 32.688 19.141 11.023 1 95.31 141 GLN B C 1
ATOM 5660 O O . GLN B 1 141 ? 32.125 18.062 11.234 1 95.31 141 GLN B O 1
ATOM 5665 N N . GLN B 1 142 ? 32.688 20.172 11.742 1 96.38 142 GLN B N 1
ATOM 5666 C CA . GLN B 1 142 ? 31.781 20.172 12.891 1 96.38 142 GLN B CA 1
ATOM 5667 C C . GLN B 1 142 ? 30.625 21.156 12.695 1 96.38 142 GLN B C 1
ATOM 5669 O O . GLN B 1 142 ? 30.859 22.344 12.438 1 96.38 142 GLN B O 1
ATOM 5674 N N . LEU B 1 143 ? 29.422 20.625 12.773 1 97.94 143 LEU B N 1
ATOM 5675 C CA . LEU B 1 143 ? 28.266 21.484 12.68 1 97.94 143 LEU B CA 1
ATOM 5676 C C . LEU B 1 143 ? 28.078 22.297 13.953 1 97.94 143 LEU B C 1
ATOM 5678 O O . LEU B 1 143 ? 28.5 21.875 15.031 1 97.94 143 LEU B O 1
ATOM 5682 N N . PRO B 1 144 ? 27.5 23.484 13.805 1 98.06 144 PRO B N 1
ATOM 5683 C CA . PRO B 1 144 ? 27.297 24.328 14.992 1 98.06 144 PRO B CA 1
ATOM 5684 C C . PRO B 1 144 ? 26.406 23.656 16.047 1 98.06 144 PRO B C 1
ATOM 5686 O O . PRO B 1 144 ? 25.594 22.797 15.703 1 98.06 144 PRO B O 1
ATOM 5689 N N . ASP B 1 145 ? 26.609 24.062 17.297 1 98.19 145 ASP B N 1
ATOM 5690 C CA . ASP B 1 145 ? 25.812 23.547 18.406 1 98.19 145 ASP B CA 1
ATOM 5691 C C . ASP B 1 145 ? 24.328 23.844 18.203 1 98.19 145 ASP B C 1
ATOM 5693 O O . ASP B 1 145 ? 23.938 24.984 17.984 1 98.19 145 ASP B O 1
ATOM 5697 N N . PRO B 1 146 ? 23.531 22.797 18.281 1 98.25 146 PRO B N 1
ATOM 5698 C CA . PRO B 1 146 ? 22.094 23 18.078 1 98.25 146 PRO B CA 1
ATOM 5699 C C . PRO B 1 146 ? 21.484 24.016 19.047 1 98.25 146 PRO B C 1
ATOM 5701 O O . PRO B 1 146 ? 20.609 24.781 18.672 1 98.25 146 PRO B O 1
ATOM 5704 N N . GLN B 1 147 ? 21.922 24.016 20.297 1 98.31 147 GLN B N 1
ATOM 5705 C CA . GLN B 1 147 ? 21.422 24.969 21.281 1 98.31 147 GLN B CA 1
ATOM 5706 C C . GLN B 1 147 ? 21.766 26.391 20.875 1 98.31 147 GLN B C 1
ATOM 5708 O O . GLN B 1 147 ? 20.922 27.297 20.969 1 98.31 147 GLN B O 1
ATOM 5713 N N . LEU B 1 148 ? 22.969 26.562 20.469 1 98.25 148 LEU B N 1
ATOM 5714 C CA . LEU B 1 148 ? 23.391 27.891 20 1 98.25 148 LEU B CA 1
ATOM 5715 C C . LEU B 1 148 ? 22.547 28.344 18.812 1 98.25 148 LEU B C 1
ATOM 5717 O O . LEU B 1 148 ? 22.109 29.5 18.781 1 98.25 148 LEU B O 1
ATOM 5721 N N . LEU B 1 149 ? 22.328 27.438 17.859 1 98.31 149 LEU B N 1
ATOM 5722 C CA . LEU B 1 149 ? 21.547 27.766 16.688 1 98.31 149 LEU B CA 1
ATOM 5723 C C . LEU B 1 149 ? 20.125 28.172 17.078 1 98.31 149 LEU B C 1
ATOM 5725 O O . LEU B 1 149 ? 19.594 29.156 16.578 1 98.31 149 LEU B O 1
ATOM 5729 N N . ALA B 1 150 ? 19.5 27.391 17.953 1 98.06 150 ALA B N 1
ATOM 5730 C CA . ALA B 1 150 ? 18.125 27.656 18.375 1 98.06 150 ALA B CA 1
ATOM 5731 C C . ALA B 1 150 ? 18.031 28.984 19.109 1 98.06 150 ALA B C 1
ATOM 5733 O O . ALA B 1 150 ? 17.125 29.797 18.828 1 98.06 150 ALA B O 1
ATOM 5734 N N . GLU B 1 151 ? 18.922 29.266 20 1 97.75 151 GLU B N 1
ATOM 5735 C CA . GLU B 1 151 ? 18.891 30.484 20.797 1 97.75 151 GLU B CA 1
ATOM 5736 C C . GLU B 1 151 ? 19.188 31.719 19.953 1 97.75 151 GLU B C 1
ATOM 5738 O O . GLU B 1 151 ? 18.578 32.781 20.156 1 97.75 151 GLU B O 1
ATOM 5743 N N . ARG B 1 152 ? 20.047 31.531 19.031 1 97 152 ARG B N 1
ATOM 5744 C CA . ARG B 1 152 ? 20.5 32.688 18.266 1 97 152 ARG B CA 1
ATOM 5745 C C . ARG B 1 152 ? 19.547 33 17.125 1 97 152 ARG B C 1
ATOM 5747 O O . ARG B 1 152 ? 19.344 34.156 16.797 1 97 152 ARG B O 1
ATOM 5754 N N . PHE B 1 153 ? 18.969 31.953 16.516 1 97.62 153 PHE B N 1
ATOM 5755 C CA . PHE B 1 153 ? 18.312 32.219 15.25 1 97.62 153 PHE B CA 1
ATOM 5756 C C . PHE B 1 153 ? 16.828 31.891 15.328 1 97.62 153 PHE B C 1
ATOM 5758 O O . PHE B 1 153 ? 16.047 32.312 14.477 1 97.62 153 PHE B O 1
ATOM 5765 N N . LEU B 1 154 ? 16.359 31.172 16.359 1 97.69 154 LEU B N 1
ATOM 5766 C CA . LEU B 1 154 ? 14.984 30.688 16.328 1 97.69 154 LEU B CA 1
ATOM 5767 C C . LEU B 1 154 ? 14.195 31.25 17.5 1 97.69 154 LEU B C 1
ATOM 5769 O O . LEU B 1 154 ? 12.977 31.438 17.422 1 97.69 154 LEU B O 1
ATOM 5773 N N . LEU B 1 155 ? 14.828 31.547 18.594 1 97.94 155 LEU B N 1
ATOM 5774 C CA . LEU B 1 155 ? 14.172 32.031 19.797 1 97.94 155 LEU B CA 1
ATOM 5775 C C . LEU B 1 155 ? 13.5 33.375 19.562 1 97.94 155 LEU B C 1
ATOM 5777 O O . LEU B 1 155 ? 14.133 34.312 19.094 1 97.94 155 LEU B O 1
ATOM 5781 N N . ARG B 1 156 ? 12.242 33.344 19.875 1 96.62 156 ARG B N 1
ATOM 5782 C CA . ARG B 1 156 ? 11.438 34.562 19.703 1 96.62 156 ARG B CA 1
ATOM 5783 C C . ARG B 1 156 ? 11.797 35.625 20.75 1 96.62 156 ARG B C 1
ATOM 5785 O O . ARG B 1 156 ? 11.969 35.281 21.922 1 96.62 156 ARG B O 1
ATOM 5792 N N . GLN B 1 157 ? 11.914 36.875 20.328 1 93.69 157 GLN B N 1
ATOM 5793 C CA . GLN B 1 157 ? 12.102 38 21.234 1 93.69 157 GLN B CA 1
ATOM 5794 C C . GLN B 1 157 ? 10.789 38.719 21.5 1 93.69 157 GLN B C 1
ATOM 5796 O O . GLN B 1 157 ? 10.492 39.125 22.625 1 93.69 157 GLN B O 1
ATOM 5801 N N . LYS B 1 158 ? 10.078 38.875 20.453 1 94.31 158 LYS B N 1
ATOM 5802 C CA . LYS B 1 158 ? 8.766 39.5 20.5 1 94.31 158 LYS B CA 1
ATOM 5803 C C . LYS B 1 158 ? 7.742 38.719 19.688 1 94.31 158 LYS B C 1
ATOM 5805 O O . LYS B 1 158 ? 8.055 38.25 18.578 1 94.31 158 LYS B O 1
ATOM 5810 N N . PHE B 1 159 ? 6.574 38.594 20.312 1 95.25 159 PHE B N 1
ATOM 5811 C CA . PHE B 1 159 ? 5.523 37.875 19.594 1 95.25 159 PHE B CA 1
ATOM 5812 C C . PHE B 1 159 ? 5.062 38.688 18.391 1 95.25 159 PHE B C 1
ATOM 5814 O O . PHE B 1 159 ? 4.715 39.875 18.516 1 95.25 159 PHE B O 1
ATOM 5821 N N . GLU B 1 160 ? 5.129 38.094 17.266 1 93.38 160 GLU B N 1
ATOM 5822 C CA . GLU B 1 160 ? 4.586 38.656 16.031 1 93.38 160 GLU B CA 1
ATOM 5823 C C . GLU B 1 160 ? 3.469 37.781 15.469 1 93.38 160 GLU B C 1
ATOM 5825 O O . GLU B 1 160 ? 3.678 36.625 15.188 1 93.38 160 GLU B O 1
ATOM 5830 N N . ALA B 1 161 ? 2.318 38.438 15.328 1 93.75 161 ALA B N 1
ATOM 5831 C CA . ALA B 1 161 ? 1.175 37.688 14.773 1 93.75 161 ALA B CA 1
ATOM 5832 C C . ALA B 1 161 ? 1.416 37.312 13.312 1 93.75 161 ALA B C 1
ATOM 5834 O O . ALA B 1 161 ? 2.078 38.062 12.578 1 93.75 161 ALA B O 1
ATOM 5835 N N . ASP B 1 162 ? 0.902 36.188 12.953 1 91.81 162 ASP B N 1
ATOM 5836 C CA . ASP B 1 162 ? 0.955 35.781 11.555 1 91.81 162 ASP B CA 1
ATOM 5837 C C . ASP B 1 162 ? 0.312 36.812 10.641 1 91.81 162 ASP B C 1
ATOM 5839 O O . ASP B 1 162 ? -0.776 37.312 10.93 1 91.81 162 ASP B O 1
ATOM 5843 N N . PRO B 1 163 ? 0.962 37.125 9.594 1 88.69 163 PRO B N 1
ATOM 5844 C CA . PRO B 1 163 ? 0.455 38.219 8.742 1 88.69 163 PRO B CA 1
ATOM 5845 C C . PRO B 1 163 ? -0.84 37.844 8.023 1 88.69 163 PRO B C 1
ATOM 5847 O O . PRO B 1 163 ? -1.601 38.719 7.621 1 88.69 163 PRO B O 1
ATOM 5850 N N . GLN B 1 164 ? -1.107 36.625 7.895 1 89.88 164 GLN B N 1
ATOM 5851 C CA . GLN B 1 164 ? -2.316 36.188 7.211 1 89.88 164 GLN B CA 1
ATOM 5852 C C . GLN B 1 164 ? -3.52 36.188 8.148 1 89.88 164 GLN B C 1
ATOM 5854 O O . GLN B 1 164 ? -4.652 35.969 7.723 1 89.88 164 GLN B O 1
ATOM 5859 N N . GLY B 1 165 ? -3.332 36.438 9.391 1 93.75 165 GLY B N 1
ATOM 5860 C CA . GLY B 1 165 ? -4.402 36.438 10.367 1 93.75 165 GLY B CA 1
ATOM 5861 C C . GLY B 1 165 ? -4.766 35.031 10.867 1 93.75 165 GLY B C 1
ATOM 5862 O O . GLY B 1 165 ? -5.902 34.812 11.273 1 93.75 165 GLY B O 1
ATOM 5863 N N . THR B 1 166 ? -3.826 34.094 10.812 1 96.06 166 THR B N 1
ATOM 5864 C CA . THR B 1 166 ? -4.043 32.75 11.312 1 96.06 166 THR B CA 1
ATOM 5865 C C . THR B 1 166 ? -4.355 32.781 12.805 1 96.06 166 THR B C 1
ATOM 5867 O O . THR B 1 166 ? -3.803 33.594 13.555 1 96.06 166 THR B O 1
ATOM 5870 N N . ASN B 1 167 ? -5.289 31.984 13.234 1 97.56 167 ASN B N 1
ATOM 5871 C CA . ASN B 1 167 ? -5.676 32 14.641 1 97.56 167 ASN B CA 1
ATOM 5872 C C . ASN B 1 167 ? -5.324 30.688 15.336 1 97.56 167 ASN B C 1
ATOM 5874 O O . ASN B 1 167 ? -4.684 29.812 14.742 1 97.56 167 ASN B O 1
ATOM 5878 N N . LEU B 1 168 ? -5.715 30.547 16.547 1 97.75 168 LEU B N 1
ATOM 5879 C CA . LEU B 1 168 ? -5.336 29.391 17.359 1 97.75 168 LEU B CA 1
ATOM 5880 C C . LEU B 1 168 ? -6.16 28.172 16.984 1 97.75 168 LEU B C 1
ATOM 5882 O O . LEU B 1 168 ? -5.734 27.031 17.219 1 97.75 168 LEU B O 1
ATOM 5886 N N . MET B 1 169 ? -7.391 28.375 16.359 1 97.81 169 MET B N 1
ATOM 5887 C CA . MET B 1 169 ? -8.125 27.234 15.812 1 97.81 169 MET B CA 1
ATOM 5888 C C . MET B 1 169 ? -7.285 26.484 14.789 1 97.81 169 MET B C 1
ATOM 5890 O O . MET B 1 169 ? -7.285 25.25 14.773 1 97.81 169 MET B O 1
ATOM 5894 N N . PHE B 1 170 ? -6.59 27.25 14.031 1 97.5 170 PHE B N 1
ATOM 5895 C CA . PHE B 1 170 ? -5.711 26.688 13.016 1 97.5 170 PHE B CA 1
ATOM 5896 C C . PHE B 1 170 ? -4.539 25.953 13.664 1 97.5 170 PHE B C 1
ATOM 5898 O O . PHE B 1 170 ? -4.215 24.828 13.273 1 97.5 170 PHE B O 1
ATOM 5905 N N . ALA B 1 171 ? -3.914 26.562 14.594 1 97 171 ALA B N 1
ATOM 5906 C CA . ALA B 1 171 ? -2.725 26.016 15.227 1 97 171 ALA B CA 1
ATOM 5907 C C . ALA B 1 171 ? -3.035 24.656 15.875 1 97 171 ALA B C 1
ATOM 5909 O O . ALA B 1 171 ? -2.281 23.703 15.719 1 97 171 ALA B O 1
ATOM 5910 N N . PHE B 1 172 ? -4.121 24.578 16.578 1 97.38 172 PHE B N 1
ATOM 5911 C CA . PHE B 1 172 ? -4.492 23.328 17.234 1 97.38 172 PHE B CA 1
ATOM 5912 C C . PHE B 1 172 ? -4.977 22.312 16.219 1 97.38 172 PHE B C 1
ATOM 5914 O O . PHE B 1 172 ? -4.773 21.109 16.406 1 97.38 172 PHE B O 1
ATOM 5921 N N . PHE B 1 173 ? -5.641 22.766 15.148 1 97.56 173 PHE B N 1
ATOM 5922 C CA . PHE B 1 173 ? -6.035 21.844 14.086 1 97.56 173 PHE B CA 1
ATOM 5923 C C . PHE B 1 173 ? -4.812 21.188 13.469 1 97.56 173 PHE B C 1
ATOM 5925 O O . PHE B 1 173 ? -4.832 19.984 13.188 1 97.56 173 PHE B O 1
ATOM 5932 N N . ALA B 1 174 ? -3.811 21.984 13.234 1 95.5 174 ALA B N 1
ATOM 5933 C CA . ALA B 1 174 ? -2.564 21.453 12.688 1 95.5 174 ALA B CA 1
ATOM 5934 C C . ALA B 1 174 ? -2.014 20.344 13.57 1 95.5 174 ALA B C 1
ATOM 5936 O O . ALA B 1 174 ? -1.599 19.281 13.07 1 95.5 174 ALA B O 1
ATOM 5937 N N . GLN B 1 175 ? -2.031 20.562 14.82 1 94.12 175 GLN B N 1
ATOM 5938 C CA . GLN B 1 175 ? -1.523 19.562 15.758 1 94.12 175 GLN B CA 1
ATOM 5939 C C . GLN B 1 175 ? -2.42 18.328 15.789 1 94.12 175 GLN B C 1
ATOM 5941 O O . GLN B 1 175 ? -1.929 17.203 15.812 1 94.12 175 GLN B O 1
ATOM 5946 N N . HIS B 1 176 ? -3.691 18.641 15.836 1 93.88 176 HIS B N 1
ATOM 5947 C CA . HIS B 1 176 ? -4.676 17.562 15.766 1 93.88 176 HIS B CA 1
ATOM 5948 C C . HIS B 1 176 ? -4.445 16.703 14.531 1 93.88 176 HIS B C 1
ATOM 5950 O O . HIS B 1 176 ? -4.453 15.469 14.625 1 93.88 176 HIS B O 1
ATOM 5956 N N . PHE B 1 177 ? -4.176 17.266 13.438 1 92 177 PHE B N 1
ATOM 5957 C CA . PHE B 1 177 ? -4.035 16.609 12.148 1 92 177 PHE B CA 1
ATOM 5958 C C . PHE B 1 177 ? -2.707 15.859 12.062 1 92 177 PHE B C 1
ATOM 5960 O O . PHE B 1 177 ? -2.658 14.719 11.594 1 92 177 PHE B O 1
ATOM 5967 N N . THR B 1 178 ? -1.681 16.406 12.531 1 88.81 178 THR B N 1
ATOM 5968 C CA . THR B 1 178 ? -0.35 15.828 12.367 1 88.81 178 THR B CA 1
ATOM 5969 C C . THR B 1 178 ? -0.213 14.531 13.172 1 88.81 178 THR B C 1
ATOM 5971 O O . THR B 1 178 ? 0.528 13.633 12.773 1 88.81 178 THR B O 1
ATOM 5974 N N . HIS B 1 179 ? -0.944 14.453 14.234 1 87.69 179 HIS B N 1
ATOM 5975 C CA . HIS B 1 179 ? -0.864 13.25 15.055 1 87.69 179 HIS B CA 1
ATOM 5976 C C . HIS B 1 179 ? -1.535 12.062 14.367 1 87.69 179 HIS B C 1
ATOM 5978 O O . HIS B 1 179 ? -1.421 10.93 14.828 1 87.69 179 HIS B O 1
ATOM 5984 N N . GLN B 1 180 ? -2.121 12.359 13.273 1 85.31 180 GLN B N 1
ATOM 5985 C CA . GLN B 1 180 ? -2.65 11.258 12.477 1 85.31 180 GLN B CA 1
ATOM 5986 C C . GLN B 1 180 ? -1.564 10.648 11.594 1 85.31 180 GLN B C 1
ATOM 5988 O O . GLN B 1 180 ? -1.652 9.477 11.211 1 85.31 180 GLN B O 1
ATOM 5993 N N . PHE B 1 181 ? -0.495 11.438 11.328 1 81.75 181 PHE B N 1
ATOM 5994 C CA . PHE B 1 181 ? 0.543 11.016 10.391 1 81.75 181 PHE B CA 1
ATOM 5995 C C . PHE B 1 181 ? 1.803 10.594 11.141 1 81.75 181 PHE B C 1
ATOM 5997 O O . PHE B 1 181 ? 2.354 9.523 10.875 1 81.75 181 PHE B O 1
ATOM 6004 N N . PHE B 1 182 ? 2.182 11.531 11.984 1 83.56 182 PHE B N 1
ATOM 6005 C CA . PHE B 1 182 ? 3.518 11.398 12.555 1 83.56 182 PHE B CA 1
ATOM 6006 C C . PHE B 1 182 ? 3.479 10.57 13.836 1 83.56 182 PHE B C 1
ATOM 6008 O O . PHE B 1 182 ? 3.096 11.078 14.891 1 83.56 182 PHE B O 1
ATOM 6015 N N . LYS B 1 183 ? 3.848 9.32 13.672 1 84.69 183 LYS B N 1
ATOM 6016 C CA . LYS B 1 183 ? 3.889 8.406 14.805 1 84.69 183 LYS B CA 1
ATOM 6017 C C . LYS B 1 183 ? 5.301 7.871 15.031 1 84.69 183 LYS B C 1
ATOM 6019 O O . LYS B 1 183 ? 5.559 6.68 14.844 1 84.69 183 LYS B O 1
ATOM 6024 N N . THR B 1 184 ? 6.129 8.75 15.5 1 82.31 184 THR B N 1
ATOM 6025 C CA . THR B 1 184 ? 7.52 8.383 15.734 1 82.31 184 THR B CA 1
ATOM 6026 C C . THR B 1 184 ? 7.633 7.395 16.891 1 82.31 184 THR B C 1
ATOM 6028 O O . THR B 1 184 ? 6.973 7.555 17.922 1 82.31 184 THR B O 1
ATOM 6031 N N . SER B 1 185 ? 8.352 6.359 16.688 1 84.75 185 SER B N 1
ATOM 6032 C CA . SER B 1 185 ? 8.648 5.402 17.75 1 84.75 185 SER B CA 1
ATOM 6033 C C . SER B 1 185 ? 9.914 5.785 18.5 1 84.75 185 SER B C 1
ATOM 6035 O O . SER B 1 185 ? 11 5.289 18.188 1 84.75 185 SER B O 1
ATOM 6037 N N . GLY B 1 186 ? 9.781 6.613 19.484 1 78.38 186 GLY B N 1
ATOM 6038 C CA . GLY B 1 186 ? 10.938 7.09 20.234 1 78.38 186 GLY B CA 1
ATOM 6039 C C . GLY B 1 186 ? 11.734 5.969 20.859 1 78.38 186 GLY B C 1
ATOM 6040 O O . GLY B 1 186 ? 12.969 6.027 20.906 1 78.38 186 GLY B O 1
ATOM 6041 N N . LYS B 1 187 ? 11.094 4.953 21.25 1 79.44 187 LYS B N 1
ATOM 6042 C CA . LYS B 1 187 ? 11.742 3.828 21.922 1 79.44 187 LYS B CA 1
ATOM 6043 C C . LYS B 1 187 ? 12.672 3.076 20.969 1 79.44 187 LYS B C 1
ATOM 6045 O O . LYS B 1 187 ? 13.719 2.574 21.391 1 79.44 187 LYS B O 1
ATOM 6050 N N . MET B 1 188 ? 12.266 3.045 19.688 1 80.69 188 MET B N 1
ATOM 6051 C CA . MET B 1 188 ? 13.055 2.32 18.703 1 80.69 188 MET B CA 1
ATOM 6052 C C . MET B 1 188 ? 14.188 3.189 18.156 1 80.69 188 MET B C 1
ATOM 6054 O O . MET B 1 188 ? 15.117 2.688 17.531 1 80.69 188 MET B O 1
ATOM 6058 N N . GLY B 1 189 ? 14.172 4.406 18.516 1 79.44 189 GLY B N 1
ATOM 6059 C CA . GLY B 1 189 ? 15.188 5.32 18.016 1 79.44 189 GLY B CA 1
ATOM 6060 C C . GLY B 1 189 ? 14.695 6.223 16.906 1 79.44 189 GLY B C 1
ATOM 6061 O O . GLY B 1 189 ? 13.523 6.168 16.531 1 79.44 189 GLY B O 1
ATOM 6062 N N . ARG B 1 190 ? 15.672 7.023 16.547 1 76 190 ARG B N 1
ATOM 6063 C CA . ARG B 1 190 ? 15.305 8.023 15.547 1 76 190 ARG B CA 1
ATOM 6064 C C . ARG B 1 190 ? 15.188 7.387 14.164 1 76 190 ARG B C 1
ATOM 6066 O O . ARG B 1 190 ? 15.898 6.434 13.852 1 76 190 ARG B O 1
ATOM 6073 N N . GLY B 1 191 ? 14.094 7.746 13.445 1 86.81 191 GLY B N 1
ATOM 6074 C CA . GLY B 1 191 ? 13.852 7.262 12.102 1 86.81 191 GLY B CA 1
ATOM 6075 C C . GLY B 1 191 ? 12.742 6.23 12.023 1 86.81 191 GLY B C 1
ATOM 6076 O O . GLY B 1 191 ? 12.297 5.863 10.938 1 86.81 191 GLY B O 1
ATOM 6077 N N . PHE B 1 192 ? 12.391 5.734 13.195 1 89.5 192 PHE B N 1
ATOM 6078 C CA . PHE B 1 192 ? 11.367 4.699 13.219 1 89.5 192 PHE B CA 1
ATOM 6079 C C . PHE B 1 192 ? 9.992 5.305 13.453 1 89.5 192 PHE B C 1
ATOM 6081 O O . PHE B 1 192 ? 9.859 6.312 14.156 1 89.5 192 PHE B O 1
ATOM 6088 N N . THR B 1 193 ? 9.047 4.742 12.828 1 89.56 193 THR B N 1
ATOM 6089 C CA . THR B 1 193 ? 7.641 5.016 13.102 1 89.56 193 THR B CA 1
ATOM 6090 C C . THR B 1 193 ? 6.996 3.842 13.836 1 89.56 193 THR B C 1
ATOM 6092 O O . THR B 1 193 ? 7.586 2.766 13.938 1 89.56 193 THR B O 1
ATOM 6095 N N . LYS B 1 194 ? 5.785 4.023 14.367 1 85.75 194 LYS B N 1
ATOM 6096 C CA . LYS B 1 194 ? 5.047 2.941 15.016 1 85.75 194 LYS B CA 1
ATOM 6097 C C . LYS B 1 194 ? 4.445 1.996 13.977 1 85.75 194 LYS B C 1
ATOM 6099 O O . LYS B 1 194 ? 3.943 0.924 14.32 1 85.75 194 LYS B O 1
ATOM 6104 N N . ALA B 1 195 ? 4.516 2.291 12.766 1 80.69 195 ALA B N 1
ATOM 6105 C CA . ALA B 1 195 ? 4.066 1.465 11.648 1 80.69 195 ALA B CA 1
ATOM 6106 C C . ALA B 1 195 ? 2.561 1.232 11.703 1 80.69 195 ALA B C 1
ATOM 6108 O O . ALA B 1 195 ? 2.064 0.213 11.219 1 80.69 195 ALA B O 1
ATOM 6109 N N . LEU B 1 196 ? 1.661 2.002 12.359 1 76.31 196 LEU B N 1
ATOM 6110 C CA . LEU B 1 196 ? 0.244 1.744 12.586 1 76.31 196 LEU B CA 1
ATOM 6111 C C . LEU B 1 196 ? -0.621 2.717 11.789 1 76.31 196 LEU B C 1
ATOM 6113 O O . LEU B 1 196 ? -1.837 2.537 11.695 1 76.31 196 LEU B O 1
ATOM 6117 N N . ALA B 1 197 ? -0.129 3.586 11.031 1 78 197 ALA B N 1
ATOM 6118 C CA . ALA B 1 197 ? -1.026 4.547 10.391 1 78 197 ALA B CA 1
ATOM 6119 C C . ALA B 1 197 ? -0.241 5.621 9.648 1 78 197 ALA B C 1
ATOM 6121 O O . ALA B 1 197 ? 0.227 6.59 10.258 1 78 197 ALA B O 1
ATOM 6122 N N . HIS B 1 198 ? -0.167 5.504 8.398 1 81.19 198 HIS B N 1
ATOM 6123 C CA . HIS B 1 198 ? 0.581 6.48 7.617 1 81.19 198 HIS B CA 1
ATOM 6124 C C . HIS B 1 198 ? -0.357 7.434 6.883 1 81.19 198 HIS B C 1
ATOM 6126 O O . HIS B 1 198 ? 0.096 8.305 6.141 1 81.19 198 HIS B O 1
ATOM 6132 N N . GLY B 1 199 ? -1.641 7.305 7.113 1 86.94 199 GLY B N 1
ATOM 6133 C CA . GLY B 1 199 ? -2.609 8.164 6.457 1 86.94 199 GLY B CA 1
ATOM 6134 C C . GLY B 1 199 ? -3.648 8.734 7.406 1 86.94 199 GLY B C 1
ATOM 6135 O O . GLY B 1 199 ? -3.484 8.664 8.625 1 86.94 199 GLY B O 1
ATOM 6136 N N . VAL B 1 200 ? -4.625 9.438 6.848 1 92.94 200 VAL B N 1
ATOM 6137 C CA . VAL B 1 200 ? -5.723 10.008 7.621 1 92.94 200 VAL B CA 1
ATOM 6138 C C . VAL B 1 200 ? -6.645 8.891 8.109 1 92.94 200 VAL B C 1
ATOM 6140 O O . VAL B 1 200 ? -7.301 8.227 7.305 1 92.94 200 VAL B O 1
ATOM 6143 N N . ASP B 1 201 ? -6.625 8.656 9.367 1 91.56 201 ASP B N 1
ATOM 6144 C CA . ASP B 1 201 ? -7.414 7.547 9.898 1 91.56 201 ASP B CA 1
ATOM 6145 C C . ASP B 1 201 ? -8.141 7.949 11.172 1 91.56 201 ASP B C 1
ATOM 6147 O O . ASP B 1 201 ? -8.789 7.117 11.812 1 91.56 201 ASP B O 1
ATOM 6151 N N . LEU B 1 202 ? -7.93 9.172 11.625 1 96.12 202 LEU B N 1
ATOM 6152 C CA . LEU B 1 202 ? -8.531 9.688 12.852 1 96.12 202 LEU B CA 1
ATOM 6153 C C . LEU B 1 202 ? -8.117 8.852 14.055 1 96.12 202 LEU B C 1
ATOM 6155 O O . LEU B 1 202 ? -8.945 8.555 14.922 1 96.12 202 LEU B O 1
ATOM 6159 N N . GLY B 1 203 ? -6.895 8.539 14.156 1 93.62 203 GLY B N 1
ATOM 6160 C CA . GLY B 1 203 ? -6.379 7.75 15.266 1 93.62 203 GLY B CA 1
ATOM 6161 C C . GLY B 1 203 ? -6.59 8.406 16.609 1 93.62 203 GLY B C 1
ATOM 6162 O O . GLY B 1 203 ? -6.66 7.73 17.641 1 93.62 203 GLY B O 1
ATOM 6163 N N . HIS B 1 204 ? -6.73 9.734 16.625 1 94.94 204 HIS B N 1
ATOM 6164 C CA . HIS B 1 204 ? -6.945 10.438 17.891 1 94.94 204 HIS B CA 1
ATOM 6165 C C . HIS B 1 204 ? -8.32 10.117 18.469 1 94.94 204 HIS B C 1
ATOM 6167 O O . HIS B 1 204 ? -8.562 10.352 19.656 1 94.94 204 HIS B O 1
ATOM 6173 N N . LEU B 1 205 ? -9.148 9.641 17.594 1 96.56 205 LEU B N 1
ATOM 6174 C CA . LEU B 1 205 ? -10.492 9.258 18.016 1 96.56 205 LEU B CA 1
ATOM 6175 C C . LEU B 1 205 ? -10.594 7.742 18.188 1 96.56 205 LEU B C 1
ATOM 6177 O O . LEU B 1 205 ? -11.07 7.262 19.219 1 96.56 205 LEU B O 1
ATOM 6181 N N . TYR B 1 206 ? -10.07 7.012 17.266 1 96.44 206 TYR B N 1
ATOM 6182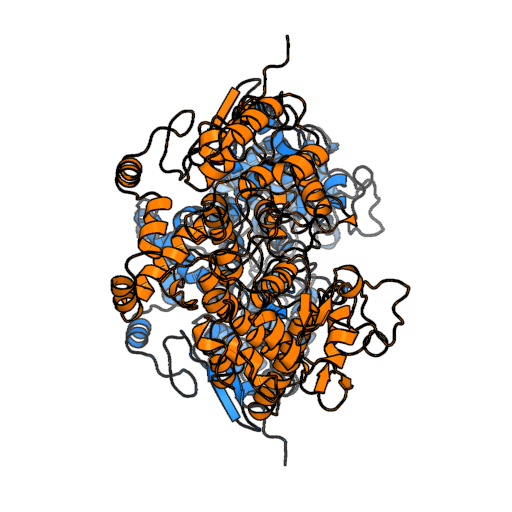 C CA . TYR B 1 206 ? -10.375 5.59 17.156 1 96.44 206 TYR B CA 1
ATOM 6183 C C . TYR B 1 206 ? -9.258 4.746 17.766 1 96.44 206 TYR B C 1
ATOM 6185 O O . TYR B 1 206 ? -9.438 3.553 18.016 1 96.44 206 TYR B O 1
ATOM 6193 N N . GLY B 1 207 ? -8.172 5.34 17.984 1 93.56 207 GLY B N 1
ATOM 6194 C CA . GLY B 1 207 ? -7.023 4.594 18.484 1 93.56 207 GLY B CA 1
ATOM 6195 C C . GLY B 1 207 ? -6.102 4.113 17.375 1 93.56 207 GLY B C 1
ATOM 6196 O O . GLY B 1 207 ? -6.422 4.246 16.188 1 93.56 207 GLY B O 1
ATOM 6197 N N . ASP B 1 208 ? -4.938 3.615 17.812 1 88.5 208 ASP B N 1
ATOM 6198 C CA . ASP B 1 208 ? -3.932 3.18 16.844 1 88.5 208 ASP B CA 1
ATOM 6199 C C . ASP B 1 208 ? -3.867 1.656 16.766 1 88.5 208 ASP B C 1
ATOM 6201 O O . ASP B 1 208 ? -3.107 1.102 15.977 1 88.5 208 ASP B O 1
ATOM 6205 N N . ASN B 1 209 ? -4.633 1.049 17.656 1 88.12 209 ASN B N 1
ATOM 6206 C CA . ASN B 1 209 ? -4.734 -0.406 17.625 1 88.12 209 ASN B CA 1
ATOM 6207 C C . ASN B 1 209 ? -6.117 -0.882 18.047 1 88.12 209 ASN B C 1
ATOM 6209 O O . ASN B 1 209 ? -6.922 -0.094 18.547 1 88.12 209 ASN B O 1
ATOM 6213 N N . LEU B 1 210 ? -6.332 -2.143 17.938 1 90.19 210 LEU B N 1
ATOM 6214 C CA . LEU B 1 210 ? -7.668 -2.689 18.141 1 90.19 210 LEU B CA 1
ATOM 6215 C C . LEU B 1 210 ? -8.055 -2.648 19.609 1 90.19 210 LEU B C 1
ATOM 6217 O O . LEU B 1 210 ? -9.211 -2.41 19.953 1 90.19 210 LEU B O 1
ATOM 6221 N N . GLN B 1 211 ? -7.129 -2.939 20.453 1 94.06 211 GLN B N 1
ATOM 6222 C CA . GLN B 1 211 ? -7.41 -2.93 21.875 1 94.06 211 GLN B CA 1
ATOM 6223 C C . GLN B 1 211 ? -7.887 -1.555 22.344 1 94.06 211 GLN B C 1
ATOM 6225 O O . GLN B 1 211 ? -8.906 -1.441 23.016 1 94.06 211 GLN B O 1
ATOM 6230 N N . ARG B 1 212 ? -7.129 -0.572 21.969 1 95.44 212 ARG B N 1
ATOM 6231 C CA . ARG B 1 212 ? -7.516 0.79 22.312 1 95.44 212 ARG B CA 1
ATOM 6232 C C . ARG B 1 212 ? -8.859 1.157 21.703 1 95.44 212 ARG B C 1
ATOM 6234 O O . ARG B 1 212 ? -9.711 1.765 22.359 1 95.44 212 ARG B O 1
ATOM 6241 N N . GLN B 1 213 ? -9.031 0.82 20.516 1 96.12 213 GLN B N 1
ATOM 6242 C CA . GLN B 1 213 ? -10.297 1.09 19.828 1 96.12 213 GLN B CA 1
ATOM 6243 C C . GLN B 1 213 ? -11.469 0.493 20.594 1 96.12 213 GLN B C 1
ATOM 6245 O O . GLN B 1 213 ? -12.484 1.164 20.797 1 96.12 213 GLN B O 1
ATOM 6250 N N . HIS B 1 214 ? -11.367 -0.737 21 1 97.38 214 HIS B N 1
ATOM 6251 C CA . HIS B 1 214 ? -12.445 -1.441 21.688 1 97.38 214 HIS B CA 1
ATOM 6252 C C . HIS B 1 214 ? -12.734 -0.815 23.047 1 97.38 214 HIS B C 1
ATOM 6254 O O . HIS B 1 214 ? -13.891 -0.763 23.469 1 97.38 214 HIS B O 1
ATOM 6260 N N . GLN B 1 215 ? -11.672 -0.38 23.656 1 98.12 215 GLN B N 1
ATOM 6261 C CA . GLN B 1 215 ? -11.844 0.248 24.969 1 98.12 215 GLN B CA 1
ATOM 6262 C C . GLN B 1 215 ? -12.602 1.565 24.844 1 98.12 215 GLN B C 1
ATOM 6264 O O . GLN B 1 215 ? -13.234 2.01 25.812 1 98.12 215 GLN B O 1
ATOM 6269 N N . LEU B 1 216 ? -12.555 2.145 23.672 1 98.56 216 LEU B N 1
ATOM 6270 C CA . LEU B 1 216 ? -13.188 3.445 23.469 1 98.56 216 LEU B CA 1
ATOM 6271 C C . LEU B 1 216 ? -14.602 3.285 22.938 1 98.56 216 LEU B C 1
ATOM 6273 O O . LEU B 1 216 ? -15.375 4.25 22.906 1 98.56 216 LEU B O 1
ATOM 6277 N N . ARG B 1 217 ? -14.977 2.141 22.562 1 98.56 217 ARG B N 1
ATOM 6278 C CA . ARG B 1 217 ? -16.266 1.906 21.938 1 98.56 217 ARG B CA 1
ATOM 6279 C C . ARG B 1 217 ? -17.344 1.595 22.984 1 98.56 217 ARG B C 1
ATOM 6281 O O . ARG B 1 217 ? -17.062 0.942 23.984 1 98.56 217 ARG B O 1
ATOM 6288 N N . LEU B 1 218 ? -18.516 2.025 22.641 1 98.38 218 LEU B N 1
ATOM 6289 C CA . LEU B 1 218 ? -19.688 1.725 23.469 1 98.38 218 LEU B CA 1
ATOM 6290 C C . LEU B 1 218 ? -20.234 0.34 23.156 1 98.38 218 LEU B C 1
ATOM 6292 O O . LEU B 1 218 ? -20.875 -0.287 24 1 98.38 218 LEU B O 1
ATOM 6296 N N . PHE B 1 219 ? -20.047 -0.161 21.922 1 98.25 219 PHE B N 1
ATOM 6297 C CA . PHE B 1 219 ? -20.562 -1.4 21.359 1 98.25 219 PHE B CA 1
ATOM 6298 C C . PHE B 1 219 ? -22.094 -1.391 21.344 1 98.25 219 PHE B C 1
ATOM 6300 O O . PHE B 1 219 ? -22.734 -2.404 21.625 1 98.25 219 PHE B O 1
ATOM 6307 N N . ARG B 1 220 ? -22.594 -0.263 21.109 1 98.38 220 ARG B N 1
ATOM 6308 C CA . ARG B 1 220 ? -24.016 -0.035 20.906 1 98.38 220 ARG B CA 1
ATOM 6309 C C . ARG B 1 220 ? -24.25 0.997 19.797 1 98.38 220 ARG B C 1
ATOM 6311 O O . ARG B 1 220 ? -23.891 2.168 19.953 1 98.38 220 ARG B O 1
ATOM 6318 N N . ASP B 1 221 ? -24.828 0.568 18.734 1 98.38 221 ASP B N 1
ATOM 6319 C CA . ASP B 1 221 ? -25.203 1.423 17.609 1 98.38 221 ASP B CA 1
ATOM 6320 C C . ASP B 1 221 ? -23.984 2.115 17 1 98.38 221 ASP B C 1
ATOM 6322 O O . ASP B 1 221 ? -24.062 3.271 16.578 1 98.38 221 ASP B O 1
ATOM 6326 N N . GLY B 1 222 ? -22.891 1.443 17.094 1 98.69 222 GLY B N 1
ATOM 6327 C CA . GLY B 1 222 ? -21.656 1.911 16.453 1 98.69 222 GLY B CA 1
ATOM 6328 C C . GLY B 1 222 ? -20.984 3.041 17.219 1 98.69 222 GLY B C 1
ATOM 6329 O O . GLY B 1 222 ? -19.953 3.547 16.797 1 98.69 222 GLY B O 1
ATOM 6330 N N . LYS B 1 223 ? -21.469 3.443 18.391 1 98.88 223 LYS B N 1
ATOM 6331 C CA . LYS B 1 223 ? -21.078 4.691 19.047 1 98.88 223 LYS B CA 1
ATOM 6332 C C . LYS B 1 223 ? -19.844 4.5 19.906 1 98.88 223 LYS B C 1
ATOM 6334 O O . LYS B 1 223 ? -19.484 3.375 20.266 1 98.88 223 LYS B O 1
ATOM 6339 N N . LEU B 1 224 ? -19.219 5.609 20.188 1 98.88 224 LEU B N 1
ATOM 6340 C CA . LEU B 1 224 ? -18.078 5.676 21.094 1 98.88 224 LEU B CA 1
ATOM 6341 C C . LEU B 1 224 ? -18.547 6.016 22.516 1 98.88 224 LEU B C 1
ATOM 6343 O O . LEU B 1 224 ? -19.609 6.629 22.688 1 98.88 224 LEU B O 1
ATOM 6347 N N . LYS B 1 225 ? -17.703 5.609 23.438 1 98.69 225 LYS B N 1
ATOM 6348 C CA . LYS B 1 225 ? -17.969 5.941 24.828 1 98.69 225 LYS B CA 1
ATOM 6349 C C . LYS B 1 225 ? -17.875 7.445 25.062 1 98.69 225 LYS B C 1
ATOM 6351 O O . LYS B 1 225 ? -17.094 8.133 24.406 1 98.69 225 LYS B O 1
ATOM 6356 N N . PHE B 1 226 ? -18.688 7.914 25.984 1 98.38 226 PHE B N 1
ATOM 6357 C CA . PHE B 1 226 ? -18.719 9.328 26.328 1 98.38 226 PHE B CA 1
ATOM 6358 C C . PHE B 1 226 ? -19.203 9.523 27.766 1 98.38 226 PHE B C 1
ATOM 6360 O O . PHE B 1 226 ? -19.703 8.578 28.375 1 98.38 226 PHE B O 1
ATOM 6367 N N . GLN B 1 227 ? -18.969 10.625 28.312 1 97.31 227 GLN B N 1
ATOM 6368 C CA . GLN B 1 227 ? -19.609 11.07 29.547 1 97.31 227 GLN B CA 1
ATOM 6369 C C . GLN B 1 227 ? -20.406 12.352 29.312 1 97.31 227 GLN B C 1
ATOM 6371 O O . GLN B 1 227 ? -20.156 13.086 28.359 1 97.31 227 GLN B O 1
ATOM 6376 N N . VAL B 1 228 ? -21.406 12.539 30.156 1 96.62 228 VAL B N 1
ATOM 6377 C CA . VAL B 1 228 ? -22.219 13.75 30.094 1 96.62 228 VAL B CA 1
ATOM 6378 C C . VAL B 1 228 ? -21.938 14.625 31.312 1 96.62 228 VAL B C 1
ATOM 6380 O O . VAL B 1 228 ? -22.109 14.18 32.438 1 96.62 228 VAL B O 1
ATOM 6383 N N . VAL B 1 229 ? -21.469 15.758 31.047 1 94.31 229 VAL B N 1
ATOM 6384 C CA . VAL B 1 229 ? -21.219 16.75 32.094 1 94.31 229 VAL B CA 1
ATOM 6385 C C . VAL B 1 229 ? -22.016 18.016 31.781 1 94.31 229 VAL B C 1
ATOM 6387 O O . VAL B 1 229 ? -21.844 18.641 30.719 1 94.31 229 VAL B O 1
ATOM 6390 N N . ASP B 1 230 ? -22.938 18.375 32.75 1 92.44 230 ASP B N 1
ATOM 6391 C CA . ASP B 1 230 ? -23.797 19.562 32.594 1 92.44 230 ASP B CA 1
ATOM 6392 C C . ASP B 1 230 ? -24.531 19.516 31.25 1 92.44 230 ASP B C 1
ATOM 6394 O O . ASP B 1 230 ? -24.562 20.516 30.516 1 92.44 230 ASP B O 1
ATOM 6398 N N . GLY B 1 231 ? -24.891 18.375 30.781 1 93.06 231 GLY B N 1
ATOM 6399 C CA . GLY B 1 231 ? -25.734 18.203 29.625 1 93.06 231 GLY B CA 1
ATOM 6400 C C . GLY B 1 231 ? -24.953 18.125 28.328 1 93.06 231 GLY B C 1
ATOM 6401 O O . GLY B 1 231 ? -25.531 18 27.25 1 93.06 231 GLY B O 1
ATOM 6402 N N . GLU B 1 232 ? -23.656 18.172 28.422 1 95.44 232 GLU B N 1
ATOM 6403 C CA . GLU B 1 232 ? -22.844 18.125 27.219 1 95.44 232 GLU B CA 1
ATOM 6404 C C . GLU B 1 232 ? -21.984 16.859 27.188 1 95.44 232 GLU B C 1
ATOM 6406 O O . GLU B 1 232 ? -21.516 16.391 28.219 1 95.44 232 GLU B O 1
ATOM 6411 N N . VAL B 1 233 ? -21.734 16.391 26.016 1 97.31 233 VAL B N 1
ATOM 6412 C CA . VAL B 1 233 ? -21.016 15.141 25.797 1 97.31 233 VAL B CA 1
ATOM 6413 C C . VAL B 1 233 ? -19.516 15.422 25.734 1 97.31 233 VAL B C 1
ATOM 6415 O O . VAL B 1 233 ? -19.062 16.312 25 1 97.31 233 VAL B O 1
ATOM 6418 N N . TYR B 1 234 ? -18.781 14.68 26.484 1 97.75 234 TYR B N 1
ATOM 6419 C CA . TYR B 1 234 ? -17.328 14.766 26.516 1 97.75 234 TYR B CA 1
ATOM 6420 C C . TYR B 1 234 ? -16.703 13.375 26.453 1 97.75 234 TYR B C 1
ATOM 6422 O O . TYR B 1 234 ? -17.391 12.367 26.641 1 97.75 234 TYR B O 1
ATOM 6430 N N . PRO B 1 235 ? -15.375 13.273 26.094 1 97.88 235 PRO B N 1
ATOM 6431 C CA . PRO B 1 235 ? -14.711 11.977 26.188 1 97.88 235 PRO B CA 1
ATOM 6432 C C . PRO B 1 235 ? -14.797 11.367 27.594 1 97.88 235 PRO B C 1
ATOM 6434 O O . PRO B 1 235 ? -14.844 12.094 28.578 1 97.88 235 PRO B O 1
ATOM 6437 N N . PRO B 1 236 ? -14.859 10.078 27.625 1 98.06 236 PRO B N 1
ATOM 6438 C CA . PRO B 1 236 ? -14.828 9.445 28.953 1 98.06 236 PRO B CA 1
ATOM 6439 C C . PRO B 1 236 ? -13.492 9.648 29.672 1 98.06 236 PRO B C 1
ATOM 6441 O O . PRO B 1 236 ? -12.531 10.125 29.062 1 98.06 236 PRO B O 1
ATOM 6444 N N . THR B 1 237 ? -13.492 9.352 30.969 1 97 237 THR B N 1
ATOM 6445 C CA . THR B 1 237 ? -12.234 9.352 31.703 1 97 237 THR B CA 1
ATOM 6446 C C . THR B 1 237 ? -11.523 8.008 31.547 1 97 237 THR B C 1
ATOM 6448 O O . THR B 1 237 ? -12.117 7.035 31.078 1 97 237 THR B O 1
ATOM 6451 N N . VAL B 1 238 ? -10.281 7.98 31.922 1 97.12 238 VAL B N 1
ATOM 6452 C CA . VAL B 1 238 ? -9.492 6.758 31.797 1 97.12 238 VAL B CA 1
ATOM 6453 C C . VAL B 1 238 ? -10.047 5.691 32.75 1 97.12 238 VAL B C 1
ATOM 6455 O O . VAL B 1 238 ? -9.766 4.5 32.594 1 97.12 238 VAL B O 1
ATOM 6458 N N . THR B 1 239 ? -10.875 6.059 33.688 1 96.69 239 THR B N 1
ATOM 6459 C CA . THR B 1 239 ? -11.516 5.105 34.594 1 96.69 239 THR B CA 1
ATOM 6460 C C . THR B 1 239 ? -12.617 4.34 33.875 1 96.69 239 THR B C 1
ATOM 6462 O O . THR B 1 239 ? -12.805 3.141 34.094 1 96.69 239 THR B O 1
ATOM 6465 N N . ASP B 1 240 ? -13.305 5.016 33.031 1 96.56 240 ASP B N 1
ATOM 6466 C CA . ASP B 1 240 ? -14.422 4.422 32.281 1 96.56 240 ASP B CA 1
ATOM 6467 C C . ASP B 1 240 ? -13.945 3.785 30.984 1 96.56 240 ASP B C 1
ATOM 6469 O O . ASP B 1 240 ? -14.602 2.883 30.453 1 96.56 240 ASP B O 1
ATOM 6473 N N . ALA B 1 241 ? -12.945 4.27 30.422 1 97.81 241 ALA B N 1
ATOM 6474 C CA . ALA B 1 241 ? -12.25 3.742 29.25 1 97.81 241 ALA B CA 1
ATOM 6475 C C . ALA B 1 241 ? -10.75 3.637 29.5 1 97.81 241 ALA B C 1
ATOM 6477 O O . ALA B 1 241 ? -10.008 4.598 29.281 1 97.81 241 ALA B O 1
ATOM 6478 N N . PRO B 1 242 ? -10.352 2.469 29.891 1 96.81 242 PRO B N 1
ATOM 6479 C CA . PRO B 1 242 ? -8.984 2.322 30.406 1 96.81 242 PRO B CA 1
ATOM 6480 C C . PRO B 1 242 ? -7.938 2.258 29.297 1 96.81 242 PRO B C 1
ATOM 6482 O O . PRO B 1 242 ? -7.16 1.3 29.234 1 96.81 242 PRO B O 1
ATOM 6485 N N . VAL B 1 243 ? -7.828 3.258 28.484 1 97.62 243 VAL B N 1
ATOM 6486 C CA . VAL B 1 243 ? -6.785 3.391 27.469 1 97.62 243 VAL B CA 1
ATOM 6487 C C . VAL B 1 243 ? -5.562 4.074 28.078 1 97.62 243 VAL B C 1
ATOM 6489 O O . VAL B 1 243 ? -5.676 4.801 29.062 1 97.62 243 VAL B O 1
ATOM 6492 N N . HIS B 1 244 ? -4.422 3.771 27.531 1 95.38 244 HIS B N 1
ATOM 6493 C CA . HIS B 1 244 ? -3.197 4.426 27.984 1 95.38 244 HIS B CA 1
ATOM 6494 C C . HIS B 1 244 ? -3.16 5.887 27.547 1 95.38 244 HIS B C 1
ATOM 6496 O O . HIS B 1 244 ? -3.283 6.188 26.359 1 95.38 244 HIS B O 1
ATOM 6502 N N . MET B 1 245 ? -3.035 6.781 28.484 1 96.31 245 MET B N 1
ATOM 6503 C CA . MET B 1 245 ? -2.881 8.211 28.25 1 96.31 245 MET B CA 1
ATOM 6504 C C . MET B 1 245 ? -1.653 8.758 28.984 1 96.31 245 MET B C 1
ATOM 6506 O O . MET B 1 245 ? -1.252 8.219 30.016 1 96.31 245 MET B O 1
ATOM 6510 N N . VAL B 1 246 ? -1.126 9.82 28.438 1 95.06 246 VAL B N 1
ATOM 6511 C CA . VAL B 1 246 ? 0.017 10.469 29.078 1 95.06 246 VAL B CA 1
ATOM 6512 C C . VAL B 1 246 ? -0.442 11.727 29.812 1 95.06 246 VAL B C 1
ATOM 6514 O O . VAL B 1 246 ? -0.806 12.719 29.172 1 95.06 246 VAL B O 1
ATOM 6517 N N . TYR B 1 247 ? -0.459 11.672 31.125 1 95.38 247 TYR B N 1
ATOM 6518 C CA . TYR B 1 247 ? -0.743 12.773 32.031 1 95.38 247 TYR B CA 1
ATOM 6519 C C . TYR B 1 247 ? 0.304 12.852 33.125 1 95.38 247 TYR B C 1
ATOM 6521 O O . TYR B 1 247 ? 0.913 11.844 33.5 1 95.38 247 TYR B O 1
ATOM 6529 N N . PRO B 1 248 ? 0.497 14.094 33.594 1 93.81 248 PRO B N 1
ATOM 6530 C CA . PRO B 1 248 ? 1.311 14.164 34.812 1 93.81 248 PRO B CA 1
ATOM 6531 C C . PRO B 1 248 ? 0.7 13.383 35.969 1 93.81 248 PRO B C 1
ATOM 6533 O O . PRO B 1 248 ? -0.525 13.281 36.062 1 93.81 248 PRO B O 1
ATOM 6536 N N . SER B 1 249 ? 1.594 12.898 36.844 1 91.88 249 SER B N 1
ATOM 6537 C CA . SER B 1 249 ? 1.157 12.062 37.938 1 91.88 249 SER B CA 1
ATOM 6538 C C . SER B 1 249 ? 0.194 12.82 38.875 1 91.88 249 SER B C 1
ATOM 6540 O O . SER B 1 249 ? -0.646 12.203 39.531 1 91.88 249 SER B O 1
ATOM 6542 N N . ALA B 1 250 ? 0.277 14.062 38.875 1 90.69 250 ALA B N 1
ATOM 6543 C CA . ALA B 1 250 ? -0.518 14.891 39.75 1 90.69 250 ALA B CA 1
ATOM 6544 C C . ALA B 1 250 ? -1.97 14.969 39.312 1 90.69 250 ALA B C 1
ATOM 6546 O O . ALA B 1 250 ? -2.854 15.352 40.062 1 90.69 250 ALA B O 1
ATOM 6547 N N . VAL B 1 251 ? -2.246 14.617 38.062 1 92.25 251 VAL B N 1
ATOM 6548 C CA . VAL B 1 251 ? -3.611 14.648 37.531 1 92.25 251 VAL B CA 1
ATOM 6549 C C . VAL B 1 251 ? -4.34 13.359 37.938 1 92.25 251 VAL B C 1
ATOM 6551 O O . VAL B 1 251 ? -3.99 12.273 37.469 1 92.25 251 VAL B O 1
ATOM 6554 N N . PRO B 1 252 ? -5.312 13.453 38.75 1 92.5 252 PRO B N 1
ATOM 6555 C CA . PRO B 1 252 ? -6.031 12.242 39.156 1 92.5 252 PRO B CA 1
ATOM 6556 C C . PRO B 1 252 ? -6.719 11.547 37.969 1 92.5 252 PRO B C 1
ATOM 6558 O O . PRO B 1 252 ? -7.133 12.203 37.031 1 92.5 252 PRO B O 1
ATOM 6561 N N . LYS B 1 253 ? -6.875 10.266 38.031 1 93.69 253 LYS B N 1
ATOM 6562 C CA . LYS B 1 253 ? -7.438 9.445 36.969 1 93.69 253 LYS B CA 1
ATOM 6563 C C . LYS B 1 253 ? -8.844 9.906 36.594 1 93.69 253 LYS B C 1
ATOM 6565 O O . LYS B 1 253 ? -9.242 9.836 35.438 1 93.69 253 LYS B O 1
ATOM 6570 N N . GLU B 1 254 ? -9.562 10.367 37.594 1 91.31 254 GLU B N 1
ATOM 6571 C CA . GLU B 1 254 ? -10.945 10.797 37.375 1 91.31 254 GLU B CA 1
ATOM 6572 C C . GLU B 1 254 ? -11.008 12.07 36.531 1 91.31 254 GLU B C 1
ATOM 6574 O O . GLU B 1 254 ? -12.07 12.43 36.031 1 91.31 254 GLU B O 1
ATOM 6579 N N . LYS B 1 255 ? -9.828 12.656 36.312 1 91.94 255 LYS B N 1
ATOM 6580 C CA . LYS B 1 255 ? -9.781 13.891 35.531 1 91.94 255 LYS B CA 1
ATOM 6581 C C . LYS B 1 255 ? -9.031 13.688 34.219 1 91.94 255 LYS B C 1
ATOM 6583 O O . LYS B 1 255 ? -8.906 14.617 33.438 1 91.94 255 LYS B O 1
ATOM 6588 N N . GLN B 1 256 ? -8.555 12.555 34.031 1 96 256 GLN B N 1
ATOM 6589 C CA . GLN B 1 256 ? -7.859 12.234 32.781 1 96 256 GLN B CA 1
ATOM 6590 C C . GLN B 1 256 ? -8.836 11.758 31.719 1 96 256 GLN B C 1
ATOM 6592 O O . GLN B 1 256 ? -9.492 10.727 31.875 1 96 256 GLN B O 1
ATOM 6597 N N . LEU B 1 257 ? -8.914 12.5 30.688 1 97.31 257 LEU B N 1
ATOM 6598 C CA . LEU B 1 257 ? -9.797 12.117 29.609 1 97.31 257 LEU B CA 1
ATOM 6599 C C . LEU B 1 257 ? -9.172 11.016 28.75 1 97.31 257 LEU B C 1
ATOM 6601 O O . LEU B 1 257 ? -7.965 11.031 28.516 1 97.31 257 LEU B O 1
ATOM 6605 N N . ALA B 1 258 ? -9.977 10.047 28.375 1 98.06 258 ALA B N 1
ATOM 6606 C CA . ALA B 1 258 ? -9.547 8.938 27.516 1 98.06 258 ALA B CA 1
ATOM 6607 C C . ALA B 1 258 ? -9.836 9.227 26.047 1 98.06 258 ALA B C 1
ATOM 6609 O O . ALA B 1 258 ? -10.984 9.523 25.688 1 98.06 258 ALA B O 1
ATOM 6610 N N . MET B 1 259 ? -8.844 9.188 25.234 1 97.12 259 MET B N 1
ATOM 6611 C CA . MET B 1 259 ? -8.953 9.453 23.797 1 97.12 259 MET B CA 1
ATOM 6612 C C . MET B 1 259 ? -8.078 8.492 23 1 97.12 259 MET B C 1
ATOM 6614 O O . MET B 1 259 ? -7.379 7.66 23.578 1 97.12 259 MET B O 1
ATOM 6618 N N . GLY B 1 260 ? -8.203 8.562 21.672 1 95.81 260 GLY B N 1
ATOM 6619 C CA . GLY B 1 260 ? -7.512 7.609 20.812 1 95.81 260 GLY B CA 1
ATOM 6620 C C . GLY B 1 260 ? -6.02 7.863 20.719 1 95.81 260 GLY B C 1
ATOM 6621 O O . GLY B 1 260 ? -5.262 6.984 20.312 1 95.81 260 GLY B O 1
ATOM 6622 N N . GLN B 1 261 ? -5.594 9 21.094 1 94.62 261 GLN B N 1
ATOM 6623 C CA . GLN B 1 261 ? -4.18 9.352 21.047 1 94.62 261 GLN B CA 1
ATOM 6624 C C . GLN B 1 261 ? -3.662 9.719 22.438 1 94.62 261 GLN B C 1
ATOM 6626 O O . GLN B 1 261 ? -4.203 10.609 23.094 1 94.62 261 GLN B O 1
ATOM 6631 N N . GLU B 1 262 ? -2.582 9.18 22.828 1 93.25 262 GLU B N 1
ATOM 6632 C CA . GLU B 1 262 ? -2.135 9.164 24.219 1 93.25 262 GLU B CA 1
ATOM 6633 C C . GLU B 1 262 ? -1.755 10.562 24.688 1 93.25 262 GLU B C 1
ATOM 6635 O O . GLU B 1 262 ? -1.813 10.852 25.891 1 93.25 262 GLU B O 1
ATOM 6640 N N . VAL B 1 263 ? -1.455 11.516 23.797 1 93.19 263 VAL B N 1
ATOM 6641 C CA . VAL B 1 263 ? -0.935 12.797 24.266 1 93.19 263 VAL B CA 1
ATOM 6642 C C . VAL B 1 263 ? -1.998 13.875 24.094 1 93.19 263 VAL B C 1
ATOM 6644 O O . VAL B 1 263 ? -1.723 15.062 24.297 1 93.19 263 VAL B O 1
ATOM 6647 N N . PHE B 1 264 ? -3.162 13.555 23.719 1 95.62 264 PHE B N 1
ATOM 6648 C CA . PHE B 1 264 ? -4.176 14.547 23.391 1 95.62 264 PHE B CA 1
ATOM 6649 C C . PHE B 1 264 ? -4.652 15.273 24.641 1 95.62 264 PHE B C 1
ATOM 6651 O O . PHE B 1 264 ? -5.289 16.328 24.547 1 95.62 264 PHE B O 1
ATOM 6658 N N . GLY B 1 265 ? -4.395 14.734 25.859 1 93.94 265 GLY B N 1
ATOM 6659 C CA . GLY B 1 265 ? -4.68 15.461 27.094 1 93.94 265 GLY B CA 1
ATOM 6660 C C . GLY B 1 265 ? -3.729 16.609 27.328 1 93.94 265 GLY B C 1
ATOM 6661 O O . GLY B 1 265 ? -3.963 17.438 28.219 1 93.94 265 GLY B O 1
ATOM 6662 N N . LEU B 1 266 ? -2.791 16.766 26.531 1 93.44 266 LEU B N 1
ATOM 6663 C CA . LEU B 1 266 ? -1.72 17.75 26.703 1 93.44 266 LEU B CA 1
ATOM 6664 C C . LEU B 1 266 ? -2.25 19.172 26.562 1 93.44 266 LEU B C 1
ATOM 6666 O O . LEU B 1 266 ? -1.839 20.062 27.297 1 93.44 266 LEU B O 1
ATOM 6670 N N . LEU B 1 267 ? -3.131 19.375 25.578 1 95.19 267 LEU B N 1
ATOM 6671 C CA . LEU B 1 267 ? -3.613 20.719 25.266 1 95.19 267 LEU B CA 1
ATOM 6672 C C . LEU B 1 267 ? -5.137 20.75 25.219 1 95.19 267 LEU B C 1
ATOM 6674 O O . LEU B 1 267 ? -5.758 19.906 24.578 1 95.19 267 LEU B O 1
ATOM 6678 N N . PRO B 1 268 ? -5.707 21.781 25.828 1 96.56 268 PRO B N 1
ATOM 6679 C CA . PRO B 1 268 ? -7.16 21.953 25.75 1 96.56 268 PRO B CA 1
ATOM 6680 C C . PRO B 1 268 ? -7.668 22 24.312 1 96.56 268 PRO B C 1
ATOM 6682 O O . PRO B 1 268 ? -8.773 21.531 24.016 1 96.56 268 PRO B O 1
ATOM 6685 N N . GLY B 1 269 ? -6.832 22.594 23.422 1 97.19 269 GLY B N 1
ATOM 6686 C CA . GLY B 1 269 ? -7.211 22.656 22.016 1 97.19 269 GLY B CA 1
ATOM 6687 C C . GLY B 1 269 ? -7.359 21.281 21.375 1 97.19 269 GLY B C 1
ATOM 6688 O O . GLY B 1 269 ? -8.25 21.062 20.547 1 97.19 269 GLY B O 1
ATOM 6689 N N . LEU B 1 270 ? -6.504 20.344 21.719 1 97.31 270 LEU B N 1
ATOM 6690 C CA . LEU B 1 270 ? -6.586 18.969 21.219 1 97.31 270 LEU B CA 1
ATOM 6691 C C . LEU B 1 270 ? -7.809 18.266 21.781 1 97.31 270 LEU B C 1
ATOM 6693 O O . LEU B 1 270 ? -8.5 17.531 21.062 1 97.31 270 LEU B O 1
ATOM 6697 N N . CYS B 1 271 ? -8.078 18.5 23.062 1 97.12 271 CYS B N 1
ATOM 6698 C CA . CYS B 1 271 ? -9.266 17.938 23.688 1 97.12 271 CYS B CA 1
ATOM 6699 C C . CYS B 1 271 ? -10.539 18.453 23.031 1 97.12 271 CYS B C 1
ATOM 6701 O O . CYS B 1 271 ? -11.5 17.703 22.859 1 97.12 271 CYS B O 1
ATOM 6703 N N . MET B 1 272 ? -10.461 19.703 22.734 1 98 272 MET B N 1
ATOM 6704 C CA . MET B 1 272 ? -11.602 20.328 22.078 1 98 272 MET B CA 1
ATOM 6705 C C . MET B 1 272 ? -11.906 19.641 20.75 1 98 272 MET B C 1
ATOM 6707 O O . MET B 1 272 ? -13.047 19.25 20.484 1 98 272 MET B O 1
ATOM 6711 N N . TYR B 1 273 ? -10.891 19.438 19.906 1 98.12 273 TYR B N 1
ATOM 6712 C CA . TYR B 1 273 ? -11.078 18.781 18.609 1 98.12 273 TYR B CA 1
ATOM 6713 C C . TYR B 1 273 ? -11.5 17.328 18.797 1 98.12 273 TYR B C 1
ATOM 6715 O O . TYR B 1 273 ? -12.352 16.828 18.047 1 98.12 273 TYR B O 1
ATOM 6723 N N . ALA B 1 274 ? -10.906 16.625 19.75 1 97.88 274 ALA B N 1
ATOM 6724 C CA . ALA B 1 274 ? -11.305 15.242 20.031 1 97.88 274 ALA B CA 1
ATOM 6725 C C . ALA B 1 274 ? -12.789 15.164 20.391 1 97.88 274 ALA B C 1
ATOM 6727 O O . ALA B 1 274 ? -13.484 14.242 19.969 1 97.88 274 ALA B O 1
ATOM 6728 N N . THR B 1 275 ? -13.211 16.109 21.172 1 98.5 275 THR B N 1
ATOM 6729 C CA . THR B 1 275 ? -14.602 16.141 21.609 1 98.5 275 THR B CA 1
ATOM 6730 C C . THR B 1 275 ? -15.523 16.391 20.422 1 98.5 275 THR B C 1
ATOM 6732 O O . THR B 1 275 ? -16.562 15.734 20.281 1 98.5 275 THR B O 1
ATOM 6735 N N . LEU B 1 276 ? -15.164 17.328 19.562 1 98.69 276 LEU B N 1
ATOM 6736 C CA . LEU B 1 276 ? -15.953 17.625 18.375 1 98.69 276 LEU B CA 1
ATOM 6737 C C . LEU B 1 276 ? -16.125 16.359 17.531 1 98.69 276 LEU B C 1
ATOM 6739 O O . LEU B 1 276 ? -17.234 16.047 17.094 1 98.69 276 LEU B O 1
ATOM 6743 N N . TRP B 1 277 ? -15.109 15.648 17.328 1 98.75 277 TRP B N 1
ATOM 6744 C CA . TRP B 1 277 ? -15.148 14.469 16.469 1 98.75 277 TRP B CA 1
ATOM 6745 C C . TRP B 1 277 ? -15.891 13.32 17.156 1 98.75 277 TRP B C 1
ATOM 6747 O O . TRP B 1 277 ? -16.562 12.531 16.484 1 98.75 277 TRP B O 1
ATOM 6757 N N . LEU B 1 278 ? -15.695 13.219 18.453 1 98.81 278 LEU B N 1
ATOM 6758 C CA . LEU B 1 278 ? -16.469 12.227 19.203 1 98.81 278 LEU B CA 1
ATOM 6759 C C . LEU B 1 278 ? -17.969 12.461 19.031 1 98.81 278 LEU B C 1
ATOM 6761 O O . LEU B 1 278 ? -18.703 11.531 18.703 1 98.81 278 LEU B O 1
ATOM 6765 N N . ARG B 1 279 ? -18.391 13.688 19.234 1 98.88 279 ARG B N 1
ATOM 6766 C CA . ARG B 1 279 ? -19.781 14.047 19.062 1 98.88 279 ARG B CA 1
ATOM 6767 C C . ARG B 1 279 ? -20.25 13.781 17.625 1 98.88 279 ARG B C 1
ATOM 6769 O O . ARG B 1 279 ? -21.344 13.258 17.406 1 98.88 279 ARG B O 1
ATOM 6776 N N . GLU B 1 280 ? -19.375 14.141 16.672 1 98.94 280 GLU B N 1
ATOM 6777 C CA . GLU B 1 280 ? -19.703 13.945 15.266 1 98.94 280 GLU B CA 1
ATOM 6778 C C . GLU B 1 280 ? -19.859 12.469 14.93 1 98.94 280 GLU B C 1
ATOM 6780 O O . GLU B 1 280 ? -20.797 12.078 14.227 1 98.94 280 GLU B O 1
ATOM 6785 N N . HIS B 1 281 ? -18.969 11.656 15.398 1 98.88 281 HIS B N 1
ATOM 6786 C CA . HIS B 1 281 ? -19.062 10.219 15.164 1 98.88 281 HIS B CA 1
ATOM 6787 C C . HIS B 1 281 ? -20.406 9.68 15.664 1 98.88 281 HIS B C 1
ATOM 6789 O O . HIS B 1 281 ? -21.078 8.945 14.945 1 98.88 281 HIS B O 1
ATOM 6795 N N . ASN B 1 282 ? -20.688 9.977 16.891 1 98.88 282 ASN B N 1
ATOM 6796 C CA . ASN B 1 282 ? -21.922 9.477 17.484 1 98.88 282 ASN B CA 1
ATOM 6797 C C . ASN B 1 282 ? -23.156 10.016 16.75 1 98.88 282 ASN B C 1
ATOM 6799 O O . ASN B 1 282 ? -24.141 9.305 16.578 1 98.88 282 ASN B O 1
ATOM 6803 N N . ARG B 1 283 ? -23.062 11.273 16.359 1 98.81 283 ARG B N 1
ATOM 6804 C CA . ARG B 1 283 ? -24.141 11.867 15.57 1 98.81 283 ARG B CA 1
ATOM 6805 C C . ARG B 1 283 ? -24.328 11.117 14.25 1 98.81 283 ARG B C 1
ATOM 6807 O O . ARG B 1 283 ? -25.469 10.789 13.875 1 98.81 283 ARG B O 1
ATOM 6814 N N . VAL B 1 284 ? -23.297 10.852 13.547 1 98.88 284 VAL B N 1
ATOM 6815 C CA . VAL B 1 284 ? -23.328 10.164 12.258 1 98.88 284 VAL B CA 1
ATOM 6816 C C . VAL B 1 284 ? -23.875 8.75 12.453 1 98.88 284 VAL B C 1
ATOM 6818 O O . VAL B 1 284 ? -24.641 8.258 11.617 1 98.88 284 VAL B O 1
ATOM 6821 N N . CYS B 1 285 ? -23.484 8.094 13.531 1 98.88 285 CYS B N 1
ATOM 6822 C CA . CYS B 1 285 ? -24.016 6.773 13.836 1 98.88 285 CYS B CA 1
ATOM 6823 C C . CYS B 1 285 ? -25.531 6.812 13.953 1 98.88 285 CYS B C 1
ATOM 6825 O O . CYS B 1 285 ? -26.219 5.902 13.477 1 98.88 285 CYS B O 1
ATOM 6827 N N . ASP B 1 286 ? -26.047 7.867 14.602 1 98.75 286 ASP B N 1
ATOM 6828 C CA . ASP B 1 286 ? -27.5 8 14.734 1 98.75 286 ASP B CA 1
ATOM 6829 C C . ASP B 1 286 ? -28.156 8.156 13.367 1 98.75 286 ASP B C 1
ATOM 6831 O O . ASP B 1 286 ? -29.219 7.57 13.117 1 98.75 286 ASP B O 1
ATOM 6835 N N . ILE B 1 287 ? -27.562 8.906 12.539 1 98.75 287 ILE B N 1
ATOM 6836 C CA . ILE B 1 287 ? -28.094 9.125 11.195 1 98.75 287 ILE B CA 1
ATOM 6837 C C . ILE B 1 287 ? -28.109 7.809 10.422 1 98.75 287 ILE B C 1
ATOM 6839 O O . ILE B 1 287 ? -29.109 7.449 9.812 1 98.75 287 ILE B O 1
ATOM 6843 N N . LEU B 1 288 ? -27.016 7.047 10.43 1 98.62 288 LEU B N 1
ATOM 6844 C CA . LEU B 1 288 ? -26.891 5.777 9.719 1 98.62 288 LEU B CA 1
ATOM 6845 C C . LEU B 1 288 ? -27.875 4.754 10.266 1 98.62 288 LEU B C 1
ATOM 6847 O O . LEU B 1 288 ? -28.484 3.992 9.508 1 98.62 288 LEU B O 1
ATOM 6851 N N . LYS B 1 289 ? -28.016 4.785 11.602 1 98.44 289 LYS B N 1
ATOM 6852 C CA . LYS B 1 289 ? -28.922 3.836 12.242 1 98.44 289 LYS B CA 1
ATOM 6853 C C . LYS B 1 289 ? -30.359 4.066 11.797 1 98.44 289 LYS B C 1
ATOM 6855 O O . LYS B 1 289 ? -31.125 3.115 11.633 1 98.44 289 LYS B O 1
ATOM 6860 N N . ARG B 1 290 ? -30.688 5.277 11.641 1 97.88 290 ARG B N 1
ATOM 6861 C CA . ARG B 1 290 ? -32.031 5.609 11.172 1 97.88 290 ARG B CA 1
ATOM 6862 C C . ARG B 1 290 ? -32.25 5.105 9.75 1 97.88 290 ARG B C 1
ATOM 6864 O O . ARG B 1 290 ? -33.312 4.574 9.43 1 97.88 290 ARG B O 1
ATOM 6871 N N . GLU B 1 291 ? -31.266 5.23 8.898 1 96.62 291 GLU B N 1
ATOM 6872 C CA . GLU B 1 291 ? -31.359 4.809 7.5 1 96.62 291 GLU B CA 1
ATOM 6873 C C . GLU B 1 291 ? -31.234 3.295 7.371 1 96.62 291 GLU B C 1
ATOM 6875 O O . GLU B 1 291 ? -31.844 2.691 6.484 1 96.62 291 GLU B O 1
ATOM 6880 N N . HIS B 1 292 ? -30.469 2.707 8.227 1 97 292 HIS B N 1
ATOM 6881 C CA . HIS B 1 292 ? -30.141 1.286 8.164 1 97 292 HIS B CA 1
ATOM 6882 C C . HIS B 1 292 ? -30.359 0.61 9.508 1 97 292 HIS B C 1
ATOM 6884 O O . HIS B 1 292 ? -29.406 0.13 10.133 1 97 292 HIS B O 1
ATOM 6890 N N . PRO B 1 293 ? -31.562 0.45 9.898 1 96.5 293 PRO B N 1
ATOM 6891 C CA . PRO B 1 293 ? -31.859 -0.069 11.242 1 96.5 293 PRO B CA 1
ATOM 6892 C C . PRO B 1 293 ? -31.391 -1.515 11.422 1 96.5 293 PRO B C 1
ATOM 6894 O O . PRO B 1 293 ? -31.25 -1.977 12.562 1 96.5 293 PRO B O 1
ATOM 6897 N N . THR B 1 294 ? -31.094 -2.221 10.328 1 94.31 294 THR B N 1
ATOM 6898 C CA . THR B 1 294 ? -30.734 -3.635 10.422 1 94.31 294 THR B CA 1
ATOM 6899 C C . THR B 1 294 ? -29.219 -3.807 10.539 1 94.31 294 THR B C 1
ATOM 6901 O O . THR B 1 294 ? -28.734 -4.914 10.766 1 94.31 294 THR B O 1
ATOM 6904 N N . TRP B 1 295 ? -28.484 -2.713 10.344 1 96.38 295 TRP B N 1
ATOM 6905 C CA . TRP B 1 295 ? -27.031 -2.824 10.391 1 96.38 295 TRP B CA 1
ATOM 6906 C C . TRP B 1 295 ? -26.562 -3.156 11.797 1 96.38 295 TRP B C 1
ATOM 6908 O O . TRP B 1 295 ? -27.141 -2.703 12.781 1 96.38 295 TRP B O 1
ATOM 6918 N N . SER B 1 296 ? -25.5 -3.957 11.852 1 95.88 296 SER B N 1
ATOM 6919 C CA . SER B 1 296 ? -24.891 -4.309 13.133 1 95.88 296 SER B CA 1
ATOM 6920 C C . SER B 1 296 ? -24.141 -3.127 13.734 1 95.88 296 SER B C 1
ATOM 6922 O O . SER B 1 296 ? -23.859 -2.146 13.039 1 95.88 296 SER B O 1
ATOM 6924 N N . ASP B 1 297 ? -23.844 -3.229 15.023 1 98.06 297 ASP B N 1
ATOM 6925 C CA . ASP B 1 297 ? -23.016 -2.256 15.727 1 98.06 297 ASP B CA 1
ATOM 6926 C C . ASP B 1 297 ? -21.703 -2.02 14.984 1 98.06 297 ASP B C 1
ATOM 6928 O O . ASP B 1 297 ? -21.297 -0.874 14.773 1 98.06 297 ASP B O 1
ATOM 6932 N N . GLU B 1 298 ? -21.062 -3.105 14.531 1 97 298 GLU B N 1
ATOM 6933 C CA . GLU B 1 298 ? -19.75 -3.029 13.875 1 97 298 GLU B CA 1
ATOM 6934 C C . GLU B 1 298 ? -19.859 -2.316 12.531 1 97 298 GLU B C 1
ATOM 6936 O O . GLU B 1 298 ? -19 -1.495 12.188 1 97 298 GLU B O 1
ATOM 6941 N N . GLN B 1 299 ? -20.875 -2.656 11.82 1 97 299 GLN B N 1
ATOM 6942 C CA . GLN B 1 299 ? -21.031 -2.033 10.516 1 97 299 GLN B CA 1
ATOM 6943 C C . GLN B 1 299 ? -21.281 -0.534 10.641 1 97 299 GLN B C 1
ATOM 6945 O O . GLN B 1 299 ? -20.734 0.264 9.875 1 97 299 GLN B O 1
ATOM 6950 N N . LEU B 1 300 ? -22.141 -0.15 11.586 1 98.69 300 LEU B N 1
ATOM 6951 C CA . LEU B 1 300 ? -22.391 1.265 11.844 1 98.69 300 LEU B CA 1
ATOM 6952 C C . LEU B 1 300 ? -21.094 1.982 12.211 1 98.69 300 LEU B C 1
ATOM 6954 O O . LEU B 1 300 ? -20.797 3.055 11.68 1 98.69 300 LEU B O 1
ATOM 6958 N N . PHE B 1 301 ? -20.328 1.393 13.07 1 98.5 301 PHE B N 1
ATOM 6959 C CA . PHE B 1 301 ? -19.078 1.963 13.531 1 98.5 301 PHE B CA 1
ATOM 6960 C C . PHE B 1 301 ? -18.109 2.164 12.359 1 98.5 301 PHE B C 1
ATOM 6962 O O . PHE B 1 301 ? -17.547 3.246 12.195 1 98.5 301 PHE B O 1
ATOM 6969 N N . GLN B 1 302 ? -17.938 1.121 11.547 1 97.5 302 GLN B N 1
ATOM 6970 C CA . GLN B 1 302 ? -16.969 1.153 10.461 1 97.5 302 GLN B CA 1
ATOM 6971 C C . GLN B 1 302 ? -17.375 2.16 9.391 1 97.5 302 GLN B C 1
ATOM 6973 O O . GLN B 1 302 ? -16.531 2.885 8.859 1 97.5 302 GLN B O 1
ATOM 6978 N N . THR B 1 303 ? -18.625 2.176 9.039 1 98.5 303 THR B N 1
ATOM 6979 C CA . THR B 1 303 ? -19.094 3.105 8.016 1 98.5 303 THR B CA 1
ATOM 6980 C C . THR B 1 303 ? -18.984 4.547 8.508 1 98.5 303 THR B C 1
ATOM 6982 O O . THR B 1 303 ? -18.578 5.438 7.758 1 98.5 303 THR B O 1
ATOM 6985 N N . ALA B 1 304 ? -19.344 4.77 9.773 1 98.88 304 ALA B N 1
ATOM 6986 C CA . ALA B 1 304 ? -19.188 6.102 10.344 1 98.88 304 ALA B CA 1
ATOM 6987 C C . ALA B 1 304 ? -17.719 6.555 10.289 1 98.88 304 ALA B C 1
ATOM 6989 O O . ALA B 1 304 ? -17.438 7.715 9.984 1 98.88 304 ALA B O 1
ATOM 6990 N N . ARG B 1 305 ? -16.859 5.684 10.578 1 98.25 305 ARG B N 1
ATOM 6991 C CA . ARG B 1 305 ? -15.438 5.988 10.516 1 98.25 305 ARG B CA 1
ATOM 6992 C C . ARG B 1 305 ? -15.039 6.449 9.117 1 98.25 305 ARG B C 1
ATOM 6994 O O . ARG B 1 305 ? -14.297 7.422 8.969 1 98.25 305 ARG B O 1
ATOM 7001 N N . LEU B 1 306 ? -15.531 5.758 8.07 1 98.38 306 LEU B N 1
ATOM 7002 C CA . LEU B 1 306 ? -15.219 6.145 6.699 1 98.38 306 LEU B CA 1
ATOM 7003 C C . LEU B 1 306 ? -15.766 7.535 6.391 1 98.38 306 LEU B C 1
ATOM 7005 O O . LEU B 1 306 ? -15.102 8.328 5.719 1 98.38 306 LEU B O 1
ATOM 7009 N N . ILE B 1 307 ? -16.953 7.801 6.879 1 98.88 307 ILE B N 1
ATOM 7010 C CA . ILE B 1 307 ? -17.578 9.109 6.668 1 98.88 307 ILE B CA 1
ATOM 7011 C C . ILE B 1 307 ? -16.719 10.188 7.316 1 98.88 307 ILE B C 1
ATOM 7013 O O . ILE B 1 307 ? -16.422 11.211 6.695 1 98.88 307 ILE B O 1
ATOM 7017 N N . LEU B 1 308 ? -16.281 9.953 8.523 1 98.75 308 LEU B N 1
ATOM 7018 C CA . LEU B 1 308 ? -15.484 10.953 9.227 1 98.75 308 LEU B CA 1
ATOM 7019 C C . LEU B 1 308 ? -14.125 11.141 8.562 1 98.75 308 LEU B C 1
ATOM 7021 O O . LEU B 1 308 ? -13.578 12.25 8.555 1 98.75 308 LEU B O 1
ATOM 7025 N N . ILE B 1 309 ? -13.555 10.086 8.055 1 97.75 309 ILE B N 1
ATOM 7026 C CA . ILE B 1 309 ? -12.312 10.227 7.301 1 97.75 309 ILE B CA 1
ATOM 7027 C C . ILE B 1 309 ? -12.547 11.141 6.098 1 97.75 309 ILE B C 1
ATOM 7029 O O . ILE B 1 309 ? -11.75 12.047 5.84 1 97.75 309 ILE B O 1
ATOM 7033 N N . GLY B 1 310 ? -13.633 10.898 5.414 1 98.56 310 GLY B N 1
ATOM 7034 C CA . GLY B 1 310 ? -13.984 11.758 4.293 1 98.56 310 GLY B CA 1
ATOM 7035 C C . GLY B 1 310 ? -14.195 13.211 4.691 1 98.56 310 GLY B C 1
ATOM 7036 O O . GLY B 1 310 ? -13.695 14.117 4.027 1 98.56 310 GLY B O 1
ATOM 7037 N N . GLU B 1 311 ? -14.914 13.422 5.805 1 98.69 311 GLU B N 1
ATOM 7038 C CA . GLU B 1 311 ? -15.117 14.773 6.32 1 98.69 311 GLU B CA 1
ATOM 7039 C C . GLU B 1 311 ? -13.781 15.453 6.621 1 98.69 311 GLU B C 1
ATOM 7041 O O . GLU B 1 311 ? -13.578 16.609 6.262 1 98.69 311 GLU B O 1
ATOM 7046 N N . THR B 1 312 ? -12.961 14.695 7.246 1 98.31 312 THR B N 1
ATOM 7047 C CA . THR B 1 312 ? -11.672 15.242 7.648 1 98.31 312 THR B CA 1
ATOM 7048 C C . THR B 1 312 ? -10.859 15.664 6.426 1 98.31 312 THR B C 1
ATOM 7050 O O . THR B 1 312 ? -10.312 16.766 6.391 1 98.31 312 THR B O 1
ATOM 7053 N N . ILE B 1 313 ? -10.781 14.828 5.422 1 97.88 313 ILE B N 1
ATOM 7054 C CA . ILE B 1 313 ? -9.992 15.133 4.234 1 97.88 313 ILE B CA 1
ATOM 7055 C C . ILE B 1 313 ? -10.562 16.359 3.533 1 97.88 313 ILE B C 1
ATOM 7057 O O . ILE B 1 313 ? -9.82 17.25 3.105 1 97.88 313 ILE B O 1
ATOM 7061 N N . LYS B 1 314 ? -11.852 16.438 3.457 1 98.56 314 LYS B N 1
ATOM 7062 C CA . LYS B 1 314 ? -12.477 17.594 2.82 1 98.56 314 LYS B CA 1
ATOM 7063 C C . LYS B 1 314 ? -12.164 18.891 3.578 1 98.56 314 LYS B C 1
ATOM 7065 O O . LYS B 1 314 ? -11.773 19.891 2.975 1 98.56 314 LYS B O 1
ATOM 7070 N N . ILE B 1 315 ? -12.312 18.844 4.871 1 98.38 315 ILE B N 1
ATOM 7071 C CA . ILE B 1 315 ? -12.047 20.016 5.707 1 98.38 315 ILE B CA 1
ATOM 7072 C C . ILE B 1 315 ? -10.578 20.422 5.574 1 98.38 315 ILE B C 1
ATOM 7074 O O . ILE B 1 315 ? -10.273 21.609 5.461 1 98.38 315 ILE B O 1
ATOM 7078 N N . VAL B 1 316 ? -9.703 19.484 5.562 1 97.44 316 VAL B N 1
ATOM 7079 C CA . VAL B 1 316 ? -8.281 19.781 5.469 1 97.44 316 VAL B CA 1
ATOM 7080 C C . VAL B 1 316 ? -7.98 20.453 4.129 1 97.44 316 VAL B C 1
ATOM 7082 O O . VAL B 1 316 ? -7.281 21.469 4.074 1 97.44 316 VAL B O 1
ATOM 7085 N N . ILE B 1 317 ? -8.555 19.938 3.07 1 96.38 317 ILE B N 1
ATOM 7086 C CA . ILE B 1 317 ? -8.234 20.469 1.747 1 96.38 317 ILE B CA 1
ATOM 7087 C C . ILE B 1 317 ? -8.914 21.812 1.557 1 96.38 317 ILE B C 1
ATOM 7089 O O . ILE B 1 317 ? -8.258 22.812 1.228 1 96.38 317 ILE B O 1
ATOM 7093 N N . GLU B 1 318 ? -10.164 21.938 1.871 1 97.19 318 GLU B N 1
ATOM 7094 C CA . GLU B 1 318 ? -10.945 23.094 1.449 1 97.19 318 GLU B CA 1
ATOM 7095 C C . GLU B 1 318 ? -10.891 24.203 2.492 1 97.19 318 GLU B C 1
ATOM 7097 O O . GLU B 1 318 ? -11.18 25.359 2.186 1 97.19 318 GLU B O 1
ATOM 7102 N N . ASP B 1 319 ? -10.57 23.859 3.75 1 97.44 319 ASP B N 1
ATOM 7103 C CA . ASP B 1 319 ? -10.469 24.891 4.781 1 97.44 319 ASP B CA 1
ATOM 7104 C C . ASP B 1 319 ? -9.023 25.109 5.207 1 97.44 319 ASP B C 1
ATOM 7106 O O . ASP B 1 319 ? -8.484 26.203 5.074 1 97.44 319 ASP B O 1
ATOM 7110 N N . TYR B 1 320 ? -8.391 24.078 5.664 1 95.94 320 TYR B N 1
ATOM 7111 C CA . TYR B 1 320 ? -7.078 24.156 6.293 1 95.94 320 TYR B CA 1
ATOM 7112 C C . TYR B 1 320 ? -6 24.5 5.27 1 95.94 320 TYR B C 1
ATOM 7114 O O . TYR B 1 320 ? -5.297 25.5 5.41 1 95.94 320 TYR B O 1
ATOM 7122 N N . VAL B 1 321 ? -5.891 23.641 4.191 1 93.75 321 VAL B N 1
ATOM 7123 C CA . VAL B 1 321 ? -4.883 23.875 3.16 1 93.75 321 VAL B CA 1
ATOM 7124 C C . VAL B 1 321 ? -5.207 25.172 2.41 1 93.75 321 VAL B C 1
ATOM 7126 O O . VAL B 1 321 ? -4.301 25.906 2.02 1 93.75 321 VAL B O 1
ATOM 7129 N N . GLN B 1 322 ? -6.461 25.406 2.18 1 93 322 GLN B N 1
ATOM 7130 C CA . GLN B 1 322 ? -6.879 26.672 1.566 1 93 322 GLN B CA 1
ATOM 7131 C C . GLN B 1 322 ? -6.344 27.859 2.346 1 93 322 GLN B C 1
ATOM 7133 O O . GLN B 1 322 ? -5.785 28.797 1.758 1 93 322 GLN B O 1
ATOM 7138 N N . HIS B 1 323 ? -6.488 27.828 3.633 1 93.31 323 HIS B N 1
ATOM 7139 C CA . HIS B 1 323 ? -5.992 28.906 4.477 1 93.31 323 HIS B CA 1
ATOM 7140 C C . HIS B 1 323 ? -4.473 29.016 4.41 1 93.31 323 HIS B C 1
ATOM 7142 O O . HIS B 1 323 ? -3.922 30.094 4.23 1 93.31 323 HIS B O 1
ATOM 7148 N N . LEU B 1 324 ? -3.867 27.906 4.523 1 90.06 324 LEU B N 1
ATOM 7149 C CA . LEU B 1 324 ? -2.412 27.828 4.574 1 90.06 324 LEU B CA 1
ATOM 7150 C C . LEU B 1 324 ? -1.791 28.391 3.299 1 90.06 324 LEU B C 1
ATOM 7152 O O . LEU B 1 324 ? -0.744 29.047 3.346 1 90.06 324 LEU B O 1
ATOM 7156 N N . SER B 1 325 ? -2.357 28.125 2.197 1 87.38 325 SER B N 1
ATOM 7157 C CA . SER B 1 325 ? -1.777 28.5 0.911 1 87.38 325 SER B CA 1
ATOM 7158 C C . SER B 1 325 ? -1.966 29.984 0.626 1 87.38 325 SER B C 1
ATOM 7160 O O . SER B 1 325 ? -1.164 30.594 -0.086 1 87.38 325 SER B O 1
ATOM 7162 N N . GLY B 1 326 ? -3.031 30.531 1.155 1 86.75 326 GLY B N 1
ATOM 7163 C CA . GLY B 1 326 ? -3.367 31.922 0.838 1 86.75 326 GLY B CA 1
ATOM 7164 C C . GLY B 1 326 ? -3.793 32.094 -0.606 1 86.75 326 GLY B C 1
ATOM 7165 O O . GLY B 1 326 ? -3.832 33.25 -1.101 1 86.75 326 GLY B O 1
ATOM 7166 N N . TYR B 1 327 ? -4.023 31 -1.296 1 89 327 TYR B N 1
ATOM 7167 C CA . TYR B 1 327 ? -4.367 31.062 -2.713 1 89 327 TYR B CA 1
ATOM 7168 C C . TYR B 1 327 ? -5.773 31.609 -2.912 1 89 327 TYR B C 1
ATOM 7170 O O . TYR B 1 327 ? -6.66 31.375 -2.09 1 89 327 TYR B O 1
ATOM 7178 N N . PHE B 1 328 ? -5.906 32.281 -4.039 1 93 328 PHE B N 1
ATOM 7179 C CA . PHE B 1 328 ? -7.23 32.781 -4.414 1 93 328 PHE B CA 1
ATOM 7180 C C . PHE B 1 328 ? -7.977 31.703 -5.219 1 93 328 PHE B C 1
ATOM 7182 O O . PHE B 1 328 ? -9.195 31.797 -5.387 1 93 328 PHE B O 1
ATOM 7189 N N . LEU B 1 329 ? -7.199 30.797 -5.734 1 92.81 329 LEU B N 1
ATOM 7190 C CA . LEU B 1 329 ? -7.844 29.609 -6.289 1 92.81 329 LEU B CA 1
ATOM 7191 C C . LEU B 1 329 ? -8.539 28.812 -5.195 1 92.81 329 LEU B C 1
ATOM 7193 O O . LEU B 1 329 ? -7.918 28.422 -4.203 1 92.81 329 LEU B O 1
ATOM 7197 N N . SER B 1 330 ? -9.82 28.578 -5.34 1 93.88 330 SER B N 1
ATOM 7198 C CA . SER B 1 330 ? -10.562 27.781 -4.363 1 93.88 330 SER B CA 1
ATOM 7199 C C . SER B 1 330 ? -10.266 26.297 -4.523 1 93.88 330 SER B C 1
ATOM 7201 O O . SER B 1 330 ? -10.68 25.672 -5.504 1 93.88 330 SER B O 1
ATOM 7203 N N . LEU B 1 331 ? -9.594 25.75 -3.557 1 93.81 331 LEU B N 1
ATOM 7204 C CA . LEU B 1 331 ? -9.289 24.328 -3.609 1 93.81 331 LEU B CA 1
ATOM 7205 C C . LEU B 1 331 ? -10.562 23.5 -3.447 1 93.81 331 LEU B C 1
ATOM 7207 O O . LEU B 1 331 ? -11.492 23.906 -2.748 1 93.81 331 LEU B O 1
ATOM 7211 N N . LYS B 1 332 ? -10.586 22.406 -4.113 1 94.06 332 LYS B N 1
ATOM 7212 C CA . LYS B 1 332 ? -11.75 21.531 -4.133 1 94.06 332 LYS B CA 1
ATOM 7213 C C . LYS B 1 332 ? -11.344 20.078 -3.85 1 94.06 332 LYS B C 1
ATOM 7215 O O . LYS B 1 332 ? -10.367 19.578 -4.414 1 94.06 332 LYS B O 1
ATOM 7220 N N . PHE B 1 333 ? -12.125 19.531 -2.896 1 96.5 333 PHE B N 1
ATOM 7221 C CA . PHE B 1 333 ? -11.969 18.094 -2.68 1 96.5 333 PHE B CA 1
ATOM 7222 C C . PHE B 1 333 ? -12.859 17.297 -3.629 1 96.5 333 PHE B C 1
ATOM 7224 O O . PHE B 1 333 ? -14.07 17.219 -3.418 1 96.5 333 PHE B O 1
ATOM 7231 N N . ASP B 1 334 ? -12.25 16.734 -4.641 1 96.5 334 ASP B N 1
ATOM 7232 C CA . ASP B 1 334 ? -12.922 15.898 -5.625 1 96.5 334 ASP B CA 1
ATOM 7233 C C . ASP B 1 334 ? -11.992 14.797 -6.133 1 96.5 334 ASP B C 1
ATOM 7235 O O . ASP B 1 334 ? -11.281 14.984 -7.125 1 96.5 334 ASP B O 1
ATOM 7239 N N . PRO B 1 335 ? -12.078 13.586 -5.492 1 96.69 335 PRO B N 1
ATOM 7240 C CA . PRO B 1 335 ? -11.188 12.492 -5.867 1 96.69 335 PRO B CA 1
ATOM 7241 C C . PRO B 1 335 ? -11.312 12.102 -7.34 1 96.69 335 PRO B C 1
ATOM 7243 O O . PRO B 1 335 ? -10.359 11.586 -7.934 1 96.69 335 PRO B O 1
ATOM 7246 N N . GLU B 1 336 ? -12.43 12.344 -7.973 1 96.69 336 GLU B N 1
ATOM 7247 C CA . GLU B 1 336 ? -12.695 11.914 -9.336 1 96.69 336 GLU B CA 1
ATOM 7248 C C . GLU B 1 336 ? -11.734 12.578 -10.328 1 96.69 336 GLU B C 1
ATOM 7250 O O . GLU B 1 336 ? -11.5 12.055 -11.414 1 96.69 336 GLU B O 1
ATOM 7255 N N . LEU B 1 337 ? -11.219 13.688 -9.914 1 95.62 337 LEU B N 1
ATOM 7256 C CA . LEU B 1 337 ? -10.297 14.43 -10.773 1 95.62 337 LEU B CA 1
ATOM 7257 C C . LEU B 1 337 ? -9.023 13.633 -11.031 1 95.62 337 LEU B C 1
ATOM 7259 O O . LEU B 1 337 ? -8.305 13.898 -11.992 1 95.62 337 LEU B O 1
ATOM 7263 N N . LEU B 1 338 ? -8.711 12.672 -10.203 1 94.69 338 LEU B N 1
ATOM 7264 C CA . LEU B 1 338 ? -7.477 11.898 -10.336 1 94.69 338 LEU B CA 1
ATOM 7265 C C . LEU B 1 338 ? -7.758 10.523 -10.922 1 94.69 338 LEU B C 1
ATOM 7267 O O . LEU B 1 338 ? -6.832 9.742 -11.156 1 94.69 338 LEU B O 1
ATOM 7271 N N . PHE B 1 339 ? -9.055 10.203 -11.141 1 95.19 339 PHE B N 1
ATOM 7272 C CA . PHE B 1 339 ? -9.383 8.891 -11.688 1 95.19 339 PHE B CA 1
ATOM 7273 C C . PHE B 1 339 ? -8.82 8.727 -13.094 1 95.19 339 PHE B C 1
ATOM 7275 O O . PHE B 1 339 ? -8.852 9.672 -13.891 1 95.19 339 PHE B O 1
ATOM 7282 N N . GLY B 1 340 ? -8.273 7.566 -13.391 1 91.88 340 GLY B N 1
ATOM 7283 C CA . GLY B 1 340 ? -7.734 7.277 -14.711 1 91.88 340 GLY B CA 1
ATOM 7284 C C . GLY B 1 340 ? -6.277 7.676 -14.867 1 91.88 340 GLY B C 1
ATOM 7285 O O . GLY B 1 340 ? -5.652 7.379 -15.891 1 91.88 340 GLY B O 1
ATOM 7286 N N . THR B 1 341 ? -5.754 8.312 -13.797 1 91.75 341 THR B N 1
ATOM 7287 C CA . THR B 1 341 ? -4.352 8.703 -13.844 1 91.75 341 THR B CA 1
ATOM 7288 C C . THR B 1 341 ? -3.508 7.809 -12.938 1 91.75 341 THR B C 1
ATOM 7290 O O . THR B 1 341 ? -4.039 7.129 -12.062 1 91.75 341 THR B O 1
ATOM 7293 N N . GLN B 1 342 ? -2.248 7.797 -13.312 1 91.44 342 GLN B N 1
ATOM 7294 C CA . GLN B 1 342 ? -1.323 7.059 -12.453 1 91.44 342 GLN B CA 1
ATOM 7295 C C . GLN B 1 342 ? -1.233 7.688 -11.07 1 91.44 342 GLN B C 1
ATOM 7297 O O . GLN B 1 342 ? -0.671 8.773 -10.906 1 91.44 342 GLN B O 1
ATOM 7302 N N . PHE B 1 343 ? -1.854 7.125 -10.141 1 93.94 343 PHE B N 1
ATOM 7303 C CA . PHE B 1 343 ? -1.891 7.609 -8.766 1 93.94 343 PHE B CA 1
ATOM 7304 C C . PHE B 1 343 ? -1.975 6.449 -7.785 1 93.94 343 PHE B C 1
ATOM 7306 O O . PHE B 1 343 ? -2.799 5.547 -7.949 1 93.94 343 PHE B O 1
ATOM 7313 N N . GLN B 1 344 ? -1.105 6.434 -6.82 1 94.56 344 GLN B N 1
ATOM 7314 C CA . GLN B 1 344 ? -1.077 5.367 -5.828 1 94.56 344 GLN B CA 1
ATOM 7315 C C . GLN B 1 344 ? -1.952 5.711 -4.625 1 94.56 344 GLN B C 1
ATOM 7317 O O . GLN B 1 344 ? -1.838 6.801 -4.062 1 94.56 344 GLN B O 1
ATOM 7322 N N . TYR B 1 345 ? -2.844 4.836 -4.25 1 93.88 345 TYR B N 1
ATOM 7323 C CA . TYR B 1 345 ? -3.695 5.031 -3.082 1 93.88 345 TYR B CA 1
ATOM 7324 C C . TYR B 1 345 ? -3.096 4.359 -1.853 1 93.88 345 TYR B C 1
ATOM 7326 O O . TYR B 1 345 ? -3.652 3.387 -1.337 1 93.88 345 TYR B O 1
ATOM 7334 N N . ARG B 1 346 ? -2.057 4.895 -1.402 1 90.5 346 ARG B N 1
ATOM 7335 C CA . ARG B 1 346 ? -1.285 4.516 -0.223 1 90.5 346 ARG B CA 1
ATOM 7336 C C . ARG B 1 346 ? -0.348 5.641 0.205 1 90.5 346 ARG B C 1
ATOM 7338 O O . ARG B 1 346 ? 0.241 6.32 -0.639 1 90.5 346 ARG B O 1
ATOM 7345 N N . ASN B 1 347 ? -0.264 5.809 1.486 1 91.38 347 ASN B N 1
ATOM 7346 C CA . ASN B 1 347 ? 0.626 6.852 1.981 1 91.38 347 ASN B CA 1
ATOM 7347 C C . ASN B 1 347 ? 1.73 6.277 2.863 1 91.38 347 ASN B C 1
ATOM 7349 O O . ASN B 1 347 ? 1.499 5.328 3.615 1 91.38 347 ASN B O 1
ATOM 7353 N N . ARG B 1 348 ? 2.91 6.742 2.686 1 92 348 ARG B N 1
ATOM 7354 C CA . ARG B 1 348 ? 4.055 6.535 3.57 1 92 348 ARG B CA 1
ATOM 7355 C C . ARG B 1 348 ? 4.625 7.867 4.043 1 92 348 ARG B C 1
ATOM 7357 O O . ARG B 1 348 ? 4.723 8.82 3.268 1 92 348 ARG B O 1
ATOM 7364 N N . ILE B 1 349 ? 4.918 7.969 5.32 1 93.06 349 ILE B N 1
ATOM 7365 C CA . ILE B 1 349 ? 5.344 9.25 5.879 1 93.06 349 ILE B CA 1
ATOM 7366 C C . ILE B 1 349 ? 6.855 9.398 5.727 1 93.06 349 ILE B C 1
ATOM 7368 O O . ILE B 1 349 ? 7.613 8.484 6.066 1 93.06 349 ILE B O 1
ATOM 7372 N N . ALA B 1 350 ? 7.238 10.516 5.281 1 94.5 350 ALA B N 1
ATOM 7373 C CA . ALA B 1 350 ? 8.656 10.797 5.047 1 94.5 350 ALA B CA 1
ATOM 7374 C C . ALA B 1 350 ? 9.25 11.609 6.195 1 94.5 350 ALA B C 1
ATOM 7376 O O . ALA B 1 350 ? 8.547 12.398 6.832 1 94.5 350 ALA B O 1
ATOM 7377 N N . VAL B 1 351 ? 10.492 11.469 6.43 1 94.88 351 VAL B N 1
ATOM 7378 C CA . VAL B 1 351 ? 11.195 12.18 7.496 1 94.88 351 VAL B CA 1
ATOM 7379 C C . VAL B 1 351 ? 11.18 13.68 7.211 1 94.88 351 VAL B C 1
ATOM 7381 O O . VAL B 1 351 ? 11.086 14.492 8.133 1 94.88 351 VAL B O 1
ATOM 7384 N N . GLU B 1 352 ? 11.273 14.055 5.926 1 96.69 352 GLU B N 1
ATOM 7385 C CA . GLU B 1 352 ? 11.258 15.461 5.555 1 96.69 352 GLU B CA 1
ATOM 7386 C C . GLU B 1 352 ? 9.938 16.125 5.949 1 96.69 352 GLU B C 1
ATOM 7388 O O . GLU B 1 352 ? 9.93 17.266 6.434 1 96.69 352 GLU B O 1
ATOM 7393 N N . PHE B 1 353 ? 8.898 15.367 5.75 1 95.25 353 PHE B N 1
ATOM 7394 C CA . PHE B 1 353 ? 7.59 15.891 6.133 1 95.25 353 PHE B CA 1
ATOM 7395 C C . PHE B 1 353 ? 7.488 16.031 7.648 1 95.25 353 PHE B C 1
ATOM 7397 O O . PHE B 1 353 ? 6.949 17.031 8.148 1 95.25 353 PHE B O 1
ATOM 7404 N N . ASN B 1 354 ? 7.949 15.047 8.32 1 93.44 354 ASN B N 1
ATOM 7405 C CA . ASN B 1 354 ? 7.949 15.07 9.781 1 93.44 354 ASN B CA 1
ATOM 7406 C C . ASN B 1 354 ? 8.703 16.281 10.32 1 93.44 354 ASN B C 1
ATOM 7408 O O . ASN B 1 354 ? 8.258 16.922 11.273 1 93.44 354 ASN B O 1
ATOM 7412 N N . GLN B 1 355 ? 9.797 16.641 9.703 1 94 355 GLN B N 1
ATOM 7413 C CA . GLN B 1 355 ? 10.625 17.75 10.164 1 94 355 GLN B CA 1
ATOM 7414 C C . GLN B 1 355 ? 10.008 19.078 9.781 1 94 355 GLN B C 1
ATOM 7416 O O . GLN B 1 355 ? 10.039 20.031 10.562 1 94 355 GLN B O 1
ATOM 7421 N N . LEU B 1 356 ? 9.484 19.062 8.664 1 94.75 356 LEU B N 1
ATOM 7422 C CA . LEU B 1 356 ? 8.945 20.312 8.109 1 94.75 356 LEU B CA 1
ATOM 7423 C C . LEU B 1 356 ? 7.715 20.75 8.898 1 94.75 356 LEU B C 1
ATOM 7425 O O . LEU B 1 356 ? 7.434 21.953 8.984 1 94.75 356 LEU B O 1
ATOM 7429 N N . TYR B 1 357 ? 7.039 19.906 9.555 1 91.56 357 TYR B N 1
ATOM 7430 C CA . TYR B 1 357 ? 5.738 20.219 10.133 1 91.56 357 TYR B CA 1
ATOM 7431 C C . TYR B 1 357 ? 5.883 20.766 11.547 1 91.56 357 TYR B C 1
ATOM 7433 O O . TYR B 1 357 ? 4.887 21.016 12.227 1 91.56 357 TYR B O 1
ATOM 7441 N N . HIS B 1 358 ? 7.039 21.062 12.055 1 93.25 358 HIS B N 1
ATOM 7442 C CA . HIS B 1 358 ? 7.242 21.641 13.383 1 93.25 358 HIS B CA 1
ATOM 7443 C C . HIS B 1 358 ? 6.98 23.141 13.383 1 93.25 358 HIS B C 1
ATOM 7445 O O . HIS B 1 358 ? 7.91 23.938 13.5 1 93.25 358 HIS B O 1
ATOM 7451 N N . TRP B 1 359 ? 5.676 23.453 13.383 1 94.94 359 TRP B N 1
ATOM 7452 C CA . TRP B 1 359 ? 5.234 24.828 13.289 1 94.94 359 TRP B CA 1
ATOM 7453 C C . TRP B 1 359 ? 4.98 25.422 14.672 1 94.94 359 TRP B C 1
ATOM 7455 O O . TRP B 1 359 ? 3.943 26.047 14.906 1 94.94 359 TRP B O 1
ATOM 7465 N N . HIS B 1 360 ? 5.914 25.297 15.547 1 93 360 HIS B N 1
ATOM 7466 C CA . HIS B 1 360 ? 5.73 25.703 16.938 1 93 360 HIS B CA 1
ATOM 7467 C C . HIS B 1 360 ? 5.742 27.219 17.078 1 93 360 HIS B C 1
ATOM 7469 O O . HIS B 1 360 ? 5.32 27.75 18.094 1 93 360 HIS B O 1
ATOM 7475 N N . GLY B 1 361 ? 6.184 27.875 16.062 1 94 361 GLY B N 1
ATOM 7476 C CA . GLY B 1 361 ? 6.094 29.328 16.047 1 94 361 GLY B CA 1
ATOM 7477 C C . GLY B 1 361 ? 4.668 29.828 16.125 1 94 361 GLY B C 1
ATOM 7478 O O . GLY B 1 361 ? 4.434 30.969 16.547 1 94 361 GLY B O 1
ATOM 7479 N N . LEU B 1 362 ? 3.701 29.031 15.82 1 95.62 362 LEU B N 1
ATOM 7480 C CA . LEU B 1 362 ? 2.291 29.391 15.836 1 95.62 362 LEU B CA 1
ATOM 7481 C C . LEU B 1 362 ? 1.806 29.656 17.266 1 95.62 362 LEU B C 1
ATOM 7483 O O . LEU B 1 362 ? 0.832 30.375 17.469 1 95.62 362 LEU B O 1
ATOM 7487 N N . MET B 1 363 ? 2.441 29.062 18.25 1 95.06 363 MET B N 1
ATOM 7488 C CA . MET B 1 363 ? 1.974 29.172 19.625 1 95.06 363 MET B CA 1
ATOM 7489 C C . MET B 1 363 ? 2.178 30.578 20.172 1 95.06 363 MET B C 1
ATOM 7491 O O . MET B 1 363 ? 3.264 31.141 20.047 1 95.06 363 MET B O 1
ATOM 7495 N N . PRO B 1 364 ? 1.178 31.125 20.75 1 96.31 364 PRO B N 1
ATOM 7496 C CA . PRO B 1 364 ? 1.283 32.469 21.312 1 96.31 364 PRO B CA 1
ATOM 7497 C C . PRO B 1 364 ? 2.051 32.5 22.641 1 96.31 364 PRO B C 1
ATOM 7499 O O . PRO B 1 364 ? 2.535 31.453 23.094 1 96.31 364 PRO B O 1
ATOM 7502 N N . ASP B 1 365 ? 2.215 33.719 23.156 1 96.19 365 ASP B N 1
ATOM 7503 C CA . ASP B 1 365 ? 2.92 33.875 24.438 1 96.19 365 ASP B CA 1
ATOM 7504 C C . ASP B 1 365 ? 2.023 33.469 25.609 1 96.19 365 ASP B C 1
ATOM 7506 O O . ASP B 1 365 ? 2.514 33.125 26.672 1 96.19 365 ASP B O 1
ATOM 7510 N N . SER B 1 366 ? 0.739 33.625 25.406 1 96.62 366 SER B N 1
ATOM 7511 C CA . SER B 1 366 ? -0.276 33.219 26.375 1 96.62 366 SER B CA 1
ATOM 7512 C C . SER B 1 366 ? -1.598 32.875 25.688 1 96.62 366 SER B C 1
ATOM 7514 O O . SER B 1 366 ? -1.759 33.125 24.5 1 96.62 366 SER B O 1
ATOM 7516 N N . PHE B 1 367 ? -2.516 32.312 26.406 1 97.56 367 PHE B N 1
ATOM 7517 C CA . PHE B 1 367 ? -3.805 31.891 25.875 1 97.56 367 PHE B CA 1
ATOM 7518 C C . PHE B 1 367 ? -4.941 32.656 26.562 1 97.56 367 PHE B C 1
ATOM 7520 O O . PHE B 1 367 ? -5.023 32.688 27.781 1 97.56 367 PHE B O 1
ATOM 7527 N N . VAL B 1 368 ? -5.781 33.188 25.75 1 97.44 368 VAL B N 1
ATOM 7528 C CA . VAL B 1 368 ? -6.867 34.031 26.266 1 97.44 368 VAL B CA 1
ATOM 7529 C C . VAL B 1 368 ? -8.203 33.312 26.078 1 97.44 368 VAL B C 1
ATOM 7531 O O . VAL B 1 368 ? -8.617 33.062 24.938 1 97.44 368 VAL B O 1
ATOM 7534 N N . ILE B 1 369 ? -8.852 32.969 27.141 1 97.06 369 ILE B N 1
ATOM 7535 C CA . ILE B 1 369 ? -10.164 32.344 27.094 1 97.06 369 ILE B CA 1
ATOM 7536 C C . ILE B 1 369 ? -11.188 33.219 27.812 1 97.06 369 ILE B C 1
ATOM 7538 O O . ILE B 1 369 ? -11.117 33.406 29.016 1 97.06 369 ILE B O 1
ATOM 7542 N N . GLN B 1 370 ? -12.109 33.688 27.047 1 95.25 370 GLN B N 1
ATOM 7543 C CA . GLN B 1 370 ? -13.148 34.594 27.562 1 95.25 370 GLN B CA 1
ATOM 7544 C C . GLN B 1 370 ? -12.539 35.719 28.406 1 95.25 370 GLN B C 1
ATOM 7546 O O . GLN B 1 370 ? -12.969 35.969 29.531 1 95.25 370 GLN B O 1
ATOM 7551 N N . GLY B 1 371 ? -11.523 36.219 27.906 1 92.88 371 GLY B N 1
ATOM 7552 C CA . GLY B 1 371 ? -10.914 37.406 28.5 1 92.88 371 GLY B CA 1
ATOM 7553 C C . GLY B 1 371 ? -9.867 37.062 29.547 1 92.88 371 GLY B C 1
ATOM 7554 O O . GLY B 1 371 ? -9.086 37.906 29.953 1 92.88 371 GLY B O 1
ATOM 7555 N N . GLU B 1 372 ? -9.812 35.844 30.016 1 96.38 372 GLU B N 1
ATOM 7556 C CA . GLU B 1 372 ? -8.812 35.406 30.984 1 96.38 372 GLU B CA 1
ATOM 7557 C C . GLU B 1 372 ? -7.543 34.906 30.297 1 96.38 372 GLU B C 1
ATOM 7559 O O . GLU B 1 372 ? -7.609 34.125 29.359 1 96.38 372 GLU B O 1
ATOM 7564 N N . GLU B 1 373 ? -6.402 35.375 30.797 1 97.19 373 GLU B N 1
ATOM 7565 C CA . GLU B 1 373 ? -5.117 35 30.203 1 97.19 373 GLU B CA 1
ATOM 7566 C C . GLU B 1 373 ? -4.453 33.875 30.984 1 97.19 373 GLU B C 1
ATOM 7568 O O . GLU B 1 373 ? -4.363 33.938 32.219 1 97.19 373 GLU B O 1
ATOM 7573 N N . TYR B 1 374 ? -4.02 32.875 30.312 1 97.38 374 TYR B N 1
ATOM 7574 C CA . TYR B 1 374 ? -3.355 31.719 30.891 1 97.38 374 TYR B CA 1
ATOM 7575 C C . TYR B 1 374 ? -1.946 31.562 30.328 1 97.38 374 TYR B C 1
ATOM 7577 O O . TYR B 1 374 ? -1.739 31.656 29.109 1 97.38 374 TYR B O 1
ATOM 7585 N N . ASN B 1 375 ? -0.989 31.375 31.219 1 96.12 375 ASN B N 1
ATOM 7586 C CA . ASN B 1 375 ? 0.354 31.047 30.75 1 96.12 375 ASN B CA 1
ATOM 7587 C C . ASN B 1 375 ? 0.488 29.562 30.422 1 96.12 375 ASN B C 1
ATOM 7589 O O . ASN B 1 375 ? -0.487 28.812 30.5 1 96.12 375 ASN B O 1
ATOM 7593 N N . TYR B 1 376 ? 1.604 29.172 29.984 1 95.44 376 TYR B N 1
ATOM 7594 C CA . TYR B 1 376 ? 1.824 27.797 29.531 1 95.44 376 TYR B CA 1
ATOM 7595 C C . TYR B 1 376 ? 1.63 26.812 30.672 1 95.44 376 TYR B C 1
ATOM 7597 O O . TYR B 1 376 ? 1.008 25.75 30.484 1 95.44 376 TYR B O 1
ATOM 7605 N N . GLU B 1 377 ? 2.115 27.078 31.828 1 93.94 377 GLU B N 1
ATOM 7606 C CA . GLU B 1 377 ? 1.995 26.188 32.969 1 93.94 377 GLU B CA 1
ATOM 7607 C C . GLU B 1 377 ? 0.532 25.938 33.344 1 93.94 377 GLU B C 1
ATOM 7609 O O . GLU B 1 377 ? 0.165 24.844 33.719 1 93.94 377 GLU B O 1
ATOM 7614 N N . GLN B 1 378 ? -0.254 27 33.156 1 95.12 378 GLN B N 1
ATOM 7615 C CA . GLN B 1 378 ? -1.673 26.922 33.469 1 95.12 378 GLN B CA 1
ATOM 7616 C C . GLN B 1 378 ? -2.455 26.219 32.375 1 95.12 378 GLN B C 1
ATOM 7618 O O . GLN B 1 378 ? -3.553 25.703 32.594 1 95.12 378 GLN B O 1
ATOM 7623 N N . PHE B 1 379 ? -1.923 26.25 31.219 1 95.81 379 PHE B N 1
ATOM 7624 C CA . PHE B 1 379 ? -2.645 25.797 30.031 1 95.81 379 PHE B CA 1
ATOM 7625 C C . PHE B 1 379 ? -2.369 24.328 29.766 1 95.81 379 PHE B C 1
ATOM 7627 O O . PHE B 1 379 ? -3.281 23.578 29.422 1 95.81 379 PHE B O 1
ATOM 7634 N N . LEU B 1 380 ? -1.182 23.859 30 1 94.06 380 LEU B N 1
ATOM 7635 C CA . LEU B 1 380 ? -0.764 22.484 29.703 1 94.06 380 LEU B CA 1
ATOM 7636 C C . LEU B 1 380 ? -1.432 21.5 30.641 1 94.06 380 LEU B C 1
ATOM 7638 O O . LEU B 1 380 ? -1.468 21.719 31.859 1 94.06 380 LEU B O 1
ATOM 7642 N N . TYR B 1 381 ? -1.977 20.406 30.109 1 93.38 381 TYR B N 1
ATOM 7643 C CA . TYR B 1 381 ? -2.615 19.297 30.812 1 93.38 381 TYR B CA 1
ATOM 7644 C C . TYR B 1 381 ? -3.812 19.781 31.625 1 93.38 381 TYR B C 1
ATOM 7646 O O . TYR B 1 381 ? -4.191 19.172 32.625 1 93.38 381 TYR B O 1
ATOM 7654 N N . ASN B 1 382 ? -4.344 20.922 31.188 1 92.81 382 ASN B N 1
ATOM 7655 C CA . ASN B 1 382 ? -5.516 21.469 31.875 1 92.81 382 ASN B CA 1
ATOM 7656 C C . ASN B 1 382 ? -6.812 21 31.219 1 92.81 382 ASN B C 1
ATOM 7658 O O . ASN B 1 382 ? -7.543 21.812 30.641 1 92.81 382 ASN B O 1
ATOM 7662 N N . THR B 1 383 ? -7.207 19.859 31.422 1 90.25 383 THR B N 1
ATOM 7663 C CA . THR B 1 383 ? -8.391 19.266 30.797 1 90.25 383 THR B CA 1
ATOM 7664 C C . THR B 1 383 ? -9.664 19.875 31.375 1 90.25 383 THR B C 1
ATOM 7666 O O . THR B 1 383 ? -10.719 19.828 30.75 1 90.25 383 THR B O 1
ATOM 7669 N N . SER B 1 384 ? -9.523 20.406 32.594 1 90 384 SER B N 1
ATOM 7670 C CA . SER B 1 384 ? -10.688 21.016 33.219 1 90 384 SER B CA 1
ATOM 7671 C C . SER B 1 384 ? -11.188 22.219 32.438 1 90 384 SER B C 1
ATOM 7673 O O . SER B 1 384 ? -12.367 22.562 32.5 1 90 384 SER B O 1
ATOM 7675 N N . MET B 1 385 ? -10.281 22.812 31.688 1 93.38 385 MET B N 1
ATOM 7676 C CA . MET B 1 385 ? -10.656 23.969 30.859 1 93.38 385 MET B CA 1
ATOM 7677 C C . MET B 1 385 ? -11.766 23.594 29.891 1 93.38 385 MET B C 1
ATOM 7679 O O . MET B 1 385 ? -12.656 24.406 29.625 1 93.38 385 MET B O 1
ATOM 7683 N N . LEU B 1 386 ? -11.688 22.422 29.359 1 94.75 386 LEU B N 1
ATOM 7684 C CA . LEU B 1 386 ? -12.68 21.953 28.406 1 94.75 386 LEU B CA 1
ATOM 7685 C C . LEU B 1 386 ? -14.062 21.875 29.062 1 94.75 386 LEU B C 1
ATOM 7687 O O . LEU B 1 386 ? -15.047 22.328 28.484 1 94.75 386 LEU B O 1
ATOM 7691 N N . MET B 1 387 ? -14.109 21.328 30.219 1 91.12 387 MET B N 1
ATOM 7692 C CA . MET B 1 387 ? -15.391 21.109 30.891 1 91.12 387 MET B CA 1
ATOM 7693 C C . MET B 1 387 ? -15.891 22.391 31.531 1 91.12 387 MET B C 1
ATOM 7695 O O . MET B 1 387 ? -17.109 22.625 31.625 1 91.12 387 MET B O 1
ATOM 7699 N N . ASP B 1 388 ? -14.93 23.188 32 1 93 388 ASP B N 1
ATOM 7700 C CA . ASP B 1 388 ? -15.305 24.422 32.688 1 93 388 ASP B CA 1
ATOM 7701 C C . ASP B 1 388 ? -15.852 25.453 31.703 1 93 388 ASP B C 1
ATOM 7703 O O . ASP B 1 388 ? -16.891 26.062 31.953 1 93 388 ASP B O 1
ATOM 7707 N N . TYR B 1 389 ? -15.18 25.641 30.594 1 95.12 389 TYR B N 1
ATOM 7708 C CA . TYR B 1 389 ? -15.578 26.656 29.625 1 95.12 389 TYR B CA 1
ATOM 7709 C C . TYR B 1 389 ? -16.531 26.094 28.594 1 95.12 389 TYR B C 1
ATOM 7711 O O . TYR B 1 389 ? -17.438 26.781 28.125 1 95.12 389 TYR B O 1
ATOM 7719 N N . GLY B 1 390 ? -16.328 24.812 28.25 1 95.56 390 GLY B N 1
ATOM 7720 C CA . GLY B 1 390 ? -17.109 24.188 27.203 1 95.56 390 GLY B CA 1
ATOM 7721 C C . GLY B 1 390 ? -16.5 24.359 25.828 1 95.56 390 GLY B C 1
ATOM 7722 O O . GLY B 1 390 ? -15.641 25.219 25.625 1 95.56 390 GLY B O 1
ATOM 7723 N N . VAL B 1 391 ? -16.969 23.578 24.875 1 97.38 391 VAL B N 1
ATOM 7724 C CA . VAL B 1 391 ? -16.422 23.516 23.516 1 97.38 391 VAL B CA 1
ATOM 7725 C C . VAL B 1 391 ? -16.703 24.828 22.797 1 97.38 391 VAL B C 1
ATOM 7727 O O . VAL B 1 391 ? -15.828 25.375 22.125 1 97.38 391 VAL B O 1
ATOM 7730 N N . GLU B 1 392 ? -17.875 25.406 22.984 1 96.94 392 GLU B N 1
ATOM 7731 C CA . GLU B 1 392 ? -18.281 26.641 22.328 1 96.94 392 GLU B CA 1
ATOM 7732 C C . GLU B 1 392 ? -17.344 27.781 22.688 1 96.94 392 GLU B C 1
ATOM 7734 O O . GLU B 1 392 ? -16.859 28.5 21.797 1 96.94 392 GLU B O 1
ATOM 7739 N N . ALA B 1 393 ? -17.109 27.922 23.922 1 96.69 393 ALA B N 1
ATOM 7740 C CA . ALA B 1 393 ? -16.266 29.016 24.406 1 96.69 393 ALA B CA 1
ATOM 7741 C C . ALA B 1 393 ? -14.828 28.859 23.922 1 96.69 393 ALA B C 1
ATOM 7743 O O . ALA B 1 393 ? -14.156 29.844 23.594 1 96.69 393 ALA B O 1
ATOM 7744 N N . LEU B 1 394 ? -14.328 27.672 23.969 1 98 394 LEU B N 1
ATOM 7745 C CA . LEU B 1 394 ? -12.969 27.422 23.516 1 98 394 LEU B CA 1
ATOM 7746 C C . LEU B 1 394 ? -12.844 27.719 22.016 1 98 394 LEU B C 1
ATOM 7748 O O . LEU B 1 394 ? -11.898 28.375 21.594 1 98 394 LEU B O 1
ATOM 7752 N N . VAL B 1 395 ? -13.836 27.203 21.203 1 98.19 395 VAL B N 1
ATOM 7753 C CA . VAL B 1 395 ? -13.82 27.453 19.766 1 98.19 395 VAL B CA 1
ATOM 7754 C C . VAL B 1 395 ? -13.82 28.953 19.5 1 98.19 395 VAL B C 1
ATOM 7756 O O . VAL B 1 395 ? -13.016 29.453 18.703 1 98.19 395 VAL B O 1
ATOM 7759 N N . GLU B 1 396 ? -14.68 29.656 20.188 1 97.19 396 GLU B N 1
ATOM 7760 C CA . GLU B 1 396 ? -14.781 31.109 20 1 97.19 396 GLU B CA 1
ATOM 7761 C C . GLU B 1 396 ? -13.477 31.797 20.375 1 97.19 396 GLU B C 1
ATOM 7763 O O . GLU B 1 396 ? -12.992 32.656 19.641 1 97.19 396 GLU B O 1
ATOM 7768 N N . SER B 1 397 ? -12.914 31.438 21.516 1 97.62 397 SER B N 1
ATOM 7769 C CA . SER B 1 397 ? -11.695 32.062 22 1 97.62 397 SER B CA 1
ATOM 7770 C C . SER B 1 397 ? -10.516 31.781 21.078 1 97.62 397 SER B C 1
ATOM 7772 O O . SER B 1 397 ? -9.734 32.688 20.766 1 97.62 397 SER B O 1
ATOM 7774 N N . PHE B 1 398 ? -10.391 30.547 20.672 1 98.12 398 PHE B N 1
ATOM 7775 C CA . PHE B 1 398 ? -9.273 30.156 19.828 1 98.12 398 PHE B CA 1
ATOM 7776 C C . PHE B 1 398 ? -9.422 30.734 18.422 1 98.12 398 PHE B C 1
ATOM 7778 O O . PHE B 1 398 ? -8.422 31 17.75 1 98.12 398 PHE B O 1
ATOM 7785 N N . SER B 1 399 ? -10.664 30.953 17.938 1 97.56 399 SER B N 1
ATOM 7786 C CA . SER B 1 399 ? -10.906 31.547 16.625 1 97.56 399 SER B CA 1
ATOM 7787 C C . SER B 1 399 ? -10.562 33.031 16.625 1 97.56 399 SER B C 1
ATOM 7789 O O . SER B 1 399 ? -10.25 33.594 15.578 1 97.56 399 SER B O 1
ATOM 7791 N N . LYS B 1 400 ? -10.539 33.656 17.797 1 97.12 400 LYS B N 1
ATOM 7792 C CA . LYS B 1 400 ? -10.391 35.094 17.875 1 97.12 400 LYS B CA 1
ATOM 7793 C C . LYS B 1 400 ? -8.977 35.5 18.297 1 97.12 400 LYS B C 1
ATOM 7795 O O . LYS B 1 400 ? -8.609 36.656 18.266 1 97.12 400 LYS B O 1
ATOM 7800 N N . GLN B 1 401 ? -8.219 34.531 18.688 1 97.56 401 GLN B N 1
ATOM 7801 C CA . GLN B 1 401 ? -6.852 34.812 19.094 1 97.56 401 GLN B CA 1
ATOM 7802 C C . GLN B 1 401 ? -5.863 34.5 17.969 1 97.56 401 GLN B C 1
ATOM 7804 O O . GLN B 1 401 ? -5.855 33.406 17.438 1 97.56 401 GLN B O 1
ATOM 7809 N N . ALA B 1 402 ? -4.996 35.469 17.688 1 96.69 402 ALA B N 1
ATOM 7810 C CA . ALA B 1 402 ? -4.023 35.344 16.609 1 96.69 402 ALA B CA 1
ATOM 7811 C C . ALA B 1 402 ? -2.936 34.344 16.969 1 96.69 402 ALA B C 1
ATOM 7813 O O . ALA B 1 402 ? -2.484 34.281 18.125 1 96.69 402 ALA B O 1
ATOM 7814 N N . ALA B 1 403 ? -2.516 33.562 16 1 96.94 403 ALA B N 1
ATOM 7815 C CA . ALA B 1 403 ? -1.335 32.719 16.109 1 96.94 403 ALA B CA 1
ATOM 7816 C C . ALA B 1 403 ? -0.077 33.469 15.68 1 96.94 403 ALA B C 1
ATOM 7818 O O . ALA B 1 403 ? -0.159 34.562 15.148 1 96.94 403 ALA B O 1
ATOM 7819 N N . GLY B 1 404 ? 1.038 32.875 16 1 95.44 404 GLY B N 1
ATOM 7820 C CA . GLY B 1 404 ? 2.305 33.531 15.672 1 95.44 404 GLY B CA 1
ATOM 7821 C C . GLY B 1 404 ? 2.791 33.188 14.273 1 95.44 404 GLY B C 1
ATOM 7822 O O . GLY B 1 404 ? 2.158 32.406 13.555 1 95.44 404 GLY B O 1
ATOM 7823 N N . ARG B 1 405 ? 3.869 33.844 13.961 1 93.25 405 ARG B N 1
ATOM 7824 C CA . ARG B 1 405 ? 4.52 33.594 12.68 1 93.25 405 ARG B CA 1
ATOM 7825 C C . ARG B 1 405 ? 5.406 32.344 12.742 1 93.25 405 ARG B C 1
ATOM 7827 O O . ARG B 1 405 ? 5.859 31.969 13.82 1 93.25 405 ARG B O 1
ATOM 7834 N N . ILE B 1 406 ? 5.664 31.719 11.578 1 92.69 406 ILE B N 1
ATOM 7835 C CA . ILE B 1 406 ? 6.492 30.516 11.539 1 92.69 406 ILE B CA 1
ATOM 7836 C C . ILE B 1 406 ? 7.848 30.844 10.922 1 92.69 406 ILE B C 1
ATOM 7838 O O . ILE B 1 406 ? 8.891 30.547 11.508 1 92.69 406 ILE B O 1
ATOM 7842 N N . GLY B 1 407 ? 7.875 31.484 9.773 1 87.88 407 GLY B N 1
ATOM 7843 C CA . GLY B 1 407 ? 9.094 31.688 9 1 87.88 407 GLY B CA 1
ATOM 7844 C C . GLY B 1 407 ? 9.836 32.938 9.375 1 87.88 407 GLY B C 1
ATOM 7845 O O . GLY B 1 407 ? 9.281 33.844 10.039 1 87.88 407 GLY B O 1
ATOM 7846 N N . GLY B 1 408 ? 11.117 33 9.047 1 90.69 408 GLY B N 1
ATOM 7847 C CA . GLY B 1 408 ? 11.906 34.219 9.148 1 90.69 408 GLY B CA 1
ATOM 7848 C C . GLY B 1 408 ? 12.789 34.25 10.383 1 90.69 408 GLY B C 1
ATOM 7849 O O . GLY B 1 408 ? 13.469 35.25 10.633 1 90.69 408 GLY B O 1
ATOM 7850 N N . GLY B 1 409 ? 12.766 33.219 11.133 1 93.5 409 GLY B N 1
ATOM 7851 C CA . GLY B 1 409 ? 13.609 33.188 12.32 1 93.5 409 GLY B CA 1
ATOM 7852 C C . GLY B 1 409 ? 13.039 33.969 13.484 1 93.5 409 GLY B C 1
ATOM 7853 O O . GLY B 1 409 ? 12.219 34.875 13.289 1 93.5 409 GLY B O 1
ATOM 7854 N N . HIS B 1 410 ? 13.398 33.562 14.641 1 95.75 410 HIS B N 1
ATOM 7855 C CA . HIS B 1 410 ? 13.023 34.219 15.891 1 95.75 410 HIS B CA 1
ATOM 7856 C C . HIS B 1 410 ? 11.516 34.156 16.109 1 95.75 410 HIS B C 1
ATOM 7858 O O . HIS B 1 410 ? 10.906 35.188 16.406 1 95.75 410 HIS B O 1
ATOM 7864 N N . THR B 1 411 ? 10.992 33.062 15.906 1 95.75 411 THR B N 1
ATOM 7865 C CA . THR B 1 411 ? 9.539 32.938 15.977 1 95.75 411 THR B CA 1
ATOM 7866 C C . THR B 1 411 ? 9.125 31.953 17.047 1 95.75 411 THR B C 1
ATOM 7868 O O . THR B 1 411 ? 7.945 31.859 17.391 1 95.75 411 THR B O 1
ATOM 7871 N N . ILE B 1 412 ? 10.055 31.266 17.656 1 96.88 412 ILE B N 1
ATOM 7872 C CA . ILE B 1 412 ? 9.711 30.156 18.531 1 96.88 412 ILE B CA 1
ATOM 7873 C C . ILE B 1 412 ? 9.742 30.609 20 1 96.88 412 ILE B C 1
ATOM 7875 O O . ILE B 1 412 ? 10.734 31.188 20.453 1 96.88 412 ILE B O 1
ATOM 7879 N N . ASN B 1 413 ? 8.641 30.344 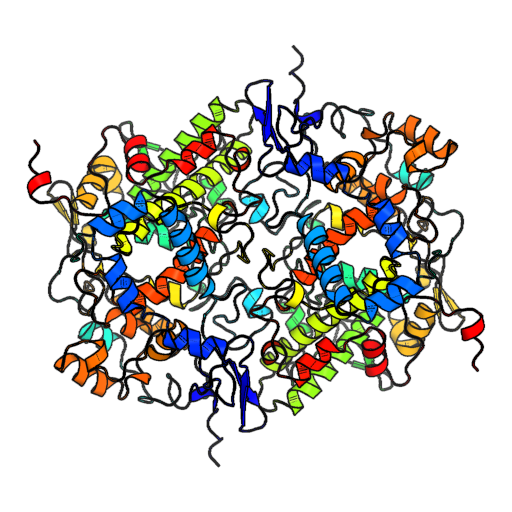20.672 1 95.88 413 ASN B N 1
ATOM 7880 C CA . ASN B 1 413 ? 8.555 30.656 22.094 1 95.88 413 ASN B CA 1
ATOM 7881 C C . ASN B 1 413 ? 9.57 29.859 22.891 1 95.88 413 ASN B C 1
ATOM 7883 O O . ASN B 1 413 ? 9.82 28.688 22.609 1 95.88 413 ASN B O 1
ATOM 7887 N N . ALA B 1 414 ? 10.125 30.469 23.953 1 95.62 414 ALA B N 1
ATOM 7888 C CA . ALA B 1 414 ? 11.148 29.844 24.781 1 95.62 414 ALA B CA 1
ATOM 7889 C C . ALA B 1 414 ? 10.656 28.531 25.375 1 95.62 414 ALA B C 1
ATOM 7891 O O . ALA B 1 414 ? 11.43 27.594 25.547 1 95.62 414 ALA B O 1
ATOM 7892 N N . ASN B 1 415 ? 9.406 28.422 25.609 1 93.81 415 ASN B N 1
ATOM 7893 C CA . ASN B 1 415 ? 8.82 27.25 26.266 1 93.81 415 ASN B CA 1
ATOM 7894 C C . ASN B 1 415 ? 8.867 26.031 25.359 1 93.81 415 ASN B C 1
ATOM 7896 O O . ASN B 1 415 ? 8.75 24.891 25.844 1 93.81 415 ASN B O 1
ATOM 7900 N N . VAL B 1 416 ? 9.031 26.219 24.078 1 93.62 416 VAL B N 1
ATOM 7901 C CA . VAL B 1 416 ? 9 25.078 23.172 1 93.62 416 VAL B CA 1
ATOM 7902 C C . VAL B 1 416 ? 10.273 25.047 22.328 1 93.62 416 VAL B C 1
ATOM 7904 O O . VAL B 1 416 ? 10.352 24.328 21.328 1 93.62 416 VAL B O 1
ATOM 7907 N N . LEU B 1 417 ? 11.258 25.812 22.703 1 96.44 417 LEU B N 1
ATOM 7908 C CA . LEU B 1 417 ? 12.516 25.906 21.969 1 96.44 417 LEU B CA 1
ATOM 7909 C C . LEU B 1 417 ? 13.227 24.562 21.938 1 96.44 417 LEU B C 1
ATOM 7911 O O . LEU B 1 417 ? 13.906 24.234 20.969 1 96.44 417 LEU B O 1
ATOM 7915 N N . LYS B 1 418 ? 13.023 23.75 22.984 1 95.88 418 LYS B N 1
ATOM 7916 C CA . LYS B 1 418 ? 13.68 22.453 23.094 1 95.88 418 LYS B CA 1
ATOM 7917 C C . LYS B 1 418 ? 13.273 21.516 21.953 1 95.88 418 LYS B C 1
ATOM 7919 O O . LYS B 1 418 ? 14.047 20.656 21.547 1 95.88 418 LYS B O 1
ATOM 7924 N N . VAL B 1 419 ? 12.07 21.656 21.484 1 94.5 419 VAL B N 1
ATOM 7925 C CA . VAL B 1 419 ? 11.594 20.828 20.375 1 94.5 419 VAL B CA 1
ATOM 7926 C C . VAL B 1 419 ? 12.43 21.109 19.141 1 94.5 419 VAL B C 1
ATOM 7928 O O . VAL B 1 419 ? 12.844 20.172 18.438 1 94.5 419 VAL B O 1
ATOM 7931 N N . ALA B 1 420 ? 12.688 22.344 18.875 1 96.75 420 ALA B N 1
ATOM 7932 C CA . ALA B 1 420 ? 13.508 22.703 17.719 1 96.75 420 ALA B CA 1
ATOM 7933 C C . ALA B 1 420 ? 14.914 22.125 17.844 1 96.75 420 ALA B C 1
ATOM 7935 O O . ALA B 1 420 ? 15.484 21.641 16.859 1 96.75 420 ALA B O 1
ATOM 7936 N N . ILE B 1 421 ? 15.469 22.266 19.031 1 97.88 421 ILE B N 1
ATOM 7937 C CA . ILE B 1 421 ? 16.781 21.703 19.297 1 97.88 421 ILE B CA 1
ATOM 7938 C C . ILE B 1 421 ? 16.766 20.203 18.984 1 97.88 421 ILE B C 1
ATOM 7940 O O . ILE B 1 421 ? 17.672 19.688 18.312 1 97.88 421 ILE B O 1
ATOM 7944 N N . GLY B 1 422 ? 15.719 19.516 19.453 1 95.25 422 GLY B N 1
ATOM 7945 C CA . GLY B 1 422 ? 15.57 18.094 19.203 1 95.25 422 GLY B CA 1
ATOM 7946 C C . GLY B 1 422 ? 15.461 17.75 17.734 1 95.25 422 GLY B C 1
ATOM 7947 O O . GLY B 1 422 ? 16.031 16.75 17.281 1 95.25 422 GLY B O 1
ATOM 7948 N N . VAL B 1 423 ? 14.766 18.547 16.953 1 95.69 423 VAL B N 1
ATOM 7949 C CA . VAL B 1 423 ? 14.586 18.312 15.531 1 95.69 423 VAL B CA 1
ATOM 7950 C C . VAL B 1 423 ? 15.93 18.438 14.812 1 95.69 423 VAL B C 1
ATOM 7952 O O . VAL B 1 423 ? 16.25 17.641 13.922 1 95.69 423 VAL B O 1
ATOM 7955 N N . ILE B 1 424 ? 16.719 19.469 15.164 1 97.5 424 ILE B N 1
ATOM 7956 C CA . ILE B 1 424 ? 18.047 19.641 14.578 1 97.5 424 ILE B CA 1
ATOM 7957 C C . ILE B 1 424 ? 18.906 18.406 14.859 1 97.5 424 ILE B C 1
ATOM 7959 O O . ILE B 1 424 ? 19.547 17.875 13.961 1 97.5 424 ILE B O 1
ATOM 7963 N N . GLN B 1 425 ? 18.859 17.953 16.094 1 96.5 425 GLN B N 1
ATOM 7964 C CA . GLN B 1 425 ? 19.641 16.781 16.484 1 96.5 425 GLN B CA 1
ATOM 7965 C C . GLN B 1 425 ? 19.188 15.539 15.719 1 96.5 425 GLN B C 1
ATOM 7967 O O . GLN B 1 425 ? 20.016 14.75 15.266 1 96.5 425 GLN B O 1
ATOM 7972 N N . GLU B 1 426 ? 17.906 15.414 15.609 1 94.19 426 GLU B N 1
ATOM 7973 C CA . GLU B 1 426 ? 17.359 14.273 14.883 1 94.19 426 GLU B CA 1
ATOM 7974 C C . GLU B 1 426 ? 17.766 14.312 13.414 1 94.19 426 GLU B C 1
ATOM 7976 O O . GLU B 1 426 ? 18.094 13.281 12.828 1 94.19 426 GLU B O 1
ATOM 7981 N N . SER B 1 427 ? 17.672 15.461 12.852 1 95.88 427 SER B N 1
ATOM 7982 C CA . SER B 1 427 ? 18.062 15.633 11.461 1 95.88 427 SER B CA 1
ATOM 7983 C C . SER B 1 427 ? 19.516 15.188 11.242 1 95.88 427 SER B C 1
ATOM 7985 O O . SER B 1 427 ? 19.828 14.562 10.227 1 95.88 427 SER B O 1
ATOM 7987 N N . ARG B 1 428 ? 20.391 15.555 12.195 1 96.62 428 ARG B N 1
ATOM 7988 C CA . ARG B 1 428 ? 21.797 15.203 12.117 1 96.62 428 ARG B CA 1
ATOM 7989 C C . ARG B 1 428 ? 22 13.695 12.266 1 96.62 428 ARG B C 1
ATOM 7991 O O . ARG B 1 428 ? 22.781 13.086 11.531 1 96.62 428 ARG B O 1
ATOM 7998 N N . GLN B 1 429 ? 21.25 13.148 13.172 1 93.88 429 GLN B N 1
ATOM 7999 C CA . GLN B 1 429 ? 21.344 11.711 13.398 1 93.88 429 GLN B CA 1
ATOM 8000 C C . GLN B 1 429 ? 20.906 10.938 12.156 1 93.88 429 GLN B C 1
ATOM 8002 O O . GLN B 1 429 ? 21.484 9.898 11.836 1 93.88 429 GLN B O 1
ATOM 8007 N N . LEU B 1 430 ? 19.922 11.406 11.484 1 95.44 430 LEU B N 1
ATOM 8008 C CA . LEU B 1 430 ? 19.375 10.734 10.312 1 95.44 430 LEU B CA 1
ATOM 8009 C C . LEU B 1 430 ? 20.109 11.141 9.047 1 95.44 430 LEU B C 1
ATOM 8011 O O . LEU B 1 430 ? 19.781 10.672 7.953 1 95.44 430 LEU B O 1
ATOM 8015 N N . ARG B 1 431 ? 21.016 12.047 9.156 1 96.44 431 ARG B N 1
ATOM 8016 C CA . ARG B 1 431 ? 21.922 12.461 8.094 1 96.44 431 ARG B CA 1
ATOM 8017 C C . ARG B 1 431 ? 21.141 13.016 6.898 1 96.44 431 ARG B C 1
ATOM 8019 O O . ARG B 1 431 ? 21.359 12.586 5.762 1 96.44 431 ARG B O 1
ATOM 8026 N N . LEU B 1 432 ? 20.203 13.906 7.141 1 97.62 432 LEU B N 1
ATOM 8027 C CA . LEU B 1 432 ? 19.516 14.602 6.059 1 97.62 432 LEU B CA 1
ATOM 8028 C C . LEU B 1 432 ? 20.5 15.375 5.191 1 97.62 432 LEU B C 1
ATOM 8030 O O . LEU B 1 432 ? 21.531 15.836 5.68 1 97.62 432 LEU B O 1
ATOM 8034 N N . GLN B 1 433 ? 20.188 15.508 3.945 1 97.88 433 GLN B N 1
ATOM 8035 C CA . GLN B 1 433 ? 21.031 16.266 3.037 1 97.88 433 GLN B CA 1
ATOM 8036 C C . GLN B 1 433 ? 20.875 17.766 3.268 1 97.88 433 GLN B C 1
ATOM 8038 O O . GLN B 1 433 ? 19.984 18.203 3.992 1 97.88 433 GLN B O 1
ATOM 8043 N N . PRO B 1 434 ? 21.812 18.594 2.695 1 98.56 434 PRO B N 1
ATOM 8044 C CA . PRO B 1 434 ? 21.719 20.047 2.852 1 98.56 434 PRO B CA 1
ATOM 8045 C C . PRO B 1 434 ? 20.438 20.625 2.252 1 98.56 434 PRO B C 1
ATOM 8047 O O . PRO B 1 434 ? 19.922 20.094 1.276 1 98.56 434 PRO B O 1
ATOM 8050 N N . PHE B 1 435 ? 20.062 21.734 2.832 1 98.62 435 PHE B N 1
ATOM 8051 C CA . PHE B 1 435 ? 18.844 22.438 2.473 1 98.62 435 PHE B CA 1
ATOM 8052 C C . PHE B 1 435 ? 18.766 22.656 0.966 1 98.62 435 PHE B C 1
ATOM 8054 O O . PHE B 1 435 ? 17.719 22.391 0.354 1 98.62 435 PHE B O 1
ATOM 8061 N N . ASN B 1 436 ? 19.781 23.016 0.312 1 98.62 436 ASN B N 1
ATOM 8062 C CA . ASN B 1 436 ? 19.797 23.297 -1.118 1 98.62 436 ASN B CA 1
ATOM 8063 C C . ASN B 1 436 ? 19.547 22.047 -1.949 1 98.62 436 ASN B C 1
ATOM 8065 O O . ASN B 1 436 ? 19 22.125 -3.047 1 98.62 436 ASN B O 1
ATOM 8069 N N . GLU B 1 437 ? 19.969 20.859 -1.476 1 98.38 437 GLU B N 1
ATOM 8070 C CA . GLU B 1 437 ? 19.688 19.625 -2.201 1 98.38 437 GLU B CA 1
ATOM 8071 C C . GLU B 1 437 ? 18.188 19.359 -2.268 1 98.38 437 GLU B C 1
ATOM 8073 O O . GLU B 1 437 ? 17.688 18.828 -3.27 1 98.38 437 GLU B O 1
ATOM 8078 N N . TYR B 1 438 ? 17.531 19.703 -1.212 1 98.25 438 TYR B N 1
ATOM 8079 C CA . TYR B 1 438 ? 16.078 19.531 -1.209 1 98.25 438 TYR B CA 1
ATOM 8080 C C . TYR B 1 438 ? 15.414 20.562 -2.121 1 98.25 438 TYR B C 1
ATOM 8082 O O . TYR B 1 438 ? 14.43 20.25 -2.793 1 98.25 438 TYR B O 1
ATOM 8090 N N . ARG B 1 439 ? 15.906 21.797 -2.086 1 97.5 439 ARG B N 1
ATOM 8091 C CA . ARG B 1 439 ? 15.375 22.766 -3.025 1 97.5 439 ARG B CA 1
ATOM 8092 C C . ARG B 1 439 ? 15.492 22.281 -4.465 1 97.5 439 ARG B C 1
ATOM 8094 O O . ARG B 1 439 ? 14.523 22.312 -5.223 1 97.5 439 ARG B O 1
ATOM 8101 N N . LYS B 1 440 ? 16.641 21.734 -4.793 1 96.5 440 LYS B N 1
ATOM 8102 C CA . LYS B 1 440 ? 16.859 21.172 -6.129 1 96.5 440 LYS B CA 1
ATOM 8103 C C . LYS B 1 440 ? 15.875 20.047 -6.41 1 96.5 440 LYS B C 1
ATOM 8105 O O . LYS B 1 440 ? 15.266 20 -7.48 1 96.5 440 LYS B O 1
ATOM 8110 N N . ARG B 1 441 ? 15.742 19.156 -5.484 1 96.44 441 ARG B N 1
ATOM 8111 C CA . ARG B 1 441 ? 14.891 17.969 -5.645 1 96.44 441 ARG B CA 1
ATOM 8112 C C . ARG B 1 441 ? 13.453 18.375 -5.953 1 96.44 441 ARG B C 1
ATOM 8114 O O . ARG B 1 441 ? 12.758 17.688 -6.703 1 96.44 441 ARG B O 1
ATOM 8121 N N . PHE B 1 442 ? 13.016 19.5 -5.395 1 94.5 442 PHE B N 1
ATOM 8122 C CA . PHE B 1 442 ? 11.633 19.922 -5.539 1 94.5 442 PHE B CA 1
ATOM 8123 C C . PHE B 1 442 ? 11.5 21.031 -6.57 1 94.5 442 PHE B C 1
ATOM 8125 O O . PHE B 1 442 ? 10.516 21.781 -6.574 1 94.5 442 PHE B O 1
ATOM 8132 N N . GLY B 1 443 ? 12.531 21.188 -7.34 1 89.62 443 GLY B N 1
ATOM 8133 C CA . GLY B 1 443 ? 12.453 22 -8.539 1 89.62 443 GLY B CA 1
ATOM 8134 C C . GLY B 1 443 ? 12.664 23.484 -8.273 1 89.62 443 GLY B C 1
ATOM 8135 O O . GLY B 1 443 ? 12.297 24.328 -9.094 1 89.62 443 GLY B O 1
ATOM 8136 N N . MET B 1 444 ? 13.227 23.859 -7.113 1 93.81 444 MET B N 1
ATOM 8137 C CA . MET B 1 444 ? 13.531 25.25 -6.793 1 93.81 444 MET B CA 1
ATOM 8138 C C . MET B 1 444 ? 14.992 25.562 -7.059 1 93.81 444 MET B C 1
ATOM 8140 O O . MET B 1 444 ? 15.82 24.656 -7.141 1 93.81 444 MET B O 1
ATOM 8144 N N . LYS B 1 445 ? 15.234 26.828 -7.254 1 93.75 445 LYS B N 1
ATOM 8145 C CA . LYS B 1 445 ? 16.625 27.266 -7.398 1 93.75 445 LYS B CA 1
ATOM 8146 C C . LYS B 1 445 ? 17.344 27.234 -6.059 1 93.75 445 LYS B C 1
ATOM 8148 O O . LYS B 1 445 ? 16.844 27.75 -5.059 1 93.75 445 LYS B O 1
ATOM 8153 N N . PRO B 1 446 ? 18.516 26.578 -6.035 1 97 446 PRO B N 1
ATOM 8154 C CA . PRO B 1 446 ? 19.297 26.656 -4.793 1 97 446 PRO B CA 1
ATOM 8155 C C . PRO B 1 446 ? 19.75 28.078 -4.469 1 97 446 PRO B C 1
ATOM 8157 O O . PRO B 1 446 ? 20.016 28.859 -5.375 1 97 446 PRO B O 1
ATOM 8160 N N . TYR B 1 447 ? 19.828 28.391 -3.166 1 98.19 447 TYR B N 1
ATOM 8161 C CA . TYR B 1 447 ? 20.359 29.688 -2.742 1 98.19 447 TYR B CA 1
ATOM 8162 C C . TYR B 1 447 ? 21.875 29.75 -2.934 1 98.19 447 TYR B C 1
ATOM 8164 O O . TYR B 1 447 ? 22.578 28.766 -2.688 1 98.19 447 TYR B O 1
ATOM 8172 N N . LYS B 1 448 ? 22.375 30.922 -3.264 1 98 448 LYS B N 1
ATOM 8173 C CA . LYS B 1 448 ? 23.797 31.094 -3.523 1 98 448 LYS B CA 1
ATOM 8174 C C . LYS B 1 448 ? 24.516 31.625 -2.291 1 98 448 LYS B C 1
ATOM 8176 O O . LYS B 1 448 ? 25.75 31.547 -2.205 1 98 448 LYS B O 1
ATOM 8181 N N . SER B 1 449 ? 23.734 32.188 -1.417 1 98.06 449 SER B N 1
ATOM 8182 C CA . SER B 1 449 ? 24.312 32.781 -0.204 1 98.06 449 SER B CA 1
ATOM 8183 C C . SER B 1 449 ? 23.297 32.781 0.937 1 98.06 449 SER B C 1
ATOM 8185 O O . SER B 1 449 ? 22.094 32.625 0.708 1 98.06 449 SER B O 1
ATOM 8187 N N . PHE B 1 450 ? 23.859 32.938 2.162 1 98.25 450 PHE B N 1
ATOM 8188 C CA . PHE B 1 450 ? 23 33.062 3.328 1 98.25 450 PHE B CA 1
ATOM 8189 C C . PHE B 1 450 ? 22.172 34.344 3.256 1 98.25 450 PHE B C 1
ATOM 8191 O O . PHE B 1 450 ? 21.047 34.375 3.744 1 98.25 450 PHE B O 1
ATOM 8198 N N . GLN B 1 451 ? 22.734 35.344 2.637 1 97.56 451 GLN B N 1
ATOM 8199 C CA . GLN B 1 451 ? 22.016 36.625 2.475 1 97.56 451 GLN B CA 1
ATOM 8200 C C . GLN B 1 451 ? 20.797 36.469 1.574 1 97.56 451 GLN B C 1
ATOM 8202 O O . GLN B 1 451 ? 19.734 37.031 1.853 1 97.56 451 GLN B O 1
ATOM 8207 N N . GLU B 1 452 ? 20.969 35.719 0.52 1 96.88 452 GLU B N 1
ATOM 8208 C CA . GLU B 1 452 ? 19.828 35.438 -0.353 1 96.88 452 GLU B CA 1
ATOM 8209 C C . GLU B 1 452 ? 18.734 34.688 0.396 1 96.88 452 GLU B C 1
ATOM 8211 O O . GLU B 1 452 ? 17.547 34.906 0.134 1 96.88 452 GLU B O 1
ATOM 8216 N N . LEU B 1 453 ? 19.094 33.812 1.284 1 97.56 453 LEU B N 1
ATOM 8217 C CA . LEU B 1 453 ? 18.172 33 2.045 1 97.56 453 LEU B CA 1
ATOM 8218 C C . LEU B 1 453 ? 17.391 33.844 3.043 1 97.56 453 LEU B C 1
ATOM 8220 O O . LEU B 1 453 ? 16.156 33.812 3.072 1 97.56 453 LEU B O 1
ATOM 8224 N N . THR B 1 454 ? 18.062 34.656 3.865 1 96.56 454 THR B N 1
ATOM 8225 C CA . THR B 1 454 ? 17.453 35.312 5.023 1 96.56 454 THR B CA 1
ATOM 8226 C C . THR B 1 454 ? 16.953 36.688 4.656 1 96.56 454 THR B C 1
ATOM 8228 O O . THR B 1 454 ? 16.062 37.219 5.32 1 96.56 454 THR B O 1
ATOM 8231 N N . GLY B 1 455 ? 17.594 37.312 3.67 1 94.5 455 GLY B N 1
ATOM 8232 C CA . GLY B 1 455 ? 17.297 38.719 3.342 1 94.5 455 GLY B CA 1
ATOM 8233 C C . GLY B 1 455 ? 17.906 39.688 4.312 1 94.5 455 GLY B C 1
ATOM 8234 O O . GLY B 1 455 ? 17.688 40.906 4.199 1 94.5 455 GLY B O 1
ATOM 8235 N N . GLU B 1 456 ? 18.703 39.188 5.285 1 94.94 456 GLU B N 1
ATOM 8236 C CA . GLU B 1 456 ? 19.297 40.062 6.316 1 94.94 456 GLU B CA 1
ATOM 8237 C C . GLU B 1 456 ? 20.828 39.875 6.355 1 94.94 456 GLU B C 1
ATOM 8239 O O . GLU B 1 456 ? 21.328 38.781 6.492 1 94.94 456 GLU B O 1
ATOM 8244 N N . GLU B 1 457 ? 21.516 40.938 6.438 1 96 457 GLU B N 1
ATOM 8245 C CA . GLU B 1 457 ? 22.969 40.906 6.32 1 96 457 GLU B CA 1
ATOM 8246 C C . GLU B 1 457 ? 23.625 40.344 7.582 1 96 457 GLU B C 1
ATOM 8248 O O . GLU B 1 457 ? 24.531 39.531 7.504 1 96 457 GLU B O 1
ATOM 8253 N N . GLU B 1 458 ? 23.219 40.812 8.68 1 95.31 458 GLU B N 1
ATOM 8254 C CA . GLU B 1 458 ? 23.844 40.406 9.93 1 95.31 458 GLU B CA 1
ATOM 8255 C C . GLU B 1 458 ? 23.641 38.906 10.18 1 95.31 458 GLU B C 1
ATOM 8257 O O . GLU B 1 458 ? 24.578 38.219 10.523 1 95.31 458 GLU B O 1
ATOM 8262 N N . LYS B 1 459 ? 22.422 38.531 10.047 1 95.19 459 LYS B N 1
ATOM 8263 C CA . LYS B 1 459 ? 22.109 37.094 10.203 1 95.19 459 LYS B CA 1
ATOM 8264 C C . LYS B 1 459 ? 22.906 36.25 9.219 1 95.19 459 LYS B C 1
ATOM 8266 O O . LYS B 1 459 ? 23.406 35.188 9.578 1 95.19 459 LYS B O 1
ATOM 8271 N N . ALA B 1 460 ? 22.969 36.719 8.031 1 97.44 460 ALA B N 1
ATOM 8272 C CA . ALA B 1 460 ? 23.688 36.031 6.977 1 97.44 460 ALA B CA 1
ATOM 8273 C C . ALA B 1 460 ? 25.156 35.875 7.336 1 97.44 460 ALA B C 1
ATOM 8275 O O . ALA B 1 460 ? 25.75 34.781 7.125 1 97.44 460 ALA B O 1
ATOM 8276 N N . ALA B 1 461 ? 25.734 36.906 7.828 1 97.75 461 ALA B N 1
ATOM 8277 C CA . ALA B 1 461 ? 27.141 36.906 8.195 1 97.75 461 ALA B CA 1
ATOM 8278 C C . ALA B 1 461 ? 27.406 35.906 9.32 1 97.75 461 ALA B C 1
ATOM 8280 O O . ALA B 1 461 ? 28.406 35.188 9.297 1 97.75 461 ALA B O 1
ATOM 8281 N N . GLU B 1 462 ? 26.562 35.875 10.258 1 97.62 462 GLU B N 1
ATOM 8282 C CA . GLU B 1 462 ? 26.719 34.938 11.367 1 97.62 462 GLU B CA 1
ATOM 8283 C C . GLU B 1 462 ? 26.594 33.5 10.898 1 97.62 462 GLU B C 1
ATOM 8285 O O . GLU B 1 462 ? 27.344 32.625 11.336 1 97.62 462 GLU B O 1
ATOM 8290 N N . LEU B 1 463 ? 25.641 33.25 10.062 1 98.19 463 LEU B N 1
ATOM 8291 C CA . LEU B 1 463 ? 25.438 31.906 9.523 1 98.19 463 LEU B CA 1
ATOM 8292 C C . LEU B 1 463 ? 26.656 31.469 8.703 1 98.19 463 LEU B C 1
ATO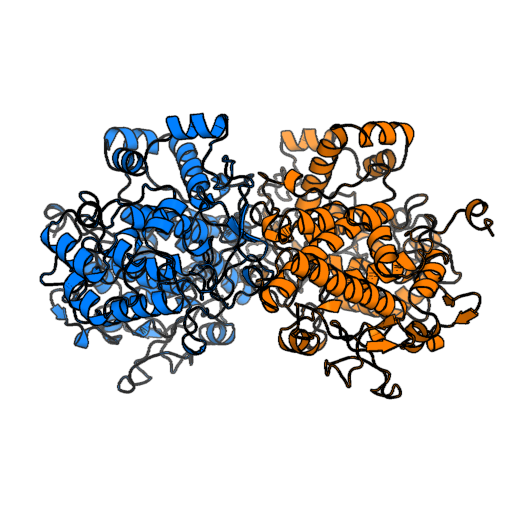M 8294 O O . LEU B 1 463 ? 27.047 30.297 8.734 1 98.19 463 LEU B O 1
ATOM 8298 N N . GLU B 1 464 ? 27.156 32.406 7.941 1 97.88 464 GLU B N 1
ATOM 8299 C CA . GLU B 1 464 ? 28.344 32.094 7.16 1 97.88 464 GLU B CA 1
ATOM 8300 C C . GLU B 1 464 ? 29.516 31.703 8.062 1 97.88 464 GLU B C 1
ATOM 8302 O O . GLU B 1 464 ? 30.297 30.797 7.742 1 97.88 464 GLU B O 1
ATOM 8307 N N . GLU B 1 465 ? 29.625 32.438 9.133 1 97.62 465 GLU B N 1
ATOM 8308 C CA . GLU B 1 465 ? 30.672 32.125 10.102 1 97.62 465 GLU B CA 1
ATOM 8309 C C . GLU B 1 465 ? 30.469 30.719 10.695 1 97.62 465 GLU B C 1
ATOM 8311 O O . GLU B 1 465 ? 31.438 29.984 10.906 1 97.62 465 GLU B O 1
ATOM 8316 N N . LEU B 1 466 ? 29.281 30.375 10.961 1 98.06 466 LEU B N 1
ATOM 8317 C CA . LEU B 1 466 ? 28.969 29.125 11.648 1 98.06 466 LEU B CA 1
ATOM 8318 C C . LEU B 1 466 ? 29.047 27.938 10.688 1 98.06 466 LEU B C 1
ATOM 8320 O O . LEU B 1 466 ? 29.562 26.875 11.031 1 98.06 466 LEU B O 1
ATOM 8324 N N . TYR B 1 467 ? 28.531 28.078 9.453 1 97.94 467 TYR B N 1
ATOM 8325 C CA . TYR B 1 467 ? 28.391 26.953 8.539 1 97.94 467 TYR B CA 1
ATOM 8326 C C . TYR B 1 467 ? 29.484 26.984 7.473 1 97.94 467 TYR B C 1
ATOM 8328 O O . TYR B 1 467 ? 29.812 25.953 6.875 1 97.94 467 TYR B O 1
ATOM 8336 N N . GLY B 1 468 ? 30.016 28.141 7.188 1 97.31 468 GLY B N 1
ATOM 8337 C CA . GLY B 1 468 ? 31.062 28.297 6.188 1 97.31 468 GLY B CA 1
ATOM 8338 C C . GLY B 1 468 ? 30.516 28.422 4.777 1 97.31 468 GLY B C 1
ATOM 8339 O O . GLY B 1 468 ? 30.984 29.25 3.994 1 97.31 468 GLY B O 1
ATOM 8340 N N . ASP B 1 469 ? 29.531 27.625 4.406 1 97.69 469 ASP B N 1
ATOM 8341 C CA . ASP B 1 469 ? 29.016 27.531 3.047 1 97.69 469 ASP B CA 1
ATOM 8342 C C . ASP B 1 469 ? 27.5 27.312 3.053 1 97.69 469 ASP B C 1
ATOM 8344 O O . ASP B 1 469 ? 27 26.5 3.834 1 97.69 469 ASP B O 1
ATOM 8348 N N . ILE B 1 470 ? 26.781 28.047 2.139 1 98.5 470 ILE B N 1
ATOM 8349 C CA . ILE B 1 470 ? 25.328 27.938 2.068 1 98.5 470 ILE B CA 1
ATOM 8350 C C . ILE B 1 470 ? 24.922 26.516 1.728 1 98.5 470 ILE B C 1
ATOM 8352 O O . ILE B 1 470 ? 23.859 26.047 2.148 1 98.5 470 ILE B O 1
ATOM 8356 N N . ASP B 1 471 ? 25.781 25.75 1.042 1 98.31 471 ASP B N 1
ATOM 8357 C CA . ASP B 1 471 ? 25.5 24.375 0.649 1 98.31 471 ASP B CA 1
ATOM 8358 C C . ASP B 1 471 ? 25.703 23.406 1.818 1 98.31 471 ASP B C 1
ATOM 8360 O O . ASP B 1 471 ? 25.5 22.203 1.682 1 98.31 471 ASP B O 1
ATOM 8364 N N . ALA B 1 472 ? 26.016 23.922 2.971 1 98.38 472 ALA B N 1
ATOM 8365 C CA . ALA B 1 472 ? 26.172 23.109 4.176 1 98.38 472 ALA B CA 1
ATOM 8366 C C . ALA B 1 472 ? 25.016 23.359 5.148 1 98.38 472 ALA B C 1
ATOM 8368 O O . ALA B 1 472 ? 24.938 22.719 6.203 1 98.38 472 ALA B O 1
ATOM 8369 N N . LEU B 1 473 ? 24.141 24.234 4.75 1 98.69 473 LEU B N 1
ATOM 8370 C CA . LEU B 1 473 ? 23.031 24.562 5.637 1 98.69 473 LEU B CA 1
ATOM 8371 C C . LEU B 1 473 ? 22.094 23.359 5.801 1 98.69 473 LEU B C 1
ATOM 8373 O O . LEU B 1 473 ? 21.734 22.719 4.816 1 98.69 473 LEU B O 1
ATOM 8377 N N . GLU B 1 474 ? 21.719 23.094 7.027 1 98.38 474 GLU B N 1
ATOM 8378 C CA . GLU B 1 474 ? 20.859 21.969 7.355 1 98.38 474 GLU B CA 1
ATOM 8379 C C . GLU B 1 474 ? 19.422 22.234 6.902 1 98.38 474 GLU B C 1
ATOM 8381 O O . GLU B 1 474 ? 18.969 23.375 6.859 1 98.38 474 GLU B O 1
ATOM 8386 N N . PHE B 1 475 ? 18.703 21.156 6.648 1 98.25 475 PHE B N 1
ATOM 8387 C CA . PHE B 1 475 ? 17.375 21.188 6.059 1 98.25 475 PHE B CA 1
ATOM 8388 C C . PHE B 1 475 ? 16.391 21.969 6.938 1 98.25 475 PHE B C 1
ATOM 8390 O O . PHE B 1 475 ? 15.773 22.922 6.484 1 98.25 475 PHE B O 1
ATOM 8397 N N . TYR B 1 476 ? 16.25 21.594 8.203 1 97.75 476 TYR B N 1
ATOM 8398 C CA . TYR B 1 476 ? 15.258 22.172 9.102 1 97.75 476 TYR B CA 1
ATOM 8399 C C . TYR B 1 476 ? 15.516 23.656 9.32 1 97.75 476 TYR B C 1
ATOM 8401 O O . TYR B 1 476 ? 14.586 24.469 9.266 1 97.75 476 TYR B O 1
ATOM 8409 N N . LEU B 1 477 ? 16.766 24.016 9.531 1 97.56 477 LEU B N 1
ATOM 8410 C CA . LEU B 1 477 ? 17.109 25.422 9.758 1 97.56 477 LEU B CA 1
ATOM 8411 C C . LEU B 1 477 ? 16.859 26.25 8.508 1 97.56 477 LEU B C 1
ATOM 8413 O O . LEU B 1 477 ? 16.406 27.406 8.602 1 97.56 477 LEU B O 1
ATOM 8417 N N . GLY B 1 478 ? 17.203 25.609 7.371 1 98 478 GLY B N 1
ATOM 8418 C CA . GLY B 1 478 ? 16.906 26.297 6.129 1 98 478 GLY B CA 1
ATOM 8419 C C . GLY B 1 478 ? 15.445 26.641 5.969 1 98 478 GLY B C 1
ATOM 8420 O O . GLY B 1 478 ? 15.102 27.766 5.57 1 98 478 GLY B O 1
ATOM 8421 N N . LEU B 1 479 ? 14.578 25.781 6.328 1 97.5 479 LEU B N 1
ATOM 8422 C CA . LEU B 1 479 ? 13.141 25.984 6.223 1 97.5 479 LEU B CA 1
ATOM 8423 C C . LEU B 1 479 ? 12.68 27.125 7.125 1 97.5 479 LEU B C 1
ATOM 8425 O O . LEU B 1 479 ? 11.883 27.953 6.711 1 97.5 479 LEU B O 1
ATOM 8429 N N . LEU B 1 480 ? 13.211 27.188 8.336 1 96.75 480 LEU B N 1
ATOM 8430 C CA . LEU B 1 480 ? 12.719 28.141 9.336 1 96.75 480 LEU B CA 1
ATOM 8431 C C . LEU B 1 480 ? 13.328 29.516 9.117 1 96.75 480 LEU B C 1
ATOM 8433 O O . LEU B 1 480 ? 12.719 30.531 9.477 1 96.75 480 LEU B O 1
ATOM 8437 N N . LEU B 1 481 ? 14.539 29.578 8.516 1 97 481 LEU B N 1
ATOM 8438 C CA . LEU B 1 481 ? 15.25 30.844 8.398 1 97 481 LEU B CA 1
ATOM 8439 C C . LEU B 1 481 ? 14.938 31.516 7.066 1 97 481 LEU B C 1
ATOM 8441 O O . LEU B 1 481 ? 15.219 32.688 6.887 1 97 481 LEU B O 1
ATOM 8445 N N . GLU B 1 482 ? 14.43 30.703 6.121 1 96.62 482 GLU B N 1
ATOM 8446 C CA . GLU B 1 482 ? 14.078 31.281 4.824 1 96.62 482 GLU B CA 1
ATOM 8447 C C . GLU B 1 482 ? 13.117 32.438 4.977 1 96.62 482 GLU B C 1
ATOM 8449 O O . GLU B 1 482 ? 12.133 32.375 5.711 1 96.62 482 GLU B O 1
ATOM 8454 N N . LYS B 1 483 ? 13.484 33.562 4.309 1 93.69 483 LYS B N 1
ATOM 8455 C CA . LYS B 1 483 ? 12.617 34.75 4.352 1 93.69 483 LYS B CA 1
ATOM 8456 C C . LYS B 1 483 ? 11.211 34.406 3.867 1 93.69 483 LYS B C 1
ATOM 8458 O O . LYS B 1 483 ? 11.039 33.781 2.807 1 93.69 483 LYS B O 1
ATOM 8463 N N . PRO B 1 484 ? 10.211 34.719 4.695 1 90.81 484 PRO B N 1
ATOM 8464 C CA . PRO B 1 484 ? 8.836 34.438 4.273 1 90.81 484 PRO B CA 1
ATOM 8465 C C . PRO B 1 484 ? 8.406 35.25 3.051 1 90.81 484 PRO B C 1
ATOM 8467 O O . PRO B 1 484 ? 8.953 36.312 2.797 1 90.81 484 PRO B O 1
ATOM 8470 N N . GLN B 1 485 ? 7.473 34.719 2.35 1 86.44 485 GLN B N 1
ATOM 8471 C CA . GLN B 1 485 ? 6.832 35.469 1.277 1 86.44 485 GLN B CA 1
ATOM 8472 C C . GLN B 1 485 ? 6.012 36.625 1.833 1 86.44 485 GLN B C 1
ATOM 8474 O O . GLN B 1 485 ? 5.562 36.562 2.98 1 86.44 485 GLN B O 1
ATOM 8479 N N . PRO B 1 486 ? 5.887 37.656 0.959 1 82.62 486 PRO B N 1
ATOM 8480 C CA . PRO B 1 486 ? 5.059 38.75 1.44 1 82.62 486 PRO B CA 1
ATOM 8481 C C . PRO B 1 486 ? 3.654 38.312 1.842 1 82.62 486 PRO B C 1
ATOM 8483 O O . PRO B 1 486 ? 2.951 37.688 1.048 1 82.62 486 PRO B O 1
ATOM 8486 N N . ASN B 1 487 ? 3.266 38.562 3.102 1 80.88 487 ASN B N 1
ATOM 8487 C CA . ASN B 1 487 ? 1.969 38.25 3.68 1 80.88 487 ASN B CA 1
ATOM 8488 C C . ASN B 1 487 ? 1.779 36.719 3.801 1 80.88 487 ASN B C 1
ATOM 8490 O O . ASN B 1 487 ? 0.649 36.25 3.895 1 80.88 487 ASN B O 1
ATOM 8494 N N . GLY B 1 488 ? 2.875 36.094 3.65 1 83.75 488 GLY B N 1
ATOM 8495 C CA . GLY B 1 488 ? 2.801 34.625 3.775 1 83.75 488 GLY B CA 1
ATOM 8496 C C . GLY B 1 488 ? 3.248 34.125 5.133 1 83.75 488 GLY B C 1
ATOM 8497 O O . GLY B 1 488 ? 3.951 34.844 5.863 1 83.75 488 GLY B O 1
ATOM 8498 N N . ILE B 1 489 ? 2.785 32.938 5.402 1 84.38 489 ILE B N 1
ATOM 8499 C CA . ILE B 1 489 ? 3.119 32.281 6.668 1 84.38 489 ILE B CA 1
ATOM 8500 C C . ILE B 1 489 ? 4.496 31.625 6.566 1 84.38 489 ILE B C 1
ATOM 8502 O O . ILE B 1 489 ? 5.246 31.578 7.547 1 84.38 489 ILE B O 1
ATOM 8506 N N . PHE B 1 490 ? 4.82 31.188 5.336 1 88.88 490 PHE B N 1
ATOM 8507 C CA . PHE B 1 490 ? 6.012 30.375 5.109 1 88.88 490 PHE B CA 1
ATOM 8508 C C . PHE B 1 490 ? 6.902 31 4.047 1 88.88 490 PHE B C 1
ATOM 8510 O O . PHE B 1 490 ? 6.465 31.875 3.299 1 88.88 490 PHE B O 1
ATOM 8517 N N . GLY B 1 491 ? 8.148 30.562 4.09 1 90.31 491 GLY B N 1
ATOM 8518 C CA . GLY B 1 491 ? 8.992 30.75 2.916 1 90.31 491 GLY B CA 1
ATOM 8519 C C . GLY B 1 491 ? 8.617 29.844 1.759 1 90.31 491 GLY B C 1
ATOM 8520 O O . GLY B 1 491 ? 7.773 28.953 1.906 1 90.31 491 GLY B O 1
ATOM 8521 N N . GLU B 1 492 ? 9.195 30.062 0.643 1 92 492 GLU B N 1
ATOM 8522 C CA . GLU B 1 492 ? 8.906 29.312 -0.584 1 92 492 GLU B CA 1
ATOM 8523 C C . GLU B 1 492 ? 9.125 27.812 -0.387 1 92 492 GLU B C 1
ATOM 8525 O O . GLU B 1 492 ? 8.305 27 -0.817 1 92 492 GLU B O 1
ATOM 8530 N N . SER B 1 493 ? 10.195 27.422 0.245 1 95.88 493 SER B N 1
ATOM 8531 C CA . SER B 1 493 ? 10.594 26.016 0.343 1 95.88 493 SER B CA 1
ATOM 8532 C C . SER B 1 493 ? 9.609 25.219 1.19 1 95.88 493 SER B C 1
ATOM 8534 O O . SER B 1 493 ? 9.289 24.078 0.87 1 95.88 493 SER B O 1
ATOM 8536 N N . MET B 1 494 ? 9.148 25.859 2.293 1 94.31 494 MET B N 1
ATOM 8537 C CA . MET B 1 494 ? 8.188 25.188 3.152 1 94.31 494 MET B CA 1
ATOM 8538 C C . MET B 1 494 ? 6.922 24.828 2.377 1 94.31 494 MET B C 1
ATOM 8540 O O . MET B 1 494 ? 6.395 23.719 2.516 1 94.31 494 MET B O 1
ATOM 8544 N N . VAL B 1 495 ? 6.488 25.672 1.581 1 90.75 495 VAL B N 1
ATOM 8545 C CA . VAL B 1 495 ? 5.258 25.484 0.821 1 90.75 495 VAL B CA 1
ATOM 8546 C C . VAL B 1 495 ? 5.492 24.453 -0.282 1 90.75 495 VAL B C 1
ATOM 8548 O O . VAL B 1 495 ? 4.707 23.516 -0.438 1 90.75 495 VAL B O 1
ATOM 8551 N N . GLU B 1 496 ? 6.57 24.594 -1.022 1 92.5 496 GLU B N 1
ATOM 8552 C CA . GLU B 1 496 ? 6.844 23.75 -2.189 1 92.5 496 GLU B CA 1
ATOM 8553 C C . GLU B 1 496 ? 7.172 22.328 -1.782 1 92.5 496 GLU B C 1
ATOM 8555 O O . GLU B 1 496 ? 6.855 21.375 -2.508 1 92.5 496 GLU B O 1
ATOM 8560 N N . ILE B 1 497 ? 7.785 22.172 -0.666 1 95.56 497 ILE B N 1
ATOM 8561 C CA . ILE B 1 497 ? 8.148 20.844 -0.21 1 95.56 497 ILE B CA 1
ATOM 8562 C C . ILE B 1 497 ? 6.98 20.219 0.546 1 95.56 497 ILE B C 1
ATOM 8564 O O . ILE B 1 497 ? 6.719 19.016 0.413 1 95.56 497 ILE B O 1
ATOM 8568 N N . GLY B 1 498 ? 6.297 21.016 1.327 1 94.44 498 GLY B N 1
ATOM 8569 C CA . GLY B 1 498 ? 5.227 20.5 2.17 1 94.44 498 GLY B CA 1
ATOM 8570 C C . GLY B 1 498 ? 3.992 20.094 1.386 1 94.44 498 GLY B C 1
ATOM 8571 O O . GLY B 1 498 ? 3.334 19.109 1.722 1 94.44 498 GLY B O 1
ATOM 8572 N N . ALA B 1 499 ? 3.689 20.781 0.336 1 91.69 499 ALA B N 1
ATOM 8573 C CA . ALA B 1 499 ? 2.436 20.609 -0.393 1 91.69 499 ALA B CA 1
ATOM 8574 C C . ALA B 1 499 ? 2.336 19.203 -0.993 1 91.69 499 ALA B C 1
ATOM 8576 O O . ALA B 1 499 ? 1.319 18.531 -0.837 1 91.69 499 ALA B O 1
ATOM 8577 N N . PRO B 1 500 ? 3.373 18.75 -1.637 1 93.69 500 PRO B N 1
ATOM 8578 C CA . PRO B 1 500 ? 3.271 17.406 -2.215 1 93.69 500 PRO B CA 1
ATOM 8579 C C . PRO B 1 500 ? 3.031 16.328 -1.163 1 93.69 500 PRO B C 1
ATOM 8581 O O . PRO B 1 500 ? 2.236 15.414 -1.386 1 93.69 500 PRO B O 1
ATOM 8584 N N . PHE B 1 501 ? 3.684 16.422 -0.026 1 93.5 501 PHE B N 1
ATOM 8585 C CA . PHE B 1 501 ? 3.496 15.453 1.04 1 93.5 501 PHE B CA 1
ATOM 8586 C C . PHE B 1 501 ? 2.061 15.477 1.552 1 93.5 501 PHE B C 1
ATOM 8588 O O . PHE B 1 501 ? 1.462 14.422 1.79 1 93.5 501 PHE B O 1
ATOM 8595 N N . SER B 1 502 ? 1.563 16.656 1.694 1 91.12 502 SER B N 1
ATOM 8596 C CA . SER B 1 502 ? 0.211 16.812 2.217 1 91.12 502 SER B CA 1
ATOM 8597 C C . SER B 1 502 ? -0.827 16.266 1.241 1 91.12 502 SER B C 1
ATOM 8599 O O . SER B 1 502 ? -1.708 15.5 1.629 1 91.12 502 SER B O 1
ATOM 8601 N N . LEU B 1 503 ? -0.714 16.703 -0.003 1 90.69 503 LEU B N 1
ATOM 8602 C CA . LEU B 1 503 ? -1.712 16.328 -0.997 1 90.69 503 LEU B CA 1
ATOM 8603 C C . LEU B 1 503 ? -1.678 14.828 -1.256 1 90.69 503 LEU B C 1
ATOM 8605 O O . LEU B 1 503 ? -2.727 14.18 -1.346 1 90.69 503 LEU B O 1
ATOM 8609 N N . LYS B 1 504 ? -0.528 14.297 -1.348 1 92.38 504 LYS B N 1
ATOM 8610 C CA . LYS B 1 504 ? -0.411 12.852 -1.506 1 92.38 504 LYS B CA 1
ATOM 8611 C C . LYS B 1 504 ? -0.938 12.117 -0.275 1 92.38 504 LYS B C 1
ATOM 8613 O O . LYS B 1 504 ? -1.592 11.086 -0.396 1 92.38 504 LYS B O 1
ATOM 8618 N N . GLY B 1 505 ? -0.616 12.648 0.863 1 92.5 505 GLY B N 1
ATOM 8619 C CA . GLY B 1 505 ? -1.089 12.055 2.1 1 92.5 505 GLY B CA 1
ATOM 8620 C C . GLY B 1 505 ? -2.602 12.055 2.227 1 92.5 505 GLY B C 1
ATOM 8621 O O . GLY B 1 505 ? -3.184 11.133 2.799 1 92.5 505 GLY B O 1
ATOM 8622 N N . LEU B 1 506 ? -3.221 13.047 1.661 1 95.38 506 LEU B N 1
ATOM 8623 C CA . LEU B 1 506 ? -4.672 13.172 1.758 1 95.38 506 LEU B CA 1
ATOM 8624 C C . LEU B 1 506 ? -5.359 12.359 0.668 1 95.38 506 LEU B C 1
ATOM 8626 O O . LEU B 1 506 ? -6.164 11.477 0.964 1 95.38 506 LEU B O 1
ATOM 8630 N N . LEU B 1 507 ? -4.926 12.562 -0.562 1 96 507 LEU B N 1
ATOM 8631 C CA . LEU B 1 507 ? -5.621 11.945 -1.688 1 96 507 LEU B CA 1
ATOM 8632 C C . LEU B 1 507 ? -5.195 10.492 -1.862 1 96 507 LEU B C 1
ATOM 8634 O O . LEU B 1 507 ? -5.859 9.727 -2.564 1 96 507 LEU B O 1
ATOM 8638 N N . GLY B 1 508 ? -4.109 10.141 -1.242 1 94.75 508 GLY B N 1
ATOM 8639 C CA . GLY B 1 508 ? -3.662 8.758 -1.288 1 94.75 508 GLY B CA 1
ATOM 8640 C C . GLY B 1 508 ? -4.477 7.836 -0.399 1 94.75 508 GLY B C 1
ATOM 8641 O O . GLY B 1 508 ? -4.277 6.621 -0.406 1 94.75 508 GLY B O 1
ATOM 8642 N N . ASN B 1 509 ? -5.422 8.438 0.354 1 96.19 509 ASN B N 1
ATOM 8643 C CA . ASN B 1 509 ? -6.32 7.625 1.167 1 96.19 509 ASN B CA 1
ATOM 8644 C C . ASN B 1 509 ? -7.211 6.742 0.301 1 96.19 509 ASN B C 1
ATOM 8646 O O . ASN B 1 509 ? -7.723 7.184 -0.729 1 96.19 509 ASN B O 1
ATOM 8650 N N . PRO B 1 510 ? -7.434 5.531 0.706 1 95.56 510 PRO B N 1
ATOM 8651 C CA . PRO B 1 510 ? -8.227 4.598 -0.1 1 95.56 510 PRO B CA 1
ATOM 8652 C C . PRO B 1 510 ? -9.633 5.117 -0.395 1 95.56 510 PRO B C 1
ATOM 8654 O O . PRO B 1 510 ? -10.203 4.797 -1.438 1 95.56 510 PRO B O 1
ATOM 8657 N N . ILE B 1 511 ? -10.219 5.902 0.442 1 97.25 511 ILE B N 1
ATOM 8658 C CA . ILE B 1 511 ? -11.586 6.367 0.22 1 97.25 511 ILE B CA 1
ATOM 8659 C C . ILE B 1 511 ? -11.633 7.25 -1.025 1 97.25 511 ILE B C 1
ATOM 8661 O O . ILE B 1 511 ? -12.711 7.488 -1.582 1 97.25 511 ILE B O 1
ATOM 8665 N N . CYS B 1 512 ? -10.406 7.73 -1.443 1 97.5 512 CYS B N 1
ATOM 8666 C CA . CYS B 1 512 ? -10.328 8.609 -2.602 1 97.5 512 CYS B CA 1
ATOM 8667 C C . CYS B 1 512 ? -10.172 7.809 -3.889 1 97.5 512 CYS B C 1
ATOM 8669 O O . CYS B 1 512 ? -10.117 8.383 -4.98 1 97.5 512 CYS B O 1
ATOM 8671 N N . SER B 1 513 ? -10.078 6.504 -3.852 1 96.81 513 SER B N 1
ATOM 8672 C CA . SER B 1 513 ? -9.914 5.648 -5.023 1 96.81 513 SER B CA 1
ATOM 8673 C C . SER B 1 513 ? -11.25 5.406 -5.723 1 96.81 513 SER B C 1
ATOM 8675 O O . SER B 1 513 ? -12.312 5.559 -5.117 1 96.81 513 SER B O 1
ATOM 8677 N N . PRO B 1 514 ? -11.18 5.02 -6.93 1 96 514 PRO B N 1
ATOM 8678 C CA . PRO B 1 514 ? -12.414 4.695 -7.645 1 96 514 PRO B CA 1
ATOM 8679 C C . PRO B 1 514 ? -13.188 3.551 -6.992 1 96 514 PRO B C 1
ATOM 8681 O O . PRO B 1 514 ? -14.422 3.502 -7.09 1 96 514 PRO B O 1
ATOM 8684 N N . GLU B 1 515 ? -12.562 2.672 -6.312 1 95.12 515 GLU B N 1
ATOM 8685 C CA . GLU B 1 515 ? -13.188 1.51 -5.695 1 95.12 515 GLU B CA 1
ATOM 8686 C C . GLU B 1 515 ? -14 1.91 -4.469 1 95.12 515 GLU B C 1
ATOM 8688 O O . GLU B 1 515 ? -15 1.266 -4.141 1 95.12 515 GLU B O 1
ATOM 8693 N N . TYR B 1 516 ? -13.617 2.994 -3.828 1 97.19 516 TYR B N 1
ATOM 8694 C CA . TYR B 1 516 ? -14.219 3.344 -2.547 1 97.19 516 TYR B CA 1
ATOM 8695 C C . TYR B 1 516 ? -15.109 4.574 -2.684 1 97.19 516 TYR B C 1
ATOM 8697 O O . TYR B 1 516 ? -16.109 4.699 -1.98 1 97.19 516 TYR B O 1
ATOM 8705 N N . TRP B 1 517 ? -14.734 5.488 -3.566 1 98.12 517 TRP B N 1
ATOM 8706 C CA . TRP B 1 517 ? -15.453 6.758 -3.674 1 98.12 517 TRP B CA 1
ATOM 8707 C C . TRP B 1 517 ? -16.812 6.562 -4.32 1 98.12 517 TRP B C 1
ATOM 8709 O O . TRP B 1 517 ? -17.016 6.922 -5.484 1 98.12 517 TRP B O 1
ATOM 8719 N N . LYS B 1 518 ? -17.781 6.031 -3.572 1 97.38 518 LYS B N 1
ATOM 8720 C CA . LYS B 1 518 ? -19.156 5.777 -4.016 1 97.38 518 LYS B CA 1
ATOM 8721 C C . LYS B 1 518 ? -20.125 5.758 -2.832 1 97.38 518 LYS B C 1
ATOM 8723 O O . LYS B 1 518 ? -19.703 5.59 -1.685 1 97.38 518 LYS B O 1
ATOM 8728 N N . PRO B 1 519 ? -21.422 5.879 -3.09 1 98.12 519 PRO B N 1
ATOM 8729 C CA . PRO B 1 519 ? -22.391 5.969 -2 1 98.12 519 PRO B CA 1
ATOM 8730 C C . PRO B 1 519 ? -22.359 4.758 -1.074 1 98.12 519 PRO B C 1
ATOM 8732 O O . PRO B 1 519 ? -22.484 4.902 0.144 1 98.12 519 PRO B O 1
ATOM 8735 N N . SER B 1 520 ? -22.125 3.602 -1.566 1 97.5 520 SER B N 1
ATOM 8736 C CA . SER B 1 520 ? -22.188 2.385 -0.762 1 97.5 520 SER B CA 1
ATOM 8737 C C . SER B 1 520 ? -21.062 2.357 0.273 1 97.5 520 SER B C 1
ATOM 8739 O O . SER B 1 520 ? -21.188 1.69 1.305 1 97.5 520 SER B O 1
ATOM 8741 N N . THR B 1 521 ? -19.938 3.084 -0.021 1 97.94 521 THR B N 1
ATOM 8742 C CA . THR B 1 521 ? -18.828 3.184 0.917 1 97.94 521 THR B CA 1
ATOM 8743 C C . THR B 1 521 ? -19.25 3.943 2.172 1 97.94 521 THR B C 1
ATOM 8745 O O . THR B 1 521 ? -18.766 3.652 3.27 1 97.94 521 THR B O 1
ATOM 8748 N N . PHE B 1 522 ? -20.188 4.867 1.992 1 98.56 522 PHE B N 1
ATOM 8749 C CA . PHE B 1 522 ? -20.516 5.824 3.045 1 98.56 522 PHE B CA 1
ATOM 8750 C C . PHE B 1 522 ? -21.938 5.602 3.561 1 98.56 522 PHE B C 1
ATOM 8752 O O . PHE B 1 522 ? -22.578 6.531 4.055 1 98.56 522 PHE B O 1
ATOM 8759 N N . GLY B 1 523 ? -22.422 4.434 3.393 1 97.38 523 GLY B N 1
ATOM 8760 C CA . GLY B 1 523 ? -23.719 4.086 3.926 1 97.38 523 GLY B CA 1
ATOM 8761 C C . GLY B 1 523 ? -24.875 4.609 3.078 1 97.38 523 GLY B C 1
ATOM 8762 O O . GLY B 1 523 ? -25.984 4.77 3.57 1 97.38 523 GLY B O 1
ATOM 8763 N N . GLY B 1 524 ? -24.641 4.875 1.8 1 97.62 524 GLY B N 1
ATOM 8764 C CA . GLY B 1 524 ? -25.656 5.387 0.902 1 97.62 524 GLY B CA 1
ATOM 8765 C C . GLY B 1 524 ? -25.5 6.863 0.598 1 97.62 524 GLY B C 1
ATOM 8766 O O . GLY B 1 524 ? -24.484 7.465 0.934 1 97.62 524 GLY B O 1
ATOM 8767 N N . ALA B 1 525 ? -26.5 7.414 -0.061 1 97.56 525 ALA B N 1
ATOM 8768 C CA . ALA B 1 525 ? -26.469 8.805 -0.5 1 97.56 525 ALA B CA 1
ATOM 8769 C C . ALA B 1 525 ? -26.375 9.758 0.692 1 97.56 525 ALA B C 1
ATOM 8771 O O . ALA B 1 525 ? -25.703 10.789 0.621 1 97.56 525 ALA B O 1
ATOM 8772 N N . THR B 1 526 ? -27.016 9.391 1.725 1 98 526 THR B N 1
ATOM 8773 C CA . THR B 1 526 ? -27.062 10.242 2.902 1 98 526 THR B CA 1
ATOM 8774 C C . THR B 1 526 ? -25.656 10.422 3.5 1 98 526 THR B C 1
ATOM 8776 O O . THR B 1 526 ? -25.219 11.547 3.727 1 98 526 THR B O 1
ATOM 8779 N N . GLY B 1 527 ? -24.984 9.281 3.791 1 98.38 527 GLY B N 1
ATOM 8780 C CA . GLY B 1 527 ? -23.625 9.375 4.309 1 98.38 527 GLY B CA 1
ATOM 8781 C C . GLY B 1 527 ? -22.672 10.055 3.352 1 98.38 527 GLY B C 1
ATOM 8782 O O . GLY B 1 527 ? -21.797 10.812 3.773 1 98.38 527 GLY B O 1
ATOM 8783 N N . PHE B 1 528 ? -22.875 9.812 2.084 1 98.62 528 PHE B N 1
ATOM 8784 C CA . PHE B 1 528 ? -22.031 10.406 1.062 1 98.62 528 PHE B CA 1
ATOM 8785 C C . PHE B 1 528 ? -22.203 11.922 1.029 1 98.62 528 PHE B C 1
ATOM 8787 O O . PHE B 1 528 ? -21.219 12.656 0.848 1 98.62 528 PHE B O 1
ATOM 8794 N N . GLU B 1 529 ? -23.375 12.367 1.232 1 98.56 529 GLU B N 1
ATOM 8795 C CA . GLU B 1 529 ? -23.672 13.797 1.254 1 98.56 529 GLU B CA 1
ATOM 8796 C C . GLU B 1 529 ? -23.016 14.477 2.453 1 98.56 529 GLU B C 1
ATOM 8798 O O . GLU B 1 529 ? -22.594 15.633 2.367 1 98.56 529 GLU B O 1
ATOM 8803 N N . ILE B 1 530 ? -22.969 13.758 3.578 1 98.81 530 ILE B N 1
ATOM 8804 C CA . ILE B 1 530 ? -22.281 14.297 4.746 1 98.81 530 ILE B CA 1
ATOM 8805 C C . ILE B 1 530 ? -20.828 14.609 4.395 1 98.81 530 ILE B C 1
ATOM 8807 O O . ILE B 1 530 ? -20.328 15.672 4.734 1 98.81 530 ILE B O 1
ATOM 8811 N N . VAL B 1 531 ? -20.188 13.719 3.656 1 98.75 531 VAL B N 1
ATOM 8812 C CA . VAL B 1 531 ? -18.797 13.906 3.246 1 98.75 531 VAL B CA 1
ATOM 8813 C C . VAL B 1 531 ? -18.688 15.078 2.273 1 98.75 531 VAL B C 1
ATOM 8815 O O . VAL B 1 531 ? -17.859 15.969 2.445 1 98.75 531 VAL B O 1
ATOM 8818 N N . LYS B 1 532 ? -19.578 15.172 1.314 1 98.25 532 LYS B N 1
ATOM 8819 C CA . LYS B 1 532 ? -19.5 16.125 0.215 1 98.25 532 LYS B CA 1
ATOM 8820 C C . LYS B 1 532 ? -19.766 17.547 0.703 1 98.25 532 LYS B C 1
ATOM 8822 O O . LYS B 1 532 ? -19.344 18.516 0.073 1 98.25 532 LYS B O 1
ATOM 8827 N N . THR B 1 533 ? -20.406 17.688 1.863 1 98.5 533 THR B N 1
ATOM 8828 C CA . THR B 1 533 ? -20.797 19.016 2.322 1 98.5 533 THR B CA 1
ATOM 8829 C C . THR B 1 533 ? -20.047 19.391 3.594 1 98.5 533 THR B C 1
ATOM 8831 O O . THR B 1 533 ? -20.344 20.406 4.223 1 98.5 533 THR B O 1
ATOM 8834 N N . ALA B 1 534 ? -19.141 18.594 3.967 1 98.69 534 ALA B N 1
ATOM 8835 C CA . ALA B 1 534 ? -18.406 18.812 5.215 1 98.69 534 ALA B CA 1
ATOM 8836 C C . ALA B 1 534 ? -17.609 20.109 5.156 1 98.69 534 ALA B C 1
ATOM 8838 O O . ALA B 1 534 ? -17.062 20.453 4.105 1 98.69 534 ALA B O 1
ATOM 8839 N N . SER B 1 535 ? -17.5 20.828 6.203 1 98.62 535 SER B N 1
ATOM 8840 C CA . SER B 1 535 ? -16.656 22 6.434 1 98.62 535 SER B CA 1
ATOM 8841 C C . SER B 1 535 ? -16.312 22.156 7.914 1 98.62 535 SER B C 1
ATOM 8843 O O . SER B 1 535 ? -16.953 21.547 8.773 1 98.62 535 SER B O 1
ATOM 8845 N N . LEU B 1 536 ? -15.312 22.953 8.164 1 98.56 536 LEU B N 1
ATOM 8846 C CA . LEU B 1 536 ? -14.961 23.203 9.555 1 98.56 536 LEU B CA 1
ATOM 8847 C C . LEU B 1 536 ? -16.141 23.797 10.312 1 98.56 536 LEU B C 1
ATOM 8849 O O . LEU B 1 536 ? -16.438 23.375 11.438 1 98.56 536 LEU B O 1
ATOM 8853 N N . LYS B 1 537 ? -16.781 24.75 9.727 1 98.44 537 LYS B N 1
ATOM 8854 C CA . LYS B 1 537 ? -17.938 25.406 10.352 1 98.44 537 LYS B CA 1
ATOM 8855 C C . LYS B 1 537 ? -19.047 24.422 10.625 1 98.44 537 LYS B C 1
ATOM 8857 O O . LYS B 1 537 ? -19.641 24.422 11.711 1 98.44 537 LYS B O 1
ATOM 8862 N N . LYS B 1 538 ? -19.375 23.609 9.641 1 98.5 538 LYS B N 1
ATOM 8863 C CA . LYS B 1 538 ? -20.422 22.609 9.812 1 98.5 538 LYS B CA 1
ATOM 8864 C C . LYS B 1 538 ? -20.078 21.625 10.922 1 98.5 538 LYS B C 1
ATOM 8866 O O . LYS B 1 538 ? -20.953 21.25 11.719 1 98.5 538 LYS B O 1
ATOM 8871 N N . LEU B 1 539 ? -18.844 21.109 10.961 1 98.75 539 LEU B N 1
ATOM 8872 C CA . LEU B 1 539 ? -18.406 20.203 12.008 1 98.75 539 LEU B CA 1
ATOM 8873 C C . LEU B 1 539 ? -18.672 20.797 13.391 1 98.75 539 LEU B C 1
ATOM 8875 O O . LEU B 1 539 ? -19.219 20.141 14.266 1 98.75 539 LEU B O 1
ATOM 8879 N N . VAL B 1 540 ? -18.297 22.078 13.555 1 98.75 540 VAL B N 1
ATOM 8880 C CA . VAL B 1 540 ? -18.422 22.734 14.859 1 98.75 540 VAL B CA 1
ATOM 8881 C C . VAL B 1 540 ? -19.906 23 15.156 1 98.75 540 VAL B C 1
ATOM 8883 O O . VAL B 1 540 ? -20.406 22.594 16.203 1 98.75 540 VAL B O 1
ATOM 8886 N N . CYS B 1 541 ? -20.609 23.578 14.25 1 98.56 541 CYS B N 1
ATOM 8887 C CA . CYS B 1 541 ? -21.953 24.062 14.484 1 98.56 541 CYS B CA 1
ATOM 8888 C C . CYS B 1 541 ? -22.938 22.922 14.711 1 98.56 541 CYS B C 1
ATOM 8890 O O . CYS B 1 541 ? -23.906 23.062 15.453 1 98.56 541 CYS B O 1
ATOM 8892 N N . LEU B 1 542 ? -22.672 21.781 14.117 1 98.38 542 LEU B N 1
ATOM 8893 C CA . LEU B 1 542 ? -23.547 20.625 14.312 1 98.38 542 LEU B CA 1
ATOM 8894 C C . LEU B 1 542 ? -23.281 19.969 15.664 1 98.38 542 LEU B C 1
ATOM 8896 O O . LEU B 1 542 ? -24.078 19.156 16.125 1 98.38 542 LEU B O 1
ATOM 8900 N N . ASN B 1 543 ? -22.203 20.344 16.312 1 98.31 543 ASN B N 1
ATOM 8901 C CA . ASN B 1 543 ? -21.812 19.625 17.531 1 98.31 543 ASN B CA 1
ATOM 8902 C C . ASN B 1 543 ? -21.734 20.547 18.734 1 98.31 543 ASN B C 1
ATOM 8904 O O . ASN B 1 543 ? -21.047 20.25 19.719 1 98.31 543 ASN B O 1
ATOM 8908 N N . VAL B 1 544 ? -22.344 21.75 18.578 1 97.5 544 VAL B N 1
ATOM 8909 C CA . VAL B 1 544 ? -22.516 22.688 19.688 1 97.5 544 VAL B CA 1
ATOM 8910 C C . VAL B 1 544 ? -23.953 23.203 19.703 1 97.5 544 VAL B C 1
ATOM 8912 O O . VAL B 1 544 ? -24.719 22.953 18.766 1 97.5 544 VAL B O 1
ATOM 8915 N N . LYS B 1 545 ? -24.328 23.812 20.844 1 95.69 545 LYS B N 1
ATOM 8916 C CA . LYS B 1 545 ? -25.688 24.328 20.969 1 95.69 545 LYS B CA 1
ATOM 8917 C C . LYS B 1 545 ? -25.844 25.641 20.203 1 95.69 545 LYS B C 1
ATOM 8919 O O . LYS B 1 545 ? -26.812 25.797 19.438 1 95.69 545 LYS B O 1
ATOM 8924 N N . LYS B 1 546 ? -24.938 26.547 20.406 1 95.88 546 LYS B N 1
ATOM 8925 C CA . LYS B 1 546 ? -24.875 27.812 19.688 1 95.88 546 LYS B CA 1
ATOM 8926 C C . LYS B 1 546 ? -23.609 27.922 18.844 1 95.88 546 LYS B C 1
ATOM 8928 O O . LYS B 1 546 ? -22.5 27.859 19.375 1 95.88 546 LYS B O 1
ATOM 8933 N N . CYS B 1 547 ? -23.797 28.156 17.578 1 97.25 547 CYS B N 1
ATOM 8934 C CA . CYS B 1 547 ? -22.672 28.188 16.656 1 97.25 547 CYS B CA 1
ATOM 8935 C C . CYS B 1 547 ? -21.828 29.453 16.875 1 97.25 547 CYS B C 1
ATOM 8937 O O . CYS B 1 547 ? -22.312 30.562 16.625 1 97.25 547 CYS B O 1
ATOM 8939 N N . PRO B 1 548 ? -20.656 29.281 17.281 1 96.38 548 PRO B N 1
ATOM 8940 C CA . PRO B 1 548 ? -19.766 30.438 17.422 1 96.38 548 PRO B CA 1
ATOM 8941 C C . PRO B 1 548 ? -19.109 30.859 16.109 1 96.38 548 PRO B C 1
ATOM 8943 O O . PRO B 1 548 ? -19.453 30.312 15.055 1 96.38 548 PRO B O 1
ATOM 8946 N N . TYR B 1 549 ? -18.281 31.938 16.188 1 96.12 549 TYR B N 1
ATOM 8947 C CA . TYR B 1 549 ? -17.422 32.25 15.047 1 96.12 549 TYR B CA 1
ATOM 8948 C C . TYR B 1 549 ? -16.406 31.125 14.828 1 96.12 549 TYR B C 1
ATOM 8950 O O . TYR B 1 549 ? -15.656 30.766 15.742 1 96.12 549 TYR B O 1
ATOM 8958 N N . VAL B 1 550 ? -16.469 30.562 13.656 1 97 550 VAL B N 1
ATOM 8959 C CA . VAL B 1 550 ? -15.578 29.438 13.352 1 97 550 VAL B CA 1
ATOM 8960 C C . VAL B 1 550 ? -14.859 29.703 12.031 1 97 550 VAL B C 1
ATOM 8962 O O . VAL B 1 550 ? -15.484 29.75 10.969 1 97 550 VAL B O 1
ATOM 8965 N N . ALA B 1 551 ? -13.586 29.875 12.109 1 96.06 551 ALA B N 1
ATOM 8966 C CA . ALA B 1 551 ? -12.719 30.031 10.953 1 96.06 551 ALA B CA 1
ATOM 8967 C C . ALA B 1 551 ? -11.25 29.875 11.344 1 96.06 551 ALA B C 1
ATOM 8969 O O . ALA B 1 551 ? -10.922 29.797 12.531 1 96.06 551 ALA B O 1
ATOM 8970 N N . PHE B 1 552 ? -10.391 29.812 10.32 1 97.19 552 PHE B N 1
ATOM 8971 C CA . PHE B 1 552 ? -8.961 29.734 10.578 1 97.19 552 PHE B CA 1
ATOM 8972 C C . PHE B 1 552 ? -8.328 31.125 10.508 1 97.19 552 PHE B C 1
ATOM 8974 O O . PHE B 1 552 ? -7.109 31.266 10.625 1 97.19 552 PHE B O 1
ATOM 8981 N N . HIS B 1 553 ? -9.109 32.125 10.312 1 95.38 553 HIS B N 1
ATOM 8982 C CA . HIS B 1 553 ? -8.648 33.5 10.297 1 95.38 553 HIS B CA 1
ATOM 8983 C C . HIS B 1 553 ? -9.328 34.344 11.391 1 95.38 553 HIS B C 1
ATOM 8985 O O . HIS B 1 553 ? -10.516 34.156 11.656 1 95.38 553 HIS B O 1
ATOM 8991 N N . VAL B 1 554 ? -8.594 35.219 12.086 1 96.19 554 VAL B N 1
ATOM 8992 C CA . VAL B 1 554 ? -9.172 36.125 13.094 1 96.19 554 VAL B CA 1
ATOM 8993 C C . VAL B 1 554 ? -10.156 37.062 12.438 1 96.19 554 VAL B C 1
ATOM 8995 O O . VAL B 1 554 ? -9.938 37.531 11.305 1 96.19 554 VAL B O 1
ATOM 8998 N N . PRO B 1 555 ? -11.242 37.375 13.148 1 92.69 555 PRO B N 1
ATOM 8999 C CA . PRO B 1 555 ? -12.211 38.312 12.57 1 92.69 555 PRO B CA 1
ATOM 9000 C C . PRO B 1 555 ? -11.625 39.688 12.32 1 92.69 555 PRO B C 1
ATOM 9002 O O . PRO B 1 555 ? -10.758 40.125 13.07 1 92.69 555 PRO B O 1
ATOM 9005 N N . ASP B 1 556 ? -12.031 40.344 11.195 1 81.69 556 ASP B N 1
ATOM 9006 C CA . ASP B 1 556 ? -11.625 41.719 10.922 1 81.69 556 ASP B CA 1
ATOM 9007 C C . ASP B 1 556 ? -12.172 42.656 11.977 1 81.69 556 ASP B C 1
ATOM 9009 O O . ASP B 1 556 ? -13.203 42.406 12.594 1 81.69 556 ASP B O 1
ATOM 9013 N N . ALA B 1 557 ? -11.312 43.719 12.5 1 63.19 557 ALA B N 1
ATOM 9014 C CA . ALA B 1 557 ? -11.742 44.75 13.445 1 63.19 557 ALA B CA 1
ATOM 9015 C C . ALA B 1 557 ? -13.203 45.125 13.219 1 63.19 557 ALA B C 1
ATOM 9017 O O . ALA B 1 557 ? -13.945 45.375 14.172 1 63.19 557 ALA B O 1
ATOM 9018 N N . ALA B 1 558 ? -13.734 45.344 12.07 1 52.78 558 ALA B N 1
ATOM 9019 C CA . ALA B 1 558 ? -15.117 45.719 11.805 1 52.78 558 ALA B CA 1
ATOM 9020 C C . ALA B 1 558 ? -16.094 44.625 12.211 1 52.78 558 ALA B C 1
ATOM 9022 O O . ALA B 1 558 ? -17.25 44.875 12.531 1 52.78 558 ALA B O 1
ATOM 9023 N N . GLU B 1 559 ? -15.781 43.344 12.188 1 50.28 559 GLU B N 1
ATOM 9024 C CA . GLU B 1 559 ? -16.625 42.188 12.477 1 50.28 559 GLU B CA 1
ATOM 9025 C C . GLU B 1 559 ? -16.719 41.938 13.984 1 50.28 559 GLU B C 1
ATOM 9027 O O . GLU B 1 559 ? -17.516 41.094 14.43 1 50.28 559 GLU B O 1
ATOM 9032 N N . ASN B 1 560 ? -15.883 42.312 14.867 1 43.75 560 ASN B N 1
ATOM 9033 C CA . ASN B 1 560 ? -15.914 42.125 16.312 1 43.75 560 ASN B CA 1
ATOM 9034 C C . ASN B 1 560 ? -17.125 42.812 16.938 1 43.75 560 ASN B C 1
ATOM 9036 O O . ASN B 1 560 ? -17.344 42.75 18.141 1 43.75 560 ASN B O 1
ATOM 9040 N N . GLY B 1 561 ? -17.562 44 16.438 1 34.34 561 GLY B N 1
ATOM 9041 C CA . GLY B 1 561 ? -18.531 44.844 17.109 1 34.34 561 GLY B CA 1
ATOM 9042 C C . GLY B 1 561 ? -19.938 44.312 17.094 1 34.34 561 GLY B C 1
ATOM 9043 O O . GLY B 1 561 ? -20.906 45.031 17.391 1 34.34 561 GLY B O 1
ATOM 9044 N N . SER B 1 562 ? -20.281 43.25 16.344 1 34 562 SER B N 1
ATOM 9045 C CA . SER B 1 562 ? -21.703 43.062 16.578 1 34 562 SER B CA 1
ATOM 9046 C C . SER B 1 562 ? -21.969 42.594 18 1 34 562 SER B C 1
ATOM 9048 O O . SER B 1 562 ? -21.297 41.656 18.484 1 34 562 SER B O 1
ATOM 9050 N N . PRO B 1 563 ? -22.766 43.344 18.828 1 35.38 563 PRO B N 1
ATOM 9051 C CA . PRO B 1 563 ? -23.188 42.906 20.172 1 35.38 563 PRO B CA 1
ATOM 9052 C C . PRO B 1 563 ? -23.688 41.469 20.188 1 35.38 563 PRO B C 1
ATOM 9054 O O . PRO B 1 563 ? -24.172 40.969 19.172 1 35.38 563 PRO B O 1
#

InterPro domains:
  IPR000742 EGF-like domain [PS50026] (4-42)
  IPR010255 Haem peroxidase superfamily [SSF48113] (46-555)
  IPR019791 Haem peroxidase, animal-type [PF03098] (192-504)
  IPR019791 Haem peroxidase, animal-type [PR00457] (122-133)
  IPR019791 Haem peroxidase, animal-type [PR00457] (169-184)
  IPR019791 Haem peroxidase, animal-type [PR00457] (257-275)
  IPR019791 Haem peroxidase, animal-type [PR00457] (275-295)
  IPR019791 Haem peroxidase, animal-type [PR00457] (300-326)
  IPR019791 Haem peroxidase, animal-type [PR00457] (353-363)
  IPR019791 Haem peroxidase, animal-type [PR00457] (456-476)
  IPR019791 Haem peroxidase, animal-type [PR00457] (531-545)
  IPR019791 Haem peroxidase, animal-type [PS50292] (86-563)
  IPR037120 Haem peroxidase domain superfamily, animal type [G3DSA:1.10.640.10] (46-555)
  IPR050783 Oxylipin biosynthesis and metabolism [PTHR11903] (21-559)

Radius of gyration: 31.57 Å; Cα contacts (8 Å, |Δi|>4): 2154; chains: 2; bounding box: 91×91×78 Å

Secondary structure (DSSP, 8-state):
------GGGG----TT-EEEEETTTEEEEE-TTSSEETTTT-EEPHHHHHHHHHPPPHHHHHHHHHS-HHHHHHHTTSTHHHHHHHHHHHHHHTTS-SS--EESS-SS--HHHHH-TTBPEESSPPPPTT-SBTTBSSS-SSPPPHHHHIIIIIB-SS--B-TT-BBHHHHHHHHHHHTTT--B-GGG-TTBB-SS-SS---HHHH-SSHHHHHHHB--STTPBP-EEETTEEEPPBTTTS-------TTS-GGG-B--SSTTGGG-HHHHHHHHHHHHHHHHHHHHHHHH-TT--HHHHHHHHHHHHHHHHHHHIIIIIIHHHHT-SS-----GGGGTTS--------BHHHHHHT--GGG--SSEEETTEEE-HHHHTT-THHHHHH-HHHHHHHHHHSBPB--SSS--B-GGGHHHHHHHHHHHHHTTPPBHHHHHHHTTPPPPSSHHHHHS-HHHHHHHHHHHSSGGG-BHHHHHHHSPPPTT-SS-HHHHHHHHHHHHHHHHTSGGGSTTT-SGGGGTSHHHHHHHHT--HHHHHHTTSSS-----SBPPPGGGGG--/------GGGG----TTPEEEEETTTEEEEE-TTSSEETTTT-EEPHHHHHHHHHPPPHHHHHHHHHS-HHHHHHHTTSTHHHHHHHHHHHHHHTTS-SS--EESS-SS--HHHHH-TTB-EESSPPPPTT-SBTTBSSS-SSPPPHHHHIIIIIB-SS--B-TT-BBHHHHHHHHHHHTTT--B-GGG-TTBB-SS-SS---HHHH-SSHHHHHHHB--STTPBP-EEETTEEEPPBTTTS-------TTS-GGGPBP-SSTTGGG-HHHHHHHHHHHHHHHHHHHHHHHH-TT--HHHHHHHHHHHHHHHHHHHIIIIIIHHHHT-SS-----GGGGTTS--------BHHHHHHT--GGGS-SSEEETTEEE-HHHHTT-THHHHHH-HHHHHHHHHHSBPB--SSS--B-GGGHHHHHHHHHHHHHTTPPBHHHHHHHTTPPPPSSHHHHHS-HHHHHHHHHHHSSGGG-BHHHHHHHSPPPTT-SS-HHHHHHHHHHHHHHHHTSGGGSTTT-SGGGGTSHHHHHHHHT--HHHHHHTTSSS-----SBPPPGGGGG--

Organism: Aptenodytes forsteri (NCBI:txid9233)

Solvent-accessible surface area (backbone atoms only — not comparable to full-atom values): 58480 Å² total; per-residue (Å²): 125,78,76,75,69,56,57,63,34,66,62,61,32,32,71,80,20,44,67,38,74,29,44,90,70,43,67,46,33,40,31,78,91,50,49,24,36,64,77,32,18,76,45,59,37,74,69,40,44,53,45,63,72,64,55,76,51,71,67,53,53,52,48,58,33,59,42,60,63,72,61,30,57,54,38,60,72,42,74,59,37,56,56,52,48,36,48,53,51,53,61,36,31,64,71,49,68,77,68,48,48,14,24,63,84,36,64,52,58,37,66,56,29,55,69,43,56,42,40,20,26,31,94,63,48,41,42,60,87,74,32,81,14,70,38,14,71,35,45,44,72,60,76,66,58,46,64,57,49,36,61,73,46,31,41,38,88,60,95,46,67,23,69,68,32,36,6,37,43,38,52,34,46,51,54,55,53,44,61,24,40,62,44,67,24,71,90,79,32,92,45,26,30,66,58,66,50,41,33,79,65,54,24,48,66,48,21,70,44,69,70,48,26,57,47,43,39,56,80,52,62,28,22,60,49,59,36,74,57,96,87,37,76,37,56,23,27,30,77,79,19,75,43,77,62,56,71,62,86,84,57,52,57,88,65,35,63,32,57,23,33,40,60,41,49,39,36,40,58,35,43,42,52,46,30,42,50,51,48,46,45,38,50,45,16,54,53,49,39,68,52,23,62,73,59,48,36,64,55,35,29,35,25,32,50,47,29,49,40,42,25,49,49,30,21,41,43,48,48,49,47,34,57,71,66,54,44,51,59,71,54,75,75,57,53,72,64,54,62,75,36,57,58,57,64,60,43,77,48,33,49,63,57,62,57,68,63,69,60,57,12,28,53,57,90,54,45,55,52,88,83,44,78,34,46,64,82,65,41,48,57,27,50,60,53,42,72,72,61,29,61,52,47,48,48,33,24,26,14,60,33,64,11,25,28,45,31,46,33,30,30,25,42,76,90,56,41,64,56,55,31,49,49,51,52,47,42,60,72,56,20,52,48,20,29,37,60,54,31,44,69,66,73,42,83,58,64,88,34,44,39,72,39,44,73,35,66,69,62,19,52,52,47,38,70,54,32,62,32,51,61,28,34,48,42,67,59,45,43,35,35,21,39,42,41,91,66,37,56,40,10,67,63,48,50,62,58,44,46,20,56,51,49,33,32,53,58,9,33,55,61,41,34,85,84,34,58,46,37,69,42,21,73,27,65,66,37,37,48,53,26,76,66,40,34,65,50,55,55,49,40,74,58,43,94,63,65,58,66,66,49,52,45,35,70,54,82,82,64,69,67,68,129,125,79,75,74,68,56,56,64,32,66,62,61,32,31,70,78,20,44,69,38,74,29,44,90,72,43,66,44,34,42,30,78,93,49,49,25,36,65,77,31,17,76,45,58,36,73,69,42,45,52,45,62,72,66,54,75,50,71,69,53,53,50,47,58,35,59,43,60,61,72,59,28,58,53,37,60,73,41,74,58,37,57,55,50,48,36,48,53,50,53,62,36,31,64,71,48,68,78,68,49,48,14,24,61,83,35,64,51,57,37,66,56,29,56,69,44,57,42,40,22,28,31,92,61,47,42,43,62,87,74,30,83,14,70,37,14,72,36,44,45,71,62,75,68,56,47,64,58,49,38,60,72,46,30,40,37,88,61,94,46,66,23,69,67,33,36,6,37,43,39,51,33,46,51,53,56,53,44,62,26,42,63,47,69,23,70,90,80,31,90,48,28,31,65,58,65,49,40,34,79,66,54,22,49,67,49,21,70,45,68,68,48,27,57,46,43,40,56,81,52,62,27,23,59,48,60,36,74,58,98,87,37,77,35,56,23,27,30,78,79,19,76,44,78,63,57,69,62,87,84,58,53,56,87,66,34,63,33,58,23,33,41,60,40,49,38,36,41,57,35,43,42,52,46,32,41,48,52,49,44,46,38,50,46,15,54,54,49,40,69,52,23,62,72,58,50,36,66,56,36,29,36,26,33,50,49,30,50,41,42,25,48,49,30,21,40,42,48,47,51,47,33,59,70,66,55,44,50,62,72,55,74,75,55,52,72,65,54,61,76,36,57,56,57,63,58,42,79,49,34,49,66,57,62,57,68,64,70,60,58,13,27,52,57,89,56,45,54,52,87,83,44,78,32,48,62,82,68,41,49,58,28,49,61,53,42,73,72,61,28,63,52,49,49,47,35,25,26,13,60,32,64,10,24,27,45,30,46,34,31,30,25,43,77,91,56,41,64,57,56,31,48,49,52,51,48,41,59,74,54,20,52,48,20,30,38,59,54,31,45,70,66,73,41,81,58,67,87,34,44,39,72,40,44,73,35,64,69,63,18,52,53,49,39,70,54,32,62,30,52,60,28,36,47,41,67,58,44,45,34,34,20,38,42,42,91,68,37,56,42,12,68,64,46,52,62,59,45,46,21,55,50,51,32,32,52,58,9,32,54,62,41,33,84,83,34,60,48,37,69,39,22,72,28,66,68,36,36,47,53,27,75,65,41,35,65,49,55,55,50,38,73,60,43,94,61,66,58,66,65,48,52,45,36,70,55,83,83,65,68,66,69,129

Foldseek 3Di:
DPQAAAPCLVVQAFQLWDWADDDRHDIATHLPPSQADDRRRPHHHPVVVVCVVPPDALVVVLDVQQDDLVVQVVCLPDPVLLVVLLVVLVLLQVLADPQAQAWLPDQGGDPCQRPVQFFFTARHGFNDPRAQALQRPAFDNDFDQLVCCLVPWFAAPDFDFQLLQFFLLLVLVLVLQCVQAAAHDPVVHQGTGPSQHRFQQNLQAQASDDLQNVLQPPQPLLAGDWDADPRATFAAFCVSRVDAADDPPVQDRNLHGRTSDRDLLFFLSSRLVNRLVNLQLRVQSVVLCVVPVPDGNVVSNQLSSLLVLLLSLQQCFQANVCSQSSGSSGTGDDLVSCPPHDAALDGGHHLLLVLLSPQQLFDDQWFAFPRDTGGSVRGTSPNVCCSVQHSQRVQQRRQAHTTGAQAQTNRHHPVCSVVSSVSVVSLSVSRDHAQQVLCSSLPHHGDQFLCQFRVDDVVRVVVCVRGVGNRRHGNSSSFRNGDCDVSHRGRSSSCSVNVNNSSSSSCSHPCSYPVNVDQVNNSGPVSNVSSNPRYQQCSQCVNDDHRHDHHRRHDDPVVVPDD/DPQAAAPCLVVQAFQLWDWADDDRHDIATHLPPSQADDRRRPHHHPVRVVCVVPPDALVVVLDVQQDDLVVQVVCLVDPVLLVVLLVVLVLLQVLADPQAQAWLPDQGGDPCQRPVQFFFTARHGFNDPRACALQRPAFDNDFDQLVCCLVPWFAAPDFAFQLLQFFLLLVLVLVLQCVQAAAADPVVHFGTGPSQHRFQQNLQAQASDDLQNVLQPPQPLLAGDWDADPRATFAAFCVSRVDAADDPPPQDRNLHGRTSDRDLLFFLSSRLVNGLVNLQLRVQSVVLCVVPVPDGNNVSNQLSSLLVLLLSLQQCFQANVCSQSSGSSGTGDDLVSCPPHPAALDGGHHLLLVLLSPQQLQDDQWFAFPRDTGGSVRGTSPNVCCSVQHSQRVQQRRQAHTTGAQAQTNRHHPVCSVVSSVSVVSLSVSRDHAQQVLCSSLPHHGDQFLCQFRVDDVVRVVVCVRGVGNRRHGNSSSFRNGHCDVSHRGRSSSCSVNVNNSSSSSCSHPCSYPVNVDQVSNSHPVSNVSSNPRYQQCSQCVNDDHRHDHHRRHDDPVVVPDD